Protein AF-0000000065907184 (afdb_homodimer)

Nearest PDB structures (foldseek):
  9j8e-assembly2_B  TM=4.547E-01  e=1.140E+00  Haemophilus influenzae Rd KW20
  1pbo-assembly1_B  TM=2.444E-01  e=1.032E+00  Bos taurus
  5nqx-assembly4_D  TM=1.539E-01  e=1.085E+00  Neisseria meningitidis MC58
  9j8e-assembly2_B  TM=4.547E-01  e=1.150E+00  Haemophilus influenzae Rd KW20
  1pbo-assembly1_B  TM=2.446E-01  e=1.271E+00  Bos taurus

Organism: Caldanaerobacter subterraneus subsp. tengcongensis (strain DSM 15242 / JCM 11007 / NBRC 100824 / MB4) (NCBI:txid273068)

pLDDT: mean 95.72, std 5.15, range [67.31, 98.94]

InterPro domains:
  IPR000766 Galactose-1-phosphate uridyl transferase, class II [MF_00571] (1-519)
  IPR000766 Galactose-1-phosphate uridyl transferase, class II [PIRSF006005] (7-514)
  IPR000766 Galactose-1-phosphate uridyl transferase, class II [PTHR39191] (9-515)
  IPR000766 Galactose-1-phosphate uridyl transferase, class II [TIGR01239] (9-512)
  IPR005849 Galactose-1-phosphate uridyl transferase, N-terminal [PF01087] (60-235)
  IPR005850 Galactose-1-phosphate uridyl transferase, C-terminal [PF02744] (251-432)
  IPR023425 Galactose-1-phosphate uridyl transferase, class II, conserved site [PS01163] (263-280)

Structure (mmCIF, N/CA/C/O backbone):
data_AF-0000000065907184-model_v1
#
loop_
_entity.id
_entity.type
_entity.pdbx_description
1 polymer 'Galactose-1-phosphate uridylyltransferase'
#
loop_
_atom_site.group_PDB
_atom_site.id
_atom_site.type_symbol
_atom_site.label_atom_id
_atom_site.label_alt_id
_atom_site.label_comp_id
_atom_site.label_asym_id
_atom_site.label_entity_id
_atom_site.label_seq_id
_atom_site.pdbx_PDB_ins_code
_atom_site.Cartn_x
_atom_site.Cartn_y
_atom_site.Cartn_z
_atom_site.occupancy
_atom_site.B_iso_or_equiv
_atom_site.auth_seq_id
_atom_site.auth_comp_id
_atom_site.auth_asym_id
_atom_site.auth_atom_id
_atom_site.pdbx_PDB_model_num
ATOM 1 N N . MET A 1 1 ? -16.359 -8.156 22.906 1 87.56 1 MET A N 1
ATOM 2 C CA . MET A 1 1 ? -16.672 -8.297 21.484 1 87.56 1 MET A CA 1
ATOM 3 C C . MET A 1 1 ? -16.078 -9.594 20.922 1 87.56 1 MET A C 1
ATOM 5 O O . MET A 1 1 ? -14.945 -9.953 21.25 1 87.56 1 MET A O 1
ATOM 9 N N . THR A 1 2 ? -16.797 -10.32 20.234 1 91 2 THR A N 1
ATOM 10 C CA . THR A 1 2 ? -16.328 -11.57 19.641 1 91 2 THR A CA 1
ATOM 11 C C . THR A 1 2 ? -15.508 -11.305 18.391 1 91 2 THR A C 1
ATOM 13 O O . THR A 1 2 ? -15.484 -10.18 17.875 1 91 2 THR A O 1
ATOM 16 N N . GLN A 1 3 ? -14.781 -12.258 18 1 92.88 3 GLN A N 1
ATOM 17 C CA . GLN A 1 3 ? -14.055 -12.188 16.734 1 92.88 3 GLN A CA 1
ATOM 18 C C . GLN A 1 3 ? -15 -11.883 15.578 1 92.88 3 GLN A C 1
ATOM 20 O O . GLN A 1 3 ? -14.641 -11.141 14.656 1 92.88 3 GLN A O 1
ATOM 25 N N . LYS A 1 4 ? -16.156 -12.438 15.641 1 94.62 4 LYS A N 1
ATOM 26 C CA . LYS A 1 4 ? -17.156 -12.219 14.594 1 94.62 4 LYS A CA 1
ATOM 27 C C . LYS A 1 4 ? -17.594 -10.758 14.547 1 94.62 4 LYS A C 1
ATOM 29 O O . LYS A 1 4 ? -17.781 -10.195 13.469 1 94.62 4 LYS A O 1
ATOM 34 N N . ASP A 1 5 ? -17.766 -10.156 15.711 1 96.25 5 ASP A N 1
ATOM 35 C CA . ASP A 1 5 ? -18.125 -8.75 15.797 1 96.25 5 ASP A CA 1
ATOM 36 C C . ASP A 1 5 ? -17.031 -7.863 15.211 1 96.25 5 ASP A C 1
ATOM 38 O O . ASP A 1 5 ? -17.312 -6.91 14.477 1 96.25 5 ASP A O 1
ATOM 42 N N . ALA A 1 6 ? -15.797 -8.172 15.609 1 97.94 6 ALA A N 1
ATOM 43 C CA . ALA A 1 6 ? -14.664 -7.414 15.094 1 97.94 6 ALA A CA 1
ATOM 44 C C . ALA A 1 6 ? -14.57 -7.535 13.57 1 97.94 6 ALA A C 1
ATOM 46 O O . ALA A 1 6 ? -14.297 -6.555 12.883 1 97.94 6 ALA A O 1
ATOM 47 N N . ALA A 1 7 ? -14.82 -8.781 13.062 1 98.25 7 ALA A N 1
ATOM 48 C CA . ALA A 1 7 ? -14.82 -9.008 11.617 1 98.25 7 ALA A CA 1
ATOM 49 C C . ALA A 1 7 ? -15.898 -8.18 10.93 1 98.25 7 ALA A C 1
ATOM 51 O O . ALA A 1 7 ? -15.703 -7.68 9.82 1 98.25 7 ALA A O 1
ATOM 52 N N . PHE A 1 8 ? -17.047 -8.07 11.555 1 98.5 8 PHE A N 1
ATOM 53 C CA . PHE A 1 8 ? -18.125 -7.23 11.055 1 98.5 8 PHE A CA 1
ATOM 54 C C . PHE A 1 8 ? -17.672 -5.781 10.922 1 98.5 8 PHE A C 1
ATOM 56 O O . PHE A 1 8 ? -17.922 -5.137 9.898 1 98.5 8 PHE A O 1
ATOM 63 N N . HIS A 1 9 ? -16.984 -5.25 11.922 1 98.56 9 HIS A N 1
ATOM 64 C CA . HIS A 1 9 ? -16.531 -3.865 11.898 1 98.56 9 HIS A CA 1
ATOM 65 C C . HIS A 1 9 ? -15.422 -3.666 10.875 1 98.56 9 HIS A C 1
ATOM 67 O O . HIS A 1 9 ? -15.297 -2.592 10.281 1 98.56 9 HIS A O 1
ATOM 73 N N . ILE A 1 10 ? -14.602 -4.723 10.609 1 98.75 10 ILE A N 1
ATOM 74 C CA . ILE A 1 10 ? -13.625 -4.656 9.523 1 98.75 10 ILE A CA 1
ATOM 75 C C . ILE A 1 10 ? -14.344 -4.461 8.195 1 98.75 10 ILE A C 1
ATOM 77 O O . ILE A 1 10 ? -13.945 -3.617 7.383 1 98.75 10 ILE A O 1
ATOM 81 N N . GLU A 1 11 ? -15.445 -5.223 7.98 1 98.69 11 GLU A N 1
ATOM 82 C CA . GLU A 1 11 ? -16.188 -5.086 6.734 1 98.69 11 GLU A CA 1
ATOM 83 C C . GLU A 1 11 ? -16.812 -3.697 6.613 1 98.69 11 GLU A C 1
ATOM 85 O O . GLU A 1 11 ? -16.875 -3.131 5.523 1 98.69 11 GLU A O 1
ATOM 90 N N . ARG A 1 12 ? -17.312 -3.141 7.73 1 98.62 12 ARG A N 1
ATOM 91 C CA . ARG A 1 12 ? -17.844 -1.779 7.738 1 98.62 12 ARG A CA 1
ATOM 92 C C . ARG A 1 12 ? -16.766 -0.775 7.348 1 98.62 12 ARG A C 1
ATOM 94 O O . ARG A 1 12 ? -17.016 0.157 6.582 1 98.62 12 ARG A O 1
ATOM 101 N N . LEU A 1 13 ? -15.609 -0.968 7.91 1 98.75 13 LEU A N 1
ATOM 102 C CA . LEU A 1 13 ? -14.508 -0.061 7.633 1 98.75 13 LEU A CA 1
ATOM 103 C C . LEU A 1 13 ? -14.102 -0.13 6.164 1 98.75 13 LEU A C 1
ATOM 105 O O . LEU A 1 13 ? -13.766 0.892 5.559 1 98.75 13 LEU A O 1
ATOM 109 N N . LEU A 1 14 ? -14.086 -1.34 5.582 1 98.62 14 LEU A N 1
ATOM 110 C CA . LEU A 1 14 ? -13.75 -1.515 4.176 1 98.62 14 LEU A CA 1
ATOM 111 C C . LEU A 1 14 ? -14.758 -0.804 3.281 1 98.62 14 LEU A C 1
ATOM 113 O O . LEU A 1 14 ? -14.383 -0.191 2.277 1 98.62 14 LEU A O 1
ATOM 117 N N . LYS A 1 15 ? -16.031 -0.91 3.598 1 98.31 15 LYS A N 1
ATOM 118 C CA . LYS A 1 15 ? -17.062 -0.197 2.844 1 98.31 15 LYS A CA 1
ATOM 119 C C . LYS A 1 15 ? -16.844 1.312 2.924 1 98.31 15 LYS A C 1
ATOM 121 O O . LYS A 1 15 ? -17 2.02 1.924 1 98.31 15 LYS A O 1
ATOM 126 N N . PHE A 1 16 ? -16.562 1.79 4.148 1 98.5 16 PHE A N 1
ATOM 127 C CA . PHE A 1 16 ? -16.266 3.205 4.328 1 98.5 16 PHE A CA 1
ATOM 128 C C . PHE A 1 16 ? -15.078 3.619 3.459 1 98.5 16 PHE A C 1
ATOM 130 O O . PHE A 1 16 ? -15.141 4.637 2.764 1 98.5 16 PHE A O 1
ATOM 137 N N . ALA A 1 17 ? -13.992 2.83 3.52 1 98.62 17 ALA A N 1
ATOM 138 C CA . ALA A 1 17 ? -12.766 3.125 2.779 1 98.62 17 ALA A CA 1
ATOM 139 C C . ALA A 1 17 ? -13.031 3.166 1.276 1 98.62 17 ALA A C 1
ATOM 141 O O . ALA A 1 17 ? -12.461 3.998 0.563 1 98.62 17 ALA A O 1
ATOM 142 N N . LEU A 1 18 ? -13.844 2.234 0.817 1 98.06 18 LEU A N 1
ATOM 143 C CA . LEU A 1 18 ? -14.195 2.195 -0.597 1 98.06 18 LEU A CA 1
ATOM 144 C C . LEU A 1 18 ? -14.977 3.445 -0.995 1 98.06 18 LEU A C 1
ATOM 146 O O . LEU A 1 18 ? -14.672 4.074 -2.012 1 98.06 18 LEU A O 1
ATOM 150 N N . LYS A 1 19 ? -15.938 3.799 -0.2 1 97.75 19 LYS A N 1
ATOM 151 C CA . LYS A 1 19 ? -16.797 4.949 -0.483 1 97.75 19 LYS A CA 1
ATOM 152 C C . LYS A 1 19 ? -15.992 6.246 -0.48 1 97.75 19 LYS A C 1
ATOM 154 O O . LYS A 1 19 ? -16.266 7.156 -1.26 1 97.75 19 LYS A O 1
ATOM 159 N N . LYS A 1 20 ? -15.008 6.328 0.401 1 97.94 20 LYS A N 1
ATOM 160 C CA . LYS A 1 20 ? -14.234 7.555 0.557 1 97.94 20 LYS A CA 1
ATOM 161 C C . LYS A 1 20 ? -13.023 7.57 -0.375 1 97.94 20 LYS A C 1
ATOM 163 O O . LYS A 1 20 ? -12.266 8.539 -0.396 1 97.94 20 LYS A O 1
ATOM 168 N N . GLY A 1 21 ? -12.812 6.508 -1.112 1 97 21 GLY A N 1
ATOM 169 C CA . GLY A 1 21 ? -11.758 6.465 -2.113 1 97 21 GLY A CA 1
ATOM 170 C C . GLY A 1 21 ? -10.391 6.164 -1.526 1 97 21 GLY A C 1
ATOM 171 O O . GLY A 1 21 ? -9.367 6.457 -2.146 1 97 21 GLY A O 1
ATOM 172 N N . LEU A 1 22 ? -10.344 5.629 -0.272 1 98.5 22 LEU A N 1
ATOM 173 C CA . LEU A 1 22 ? -9.07 5.191 0.304 1 98.5 22 LEU A CA 1
ATOM 174 C C . LEU A 1 22 ? -8.555 3.945 -0.407 1 98.5 22 LEU A C 1
ATOM 176 O O . LEU A 1 22 ? -7.344 3.762 -0.545 1 98.5 22 LEU A O 1
ATOM 180 N N . ILE A 1 23 ? -9.453 3.055 -0.815 1 98.56 23 ILE A N 1
ATOM 181 C CA . ILE A 1 23 ? -9.125 1.85 -1.569 1 98.56 23 ILE A CA 1
ATOM 182 C C . ILE A 1 23 ? -10.023 1.747 -2.797 1 98.56 23 ILE A C 1
ATOM 184 O O . ILE A 1 23 ? -10.992 2.504 -2.932 1 98.56 23 ILE A O 1
ATOM 188 N N . GLU A 1 24 ? -9.625 0.955 -3.701 1 98.06 24 GLU A N 1
ATOM 189 C CA . GLU A 1 24 ? -10.43 0.596 -4.867 1 98.06 24 GLU A CA 1
ATOM 190 C C . GLU A 1 24 ? -10.953 -0.833 -4.758 1 98.06 24 GLU A C 1
ATOM 192 O O . GLU A 1 24 ? -10.586 -1.566 -3.838 1 98.06 24 GLU A O 1
ATOM 197 N N . GLU A 1 25 ? -11.797 -1.204 -5.637 1 98.31 25 GLU A N 1
ATOM 198 C CA . GLU A 1 25 ? -12.461 -2.5 -5.578 1 98.31 25 GLU A CA 1
ATOM 199 C C . GLU A 1 25 ? -11.453 -3.639 -5.48 1 98.31 25 GLU A C 1
ATOM 201 O O . GLU A 1 25 ? -11.633 -4.57 -4.691 1 98.31 25 GLU A O 1
ATOM 206 N N . LEU A 1 26 ? -10.375 -3.578 -6.199 1 98.5 26 LEU A N 1
ATOM 207 C CA . LEU A 1 26 ? -9.383 -4.645 -6.254 1 98.5 26 LEU A CA 1
ATOM 208 C C . LEU A 1 26 ? -8.562 -4.688 -4.969 1 98.5 26 LEU A C 1
ATOM 210 O O . LEU A 1 26 ? -7.867 -5.672 -4.703 1 98.5 26 LEU A O 1
ATOM 214 N N . ASP A 1 27 ? -8.648 -3.631 -4.113 1 98.69 27 ASP A N 1
ATOM 215 C CA . ASP A 1 27 ? -7.855 -3.545 -2.893 1 98.69 27 ASP A CA 1
ATOM 216 C C . ASP A 1 27 ? -8.617 -4.113 -1.698 1 98.69 27 ASP A C 1
ATOM 218 O O . ASP A 1 27 ? -8.055 -4.258 -0.609 1 98.69 27 ASP A O 1
ATOM 222 N N . VAL A 1 28 ? -9.875 -4.457 -1.855 1 98.62 28 VAL A N 1
ATOM 223 C CA . VAL A 1 28 ? -10.727 -4.852 -0.742 1 98.62 28 VAL A CA 1
ATOM 224 C C . VAL A 1 28 ? -10.18 -6.121 -0.092 1 98.62 28 VAL A C 1
ATOM 226 O O . VAL A 1 28 ? -10.016 -6.176 1.129 1 98.62 28 VAL A O 1
ATOM 229 N N . ILE A 1 29 ? -9.797 -7.113 -0.834 1 98.62 29 ILE A N 1
ATOM 230 C CA . ILE A 1 29 ? -9.391 -8.406 -0.304 1 98.62 29 ILE A CA 1
ATOM 231 C C . ILE A 1 29 ? -8.047 -8.266 0.417 1 98.62 29 ILE A C 1
ATOM 233 O O . ILE A 1 29 ? -7.918 -8.664 1.578 1 98.62 29 ILE A O 1
ATOM 237 N N . PRO A 1 30 ? -7.059 -7.672 -0.221 1 98.69 30 PRO A N 1
ATOM 238 C CA . PRO A 1 30 ? -5.801 -7.539 0.521 1 98.69 30 PRO A CA 1
ATOM 239 C C . PRO A 1 30 ? -5.93 -6.633 1.744 1 98.69 30 PRO A C 1
ATOM 241 O O . PRO A 1 30 ? -5.262 -6.855 2.756 1 98.69 30 PRO A O 1
ATOM 244 N N . SER A 1 31 ? -6.77 -5.582 1.707 1 98.81 31 SER A N 1
ATOM 245 C CA . SER A 1 31 ? -7 -4.742 2.877 1 98.81 31 SER A CA 1
ATOM 246 C C . SER A 1 31 ? -7.688 -5.52 3.992 1 98.81 31 SER A C 1
ATOM 248 O O . SER A 1 31 ? -7.332 -5.387 5.164 1 98.81 31 SER A O 1
ATOM 250 N N . ARG A 1 32 ? -8.688 -6.328 3.615 1 98.69 32 ARG A N 1
ATOM 251 C CA . ARG A 1 32 ? -9.359 -7.211 4.57 1 98.69 32 ARG A CA 1
ATOM 252 C C . ARG A 1 32 ? -8.352 -8.133 5.254 1 98.69 32 ARG A C 1
ATOM 254 O O . ARG A 1 32 ? -8.344 -8.25 6.48 1 98.69 32 ARG A O 1
ATOM 261 N N . ASN A 1 33 ? -7.527 -8.773 4.418 1 98.75 33 ASN A N 1
ATOM 262 C CA . ASN A 1 33 ? -6.539 -9.711 4.941 1 98.75 33 ASN A CA 1
ATOM 263 C C . ASN A 1 33 ? -5.562 -9.023 5.891 1 98.75 33 ASN A C 1
ATOM 265 O O . ASN A 1 33 ? -5.195 -9.586 6.922 1 98.75 33 ASN A O 1
ATOM 269 N N . ALA A 1 34 ? -5.16 -7.82 5.551 1 98.75 34 ALA A N 1
ATOM 270 C CA . ALA A 1 34 ? -4.227 -7.074 6.395 1 98.75 34 ALA A CA 1
ATOM 271 C C . ALA A 1 34 ? -4.855 -6.738 7.742 1 98.75 34 ALA A C 1
ATOM 273 O O . ALA A 1 34 ? -4.211 -6.879 8.789 1 98.75 34 ALA A O 1
ATOM 274 N N . LEU A 1 35 ? -6.098 -6.25 7.715 1 98.81 35 LEU A N 1
ATOM 275 C CA . LEU A 1 35 ? -6.797 -5.898 8.945 1 98.81 35 LEU A CA 1
ATOM 276 C C . LEU A 1 35 ? -7.059 -7.137 9.797 1 98.81 35 LEU A C 1
ATOM 278 O O . LEU A 1 35 ? -6.91 -7.098 11.023 1 98.81 35 LEU A O 1
ATOM 282 N N . MET A 1 36 ? -7.469 -8.242 9.141 1 98.5 36 MET A N 1
ATOM 283 C CA . MET A 1 36 ? -7.684 -9.492 9.867 1 98.5 36 MET A CA 1
ATOM 284 C C . MET A 1 36 ? -6.391 -9.969 10.516 1 98.5 36 MET A C 1
ATOM 286 O O . MET A 1 36 ? -6.406 -10.453 11.648 1 98.5 36 MET A O 1
ATOM 290 N N . ASP A 1 37 ? -5.301 -9.852 9.789 1 97.94 37 ASP A N 1
ATOM 291 C CA . ASP A 1 37 ? -4 -10.211 10.352 1 97.94 37 ASP A CA 1
ATOM 292 C C . ASP A 1 37 ? -3.676 -9.367 11.578 1 97.94 37 ASP A C 1
ATOM 294 O O . ASP A 1 37 ? -3.223 -9.891 12.594 1 97.94 37 ASP A O 1
ATOM 298 N N . LEU A 1 38 ? -3.908 -8.039 11.484 1 98.19 38 LEU A N 1
ATOM 299 C CA . LEU A 1 38 ? -3.633 -7.109 12.57 1 98.19 38 LEU A CA 1
ATOM 300 C C . LEU A 1 38 ? -4.402 -7.5 13.828 1 98.19 38 LEU A C 1
ATOM 302 O O . LEU A 1 38 ? -3.857 -7.469 14.938 1 98.19 38 LEU A O 1
ATOM 306 N N . PHE A 1 39 ? -5.645 -7.941 13.695 1 98.38 39 PHE A N 1
ATOM 307 C CA . PHE A 1 39 ? -6.531 -8.188 14.828 1 98.38 39 PHE A CA 1
ATOM 308 C C . PHE A 1 39 ? -6.598 -9.672 15.148 1 98.38 39 PHE A C 1
ATOM 310 O O . PHE A 1 39 ? -7.406 -10.102 15.977 1 98.38 39 PHE A O 1
ATOM 317 N N . LYS A 1 40 ? -5.828 -10.492 14.406 1 96.12 40 LYS A N 1
ATOM 318 C CA . LYS A 1 40 ? -5.758 -11.938 14.641 1 96.12 40 LYS A CA 1
ATOM 319 C C . LYS A 1 40 ? -7.117 -12.594 14.414 1 96.12 40 LYS A C 1
ATOM 321 O O . LYS A 1 40 ? -7.57 -13.391 15.242 1 96.12 40 LYS A O 1
ATOM 326 N N . ILE A 1 41 ? -7.738 -12.109 13.383 1 96.75 41 ILE A N 1
ATOM 327 C CA . ILE A 1 41 ? -9.023 -12.664 12.977 1 96.75 41 ILE A CA 1
ATOM 328 C C . ILE A 1 41 ? -8.812 -13.711 11.883 1 96.75 41 ILE A C 1
ATOM 330 O O . ILE A 1 41 ? -8.086 -13.469 10.922 1 96.75 41 ILE A O 1
ATOM 334 N N . GLU A 1 42 ? -9.453 -14.828 11.906 1 92.56 42 GLU A N 1
ATOM 335 C CA . GLU A 1 42 ? -9.141 -16 11.086 1 92.56 42 GLU A CA 1
ATOM 336 C C . GLU A 1 42 ? -9.961 -16 9.797 1 92.56 42 GLU A C 1
ATOM 338 O O . GLU A 1 42 ? -9.539 -16.578 8.789 1 92.56 42 GLU A O 1
ATOM 343 N N . LYS A 1 43 ? -11.227 -15.484 9.906 1 94.75 43 LYS A N 1
ATOM 344 C CA . LYS A 1 43 ? -12.086 -15.484 8.727 1 94.75 43 LYS A CA 1
ATOM 345 C C . LYS A 1 43 ? -12.93 -14.211 8.664 1 94.75 43 LYS A C 1
ATOM 347 O O . LYS A 1 43 ? -13.25 -13.625 9.703 1 94.75 43 LYS A O 1
ATOM 352 N N . PRO A 1 44 ? -13.281 -13.742 7.484 1 97.19 44 PRO A N 1
ATOM 353 C CA . PRO A 1 44 ? -14.086 -12.523 7.344 1 97.19 44 PRO A CA 1
ATOM 354 C C . PRO A 1 44 ? -15.531 -12.711 7.777 1 97.19 44 PRO A C 1
ATOM 356 O O . PRO A 1 44 ? -15.992 -13.844 7.93 1 97.19 44 PRO A O 1
ATOM 359 N N . TYR A 1 45 ? -16.172 -11.617 8 1 96.88 45 TYR A N 1
ATOM 360 C CA . TYR A 1 45 ? -17.609 -11.633 8.266 1 96.88 45 TYR A CA 1
ATOM 361 C C . TYR A 1 45 ? -18.391 -12.008 7.012 1 96.88 45 TYR A C 1
ATOM 363 O O . TYR A 1 45 ? -18.156 -11.445 5.938 1 96.88 45 TYR A O 1
ATOM 371 N N . GLU A 1 46 ? -19.281 -12.938 7.02 1 91.75 46 GLU A N 1
ATOM 372 C CA . GLU A 1 46 ? -20.016 -13.445 5.867 1 91.75 46 GLU A CA 1
ATOM 373 C C . GLU A 1 46 ? -21.453 -12.922 5.859 1 91.75 46 GLU A C 1
ATOM 375 O O . GLU A 1 46 ? -22.203 -13.148 4.902 1 91.75 46 GLU A O 1
ATOM 380 N N . GLY A 1 47 ? -21.891 -12.156 6.73 1 93.31 47 GLY A N 1
ATOM 381 C CA . GLY A 1 47 ? -23.25 -11.656 6.781 1 93.31 47 GLY A CA 1
ATOM 382 C C . GLY A 1 47 ? -23.438 -10.336 6.059 1 93.31 47 GLY A C 1
ATOM 383 O O . GLY A 1 47 ? -22.547 -9.906 5.312 1 93.31 47 GLY A O 1
ATOM 384 N N . GLU A 1 48 ? -24.531 -9.844 6.125 1 95.56 48 GLU A N 1
ATOM 385 C CA . GLU A 1 48 ? -24.859 -8.57 5.488 1 95.56 48 GLU A CA 1
ATOM 386 C C . GLU A 1 48 ? -24.25 -7.402 6.262 1 95.56 48 GLU A C 1
ATOM 388 O O . GLU A 1 48 ? -24.312 -7.371 7.492 1 95.56 48 GLU A O 1
ATOM 393 N N . VAL A 1 49 ? -23.609 -6.555 5.621 1 96.56 49 VAL A N 1
ATOM 394 C CA . VAL A 1 49 ? -23.062 -5.324 6.18 1 96.56 49 VAL A CA 1
ATOM 395 C C . VAL A 1 49 ? -23.875 -4.125 5.684 1 96.56 49 VAL A C 1
ATOM 397 O O . VAL A 1 49 ? -24.016 -3.928 4.477 1 96.56 49 VAL A O 1
ATOM 400 N N . PRO A 1 50 ? -24.438 -3.375 6.48 1 94.75 50 PRO A N 1
ATOM 401 C CA . PRO A 1 50 ? -25.297 -2.262 6.066 1 94.75 50 PRO A CA 1
ATOM 402 C C . PRO A 1 50 ? -24.531 -1.174 5.316 1 94.75 50 PRO A C 1
ATOM 404 O O . PRO A 1 50 ? -23.344 -0.974 5.562 1 94.75 50 PRO A O 1
ATOM 407 N N . GLU A 1 51 ? -25.266 -0.562 4.379 1 94.44 51 GLU A N 1
ATOM 408 C CA . GLU A 1 51 ? -24.734 0.642 3.748 1 94.44 51 GLU A CA 1
ATOM 409 C C . GLU A 1 51 ? -24.844 1.847 4.676 1 94.44 51 GLU A C 1
ATOM 411 O O . GLU A 1 51 ? -25.906 2.127 5.215 1 94.44 51 GLU A O 1
ATOM 416 N N . GLU A 1 52 ? -23.703 2.432 4.961 1 94.88 52 GLU A N 1
ATOM 417 C CA . GLU A 1 52 ? -23.672 3.584 5.855 1 94.88 52 GLU A CA 1
ATOM 418 C C . GLU A 1 52 ? -23.031 4.793 5.18 1 94.88 52 GLU A C 1
ATOM 420 O O . GLU A 1 52 ? -22.219 4.637 4.266 1 94.88 52 GLU A O 1
ATOM 425 N N . GLU A 1 53 ? -23.562 5.898 5.5 1 94.38 53 GLU A N 1
ATOM 426 C CA . GLU A 1 53 ? -22.938 7.16 5.133 1 94.38 53 GLU A CA 1
ATOM 427 C C . GLU A 1 53 ? -22.312 7.84 6.352 1 94.38 53 GLU A C 1
ATOM 429 O O . GLU A 1 53 ? -23 8.586 7.066 1 94.38 53 GLU A O 1
ATOM 434 N N . LEU A 1 54 ? -21.031 7.582 6.551 1 94.12 54 LEU A N 1
ATOM 435 C CA . LEU A 1 54 ? -20.328 8.141 7.695 1 94.12 54 LEU A CA 1
ATOM 436 C C . LEU A 1 54 ? -19.344 9.227 7.258 1 94.12 54 LEU A C 1
ATOM 438 O O . LEU A 1 54 ? -18.656 9.078 6.246 1 94.12 54 LEU A O 1
ATOM 442 N N . ASP A 1 55 ? -19.312 10.266 7.984 1 91.56 55 ASP A N 1
ATOM 443 C CA . ASP A 1 55 ? -18.391 11.359 7.684 1 91.56 55 ASP A CA 1
ATOM 444 C C . ASP A 1 55 ? -16.984 11.039 8.164 1 91.56 55 ASP A C 1
ATOM 446 O O . ASP A 1 55 ? -16 11.523 7.594 1 91.56 55 ASP A O 1
ATOM 450 N N . THR A 1 56 ? -16.953 10.297 9.25 1 95 56 THR A N 1
ATOM 451 C CA . THR A 1 56 ? -15.68 9.891 9.828 1 95 56 THR A CA 1
ATOM 452 C C . THR A 1 56 ? -15.672 8.398 10.125 1 95 56 THR A C 1
ATOM 454 O O . THR A 1 56 ? -16.719 7.797 10.359 1 95 56 THR A O 1
ATOM 457 N N . PRO A 1 57 ? -14.516 7.809 10.148 1 97.56 57 PRO A N 1
ATOM 458 C CA . PRO A 1 57 ? -14.445 6.383 10.461 1 97.56 57 PRO A CA 1
ATOM 459 C C . PRO A 1 57 ? -14.508 6.109 11.969 1 97.56 57 PRO A C 1
ATOM 461 O O . PRO A 1 57 ? -14.5 4.949 12.383 1 97.56 57 PRO A O 1
ATOM 464 N N . SER A 1 58 ? -14.609 7.078 12.812 1 96.06 58 SER A N 1
ATOM 465 C CA . SER A 1 58 ? -14.422 7 14.258 1 96.06 58 SER A CA 1
ATOM 466 C C . SER A 1 58 ? -15.383 6.004 14.891 1 96.06 58 SER A C 1
ATOM 468 O O . SER A 1 58 ? -14.992 5.223 15.766 1 96.06 58 SER A O 1
ATOM 470 N N . PRO A 1 59 ? -16.672 6.008 14.469 1 96.31 59 PRO A N 1
ATOM 471 C CA . PRO A 1 59 ? -17.594 5.051 15.109 1 96.31 59 PRO A CA 1
ATOM 472 C C . PRO A 1 59 ? -17.156 3.6 14.891 1 96.31 59 PRO A C 1
ATOM 474 O O . PRO A 1 59 ? -17.375 2.752 15.766 1 96.31 59 PRO A O 1
ATOM 477 N N . ILE A 1 60 ? -16.609 3.291 13.75 1 98.12 60 ILE A N 1
ATOM 478 C CA . ILE A 1 60 ? -16.141 1.944 13.438 1 98.12 60 ILE A CA 1
ATOM 479 C C . ILE A 1 60 ? -14.812 1.681 14.148 1 98.12 60 ILE A C 1
ATOM 481 O O . ILE A 1 60 ? -14.633 0.635 14.781 1 98.12 60 ILE A O 1
ATOM 485 N N . LEU A 1 61 ? -13.875 2.662 14.078 1 98.19 61 LEU A N 1
ATOM 486 C CA . LEU A 1 61 ? -12.547 2.535 14.672 1 98.19 61 LEU A CA 1
ATOM 487 C C . LEU A 1 61 ? -12.641 2.307 16.172 1 98.19 61 LEU A C 1
ATOM 489 O O . LEU A 1 61 ? -11.883 1.504 16.734 1 98.19 61 LEU A O 1
ATOM 493 N N . ASN A 1 62 ? -13.562 3.055 16.828 1 97.69 62 ASN A N 1
ATOM 494 C CA . ASN A 1 62 ? -13.703 2.912 18.266 1 97.69 62 ASN A CA 1
ATOM 495 C C . ASN A 1 62 ? -14.031 1.474 18.656 1 97.69 62 ASN A C 1
ATOM 497 O O . ASN A 1 62 ? -13.508 0.963 19.656 1 97.69 62 ASN A O 1
ATOM 501 N N . LYS A 1 63 ? -14.859 0.839 17.859 1 98.38 63 LYS A N 1
ATOM 502 C CA . LYS A 1 63 ? -15.211 -0.554 18.125 1 98.38 63 LYS A CA 1
ATOM 503 C C . LYS A 1 63 ? -14.016 -1.473 17.906 1 98.38 63 LYS A C 1
ATOM 505 O O . LYS A 1 63 ? -13.781 -2.395 18.688 1 98.38 63 LYS A O 1
ATOM 510 N N . LEU A 1 64 ? -13.281 -1.254 16.891 1 98.69 64 LEU A N 1
ATOM 511 C CA . LEU A 1 64 ? -12.102 -2.061 16.594 1 98.69 64 LEU A CA 1
ATOM 512 C C . LEU A 1 64 ? -11.023 -1.84 17.656 1 98.69 64 LEU A C 1
ATOM 514 O O . LEU A 1 64 ? -10.32 -2.777 18.031 1 98.69 64 LEU A O 1
ATOM 518 N N . LEU A 1 65 ? -10.898 -0.589 18.109 1 98.56 65 LEU A N 1
ATOM 519 C CA . LEU A 1 65 ? -9.945 -0.285 19.172 1 98.56 65 LEU A CA 1
ATOM 520 C C . LEU A 1 65 ? -10.344 -0.972 20.469 1 98.56 65 LEU A C 1
ATOM 522 O O . LEU A 1 65 ? -9.484 -1.478 21.188 1 98.56 65 LEU A O 1
ATOM 526 N N . ASP A 1 66 ? -11.656 -0.952 20.812 1 98.44 66 ASP A N 1
ATOM 527 C CA . ASP A 1 66 ? -12.141 -1.697 21.969 1 98.44 66 ASP A CA 1
ATOM 528 C C . ASP A 1 66 ? -11.727 -3.164 21.891 1 98.44 66 ASP A C 1
ATOM 530 O O . ASP A 1 66 ? -11.273 -3.74 22.875 1 98.44 66 ASP A O 1
ATOM 534 N N . TYR A 1 67 ? -11.898 -3.727 20.719 1 98.5 67 TYR A N 1
ATOM 535 C CA . TYR A 1 67 ? -11.516 -5.121 20.516 1 98.5 67 TYR A CA 1
ATOM 536 C C . TYR A 1 67 ? -10.016 -5.305 20.703 1 98.5 67 TYR A C 1
ATOM 538 O O . TYR A 1 67 ? -9.57 -6.285 21.312 1 98.5 67 TYR A O 1
ATOM 546 N N . GLY A 1 68 ? -9.234 -4.367 20.125 1 98.25 68 GLY A N 1
ATOM 547 C CA . GLY A 1 68 ? -7.793 -4.418 20.328 1 98.25 68 GLY A CA 1
ATOM 548 C C . GLY A 1 68 ? -7.387 -4.445 21.781 1 98.25 68 GLY A C 1
ATOM 549 O O . GLY A 1 68 ? -6.457 -5.16 22.156 1 98.25 68 GLY A O 1
ATOM 550 N N . VAL A 1 69 ? -8.055 -3.691 22.594 1 97.94 69 VAL A N 1
ATOM 551 C CA . VAL A 1 69 ? -7.801 -3.67 24.031 1 97.94 69 VAL A CA 1
ATOM 552 C C . VAL A 1 69 ? -8.172 -5.02 24.641 1 97.94 69 VAL A C 1
ATOM 554 O O . VAL A 1 69 ? -7.418 -5.574 25.438 1 97.94 69 VAL A O 1
ATOM 557 N N . GLU A 1 70 ? -9.266 -5.508 24.234 1 97.94 70 GLU A N 1
ATOM 558 C CA . GLU A 1 70 ? -9.805 -6.742 24.797 1 97.94 70 GLU A CA 1
ATOM 559 C C . GLU A 1 70 ? -8.859 -7.918 24.547 1 97.94 70 GLU A C 1
ATOM 561 O O . GLU A 1 70 ? -8.695 -8.781 25.422 1 97.94 70 GLU A O 1
ATOM 566 N N . ILE A 1 71 ? -8.234 -7.953 23.391 1 97.19 71 ILE A N 1
ATOM 567 C CA . ILE A 1 71 ? -7.402 -9.102 23.062 1 97.19 71 ILE A CA 1
ATOM 568 C C . ILE A 1 71 ? -5.953 -8.828 23.453 1 97.19 71 ILE A C 1
ATOM 570 O O . ILE A 1 71 ? -5.062 -9.633 23.172 1 97.19 71 ILE A O 1
ATOM 574 N N . GLY A 1 72 ? -5.707 -7.668 23.969 1 96.81 72 GLY A N 1
ATOM 575 C CA . GLY A 1 72 ? -4.398 -7.363 24.531 1 96.81 72 GLY A CA 1
ATOM 576 C C . GLY A 1 72 ? -3.43 -6.805 23.5 1 96.81 72 GLY A C 1
ATOM 577 O O . GLY A 1 72 ? -2.215 -6.824 23.719 1 96.81 72 GLY A O 1
ATOM 578 N N . LEU A 1 73 ? -3.941 -6.309 22.344 1 96.56 73 LEU A N 1
ATOM 579 C CA . LEU A 1 73 ? -3.084 -5.703 21.328 1 96.56 73 LEU A CA 1
ATOM 580 C C . LEU A 1 73 ? -2.549 -4.355 21.797 1 96.56 73 LEU A C 1
ATOM 582 O O . LEU A 1 73 ? -1.439 -3.963 21.438 1 96.56 73 LEU A O 1
ATOM 586 N N . ILE A 1 74 ? -3.371 -3.625 22.578 1 96.81 74 ILE A N 1
ATOM 587 C CA . ILE A 1 74 ? -2.973 -2.311 23.062 1 96.81 74 ILE A CA 1
ATOM 588 C C . ILE A 1 74 ? -3.529 -2.096 24.469 1 96.81 74 ILE A C 1
ATOM 590 O O . ILE A 1 74 ? -4.488 -2.76 24.875 1 96.81 74 ILE A O 1
ATOM 594 N N . GLU A 1 75 ? -2.904 -1.178 25.203 1 94.81 75 GLU A N 1
ATOM 595 C CA . GLU A 1 75 ? -3.467 -0.71 26.469 1 94.81 75 GLU A CA 1
ATOM 596 C C . GLU A 1 75 ? -4.621 0.262 26.234 1 94.81 75 GLU A C 1
ATOM 598 O O . GLU A 1 75 ? -4.723 0.864 25.172 1 94.81 75 GLU A O 1
ATOM 603 N N . ASP A 1 76 ? -5.449 0.304 27.219 1 94.69 76 ASP A N 1
ATOM 604 C CA . ASP A 1 76 ? -6.617 1.168 27.094 1 94.69 76 ASP A CA 1
ATOM 605 C C . ASP A 1 76 ? -6.301 2.59 27.547 1 94.69 76 ASP A C 1
ATOM 607 O O . ASP A 1 76 ? -6.84 3.061 28.547 1 94.69 76 ASP A O 1
ATOM 611 N N . THR A 1 77 ? -5.469 3.25 26.844 1 93.75 77 THR A N 1
ATOM 612 C CA . THR A 1 77 ? -5.156 4.66 27.062 1 93.75 77 THR A CA 1
ATOM 613 C C . THR A 1 77 ? -5.32 5.453 25.766 1 93.75 77 THR A C 1
ATOM 615 O O . THR A 1 77 ? -5.379 4.875 24.688 1 93.75 77 THR A O 1
ATOM 618 N N . VAL A 1 78 ? -5.395 6.719 25.828 1 92 78 VAL A N 1
ATOM 619 C CA . VAL A 1 78 ? -5.625 7.594 24.688 1 92 78 VAL A CA 1
ATOM 620 C C . VAL A 1 78 ? -4.473 7.465 23.703 1 92 78 VAL A C 1
ATOM 622 O O . VAL A 1 78 ? -4.695 7.367 22.484 1 92 78 VAL A O 1
ATOM 625 N N . THR A 1 79 ? -3.26 7.414 24.141 1 93.62 79 THR A N 1
ATOM 626 C CA . THR A 1 79 ? -2.084 7.379 23.281 1 93.62 79 THR A CA 1
ATOM 627 C C . THR A 1 79 ? -2.031 6.074 22.5 1 93.62 79 THR A C 1
ATOM 629 O O . THR A 1 79 ? -1.818 6.086 21.281 1 93.62 79 THR A O 1
ATOM 632 N N . TYR A 1 80 ? -2.252 4.918 23.172 1 95.81 80 TYR A N 1
ATOM 633 C CA . TYR A 1 80 ? -2.191 3.629 22.5 1 95.81 80 TYR A CA 1
ATOM 634 C C . TYR A 1 80 ? -3.32 3.49 21.484 1 95.81 80 TYR A C 1
ATOM 636 O O . TYR A 1 80 ? -3.139 2.893 20.422 1 95.81 80 TYR A O 1
ATOM 644 N N . ARG A 1 81 ? -4.43 4.035 21.891 1 96.19 81 ARG A N 1
ATOM 645 C CA . ARG A 1 81 ? -5.551 4.016 20.953 1 96.19 81 ARG A CA 1
ATOM 646 C C . ARG A 1 81 ? -5.254 4.852 19.719 1 96.19 81 ARG A C 1
ATOM 648 O O . ARG A 1 81 ? -5.586 4.453 18.594 1 96.19 81 ARG A O 1
ATOM 655 N N . ASP A 1 82 ? -4.602 5.969 19.891 1 95.94 82 ASP A N 1
ATOM 656 C CA . ASP A 1 82 ? -4.234 6.816 18.766 1 95.94 82 ASP A CA 1
ATOM 657 C C . ASP A 1 82 ? -3.215 6.125 17.875 1 95.94 82 ASP A C 1
ATOM 659 O O . ASP A 1 82 ? -3.291 6.227 16.641 1 95.94 82 ASP A O 1
ATOM 663 N N . LEU A 1 83 ? -2.238 5.5 18.531 1 97.69 83 LEU A N 1
ATOM 664 C CA . LEU A 1 83 ? -1.235 4.77 17.766 1 97.69 83 LEU A CA 1
ATOM 665 C C . LEU A 1 83 ? -1.89 3.691 16.906 1 97.69 83 LEU A C 1
ATOM 667 O O . LEU A 1 83 ? -1.585 3.57 15.719 1 97.69 83 LEU A O 1
ATOM 671 N N . MET A 1 84 ? -2.818 2.965 17.484 1 98.38 84 MET A N 1
ATOM 672 C CA . MET A 1 84 ? -3.48 1.868 16.781 1 98.38 84 MET A CA 1
ATOM 673 C C . MET A 1 84 ? -4.426 2.398 15.711 1 98.38 84 MET A C 1
ATOM 675 O O . MET A 1 84 ? -4.574 1.783 14.648 1 98.38 84 MET A O 1
ATOM 679 N N . ASP A 1 85 ? -5.066 3.477 16.016 1 98 85 ASP A N 1
ATOM 680 C CA . ASP A 1 85 ? -5.938 4.125 15.047 1 98 85 ASP A CA 1
ATOM 681 C C . ASP A 1 85 ? -5.188 4.426 13.75 1 98 85 ASP A C 1
ATOM 683 O O . ASP A 1 85 ? -5.637 4.047 12.664 1 98 85 ASP A O 1
ATOM 687 N N . ALA A 1 86 ? -4.059 5.066 13.875 1 98.5 86 ALA A N 1
ATOM 688 C CA . ALA A 1 86 ? -3.248 5.41 12.711 1 98.5 86 ALA A CA 1
ATOM 689 C C . ALA A 1 86 ? -2.781 4.156 11.977 1 98.5 86 ALA A C 1
ATOM 691 O O . ALA A 1 86 ? -2.705 4.145 10.75 1 98.5 86 ALA A O 1
ATOM 692 N N . ARG A 1 87 ? -2.447 3.129 12.742 1 98.56 87 ARG A N 1
ATOM 693 C CA . ARG A 1 87 ? -2 1.868 12.164 1 98.56 87 ARG A CA 1
ATOM 694 C C . ARG A 1 87 ? -3.1 1.238 11.312 1 98.56 87 ARG A C 1
ATOM 696 O O . ARG A 1 87 ? -2.85 0.806 10.188 1 98.56 87 ARG A O 1
ATOM 703 N N . ILE A 1 88 ? -4.309 1.175 11.852 1 98.88 88 ILE A N 1
ATOM 704 C CA . ILE A 1 88 ? -5.457 0.611 11.141 1 98.88 88 ILE A CA 1
ATOM 705 C C . ILE A 1 88 ? -5.68 1.366 9.836 1 98.88 88 ILE A C 1
ATOM 707 O O . ILE A 1 88 ? -5.766 0.758 8.766 1 98.88 88 ILE A O 1
ATOM 711 N N . MET A 1 89 ? -5.766 2.668 9.945 1 98.81 89 MET A N 1
ATOM 712 C CA . MET A 1 89 ? -6.082 3.471 8.766 1 98.81 89 MET A CA 1
ATOM 713 C C . MET A 1 89 ? -4.941 3.426 7.754 1 98.81 89 MET A C 1
ATOM 715 O O . MET A 1 89 ? -5.172 3.496 6.547 1 98.81 89 MET A O 1
ATOM 719 N N . GLY A 1 90 ? -3.684 3.324 8.289 1 98.69 90 GLY A N 1
ATOM 720 C CA . GLY A 1 90 ? -2.535 3.195 7.406 1 98.69 90 GLY A CA 1
ATOM 721 C C . GLY A 1 90 ? -2.643 2.02 6.453 1 98.69 90 GLY A C 1
ATOM 722 O O . GLY A 1 90 ? -2.135 2.072 5.332 1 98.69 90 GLY A O 1
ATOM 723 N N . LEU A 1 91 ? -3.309 0.96 6.863 1 98.62 91 LEU A N 1
ATOM 724 C CA . LEU A 1 91 ? -3.453 -0.252 6.066 1 98.62 91 LEU A CA 1
ATOM 725 C C . LEU A 1 91 ? -4.418 -0.029 4.906 1 98.62 91 LEU A C 1
ATOM 727 O O . LEU A 1 91 ? -4.48 -0.836 3.979 1 98.62 91 LEU A O 1
ATOM 731 N N . LEU A 1 92 ? -5.141 1.073 4.926 1 98.69 92 LEU A N 1
ATOM 732 C CA . LEU A 1 92 ? -6.148 1.36 3.912 1 98.69 92 LEU A CA 1
ATOM 733 C C . LEU A 1 92 ? -5.699 2.5 3.004 1 98.69 92 LEU A C 1
ATOM 735 O O . LEU A 1 92 ? -6.398 2.852 2.049 1 98.69 92 LEU A O 1
ATOM 739 N N . MET A 1 93 ? -4.535 3.08 3.271 1 98.5 93 MET A N 1
ATOM 740 C CA . MET A 1 93 ? -4.078 4.266 2.553 1 98.5 93 MET A CA 1
ATOM 741 C C . MET A 1 93 ? -3.377 3.875 1.255 1 98.5 93 MET A C 1
ATOM 743 O O . MET A 1 93 ? -2.643 2.887 1.212 1 98.5 93 MET A O 1
ATOM 747 N N . PRO A 1 94 ? -3.588 4.629 0.116 1 98 94 PRO A N 1
ATOM 748 C CA . PRO A 1 94 ? -2.674 4.488 -1.02 1 98 94 PRO A CA 1
ATOM 749 C C . PRO A 1 94 ? -1.224 4.797 -0.651 1 98 94 PRO A C 1
ATOM 751 O O . PRO A 1 94 ? -0.968 5.48 0.342 1 98 94 PRO A O 1
ATOM 754 N N . ARG A 1 95 ? -0.306 4.293 -1.431 1 97.5 95 ARG A N 1
ATOM 755 C CA . ARG A 1 95 ? 1.106 4.598 -1.227 1 97.5 95 ARG A CA 1
ATOM 756 C C . ARG A 1 95 ? 1.392 6.074 -1.479 1 97.5 95 ARG A C 1
ATOM 758 O O . ARG A 1 95 ? 0.605 6.762 -2.135 1 97.5 95 ARG A O 1
ATOM 765 N N . GLU A 1 96 ? 2.504 6.535 -0.892 1 98.56 96 GLU A N 1
ATOM 766 C CA . GLU A 1 96 ? 2.889 7.938 -1.019 1 98.56 96 GLU A CA 1
ATOM 767 C C . GLU A 1 96 ? 3.004 8.352 -2.484 1 98.56 96 GLU A C 1
ATOM 769 O O . GLU A 1 96 ? 2.471 9.383 -2.889 1 98.56 96 GLU A O 1
ATOM 774 N N . SER A 1 97 ? 3.631 7.539 -3.332 1 98.5 97 SER A N 1
ATOM 775 C CA . SER A 1 97 ? 3.803 7.855 -4.746 1 98.5 97 SER A CA 1
ATOM 776 C C . SER A 1 97 ? 2.461 7.887 -5.473 1 98.5 97 SER A C 1
ATOM 778 O O . SER A 1 97 ? 2.258 8.703 -6.375 1 98.5 97 SER A O 1
ATOM 780 N N . GLU A 1 98 ? 1.555 6.992 -5.07 1 97.75 98 GLU A N 1
ATOM 781 C CA . GLU A 1 98 ? 0.228 6.938 -5.68 1 97.75 98 GLU A CA 1
ATOM 782 C C . GLU A 1 98 ? -0.567 8.203 -5.379 1 97.75 98 GLU A C 1
ATOM 784 O O . GLU A 1 98 ? -1.244 8.742 -6.258 1 97.75 98 GLU A O 1
ATOM 789 N N . VAL A 1 99 ? -0.504 8.68 -4.164 1 98.62 99 VAL A N 1
ATOM 790 C CA . VAL A 1 99 ? -1.22 9.883 -3.758 1 98.62 99 VAL A CA 1
ATOM 791 C C . VAL A 1 99 ? -0.704 11.086 -4.551 1 98.62 99 VAL A C 1
ATOM 793 O O . VAL A 1 99 ? -1.491 11.883 -5.055 1 98.62 99 VAL A O 1
ATOM 796 N N . VAL A 1 100 ? 0.598 11.164 -4.684 1 98.81 100 VAL A N 1
ATOM 797 C CA . VAL A 1 100 ? 1.212 12.289 -5.379 1 98.81 100 VAL A CA 1
ATOM 798 C C . VAL A 1 100 ? 0.842 12.242 -6.859 1 98.81 100 VAL A C 1
ATOM 800 O O . VAL A 1 100 ? 0.527 13.273 -7.461 1 98.81 100 VAL A O 1
ATOM 803 N N . ARG A 1 101 ? 0.886 11.062 -7.414 1 97.94 101 ARG A N 1
ATOM 804 C CA . ARG A 1 101 ? 0.52 10.914 -8.82 1 97.94 101 ARG A CA 1
ATOM 805 C C . ARG A 1 101 ? -0.926 11.336 -9.055 1 97.94 101 ARG A C 1
ATOM 807 O O . ARG A 1 101 ? -1.219 12.055 -10.016 1 97.94 101 ARG A O 1
ATOM 814 N N . LYS A 1 102 ? -1.837 10.859 -8.25 1 98.06 102 LYS A N 1
ATOM 815 C CA . LYS A 1 102 ? -3.248 11.211 -8.383 1 98.06 102 LYS A CA 1
ATOM 816 C C . LYS A 1 102 ? -3.465 12.711 -8.203 1 98.06 102 LYS A C 1
ATOM 818 O O . LYS A 1 102 ? -4.238 13.328 -8.938 1 98.06 102 LYS A O 1
ATOM 823 N N . PHE A 1 103 ? -2.82 13.297 -7.234 1 98.81 103 PHE A N 1
ATOM 824 C CA . PHE A 1 103 ? -2.885 14.734 -7 1 98.81 103 PHE A CA 1
ATOM 825 C C . PHE A 1 103 ? -2.48 15.508 -8.25 1 98.81 103 PHE A C 1
ATOM 827 O O . PHE A 1 103 ? -3.184 16.422 -8.672 1 98.81 103 PHE A O 1
ATOM 834 N N . ASN A 1 104 ? -1.352 15.117 -8.797 1 98.75 104 ASN A N 1
ATOM 835 C CA . ASN A 1 104 ? -0.833 15.797 -9.984 1 98.75 104 ASN A CA 1
ATOM 836 C C . ASN A 1 104 ? -1.757 15.617 -11.18 1 98.75 104 ASN A C 1
ATOM 838 O O . ASN A 1 104 ? -1.922 16.531 -11.992 1 98.75 104 ASN A O 1
ATOM 842 N N . GLU A 1 105 ? -2.283 14.453 -11.281 1 98.31 105 GLU A N 1
ATOM 843 C CA . GLU A 1 105 ? -3.225 14.195 -12.367 1 98.31 105 GLU A CA 1
ATOM 844 C C . GLU A 1 105 ? -4.453 15.094 -12.25 1 98.31 105 GLU A C 1
ATOM 846 O O . GLU A 1 105 ? -4.887 15.688 -13.242 1 98.31 105 GLU A O 1
ATOM 851 N N . ILE A 1 106 ? -5.02 15.172 -11.117 1 98.75 106 ILE A N 1
ATOM 852 C CA . ILE A 1 106 ? -6.195 16.016 -10.898 1 98.75 106 ILE A CA 1
ATOM 853 C C . ILE A 1 106 ? -5.836 17.469 -11.133 1 98.75 106 ILE A C 1
ATOM 855 O O . ILE A 1 106 ? -6.59 18.219 -11.773 1 98.75 106 ILE A O 1
ATOM 859 N N . ALA A 1 107 ? -4.676 17.875 -10.586 1 98.75 107 ALA A N 1
ATOM 860 C CA . ALA A 1 107 ? -4.234 19.266 -10.766 1 98.75 107 ALA A CA 1
ATOM 861 C C . ALA A 1 107 ? -4.148 19.625 -12.25 1 98.75 107 ALA A C 1
ATOM 863 O O . ALA A 1 107 ? -4.543 20.719 -12.648 1 98.75 107 ALA A O 1
ATOM 864 N N . SER A 1 108 ? -3.611 18.688 -13.047 1 98.5 108 SER A N 1
ATOM 865 C CA . SER A 1 108 ? -3.42 18.906 -14.477 1 98.5 108 SER A CA 1
ATOM 866 C C . SER A 1 108 ? -4.754 18.938 -15.219 1 98.5 108 SER A C 1
ATOM 868 O O . SER A 1 108 ? -4.969 19.766 -16.094 1 98.5 108 SER A O 1
ATOM 870 N N . LYS A 1 109 ? -5.652 18.109 -14.82 1 98.25 109 LYS A N 1
ATOM 871 C CA . LYS A 1 109 ? -6.887 17.906 -15.578 1 98.25 109 LYS A CA 1
ATOM 872 C C . LYS A 1 109 ? -7.988 18.844 -15.078 1 98.25 109 LYS A C 1
ATOM 874 O O . LYS A 1 109 ? -8.766 19.375 -15.875 1 98.25 109 LYS A O 1
ATOM 879 N N . ASP A 1 110 ? -8.055 18.969 -13.742 1 98.5 110 ASP A N 1
ATOM 880 C CA . ASP A 1 110 ? -9.219 19.641 -13.164 1 98.5 110 ASP A CA 1
ATOM 881 C C . ASP A 1 110 ? -8.805 20.922 -12.422 1 98.5 110 ASP A C 1
ATOM 883 O O . ASP A 1 110 ? -9.656 21.672 -11.961 1 98.5 110 ASP A O 1
ATOM 887 N N . GLY A 1 111 ? -7.562 21.172 -12.266 1 98.69 111 GLY A N 1
ATOM 888 C CA . GLY A 1 111 ? -7.074 22.375 -11.594 1 98.69 111 GLY A CA 1
ATOM 889 C C . GLY A 1 111 ? -6.57 22.094 -10.188 1 98.69 111 GLY A C 1
ATOM 890 O O . GLY A 1 111 ? -6.934 21.094 -9.57 1 98.69 111 GLY A O 1
ATOM 891 N N . ILE A 1 112 ? -5.789 23.016 -9.625 1 98.81 112 ILE A N 1
ATOM 892 C CA . ILE A 1 112 ? -5.098 22.844 -8.352 1 98.81 112 ILE A CA 1
ATOM 893 C C . ILE A 1 112 ? -6.109 22.828 -7.211 1 98.81 112 ILE A C 1
ATOM 895 O O . ILE A 1 112 ? -5.91 22.141 -6.207 1 98.81 112 ILE A O 1
ATOM 899 N N . GLU A 1 113 ? -7.211 23.578 -7.285 1 98.69 113 GLU A N 1
ATOM 900 C CA . GLU A 1 113 ? -8.227 23.594 -6.238 1 98.69 113 GLU A CA 1
ATOM 901 C C . GLU A 1 113 ? -8.867 22.234 -6.055 1 98.69 113 GLU A C 1
ATOM 903 O O . GLU A 1 113 ? -9.102 21.797 -4.926 1 98.69 113 GLU A O 1
ATOM 908 N N . LYS A 1 114 ? -9.125 21.562 -7.168 1 98.81 114 LYS A N 1
ATOM 909 C CA . LYS A 1 114 ? -9.695 20.234 -7.105 1 98.81 114 LYS A CA 1
ATOM 910 C C . LYS A 1 114 ? -8.695 19.234 -6.535 1 98.81 114 LYS A C 1
ATOM 912 O O . LYS A 1 114 ? -9.078 18.297 -5.832 1 98.81 114 LYS A O 1
ATOM 917 N N . ALA A 1 115 ? -7.434 19.375 -6.855 1 98.81 115 ALA A N 1
ATOM 918 C CA . ALA A 1 115 ? -6.387 18.516 -6.324 1 98.81 115 ALA A CA 1
ATOM 919 C C . ALA A 1 115 ? -6.27 18.656 -4.809 1 98.81 115 ALA A C 1
ATOM 921 O O . ALA A 1 115 ? -6.148 17.656 -4.094 1 98.81 115 ALA A O 1
ATOM 922 N N . THR A 1 116 ? -6.328 19.922 -4.332 1 98.88 116 THR A N 1
ATOM 923 C CA . THR A 1 116 ? -6.246 20.141 -2.889 1 98.88 116 THR A CA 1
ATOM 924 C C . THR A 1 116 ? -7.508 19.625 -2.195 1 98.88 116 THR A C 1
ATOM 926 O O . THR A 1 116 ? -7.441 19.141 -1.062 1 98.88 116 THR A O 1
ATOM 929 N N . GLU A 1 117 ? -8.648 19.75 -2.842 1 98.56 117 GLU A N 1
ATOM 930 C CA . GLU A 1 117 ? -9.883 19.188 -2.297 1 98.56 117 GLU A CA 1
ATOM 931 C C . GLU A 1 117 ? -9.773 17.672 -2.137 1 98.56 117 GLU A C 1
ATOM 933 O O . GLU A 1 117 ? -10.156 17.125 -1.1 1 98.56 117 GLU A O 1
ATOM 938 N N . TYR A 1 118 ? -9.312 17.047 -3.195 1 98.5 118 TYR A N 1
ATOM 939 C CA . TYR A 1 118 ? -9.078 15.602 -3.135 1 98.5 118 TYR A CA 1
ATOM 940 C C . TYR A 1 118 ? -8.188 15.25 -1.948 1 98.5 118 TYR A C 1
ATOM 942 O O . TYR A 1 118 ? -8.516 14.344 -1.172 1 98.5 118 TYR A O 1
ATOM 950 N N . PHE A 1 119 ? -7.078 15.898 -1.865 1 98.81 119 PHE A N 1
ATOM 951 C CA . PHE A 1 119 ? -6.074 15.594 -0.85 1 98.81 119 PHE A CA 1
ATOM 952 C C . PHE A 1 119 ? -6.621 15.859 0.547 1 98.81 119 PHE A C 1
ATOM 954 O O . PHE A 1 119 ? -6.352 15.109 1.481 1 98.81 119 PHE A O 1
ATOM 961 N N . TYR A 1 120 ? -7.367 16.953 0.728 1 98.62 120 TYR A N 1
ATOM 962 C CA . TYR A 1 120 ? -7.984 17.297 2.006 1 98.62 120 TYR A CA 1
ATOM 963 C C . TYR A 1 120 ? -8.977 16.219 2.438 1 98.62 120 TYR A C 1
ATOM 965 O O . TYR A 1 120 ? -8.977 15.805 3.596 1 98.62 120 TYR A O 1
ATOM 973 N N . GLU A 1 121 ? -9.805 15.805 1.505 1 98.25 121 GLU A N 1
ATOM 974 C CA . GLU A 1 121 ? -10.781 14.758 1.798 1 98.25 121 GLU A CA 1
ATOM 975 C C . GLU A 1 121 ? -10.102 13.445 2.17 1 98.25 121 GLU A C 1
ATOM 977 O O . GLU A 1 121 ? -10.57 12.719 3.047 1 98.25 121 GLU A O 1
ATOM 982 N N . LEU A 1 122 ? -9.031 13.141 1.475 1 98.56 122 LEU A N 1
ATOM 983 C CA . LEU A 1 122 ? -8.25 11.953 1.805 1 98.56 122 LEU A CA 1
ATOM 984 C C . LEU A 1 122 ? -7.727 12.023 3.232 1 98.56 122 LEU A C 1
ATOM 986 O O . LEU A 1 122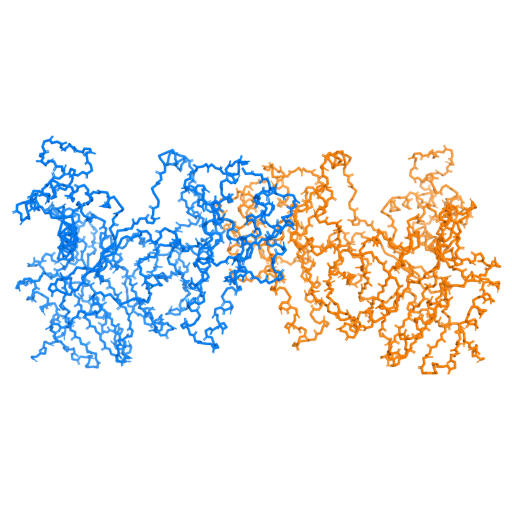 ? -7.766 11.039 3.967 1 98.56 122 LEU A O 1
ATOM 990 N N . SER A 1 123 ? -7.215 13.188 3.631 1 98.38 123 SER A N 1
ATOM 991 C CA . SER A 1 123 ? -6.637 13.383 4.957 1 98.38 123 SER A CA 1
ATOM 992 C C . SER A 1 123 ? -7.703 13.297 6.043 1 98.38 123 SER A C 1
ATOM 994 O O . SER A 1 123 ? -7.422 12.867 7.164 1 98.38 123 SER A O 1
ATOM 996 N N . LYS A 1 124 ? -8.906 13.703 5.734 1 97.5 124 LYS A N 1
ATOM 997 C CA . LYS A 1 124 ? -10.023 13.555 6.664 1 97.5 124 LYS A CA 1
ATOM 998 C C . LYS A 1 124 ? -10.469 12.102 6.766 1 97.5 124 LYS A C 1
ATOM 1000 O O . LYS A 1 124 ? -10.625 11.562 7.863 1 97.5 124 LYS A O 1
ATOM 1005 N N . ALA A 1 125 ? -10.602 11.461 5.605 1 98.06 125 ALA A N 1
ATOM 1006 C CA . ALA A 1 125 ? -11.109 10.094 5.543 1 98.06 125 ALA A CA 1
ATOM 1007 C C . ALA A 1 125 ? -10.148 9.117 6.23 1 98.06 125 ALA A C 1
ATOM 1009 O O . ALA A 1 125 ? -10.578 8.125 6.816 1 98.06 125 ALA A O 1
ATOM 1010 N N . SER A 1 126 ? -8.891 9.359 6.18 1 98.31 126 SER A N 1
ATOM 1011 C CA . SER A 1 126 ? -7.875 8.492 6.77 1 98.31 126 SER A CA 1
ATOM 1012 C C . SER A 1 126 ? -7.77 8.711 8.273 1 98.31 126 SER A C 1
ATOM 1014 O O . SER A 1 126 ? -6.98 8.047 8.945 1 98.31 126 SER A O 1
ATOM 1016 N N . ASN A 1 127 ? -8.539 9.648 8.766 1 97.69 127 ASN A N 1
ATOM 1017 C CA . ASN A 1 127 ? -8.547 10.023 10.172 1 97.69 127 ASN A CA 1
ATOM 1018 C C . ASN A 1 127 ? -7.227 10.656 10.602 1 97.69 127 ASN A C 1
ATOM 1020 O O . ASN A 1 127 ? -6.922 10.727 11.789 1 97.69 127 ASN A O 1
ATOM 1024 N N . TYR A 1 128 ? -6.418 11.039 9.586 1 97.62 128 TYR A N 1
ATOM 1025 C CA . TYR A 1 128 ? -5.266 11.867 9.914 1 97.62 128 TYR A CA 1
ATOM 1026 C C . TYR A 1 128 ? -5.703 13.195 10.516 1 97.62 128 TYR A C 1
ATOM 1028 O O . TYR A 1 128 ? -5.172 13.625 11.547 1 97.62 128 TYR A O 1
ATOM 1036 N N . ILE A 1 129 ? -6.566 13.875 9.758 1 96.62 129 ILE A N 1
ATOM 1037 C CA . ILE A 1 129 ? -7.277 14.984 10.375 1 96.62 129 ILE A CA 1
ATOM 1038 C C . ILE A 1 129 ? -8.414 14.445 11.242 1 96.62 129 ILE A C 1
ATOM 1040 O O . ILE A 1 129 ? -9.383 13.883 10.734 1 96.62 129 ILE A O 1
ATOM 1044 N N . ARG A 1 130 ? -8.336 14.648 12.484 1 92.81 130 ARG A N 1
ATOM 1045 C CA . ARG A 1 130 ? -9.281 14.086 13.438 1 92.81 130 ARG A CA 1
ATOM 1046 C C . ARG A 1 130 ? -10.539 14.938 13.531 1 92.81 130 ARG A C 1
ATOM 1048 O O . ARG A 1 130 ? -10.742 15.656 14.508 1 92.81 130 ARG A O 1
ATOM 1055 N N . MET A 1 131 ? -11.383 14.688 12.648 1 91.75 131 MET A N 1
ATOM 1056 C CA . MET A 1 131 ? -12.594 15.492 12.562 1 91.75 131 MET A CA 1
ATOM 1057 C C . MET A 1 131 ? -13.5 15.25 13.766 1 91.75 131 MET A C 1
ATOM 1059 O O . MET A 1 131 ? -14.219 16.156 14.203 1 91.75 131 MET A O 1
ATOM 1063 N N . ASP A 1 132 ? -13.43 14.055 14.312 1 89.38 132 ASP A N 1
ATOM 1064 C CA . ASP A 1 132 ? -14.227 13.742 15.492 1 89.38 132 ASP A CA 1
ATOM 1065 C C . ASP A 1 132 ? -13.812 14.602 16.688 1 89.38 132 ASP A C 1
ATOM 1067 O O . ASP A 1 132 ? -14.641 14.922 17.547 1 89.38 132 ASP A O 1
ATOM 1071 N N . ARG A 1 133 ? -12.641 14.961 16.719 1 88.5 133 ARG A N 1
ATOM 1072 C CA . ARG A 1 133 ? -12.125 15.805 17.797 1 88.5 133 ARG A CA 1
ATOM 1073 C C . ARG A 1 133 ? -12.242 17.281 17.438 1 88.5 133 ARG A C 1
ATOM 1075 O O . ARG A 1 133 ? -12.68 18.094 18.25 1 88.5 133 ARG A O 1
ATOM 1082 N N . THR A 1 134 ? -11.875 17.641 16.266 1 88.25 134 THR A N 1
ATOM 1083 C CA . THR A 1 134 ? -11.867 19.016 15.797 1 88.25 134 THR A CA 1
ATOM 1084 C C . THR A 1 134 ? -13.266 19.625 15.867 1 88.25 134 THR A C 1
ATOM 1086 O O . THR A 1 134 ? -13.422 20.812 16.141 1 88.25 134 THR A O 1
ATOM 1089 N N . SER A 1 135 ? -14.211 18.781 15.695 1 88.44 135 SER A N 1
ATOM 1090 C CA . SER A 1 135 ? -15.594 19.266 15.664 1 88.44 135 SER A CA 1
ATOM 1091 C C . SER A 1 135 ? -16.062 19.656 17.062 1 88.44 135 SER A C 1
ATOM 1093 O O . SER A 1 135 ? -17.078 20.344 17.203 1 88.44 135 SER A O 1
ATOM 1095 N N . GLN A 1 136 ? -15.297 19.312 18 1 88.75 136 GLN A N 1
ATOM 1096 C CA . GLN A 1 136 ? -15.664 19.641 19.375 1 88.75 136 GLN A CA 1
ATOM 1097 C C . GLN A 1 136 ? -15.148 21.031 19.766 1 88.75 136 GLN A C 1
ATOM 1099 O O . GLN A 1 136 ? -15.578 21.594 20.766 1 88.75 136 GLN A O 1
ATOM 1104 N N . ASN A 1 137 ? -14.297 21.578 18.969 1 92.19 137 ASN A N 1
ATOM 1105 C CA . ASN A 1 137 ? -13.742 22.891 19.266 1 92.19 137 ASN A CA 1
ATOM 1106 C C . ASN A 1 137 ? -14.828 23.953 19.359 1 92.19 137 ASN A C 1
ATOM 1108 O O . ASN A 1 137 ? -15.812 23.906 18.609 1 92.19 137 ASN A O 1
ATOM 1112 N N . LEU A 1 138 ? -14.727 24.797 20.297 1 94.5 138 LEU A N 1
ATOM 1113 C CA . LEU A 1 138 ? -15.594 25.969 20.359 1 94.5 138 LEU A CA 1
ATOM 1114 C C . LEU A 1 138 ? -15.07 27.078 19.453 1 94.5 138 LEU A C 1
ATOM 1116 O O . LEU A 1 138 ? -13.859 27.203 19.234 1 94.5 138 LEU A O 1
ATOM 1120 N N . TYR A 1 139 ? -15.977 27.797 18.906 1 96.12 139 TYR A N 1
ATOM 1121 C CA . TYR A 1 139 ? -15.625 28.875 17.984 1 96.12 139 TYR A CA 1
ATOM 1122 C C . TYR A 1 139 ? -16.625 30.016 18.047 1 96.12 139 TYR A C 1
ATOM 1124 O O . TYR A 1 139 ? -17.844 29.781 18.141 1 96.12 139 TYR A O 1
ATOM 1132 N N . TRP A 1 140 ? -16.203 31.219 18.172 1 97.38 140 TRP A N 1
ATOM 1133 C CA . TRP A 1 140 ? -17.078 32.375 18.062 1 97.38 140 TRP A CA 1
ATOM 1134 C C . TRP A 1 140 ? -16.297 33.594 17.578 1 97.38 140 TRP A C 1
ATOM 1136 O O . TRP A 1 140 ? -15.07 33.594 17.531 1 97.38 140 TRP A O 1
ATOM 1146 N N . ARG A 1 141 ? -16.969 34.562 17.141 1 97.81 141 ARG A N 1
ATOM 1147 C CA . ARG A 1 141 ? -16.375 35.844 16.734 1 97.81 141 ARG A CA 1
ATOM 1148 C C . ARG A 1 141 ? -16.719 36.969 17.719 1 97.81 141 ARG A C 1
ATOM 1150 O O . ARG A 1 141 ? -17.812 36.969 18.281 1 97.81 141 ARG A O 1
ATOM 1157 N N . THR A 1 142 ? -15.812 37.844 17.953 1 98 142 THR A N 1
ATOM 1158 C CA . THR A 1 142 ? -15.992 39 18.859 1 98 142 THR A CA 1
ATOM 1159 C C . THR A 1 142 ? -15.758 40.312 18.109 1 98 142 THR A C 1
ATOM 1161 O O . THR A 1 142 ? -14.648 40.562 17.656 1 98 142 THR A O 1
ATOM 1164 N N . PRO A 1 143 ? -16.797 41.094 18.016 1 97.88 143 PRO A N 1
ATOM 1165 C CA . PRO A 1 143 ? -16.594 42.375 17.375 1 97.88 143 PRO A CA 1
ATOM 1166 C C . PRO A 1 143 ? -15.695 43.312 18.188 1 97.88 143 PRO A C 1
ATOM 1168 O O . PRO A 1 143 ? -15.805 43.344 19.422 1 97.88 143 PRO A O 1
ATOM 1171 N N . THR A 1 144 ? -14.805 44.031 17.578 1 97.94 144 THR A N 1
ATOM 1172 C CA . THR A 1 144 ? -13.93 45.031 18.172 1 97.94 144 THR A CA 1
ATOM 1173 C C . THR A 1 144 ? -13.789 46.219 17.234 1 97.94 144 THR A C 1
ATOM 1175 O O . THR A 1 144 ? -14.328 46.25 16.125 1 97.94 144 THR A O 1
ATOM 1178 N N . GLU A 1 145 ? -13.055 47.219 17.672 1 96.69 145 GLU A N 1
ATOM 1179 C CA . GLU A 1 145 ? -12.805 48.375 16.844 1 96.69 145 GLU A CA 1
ATOM 1180 C C . GLU A 1 145 ? -11.867 48.062 15.68 1 96.69 145 GLU A C 1
ATOM 1182 O O . GLU A 1 145 ? -11.758 48.812 14.727 1 96.69 145 GLU A O 1
ATOM 1187 N N . TYR A 1 146 ? -11.258 46.906 15.672 1 97.75 146 TYR A N 1
ATOM 1188 C CA . TYR A 1 146 ? -10.336 46.5 14.617 1 97.75 146 TYR A CA 1
ATOM 1189 C C . TYR A 1 146 ? -10.961 45.406 13.742 1 97.75 146 TYR A C 1
ATOM 1191 O O . TYR A 1 146 ? -10.273 44.781 12.953 1 97.75 146 TYR A O 1
ATOM 1199 N N . GLY A 1 147 ? -12.25 45.25 13.836 1 96.5 147 GLY A N 1
ATOM 1200 C CA . GLY A 1 147 ? -12.945 44.156 13.172 1 96.5 147 GLY A CA 1
ATOM 1201 C C . GLY A 1 147 ? -13.281 43 14.102 1 96.5 147 GLY A C 1
ATOM 1202 O O . GLY A 1 147 ? -12.93 43.031 15.281 1 96.5 147 GLY A O 1
ATOM 1203 N N . ALA A 1 148 ? -13.922 41.938 13.594 1 97.88 148 ALA A N 1
ATOM 1204 C CA . ALA A 1 148 ? -14.336 40.812 14.422 1 97.88 148 ALA A CA 1
ATOM 1205 C C . ALA A 1 148 ? -13.211 39.812 14.57 1 97.88 148 ALA A C 1
ATOM 1207 O O . ALA A 1 148 ? -12.836 39.125 13.602 1 97.88 148 ALA A O 1
ATOM 1208 N N . LEU A 1 149 ? -12.688 39.656 15.758 1 98.62 149 LEU A N 1
ATOM 1209 C CA . LEU A 1 149 ? -11.664 38.656 16.047 1 98.62 149 LEU A CA 1
ATOM 1210 C C . LEU A 1 149 ? -12.281 37.25 16.156 1 98.62 149 LEU A C 1
ATOM 1212 O O . LEU A 1 149 ? -13.461 37.125 16.484 1 98.62 149 LEU A O 1
ATOM 1216 N N . GLU A 1 150 ? -11.523 36.25 15.805 1 98.5 150 GLU A N 1
ATOM 1217 C CA . GLU A 1 150 ? -11.969 34.875 15.914 1 98.5 150 GLU A CA 1
ATOM 1218 C C . GLU A 1 150 ? -11.375 34.219 17.156 1 98.5 150 GLU A C 1
ATOM 1220 O O . GLU A 1 150 ? -10.211 34.438 17.484 1 98.5 150 GLU A O 1
ATOM 1225 N N . ILE A 1 151 ? -12.188 33.438 17.844 1 98.12 151 ILE A N 1
ATOM 1226 C CA . ILE A 1 151 ? -11.75 32.75 19.062 1 98.12 151 ILE A CA 1
ATOM 1227 C C . ILE A 1 151 ? -12.102 31.266 18.938 1 98.12 151 ILE A C 1
ATOM 1229 O O . ILE A 1 151 ? -13.219 30.906 18.578 1 98.12 151 ILE A O 1
ATOM 1233 N N . THR A 1 152 ? -11.156 30.469 19.172 1 96.31 152 THR A N 1
ATOM 1234 C CA . THR A 1 152 ? -11.422 29.031 19.234 1 96.31 152 THR A CA 1
ATOM 1235 C C . THR A 1 152 ? -10.789 28.422 20.484 1 96.31 152 THR A C 1
ATOM 1237 O O . THR A 1 152 ? -9.719 28.859 20.922 1 96.31 152 THR A O 1
ATOM 1240 N N . ILE A 1 153 ? -11.492 27.578 21.172 1 94.56 153 ILE A N 1
ATOM 1241 C CA . ILE A 1 153 ? -10.945 26.75 22.234 1 94.56 153 ILE A CA 1
ATOM 1242 C C . ILE A 1 153 ? -10.695 25.328 21.703 1 94.56 153 ILE A C 1
ATOM 1244 O O . ILE A 1 153 ? -11.641 24.625 21.328 1 94.56 153 ILE A O 1
ATOM 1248 N N . ASN A 1 154 ? -9.461 25 21.688 1 89.56 154 ASN A N 1
ATOM 1249 C CA . ASN A 1 154 ? -9.062 23.719 21.109 1 89.56 154 ASN A CA 1
ATOM 1250 C C . ASN A 1 154 ? -9.32 22.562 22.078 1 89.56 154 ASN A C 1
ATOM 1252 O O . ASN A 1 154 ? -8.656 22.453 23.109 1 89.56 154 ASN A O 1
ATOM 1256 N N . LEU A 1 155 ? -10.211 21.719 21.719 1 87.5 155 LEU A N 1
ATOM 1257 C CA . LEU A 1 155 ? -10.555 20.562 22.547 1 87.5 155 LEU A CA 1
ATOM 1258 C C . LEU A 1 155 ? -10.078 19.266 21.906 1 87.5 155 LEU A C 1
ATOM 1260 O O . LEU A 1 155 ? -10.25 18.188 22.469 1 87.5 155 LEU A O 1
ATOM 1264 N N . SER A 1 156 ? -9.445 19.453 20.781 1 80.62 156 SER A N 1
ATOM 1265 C CA . SER A 1 156 ? -9.055 18.281 20 1 80.62 156 SER A CA 1
ATOM 1266 C C . SER A 1 156 ? -7.805 17.625 20.578 1 80.62 156 SER A C 1
ATOM 1268 O O . SER A 1 156 ? -7.562 16.438 20.344 1 80.62 156 SER A O 1
ATOM 1270 N N . LYS A 1 157 ? -6.949 18.344 21.188 1 74.69 157 LYS A N 1
ATOM 1271 C CA . LYS A 1 157 ? -5.723 17.781 21.75 1 74.69 157 LYS A CA 1
ATOM 1272 C C . LYS A 1 157 ? -6.004 17.031 23.047 1 74.69 157 LYS A C 1
ATOM 1274 O O . LYS A 1 157 ? -6.508 17.609 24 1 74.69 157 LYS A O 1
ATOM 1279 N N . PRO A 1 158 ? -5.672 15.773 23.016 1 70.69 158 PRO A N 1
ATOM 1280 C CA . PRO A 1 158 ? -6.008 14.984 24.203 1 70.69 158 PRO A CA 1
ATOM 1281 C C . PRO A 1 158 ? -5.02 15.195 25.344 1 70.69 158 PRO A C 1
ATOM 1283 O O . PRO A 1 158 ? -3.852 15.508 25.109 1 70.69 158 PRO A O 1
ATOM 1286 N N . GLU A 1 159 ? -5.539 15.258 26.5 1 67.31 159 GLU A N 1
ATOM 1287 C CA . GLU A 1 159 ? -4.68 15.258 27.672 1 67.31 159 GLU A CA 1
ATOM 1288 C C . GLU A 1 159 ? -4.156 13.859 27.984 1 67.31 159 GLU A C 1
ATOM 1290 O O . GLU A 1 159 ? -4.898 12.883 27.891 1 67.31 159 GLU A O 1
ATOM 1295 N N . LYS A 1 160 ? -2.877 13.742 28.25 1 68.75 160 LYS A N 1
ATOM 1296 C CA . LYS A 1 160 ? -2.252 12.453 28.516 1 68.75 160 LYS A CA 1
ATOM 1297 C C . LYS A 1 160 ? -2.551 11.969 29.938 1 68.75 160 LYS A C 1
ATOM 1299 O O . LYS A 1 160 ? -2.637 12.773 30.859 1 68.75 160 LYS A O 1
ATOM 1304 N N . ASP A 1 161 ? -2.701 10.727 29.859 1 75.56 161 ASP A N 1
ATOM 1305 C CA . ASP A 1 161 ? -2.834 10.047 31.141 1 75.56 161 ASP A CA 1
ATOM 1306 C C . ASP A 1 161 ? -1.542 10.133 31.938 1 75.56 161 ASP A C 1
ATOM 1308 O O . ASP A 1 161 ? -0.449 9.969 31.391 1 75.56 161 ASP A O 1
ATOM 1312 N N . PRO A 1 162 ? -1.657 10.414 33.25 1 73 162 PRO A N 1
ATOM 1313 C CA . PRO A 1 162 ? -0.444 10.508 34.062 1 73 162 PRO A CA 1
ATOM 1314 C C . PRO A 1 162 ? 0.43 9.258 33.969 1 73 162 PRO A C 1
ATOM 1316 O O . PRO A 1 162 ? 1.659 9.359 33.969 1 73 162 PRO A O 1
ATOM 1319 N N . LYS A 1 163 ? -0.207 8.148 33.938 1 74.75 163 LYS A N 1
ATOM 1320 C CA . LYS A 1 163 ? 0.548 6.902 33.844 1 74.75 163 LYS A CA 1
ATOM 1321 C C . LYS A 1 163 ? 1.343 6.848 32.562 1 74.75 163 LYS A C 1
ATOM 1323 O O . LYS A 1 163 ? 2.461 6.328 32.531 1 74.75 163 LYS A O 1
ATOM 1328 N N . GLU A 1 164 ? 0.905 7.363 31.484 1 78.62 164 GLU A N 1
ATOM 1329 C CA . GLU A 1 164 ? 1.576 7.379 30.188 1 78.62 164 GLU A CA 1
ATOM 1330 C C . GLU A 1 164 ? 2.76 8.344 30.188 1 78.62 164 GLU A C 1
ATOM 1332 O O . GLU A 1 164 ? 3.773 8.086 29.531 1 78.62 164 GLU A O 1
ATOM 1337 N N . ILE A 1 165 ? 2.564 9.328 30.922 1 77.5 165 ILE A N 1
ATOM 1338 C CA . ILE A 1 165 ? 3.635 10.312 31.016 1 77.5 165 ILE A CA 1
ATOM 1339 C C . ILE A 1 165 ? 4.863 9.68 31.672 1 77.5 165 ILE A C 1
ATOM 1341 O O . ILE A 1 165 ? 5.992 9.906 31.234 1 77.5 165 ILE A O 1
ATOM 1345 N N . GLU A 1 166 ? 4.523 8.891 32.688 1 78.38 166 GLU A N 1
ATOM 1346 C CA . GLU A 1 166 ? 5.613 8.203 33.375 1 78.38 166 GLU A CA 1
ATOM 1347 C C . GLU A 1 166 ? 6.289 7.184 32.469 1 78.38 166 GLU A C 1
ATOM 1349 O O . GLU A 1 166 ? 7.516 7.086 32.438 1 78.38 166 GLU A O 1
ATOM 1354 N N . LYS A 1 167 ? 5.484 6.457 31.734 1 82 167 LYS A N 1
ATOM 1355 C CA . LYS A 1 167 ? 6.02 5.457 30.812 1 82 167 LYS A CA 1
ATOM 1356 C C . LYS A 1 167 ? 6.824 6.113 29.703 1 82 167 LYS A C 1
ATOM 1358 O O . LYS A 1 167 ? 7.867 5.598 29.297 1 82 167 LYS A O 1
ATOM 1363 N N . ALA A 1 168 ? 6.418 7.223 29.234 1 82.5 168 ALA A N 1
ATOM 1364 C CA . ALA A 1 168 ? 7.055 7.949 28.141 1 82.5 168 ALA A CA 1
ATOM 1365 C C . ALA A 1 168 ? 8.438 8.453 28.547 1 82.5 168 ALA A C 1
ATOM 1367 O O . ALA A 1 168 ? 9.352 8.5 27.719 1 82.5 168 ALA A O 1
ATOM 1368 N N . LYS A 1 169 ? 8.539 8.82 29.766 1 80.62 169 LYS A N 1
ATOM 1369 C CA . LYS A 1 169 ? 9.82 9.32 30.25 1 80.62 169 LYS A CA 1
ATOM 1370 C C . LYS A 1 169 ? 10.898 8.234 30.188 1 80.62 169 LYS A C 1
ATOM 1372 O O . LYS A 1 169 ? 12.086 8.531 30.078 1 80.62 169 LYS A O 1
ATOM 1377 N N . LYS A 1 170 ? 10.461 6.996 30.281 1 76.81 170 LYS A N 1
ATOM 1378 C CA . LYS A 1 170 ? 11.406 5.883 30.359 1 76.81 170 LYS A CA 1
ATOM 1379 C C . LYS A 1 170 ? 11.82 5.422 28.969 1 76.81 170 LYS A C 1
ATOM 1381 O O . LYS A 1 170 ? 12.75 4.625 28.812 1 76.81 170 LYS A O 1
ATOM 1386 N N . ILE A 1 171 ? 11.133 5.945 27.906 1 80 171 ILE A N 1
ATOM 1387 C CA . ILE A 1 171 ? 11.43 5.531 26.547 1 80 171 ILE A CA 1
ATOM 1388 C C . ILE A 1 171 ? 12.586 6.363 26 1 80 171 ILE A C 1
ATOM 1390 O O . ILE A 1 171 ? 12.516 7.594 25.969 1 80 171 ILE A O 1
ATOM 1394 N N . PRO A 1 172 ? 13.617 5.664 25.766 1 78.31 172 PRO A N 1
ATOM 1395 C CA . PRO A 1 172 ? 14.734 6.41 25.188 1 78.31 172 PRO A CA 1
ATOM 1396 C C . PRO A 1 172 ? 14.359 7.117 23.891 1 78.31 172 PRO A C 1
ATOM 1398 O O . PRO A 1 172 ? 13.594 6.574 23.094 1 78.31 172 PRO A O 1
ATOM 1401 N N . GLN A 1 173 ? 14.852 8.336 23.719 1 80.38 173 GLN A N 1
ATOM 1402 C CA . GLN A 1 173 ? 14.617 9.086 22.5 1 80.38 173 GLN A CA 1
ATOM 1403 C C . GLN A 1 173 ? 15.594 8.664 21.406 1 80.38 173 GLN A C 1
ATOM 1405 O O . GLN A 1 173 ? 16.812 8.781 21.578 1 80.38 173 GLN A O 1
ATOM 1410 N N . SER A 1 174 ? 15.07 8.078 20.344 1 83.44 174 SER A N 1
ATOM 1411 C CA . SER A 1 174 ? 15.906 7.586 19.266 1 83.44 174 SER A CA 1
ATOM 1412 C C . SER A 1 174 ? 16.375 8.727 18.359 1 83.44 174 SER A C 1
ATOM 1414 O O . SER A 1 174 ? 17.344 8.57 17.609 1 83.44 174 SER A O 1
ATOM 1416 N N . GLY A 1 175 ? 15.664 9.805 18.422 1 90.31 175 GLY A N 1
ATOM 1417 C CA . GLY A 1 175 ? 15.977 10.922 17.547 1 90.31 175 GLY A CA 1
ATOM 1418 C C . GLY A 1 175 ? 15.391 10.773 16.156 1 90.31 175 GLY A C 1
ATOM 1419 O O . GLY A 1 175 ? 15.758 11.508 15.242 1 90.31 175 GLY A O 1
ATOM 1420 N N . TYR A 1 176 ? 14.562 9.789 15.961 1 95.19 176 TYR A N 1
ATOM 1421 C CA . TYR A 1 176 ? 13.891 9.578 14.68 1 95.19 176 TYR A CA 1
ATOM 1422 C C . TYR A 1 176 ? 12.391 9.414 14.875 1 95.19 176 TYR A C 1
ATOM 1424 O O . TYR A 1 176 ? 11.945 8.57 15.664 1 95.19 176 TYR A O 1
ATOM 1432 N N . PRO A 1 177 ? 11.656 10.102 14.109 1 96.38 177 PRO A N 1
ATOM 1433 C CA . PRO A 1 177 ? 12.031 11.281 13.32 1 96.38 177 PRO A CA 1
ATOM 1434 C C . PRO A 1 177 ? 12.586 12.406 14.18 1 96.38 177 PRO A C 1
ATOM 1436 O O . PRO A 1 177 ? 12.312 12.469 15.383 1 96.38 177 PRO A O 1
ATOM 1439 N N . LYS A 1 178 ? 13.32 13.312 13.602 1 95.25 178 LYS A N 1
ATOM 1440 C CA . LYS A 1 178 ? 13.977 14.375 14.352 1 95.25 178 LYS A CA 1
ATOM 1441 C C . LYS A 1 178 ? 12.953 15.328 14.969 1 95.25 178 LYS A C 1
ATOM 1443 O O . LYS A 1 178 ? 13.195 15.898 16.031 1 95.25 178 LYS A O 1
ATOM 1448 N N . CYS A 1 179 ? 11.898 15.531 14.305 1 95.81 179 CYS A N 1
ATOM 1449 C CA . CYS A 1 179 ? 10.836 16.391 14.828 1 95.81 179 CYS A CA 1
ATOM 1450 C C . CYS A 1 179 ? 9.492 16.047 14.195 1 95.81 179 CYS A C 1
ATOM 1452 O O . CYS A 1 179 ? 9.406 15.125 13.383 1 95.81 179 CYS A O 1
ATOM 1454 N N . LEU A 1 180 ? 8.445 16.734 14.484 1 95.88 180 LEU A N 1
ATOM 1455 C CA . LEU A 1 180 ? 7.086 16.438 14.07 1 95.88 180 LEU A CA 1
ATOM 1456 C C . LEU A 1 180 ? 6.855 16.844 12.617 1 95.88 180 LEU A C 1
ATOM 1458 O O . LEU A 1 180 ? 5.875 16.438 12 1 95.88 180 LEU A O 1
ATOM 1462 N N . LEU A 1 181 ? 7.805 17.641 12.016 1 96.94 181 LEU A N 1
ATOM 1463 C CA . LEU A 1 181 ? 7.594 18.203 10.688 1 96.94 181 LEU A CA 1
ATOM 1464 C C . LEU A 1 181 ? 8.469 17.484 9.656 1 96.94 181 LEU A C 1
ATOM 1466 O O . LEU A 1 181 ? 8.289 17.672 8.453 1 96.94 181 LEU A O 1
ATOM 1470 N N . CYS A 1 182 ? 9.383 16.672 10.125 1 97.94 182 CYS A N 1
ATOM 1471 C CA . CYS A 1 182 ? 10.297 16 9.195 1 97.94 182 CYS A CA 1
ATOM 1472 C C . CYS A 1 182 ? 9.531 15.055 8.273 1 97.94 182 CYS A C 1
ATOM 1474 O O . CYS A 1 182 ? 8.578 14.398 8.695 1 97.94 182 CYS A O 1
ATOM 1476 N N . ILE A 1 183 ? 9.992 14.906 7.051 1 98.38 183 ILE A N 1
ATOM 1477 C CA . ILE A 1 183 ? 9.328 14.062 6.059 1 98.38 183 ILE A CA 1
ATOM 1478 C C . ILE A 1 183 ? 9.398 12.602 6.496 1 98.38 183 ILE A C 1
ATOM 1480 O O . ILE A 1 183 ? 8.586 11.781 6.066 1 98.38 183 ILE A O 1
ATOM 1484 N N . GLU A 1 184 ? 10.297 12.281 7.426 1 98.19 184 GLU A N 1
ATOM 1485 C CA . GLU A 1 184 ? 10.477 10.938 7.961 1 98.19 184 GLU A CA 1
ATOM 1486 C C . GLU A 1 184 ? 9.234 10.484 8.734 1 98.19 184 GLU A C 1
ATOM 1488 O O . GLU A 1 184 ? 9.086 9.297 9.039 1 98.19 184 GLU A O 1
ATOM 1493 N N . ASN A 1 185 ? 8.336 11.422 9.047 1 98.5 185 ASN A N 1
ATOM 1494 C CA . ASN A 1 185 ? 7.113 11.062 9.758 1 98.5 185 ASN A CA 1
ATOM 1495 C C . ASN A 1 185 ? 6.176 10.234 8.891 1 98.5 185 ASN A C 1
ATOM 1497 O O . ASN A 1 185 ? 5.309 9.523 9.398 1 98.5 185 ASN A O 1
ATOM 1501 N N . VAL A 1 186 ? 6.328 10.32 7.535 1 98.75 186 VAL A N 1
ATOM 1502 C CA . VAL A 1 186 ? 5.418 9.625 6.637 1 98.75 186 VAL A CA 1
ATOM 1503 C C . VAL A 1 186 ? 5.504 8.117 6.883 1 98.75 186 VAL A C 1
ATOM 1505 O O . VAL A 1 186 ? 6.562 7.512 6.707 1 98.75 186 VAL A O 1
ATOM 1508 N N . GLY A 1 187 ? 4.434 7.562 7.352 1 98.5 187 GLY A N 1
ATOM 1509 C CA . GLY A 1 187 ? 4.375 6.125 7.566 1 98.5 187 GLY A CA 1
ATOM 1510 C C . GLY A 1 187 ? 4.945 5.699 8.906 1 98.5 187 GLY A C 1
ATOM 1511 O O . GLY A 1 187 ? 5.012 4.504 9.203 1 98.5 187 GLY A O 1
ATOM 1512 N N . PHE A 1 188 ? 5.344 6.621 9.781 1 98.5 188 PHE A N 1
ATOM 1513 C CA . PHE A 1 188 ? 5.98 6.312 11.055 1 98.5 188 PHE A CA 1
ATOM 1514 C C . PHE A 1 188 ? 4.977 5.723 12.039 1 98.5 188 PHE A C 1
ATOM 1516 O O . PHE A 1 188 ? 3.877 6.258 12.203 1 98.5 188 PHE A O 1
ATOM 1523 N N . ALA A 1 189 ? 5.336 4.707 12.727 1 97.81 189 ALA A N 1
ATOM 1524 C CA . ALA A 1 189 ? 4.43 3.957 13.594 1 97.81 189 ALA A CA 1
ATOM 1525 C C . ALA A 1 189 ? 4.145 4.723 14.883 1 97.81 189 ALA A C 1
ATOM 1527 O O . ALA A 1 189 ? 3.139 4.473 15.555 1 97.81 189 ALA A O 1
ATOM 1528 N N . GLY A 1 190 ? 5.035 5.676 15.203 1 96.44 190 GLY A N 1
ATOM 1529 C CA . GLY A 1 190 ? 4.859 6.43 16.438 1 96.44 190 GLY A CA 1
ATOM 1530 C C . GLY A 1 190 ? 5.25 5.652 17.672 1 96.44 190 GLY A C 1
ATOM 1531 O O . GLY A 1 190 ? 5.625 4.48 17.578 1 96.44 190 GLY A O 1
ATOM 1532 N N . ASN A 1 191 ? 5.324 6.238 18.766 1 94 191 ASN A N 1
ATOM 1533 C CA . ASN A 1 191 ? 5.523 5.715 20.109 1 94 191 ASN A CA 1
ATOM 1534 C C . ASN A 1 191 ? 4.895 6.621 21.156 1 94 191 ASN A C 1
ATOM 1536 O O . ASN A 1 191 ? 4.055 7.465 20.844 1 94 191 ASN A O 1
ATOM 1540 N N . LEU A 1 192 ? 5.168 6.469 22.391 1 91.31 192 LEU A N 1
ATOM 1541 C CA . LEU A 1 192 ? 4.52 7.219 23.469 1 91.31 192 LEU A CA 1
ATOM 1542 C C . LEU A 1 192 ? 4.934 8.688 23.438 1 91.31 192 LEU A C 1
ATOM 1544 O O . LEU A 1 192 ? 4.246 9.539 24 1 91.31 192 LEU A O 1
ATOM 1548 N N . ASN A 1 193 ? 6.039 9 22.734 1 91.38 193 ASN A N 1
ATOM 1549 C CA . ASN A 1 193 ? 6.559 10.359 22.734 1 91.38 193 ASN A CA 1
ATOM 1550 C C . ASN A 1 193 ? 6.43 11.008 21.359 1 91.38 193 ASN A C 1
ATOM 1552 O O . ASN A 1 193 ? 6.797 12.164 21.172 1 91.38 193 ASN A O 1
ATOM 1556 N N . HIS A 1 194 ? 5.961 10.242 20.375 1 94.5 194 HIS A N 1
ATOM 1557 C CA . HIS A 1 194 ? 5.855 10.711 19 1 94.5 194 HIS A CA 1
ATOM 1558 C C . HIS A 1 194 ? 4.633 10.117 18.312 1 94.5 194 HIS A C 1
ATOM 1560 O O . HIS A 1 194 ? 4.469 8.898 18.266 1 94.5 194 HIS A O 1
ATOM 1566 N N . PRO A 1 195 ? 3.822 10.945 17.812 1 95.5 195 PRO A N 1
ATOM 1567 C CA . PRO A 1 195 ? 2.568 10.445 17.25 1 95.5 195 PRO A CA 1
ATOM 1568 C C . PRO A 1 195 ? 2.789 9.531 16.047 1 95.5 195 PRO A C 1
ATOM 1570 O O . PRO A 1 195 ? 3.762 9.703 15.305 1 95.5 195 PRO A O 1
ATOM 1573 N N . ALA A 1 196 ? 1.86 8.602 15.844 1 97.81 196 ALA A N 1
ATOM 1574 C CA . ALA A 1 196 ? 1.851 7.75 14.664 1 97.81 196 ALA A CA 1
ATOM 1575 C C . ALA A 1 196 ? 1.436 8.539 13.422 1 97.81 196 ALA A C 1
ATOM 1577 O O . ALA A 1 196 ? 0.625 9.461 13.508 1 97.81 196 ALA A O 1
ATOM 1578 N N . ARG A 1 197 ? 2.039 8.18 12.328 1 98.69 197 ARG A N 1
ATOM 1579 C CA . ARG A 1 197 ? 1.776 8.852 11.062 1 98.69 197 ARG A CA 1
ATOM 1580 C C . ARG A 1 197 ? 1.686 7.848 9.914 1 98.69 197 ARG A C 1
ATOM 1582 O O . ARG A 1 197 ? 2.066 8.148 8.789 1 98.69 197 ARG A O 1
ATOM 1589 N N . GLN A 1 198 ? 1.25 6.633 10.203 1 98.69 198 GLN A N 1
ATOM 1590 C CA . GLN A 1 198 ? 1.087 5.629 9.156 1 98.69 198 GLN A CA 1
ATOM 1591 C C . GLN A 1 198 ? 0.037 6.062 8.133 1 98.69 198 GLN A C 1
ATOM 1593 O O . GLN A 1 198 ? 0.032 5.586 7 1 98.69 198 GLN A O 1
ATOM 1598 N N . ASN A 1 199 ? -0.859 6.984 8.516 1 98.5 199 ASN A N 1
ATOM 1599 C CA . ASN A 1 199 ? -1.929 7.477 7.656 1 98.5 199 ASN A CA 1
ATOM 1600 C C . ASN A 1 199 ? -1.599 8.852 7.082 1 98.5 199 ASN A C 1
ATOM 1602 O O . ASN A 1 199 ? -2.465 9.516 6.512 1 98.5 199 ASN A O 1
ATOM 1606 N N . LEU A 1 200 ? -0.34 9.312 7.223 1 98.75 200 LEU A N 1
ATOM 1607 C CA . LEU A 1 200 ? 0.089 10.602 6.688 1 98.75 200 LEU A CA 1
ATOM 1608 C C . LEU A 1 200 ? 0.638 10.445 5.273 1 98.75 200 LEU A C 1
ATOM 1610 O O . LEU A 1 200 ? 1.386 9.508 4.992 1 98.75 200 LEU A O 1
ATOM 1614 N N . ARG A 1 201 ? 0.239 11.289 4.391 1 98.81 201 ARG A N 1
ATOM 1615 C CA . ARG A 1 201 ? 0.835 11.492 3.074 1 98.81 201 ARG A CA 1
ATOM 1616 C C . ARG A 1 201 ? 1.161 12.969 2.848 1 98.81 201 ARG A C 1
ATOM 1618 O O . ARG A 1 201 ? 0.539 13.844 3.447 1 98.81 201 ARG A O 1
ATOM 1625 N N . ILE A 1 202 ? 2.158 13.219 2.047 1 98.81 202 ILE A N 1
ATOM 1626 C CA . ILE A 1 202 ? 2.582 14.586 1.801 1 98.81 202 ILE A CA 1
ATOM 1627 C C . ILE A 1 202 ? 2.781 14.805 0.302 1 98.81 202 ILE A C 1
ATOM 1629 O O . ILE A 1 202 ? 2.971 13.852 -0.45 1 98.81 202 ILE A O 1
ATOM 1633 N N . ILE A 1 203 ? 2.719 16.062 -0.231 1 98.94 203 ILE A N 1
ATOM 1634 C CA . ILE A 1 203 ? 2.85 16.406 -1.64 1 98.94 203 ILE A CA 1
ATOM 1635 C C . ILE A 1 203 ? 4.129 17.219 -1.851 1 98.94 203 ILE A C 1
ATOM 1637 O O . ILE A 1 203 ? 4.32 18.266 -1.229 1 98.94 203 ILE A O 1
ATOM 1641 N N . PRO A 1 204 ? 5.031 16.781 -2.729 1 98.81 204 PRO A N 1
ATOM 1642 C CA . PRO A 1 204 ? 6.215 17.594 -3.031 1 98.81 204 PRO A CA 1
ATOM 1643 C C . PRO A 1 204 ? 5.871 18.891 -3.754 1 98.81 204 PRO A C 1
ATOM 1645 O O . PRO A 1 204 ? 5.074 18.891 -4.695 1 98.81 204 PRO A O 1
ATOM 1648 N N . VAL A 1 205 ? 6.43 19.969 -3.291 1 98.75 205 VAL A N 1
ATOM 1649 C CA . VAL A 1 205 ? 6.25 21.297 -3.887 1 98.75 205 VAL A CA 1
ATOM 1650 C C . VAL A 1 205 ? 7.602 22 -4 1 98.75 205 VAL A C 1
ATOM 1652 O O . VAL A 1 205 ? 8.359 22.047 -3.033 1 98.75 205 VAL A O 1
ATOM 1655 N N . LYS A 1 206 ? 7.941 22.547 -5.145 1 98.56 206 LYS A N 1
ATOM 1656 C CA . LYS A 1 206 ? 9.188 23.281 -5.336 1 98.56 206 LYS A CA 1
ATOM 1657 C C . LYS A 1 206 ? 8.969 24.781 -5.188 1 98.56 206 LYS A C 1
ATOM 1659 O O . LYS A 1 206 ? 8.148 25.375 -5.902 1 98.56 206 LYS A O 1
ATOM 1664 N N . VAL A 1 207 ? 9.672 25.359 -4.273 1 98.56 207 VAL A N 1
ATOM 1665 C CA . VAL A 1 207 ? 9.633 26.812 -4.105 1 98.56 207 VAL A CA 1
ATOM 1666 C C . VAL A 1 207 ? 11.055 27.359 -3.988 1 98.56 207 VAL A C 1
ATOM 1668 O O . VAL A 1 207 ? 11.922 26.719 -3.373 1 98.56 207 VAL A O 1
ATOM 1671 N N . ALA A 1 208 ? 11.312 28.453 -4.688 1 98.25 208 ALA A N 1
ATOM 1672 C CA . ALA A 1 208 ? 12.617 29.109 -4.707 1 98.25 208 ALA A CA 1
ATOM 1673 C C . ALA A 1 208 ? 13.711 28.125 -5.129 1 98.25 208 ALA A C 1
ATOM 1675 O O . ALA A 1 208 ? 14.82 28.141 -4.59 1 98.25 208 ALA A O 1
ATOM 1676 N N . GLY A 1 209 ? 13.367 27.188 -5.992 1 97.69 209 GLY A N 1
ATOM 1677 C CA . GLY A 1 209 ? 14.305 26.203 -6.512 1 97.69 209 GLY A CA 1
ATOM 1678 C C . GLY A 1 209 ? 14.633 25.109 -5.516 1 97.69 209 GLY A C 1
ATOM 1679 O O . GLY A 1 209 ? 15.531 24.297 -5.75 1 97.69 209 GLY A O 1
ATOM 1680 N N . GLU A 1 210 ? 13.883 25.062 -4.418 1 98.44 210 GLU A N 1
ATOM 1681 C CA . GLU A 1 210 ? 14.125 24.078 -3.359 1 98.44 210 GLU A CA 1
ATOM 1682 C C . GLU A 1 210 ? 12.961 23.094 -3.246 1 98.44 210 GLU A C 1
ATOM 1684 O O . GLU A 1 210 ? 11.82 23.438 -3.549 1 98.44 210 GLU A O 1
ATOM 1689 N N . GLN A 1 211 ? 13.281 21.922 -2.777 1 98.56 211 GLN A N 1
ATOM 1690 C CA . GLN A 1 211 ? 12.227 20.922 -2.557 1 98.56 211 GLN A CA 1
ATOM 1691 C C . GLN A 1 211 ? 11.594 21.094 -1.18 1 98.56 211 GLN A C 1
ATOM 1693 O O . GLN A 1 211 ? 12.289 21.094 -0.163 1 98.56 211 GLN A O 1
ATOM 1698 N N . TRP A 1 212 ? 10.352 21.297 -1.153 1 98.81 212 TRP A N 1
ATOM 1699 C CA . TRP A 1 212 ? 9.508 21.359 0.035 1 98.81 212 TRP A CA 1
ATOM 1700 C C . TRP A 1 212 ? 8.375 20.328 -0.042 1 98.81 212 TRP A C 1
ATOM 1702 O O . TRP A 1 212 ? 8.242 19.625 -1.044 1 98.81 212 TRP A O 1
ATOM 1712 N N . TYR A 1 213 ? 7.625 20.203 1.052 1 98.88 213 TYR A N 1
ATOM 1713 C CA . TYR A 1 213 ? 6.496 19.281 1.07 1 98.88 213 TYR A CA 1
ATOM 1714 C C . TYR A 1 213 ? 5.277 19.922 1.715 1 98.88 213 TYR A C 1
ATOM 1716 O O . TYR A 1 213 ? 5.402 20.688 2.672 1 98.88 213 TYR A O 1
ATOM 1724 N N . PHE A 1 214 ? 4.168 19.609 1.14 1 98.81 214 PHE A N 1
ATOM 1725 C CA . PHE A 1 214 ? 2.871 20.156 1.517 1 98.81 214 PHE A CA 1
ATOM 1726 C C . PHE A 1 214 ? 2.027 19.109 2.234 1 98.81 214 PHE A C 1
ATOM 1728 O O . PHE A 1 214 ? 1.923 17.969 1.776 1 98.81 214 PHE A O 1
ATOM 1735 N N . GLN A 1 215 ? 1.477 19.422 3.402 1 98.62 215 GLN A N 1
ATOM 1736 C CA . GLN A 1 215 ? 0.543 18.562 4.125 1 98.62 215 GLN A CA 1
ATOM 1737 C C . GLN A 1 215 ? -0.486 19.391 4.887 1 98.62 215 GLN A C 1
ATOM 1739 O O . GLN A 1 215 ? -0.305 20.594 5.078 1 98.62 215 GLN A O 1
ATOM 1744 N N . TYR A 1 216 ? -1.562 18.734 5.254 1 98.31 216 TYR A N 1
ATOM 1745 C CA . TYR A 1 216 ? -2.52 19.391 6.133 1 98.31 216 TYR A CA 1
ATOM 1746 C C . TYR A 1 216 ? -2.172 19.141 7.598 1 98.31 216 TYR A C 1
ATOM 1748 O O . TYR A 1 216 ? -1.52 18.156 7.93 1 98.31 216 TYR A O 1
ATOM 1756 N N . SER A 1 217 ? -2.516 20.078 8.422 1 95.5 217 SER A N 1
ATOM 1757 C CA . SER A 1 217 ? -2.352 19.891 9.859 1 95.5 217 SER A CA 1
ATOM 1758 C C . SER A 1 217 ? -3.328 18.844 10.391 1 95.5 217 SER A C 1
ATOM 1760 O O . SER A 1 217 ? -4.496 18.812 9.992 1 95.5 217 SER A O 1
ATOM 1762 N N . PRO A 1 218 ? -2.879 17.953 11.273 1 93.19 218 PRO A N 1
ATOM 1763 C CA . PRO A 1 218 ? -3.795 16.969 11.844 1 93.19 218 PRO A CA 1
ATOM 1764 C C . PRO A 1 218 ? -4.844 17.594 12.758 1 93.19 218 PRO A C 1
ATOM 1766 O O . PRO A 1 218 ? -5.887 16.984 13.023 1 93.19 218 PRO A O 1
ATOM 1769 N N . TYR A 1 219 ? -4.508 18.797 13.305 1 88 219 TYR A N 1
ATOM 1770 C CA . TYR A 1 219 ? -5.41 19.594 14.125 1 88 219 TYR A CA 1
ATOM 1771 C C . TYR A 1 219 ? -5.777 20.891 13.422 1 88 219 TYR A C 1
ATOM 1773 O O . TYR A 1 219 ? -5.133 21.922 13.633 1 88 219 TYR A O 1
ATOM 1781 N N . VAL A 1 220 ? -6.867 20.906 12.82 1 91.56 220 VAL A N 1
ATOM 1782 C CA . VAL A 1 220 ? -7.207 22.047 11.977 1 91.56 220 VAL A CA 1
ATOM 1783 C C . VAL A 1 220 ? -7.883 23.125 12.82 1 91.56 220 VAL A C 1
ATOM 1785 O O . VAL A 1 220 ? -8.766 22.828 13.625 1 91.56 220 VAL A O 1
ATOM 1788 N N . TYR A 1 221 ? -7.438 24.312 12.578 1 92.44 221 TYR A N 1
ATOM 1789 C CA . TYR A 1 221 ? -8.008 25.469 13.273 1 92.44 221 TYR A CA 1
ATOM 1790 C C . TYR A 1 221 ? -8.898 26.281 12.336 1 92.44 221 TYR A C 1
ATOM 1792 O O . TYR A 1 221 ? -9.727 27.062 12.789 1 92.44 221 TYR A O 1
ATOM 1800 N N . TYR A 1 222 ? -8.711 26.141 11.133 1 95 222 TYR A N 1
ATOM 1801 C CA . TYR A 1 222 ? -9.477 26.797 10.078 1 95 222 TYR A CA 1
ATOM 1802 C C . TYR A 1 222 ? -9.516 25.938 8.82 1 95 222 TYR A C 1
ATOM 1804 O O . TYR A 1 222 ? -8.867 24.891 8.758 1 95 222 TYR A O 1
ATOM 1812 N N . ASN A 1 223 ? -10.297 26.359 7.887 1 95.69 223 ASN A N 1
ATOM 1813 C CA . ASN A 1 223 ? -10.531 25.578 6.684 1 95.69 223 ASN A CA 1
ATOM 1814 C C . ASN A 1 223 ? -9.227 25.312 5.922 1 95.69 223 ASN A C 1
ATOM 1816 O O . ASN A 1 223 ? -8.547 26.266 5.516 1 95.69 223 ASN A O 1
ATOM 1820 N N . GLU A 1 224 ? -8.859 24.016 5.707 1 98 224 GLU A N 1
ATOM 1821 C CA . GLU A 1 224 ? -7.707 23.531 4.953 1 98 224 GLU A CA 1
ATOM 1822 C C . GLU A 1 224 ? -6.402 24.062 5.531 1 98 224 GLU A C 1
ATOM 1824 O O . GLU A 1 224 ? -5.5 24.453 4.789 1 98 224 GLU A O 1
ATOM 1829 N N . HIS A 1 225 ? -6.398 24.203 6.91 1 97.5 225 HIS A N 1
ATOM 1830 C CA . HIS A 1 225 ? -5.152 24.516 7.602 1 97.5 225 HIS A CA 1
ATOM 1831 C C . HIS A 1 225 ? -4.027 23.578 7.164 1 97.5 225 HIS A C 1
ATOM 1833 O O . HIS A 1 225 ? -4.086 22.375 7.398 1 97.5 225 HIS A O 1
ATOM 1839 N N . CYS A 1 226 ? -3.008 24.188 6.516 1 98.25 226 CYS A N 1
ATOM 1840 C CA . CYS A 1 226 ? -1.957 23.359 5.93 1 98.25 226 CYS A CA 1
ATOM 1841 C C . CYS A 1 226 ? -0.577 23.875 6.328 1 98.25 226 CYS A C 1
ATOM 1843 O O . CYS A 1 226 ? -0.456 24.938 6.934 1 98.25 226 CYS A O 1
ATOM 1845 N N . ILE A 1 227 ? 0.393 23.047 6.051 1 98.12 227 ILE A N 1
ATOM 1846 C CA . ILE A 1 227 ? 1.794 23.297 6.371 1 98.12 227 ILE A CA 1
ATOM 1847 C C . ILE A 1 227 ? 2.658 23.031 5.141 1 98.12 227 ILE A C 1
ATOM 1849 O O . ILE A 1 227 ? 2.414 22.094 4.391 1 98.12 227 ILE A O 1
ATOM 1853 N N . LEU A 1 228 ? 3.561 23.891 4.867 1 98.62 228 LEU A N 1
ATOM 1854 C CA . LEU A 1 228 ? 4.645 23.688 3.91 1 98.62 228 LEU A CA 1
ATOM 1855 C C . LEU A 1 228 ? 5.98 23.531 4.629 1 98.62 228 LEU A C 1
ATOM 1857 O O . LEU A 1 228 ? 6.445 24.469 5.289 1 98.62 228 LEU A O 1
ATOM 1861 N N . LEU A 1 229 ? 6.586 22.375 4.555 1 98.44 229 LEU A N 1
ATOM 1862 C CA . LEU A 1 229 ? 7.777 22.094 5.348 1 98.44 229 LEU A CA 1
ATOM 1863 C C . LEU A 1 229 ? 8.984 21.875 4.449 1 98.44 229 LEU A C 1
ATOM 1865 O O . LEU A 1 229 ? 8.867 21.281 3.377 1 98.44 229 LEU A O 1
ATOM 1869 N N . HIS A 1 230 ? 10.109 22.375 4.902 1 98.25 230 HIS A N 1
ATOM 1870 C CA . HIS A 1 230 ? 11.352 22.172 4.168 1 98.25 230 HIS A CA 1
ATOM 1871 C C . HIS A 1 230 ? 11.797 20.719 4.203 1 98.25 230 HIS A C 1
ATOM 1873 O O . HIS A 1 230 ? 11.602 20.031 5.211 1 98.25 230 HIS A O 1
ATOM 1879 N N . GLU A 1 231 ? 12.375 20.297 3.145 1 98.19 231 GLU A N 1
ATOM 1880 C CA . GLU A 1 231 ? 12.82 18.906 3.057 1 98.19 231 GLU A CA 1
ATOM 1881 C C . GLU A 1 231 ? 13.812 18.578 4.164 1 98.19 231 GLU A C 1
ATOM 1883 O O . GLU A 1 231 ? 13.734 17.516 4.781 1 98.19 231 GLU A O 1
ATOM 1888 N N . GLU A 1 232 ? 14.734 19.484 4.379 1 97.62 232 GLU A N 1
ATOM 1889 C CA . GLU A 1 232 ? 15.773 19.266 5.387 1 97.62 232 GLU A CA 1
ATOM 1890 C C . GLU A 1 232 ? 15.359 19.859 6.734 1 97.62 232 GLU A C 1
ATOM 1892 O O . GLU A 1 232 ? 14.633 20.844 6.789 1 97.62 232 GLU A O 1
ATOM 1897 N N . HIS A 1 233 ? 15.844 19.172 7.742 1 96.88 233 HIS A N 1
ATOM 1898 C CA . HIS A 1 233 ? 15.641 19.672 9.102 1 96.88 233 HIS A CA 1
ATOM 1899 C C . HIS A 1 233 ? 16.594 20.812 9.422 1 96.88 233 HIS A C 1
ATOM 1901 O O . HIS A 1 233 ? 17.625 20.594 10.07 1 96.88 233 HIS A O 1
ATOM 1907 N N . ILE A 1 234 ? 16.219 22.047 9.055 1 97.06 234 ILE A N 1
ATOM 1908 C CA . ILE A 1 234 ? 17.031 23.234 9.312 1 97.06 234 ILE A CA 1
ATOM 1909 C C . ILE A 1 234 ? 16.203 24.281 10.047 1 97.06 234 ILE A C 1
ATOM 1911 O O . ILE A 1 234 ? 14.977 24.312 9.914 1 97.06 234 ILE A O 1
ATOM 1915 N N . PRO A 1 235 ? 16.828 25.094 10.797 1 95.88 235 PRO A N 1
ATOM 1916 C CA . PRO A 1 235 ? 16.078 26.094 11.578 1 95.88 235 PRO A CA 1
ATOM 1917 C C . PRO A 1 235 ? 15.352 27.109 10.711 1 95.88 235 PRO A C 1
ATOM 1919 O O . PRO A 1 235 ? 15.805 27.422 9.609 1 95.88 235 PRO A O 1
ATOM 1922 N N . MET A 1 236 ? 14.344 27.625 11.203 1 95.81 236 MET A N 1
ATOM 1923 C CA . MET A 1 236 ? 13.594 28.688 10.547 1 95.81 236 MET A CA 1
ATOM 1924 C C . MET A 1 236 ? 14.438 29.953 10.406 1 95.81 236 MET A C 1
ATOM 1926 O O . MET A 1 236 ? 15.195 30.297 11.32 1 95.81 236 MET A O 1
ATOM 1930 N N . LYS A 1 237 ? 14.289 30.594 9.289 1 95.5 237 LYS A N 1
ATOM 1931 C CA . LYS A 1 237 ? 14.977 31.859 9.039 1 95.5 237 LYS A CA 1
ATOM 1932 C C . LYS A 1 237 ? 14.133 32.781 8.172 1 95.5 237 LYS A C 1
ATOM 1934 O O . LYS A 1 237 ? 13.594 32.344 7.148 1 95.5 237 LYS A O 1
ATOM 1939 N N . ILE A 1 238 ? 13.992 34 8.625 1 97.06 238 ILE A N 1
ATOM 1940 C CA . ILE A 1 238 ? 13.312 35 7.812 1 97.06 238 ILE A CA 1
ATOM 1941 C C . ILE A 1 238 ? 14.344 35.781 7.004 1 97.06 238 ILE A C 1
ATOM 1943 O O . ILE A 1 238 ? 15.227 36.438 7.574 1 97.06 238 ILE A O 1
ATOM 1947 N N . SER A 1 239 ? 14.289 35.719 5.738 1 97.06 239 SER A N 1
ATOM 1948 C CA . SER A 1 239 ? 15.195 36.344 4.793 1 97.06 239 SER A CA 1
ATOM 1949 C C . SER A 1 239 ? 14.484 36.688 3.482 1 97.06 239 SER A C 1
ATOM 1951 O O . SER A 1 239 ? 13.281 36.438 3.344 1 97.06 239 SER A O 1
ATOM 1953 N N . GLU A 1 240 ? 15.219 37.281 2.623 1 97.31 240 GLU A N 1
ATOM 1954 C CA . GLU A 1 240 ? 14.672 37.562 1.297 1 97.31 240 GLU A CA 1
ATOM 1955 C C . GLU A 1 240 ? 14.125 36.312 0.652 1 97.31 240 GLU A C 1
ATOM 1957 O O . GLU A 1 240 ? 13.102 36.344 -0.033 1 97.31 240 GLU A O 1
ATOM 1962 N N . LYS A 1 241 ? 14.797 35.219 0.883 1 96.62 241 LYS A N 1
ATOM 1963 C CA . LYS A 1 241 ? 14.391 33.938 0.301 1 96.62 241 LYS A CA 1
ATOM 1964 C C . LYS A 1 241 ? 13 33.531 0.789 1 96.62 241 LYS A C 1
ATOM 1966 O O . LYS A 1 241 ? 12.258 32.875 0.067 1 96.62 241 LYS A O 1
ATOM 1971 N N . THR A 1 242 ? 12.695 33.938 1.971 1 98.38 242 THR A N 1
ATOM 1972 C CA . THR A 1 242 ? 11.383 33.656 2.537 1 98.38 242 THR A CA 1
ATOM 1973 C C . THR A 1 242 ? 10.281 34.219 1.658 1 98.38 242 THR A C 1
ATOM 1975 O O . THR A 1 242 ? 9.281 33.562 1.388 1 98.38 242 THR A O 1
ATOM 1978 N N . PHE A 1 243 ? 10.477 35.469 1.193 1 98.69 243 PHE A N 1
ATOM 1979 C CA . PHE A 1 243 ? 9.461 36.125 0.374 1 98.69 243 PHE A CA 1
ATOM 1980 C C . PHE A 1 243 ? 9.312 35.406 -0.97 1 98.69 243 PHE A C 1
ATOM 1982 O O . PHE A 1 243 ? 8.195 35.219 -1.46 1 98.69 243 PHE A O 1
ATOM 1989 N N . VAL A 1 244 ? 10.43 35 -1.521 1 98.69 244 VAL A N 1
ATOM 1990 C CA . VAL A 1 244 ? 10.406 34.281 -2.783 1 98.69 244 VAL A CA 1
ATOM 1991 C C . VAL A 1 244 ? 9.633 32.969 -2.609 1 98.69 244 VAL A C 1
ATOM 1993 O O . VAL A 1 244 ? 8.805 32.625 -3.451 1 98.69 244 VAL A O 1
ATOM 1996 N N . ARG A 1 245 ? 9.898 32.25 -1.533 1 98.81 245 ARG A N 1
ATOM 1997 C CA . ARG A 1 245 ? 9.227 31 -1.241 1 98.81 245 ARG A CA 1
ATOM 1998 C C . ARG A 1 245 ? 7.723 31.188 -1.131 1 98.81 245 ARG A C 1
ATOM 2000 O O . ARG A 1 245 ? 6.949 30.406 -1.698 1 98.81 245 ARG A O 1
ATOM 2007 N N . LEU A 1 246 ? 7.316 32.188 -0.388 1 98.88 246 LEU A N 1
ATOM 2008 C CA . LEU A 1 246 ? 5.895 32.469 -0.173 1 98.88 246 LEU A CA 1
ATOM 2009 C C . LEU A 1 246 ? 5.195 32.781 -1.49 1 98.88 246 LEU A C 1
ATOM 2011 O O . LEU A 1 246 ? 4.117 32.25 -1.769 1 98.88 246 LEU A O 1
ATOM 2015 N N . PHE A 1 247 ? 5.785 33.625 -2.318 1 98.81 247 PHE A N 1
ATOM 2016 C CA . PHE A 1 247 ? 5.172 34 -3.584 1 98.81 247 PHE A CA 1
ATOM 2017 C C . PHE A 1 247 ? 5.141 32.844 -4.555 1 98.81 247 PHE A C 1
ATOM 2019 O O . PHE A 1 247 ? 4.176 32.656 -5.301 1 98.81 247 PHE A O 1
ATOM 2026 N N . ASP A 1 248 ? 6.25 32 -4.555 1 98.75 248 ASP A N 1
ATOM 2027 C CA . ASP A 1 248 ? 6.254 30.812 -5.387 1 98.75 248 ASP A CA 1
ATOM 2028 C C . ASP A 1 248 ? 5.09 29.891 -5.02 1 98.75 248 ASP A C 1
ATOM 2030 O O . ASP A 1 248 ? 4.465 29.297 -5.898 1 98.75 248 ASP A O 1
ATOM 2034 N N . PHE A 1 249 ? 4.844 29.766 -3.77 1 98.81 249 PHE A N 1
ATOM 2035 C CA . PHE A 1 249 ? 3.768 28.875 -3.322 1 98.81 249 PHE A CA 1
ATOM 2036 C C . PHE A 1 249 ? 2.414 29.391 -3.799 1 98.81 249 PHE A C 1
ATOM 2038 O O . PHE A 1 249 ? 1.61 28.641 -4.34 1 98.81 249 PHE A O 1
ATOM 2045 N N . ILE A 1 250 ? 2.113 30.656 -3.639 1 98.62 250 ILE A N 1
ATOM 2046 C CA . ILE A 1 250 ? 0.78 31.156 -3.959 1 98.62 250 ILE A CA 1
ATOM 2047 C C . ILE A 1 250 ? 0.595 31.203 -5.477 1 98.62 250 ILE A C 1
ATOM 2049 O O . ILE A 1 250 ? -0.535 31.188 -5.969 1 98.62 250 ILE A O 1
ATOM 2053 N N . ASP A 1 251 ? 1.694 31.266 -6.25 1 98.62 251 ASP A N 1
ATOM 2054 C CA . ASP A 1 251 ? 1.593 31.094 -7.699 1 98.62 251 ASP A CA 1
ATOM 2055 C C . ASP A 1 251 ? 1.033 29.719 -8.055 1 98.62 251 ASP A C 1
ATOM 2057 O O . ASP A 1 251 ? 0.277 29.594 -9.023 1 98.62 251 ASP A O 1
ATOM 2061 N N . GLN A 1 252 ? 1.422 28.75 -7.266 1 98.62 252 GLN A N 1
ATOM 2062 C CA . GLN A 1 252 ? 1.019 27.375 -7.527 1 98.62 252 GLN A CA 1
ATOM 2063 C C . GLN A 1 252 ? -0.339 27.078 -6.898 1 98.62 252 GLN A C 1
ATOM 2065 O O . GLN A 1 252 ? -1.104 26.266 -7.426 1 98.62 252 GLN A O 1
ATOM 2070 N N . PHE A 1 253 ? -0.621 27.703 -5.781 1 98.75 253 PHE A N 1
ATOM 2071 C CA . PHE A 1 253 ? -1.861 27.531 -5.035 1 98.75 253 PHE A CA 1
ATOM 2072 C C . PHE A 1 253 ? -2.547 28.875 -4.809 1 98.75 253 PHE A C 1
ATOM 2074 O O . PHE A 1 253 ? -2.656 29.344 -3.67 1 98.75 253 PHE A O 1
ATOM 2081 N N . PRO A 1 254 ? -3.121 29.438 -5.812 1 98.62 254 PRO A N 1
ATOM 2082 C CA . PRO A 1 254 ? -3.609 30.812 -5.746 1 98.62 254 PRO A CA 1
ATOM 2083 C C . PRO A 1 254 ? -4.809 30.969 -4.812 1 98.62 254 PRO A C 1
ATOM 2085 O O . PRO A 1 254 ? -5.141 32.094 -4.41 1 98.62 254 PRO A O 1
ATOM 2088 N N . HIS A 1 255 ? -5.453 29.906 -4.473 1 98.38 255 HIS A N 1
ATOM 2089 C CA . HIS A 1 255 ? -6.629 29.969 -3.611 1 98.38 255 HIS A CA 1
ATOM 2090 C C . HIS A 1 255 ? -6.234 29.953 -2.137 1 98.38 255 HIS A C 1
ATOM 2092 O O . HIS A 1 255 ? -7.094 30.062 -1.26 1 98.38 255 HIS A O 1
ATOM 2098 N N . TYR A 1 256 ? -4.938 29.844 -1.866 1 98.81 256 TYR A N 1
ATOM 2099 C CA . TYR A 1 256 ? -4.445 29.766 -0.495 1 98.81 256 TYR A CA 1
ATOM 2100 C C . TYR A 1 256 ? -3.67 31.031 -0.131 1 98.81 256 TYR A C 1
ATOM 2102 O O . TYR A 1 256 ? -3.189 31.75 -1.013 1 98.81 256 TYR A O 1
ATOM 2110 N N . PHE A 1 257 ? -3.596 31.359 1.179 1 98.81 257 PHE A N 1
ATOM 2111 C CA . PHE A 1 257 ? -2.533 32.188 1.715 1 98.81 257 PHE A CA 1
ATOM 2112 C C . PHE A 1 257 ? -1.407 31.344 2.291 1 98.81 257 PHE A C 1
ATOM 2114 O O . PHE A 1 257 ? -1.586 30.156 2.531 1 98.81 257 PHE A O 1
ATOM 2121 N N . MET A 1 258 ? -0.26 31.922 2.471 1 98.75 258 MET A N 1
ATOM 2122 C CA . MET A 1 258 ? 0.87 31.266 3.129 1 98.75 258 MET A CA 1
ATOM 2123 C C . MET A 1 258 ? 1.682 32.281 3.938 1 98.75 258 MET A C 1
ATOM 2125 O O . MET A 1 258 ? 1.892 33.406 3.496 1 98.75 258 MET A O 1
ATOM 2129 N N . GLY A 1 259 ? 2.004 31.906 5.152 1 98.44 259 GLY A N 1
ATOM 2130 C CA . GLY A 1 259 ? 2.789 32.781 6 1 98.44 259 GLY A CA 1
ATOM 2131 C C . GLY A 1 259 ? 3.783 32.031 6.875 1 98.44 259 GLY A C 1
ATOM 2132 O O . GLY A 1 259 ? 3.746 30.812 6.961 1 98.44 259 GLY A O 1
ATOM 2133 N N . SER A 1 260 ? 4.664 32.781 7.422 1 97.56 260 SER A N 1
ATOM 2134 C CA . SER A 1 260 ? 5.676 32.219 8.328 1 97.56 260 SER A CA 1
ATOM 2135 C C . SER A 1 260 ? 5.543 32.812 9.727 1 97.56 260 SER A C 1
ATOM 2137 O O . SER A 1 260 ? 5.23 34 9.875 1 97.56 260 SER A O 1
ATOM 2139 N N . ASN A 1 261 ? 5.809 32 10.695 1 95.31 261 ASN A N 1
ATOM 2140 C CA . ASN A 1 261 ? 6.066 32.531 12.023 1 95.31 261 ASN A CA 1
ATOM 2141 C C . ASN A 1 261 ? 7.379 33.312 12.07 1 95.31 261 ASN A C 1
ATOM 2143 O O . ASN A 1 261 ? 8.203 33.188 11.156 1 95.31 261 ASN A O 1
ATOM 2147 N N . ALA A 1 262 ? 7.52 34.094 13.156 1 94.06 262 ALA A N 1
ATOM 2148 C CA . ALA A 1 262 ? 8.812 34.719 13.406 1 94.06 262 ALA A CA 1
ATOM 2149 C C . ALA A 1 262 ? 9.875 33.688 13.742 1 94.06 262 ALA A C 1
ATOM 2151 O O . ALA A 1 262 ? 9.578 32.656 14.344 1 94.06 262 ALA A O 1
ATOM 2152 N N . ASP A 1 263 ? 11.164 33.969 13.359 1 94.25 263 ASP A N 1
ATOM 2153 C CA . ASP A 1 263 ? 12.234 33 13.5 1 94.25 263 ASP A CA 1
ATOM 2154 C C . ASP A 1 263 ? 13.031 33.25 14.781 1 94.25 263 ASP A C 1
ATOM 2156 O O . ASP A 1 263 ? 14.164 32.781 14.914 1 94.25 263 ASP A O 1
ATOM 2160 N N . LEU A 1 264 ? 12.469 34.062 15.703 1 94 264 LEU A N 1
ATOM 2161 C CA . LEU A 1 264 ? 13.133 34.312 16.984 1 94 264 LEU A CA 1
ATOM 2162 C C . LEU A 1 264 ? 12.312 33.75 18.141 1 94 264 LEU A C 1
ATOM 2164 O O . LEU A 1 264 ? 11.086 33.656 18.047 1 94 264 LEU A O 1
ATOM 2168 N N . PRO A 1 265 ? 12.953 33.406 19.219 1 90.75 265 PRO A N 1
ATOM 2169 C CA . PRO A 1 265 ? 12.211 32.938 20.391 1 90.75 265 PRO A CA 1
ATOM 2170 C C . PRO A 1 265 ? 11.242 33.969 20.938 1 90.75 265 PRO A C 1
ATOM 2172 O O . PRO A 1 265 ? 11.406 35.156 20.672 1 90.75 265 PRO A O 1
ATOM 2175 N N . ILE A 1 266 ? 10.156 33.5 21.656 1 89.25 266 ILE A N 1
ATOM 2176 C CA . ILE A 1 266 ? 9.188 34.312 22.359 1 89.25 266 ILE A CA 1
ATOM 2177 C C . ILE A 1 266 ? 8.117 34.812 21.391 1 89.25 266 ILE A C 1
ATOM 2179 O O . ILE A 1 266 ? 6.922 34.75 21.703 1 89.25 266 ILE A O 1
ATOM 2183 N N . VAL A 1 267 ? 8.547 35.344 20.234 1 87.5 267 VAL A N 1
ATOM 2184 C CA . VAL A 1 267 ? 7.566 35.906 19.312 1 87.5 267 VAL A CA 1
ATOM 2185 C C . VAL A 1 267 ? 7.32 34.969 18.141 1 87.5 267 VAL A C 1
ATOM 2187 O O . VAL A 1 267 ? 6.66 35.344 17.172 1 87.5 267 VAL A O 1
ATOM 2190 N N . GLY A 1 268 ? 7.906 33.812 18.188 1 72.06 268 GLY A N 1
ATOM 2191 C CA . GLY A 1 268 ? 7.723 32.812 17.125 1 72.06 268 GLY A CA 1
ATOM 2192 C C . GLY A 1 268 ? 6.855 31.656 17.562 1 72.06 268 GLY A C 1
ATOM 2193 O O . GLY A 1 268 ? 6.285 31.656 18.656 1 72.06 268 GLY A O 1
ATOM 2194 N N . GLY A 1 269 ? 6.738 30.688 16.516 1 68.12 269 GLY A N 1
ATOM 2195 C CA . GLY A 1 269 ? 5.969 29.484 16.797 1 68.12 269 GLY A CA 1
ATOM 2196 C C . GLY A 1 269 ? 6.727 28.469 17.625 1 68.12 269 GLY A C 1
ATOM 2197 O O . GLY A 1 269 ? 7.766 28.781 18.219 1 68.12 269 GLY A O 1
ATOM 2198 N N . SER A 1 270 ? 6.133 27.375 17.672 1 69.38 270 SER A N 1
ATOM 2199 C CA . SER A 1 270 ? 6.559 26.328 18.594 1 69.38 270 SER A CA 1
ATOM 2200 C C . SER A 1 270 ? 7.723 25.531 18.016 1 69.38 270 SER A C 1
ATOM 2202 O O . SER A 1 270 ? 8.531 24.984 18.766 1 69.38 270 SER A O 1
ATOM 2204 N N . ILE A 1 271 ? 7.832 25.516 16.734 1 83.5 271 ILE A N 1
ATOM 2205 C CA . ILE A 1 271 ? 8.898 24.688 16.172 1 83.5 271 ILE A CA 1
ATOM 2206 C C . ILE A 1 271 ? 9.836 25.562 15.336 1 83.5 271 ILE A C 1
ATOM 2208 O O . ILE A 1 271 ? 9.664 25.688 14.125 1 83.5 271 ILE A O 1
ATOM 2212 N N . LEU A 1 272 ? 10.898 26.016 15.953 1 89.56 272 LEU A N 1
ATOM 2213 C CA . LEU A 1 272 ? 11.844 26.922 15.305 1 89.56 272 LEU A CA 1
ATOM 2214 C C . LEU A 1 272 ? 12.969 26.141 14.641 1 89.56 272 LEU A C 1
ATOM 2216 O O . LEU A 1 272 ? 13.703 26.688 13.812 1 89.56 272 LEU A O 1
ATOM 2220 N N . VAL A 1 273 ? 12.984 24.844 14.93 1 92.75 273 VAL A N 1
ATOM 2221 C CA . VAL A 1 273 ? 14.156 24.062 14.547 1 92.75 273 VAL A CA 1
ATOM 2222 C C . VAL A 1 273 ? 13.969 23.5 13.141 1 92.75 273 VAL A C 1
ATOM 2224 O O . VAL A 1 273 ? 14.891 22.906 12.578 1 92.75 273 VAL A O 1
ATOM 2227 N N . HIS A 1 274 ? 12.812 23.688 12.586 1 96.19 274 HIS A N 1
ATOM 2228 C CA . HIS A 1 274 ? 12.539 23.203 11.234 1 96.19 274 HIS A CA 1
ATOM 2229 C C . HIS A 1 274 ? 11.836 24.266 10.398 1 96.19 274 HIS A C 1
ATOM 2231 O O . HIS A 1 274 ? 10.75 24.719 10.758 1 96.19 274 HIS A O 1
ATOM 2237 N N . GLU A 1 275 ? 12.438 24.656 9.312 1 97.19 275 GLU A N 1
ATOM 2238 C CA . GLU A 1 275 ? 11.875 25.656 8.406 1 97.19 275 GLU A CA 1
ATOM 2239 C C . GLU A 1 275 ? 10.547 25.188 7.828 1 97.19 275 GLU A C 1
ATOM 2241 O O . GLU A 1 275 ? 10.461 24.109 7.238 1 97.19 275 GLU A O 1
ATOM 2246 N N . HIS A 1 276 ? 9.5 25.922 8.148 1 97.81 276 HIS A N 1
ATOM 2247 C CA . HIS A 1 276 ? 8.172 25.578 7.664 1 97.81 276 HIS A CA 1
ATOM 2248 C C . HIS A 1 276 ? 7.273 26.812 7.602 1 97.81 276 HIS A C 1
ATOM 2250 O O . HIS A 1 276 ? 7.602 27.859 8.172 1 97.81 276 HIS A O 1
ATOM 2256 N N . PHE A 1 277 ? 6.227 26.766 6.859 1 98.19 277 PHE A N 1
ATOM 2257 C CA . PHE A 1 277 ? 5.191 27.781 6.723 1 98.19 277 PHE A CA 1
ATOM 2258 C C . PHE A 1 277 ? 3.816 27.203 7.023 1 98.19 277 PHE A C 1
ATOM 2260 O O . PHE A 1 277 ? 3.66 25.984 7.121 1 98.19 277 PHE A O 1
ATOM 2267 N N . GLN A 1 278 ? 2.842 28.047 7.305 1 97.81 278 GLN A N 1
ATOM 2268 C CA . GLN A 1 278 ? 1.45 27.641 7.48 1 97.81 278 GLN A CA 1
ATOM 2269 C C . GLN A 1 278 ? 0.533 28.422 6.535 1 97.81 278 GLN A C 1
ATOM 2271 O O . GLN A 1 278 ? 0.818 29.562 6.188 1 97.81 278 GLN A O 1
ATOM 2276 N N . GLY A 1 279 ? -0.459 27.766 6.09 1 98.25 279 GLY A N 1
ATOM 2277 C CA . GLY A 1 279 ? -1.411 28.375 5.18 1 98.25 279 GLY A CA 1
ATOM 2278 C C . GLY A 1 279 ? -2.738 27.641 5.121 1 98.25 279 GLY A C 1
ATOM 2279 O O . GLY A 1 279 ? -3.09 26.906 6.043 1 98.25 279 GLY A O 1
ATOM 2280 N N . GLY A 1 280 ? -3.459 28 4.055 1 98.31 280 GLY A N 1
ATOM 2281 C CA . GLY A 1 280 ? -4.758 27.375 3.863 1 98.31 280 GLY A CA 1
ATOM 2282 C C . GLY A 1 280 ? -5.777 28.297 3.229 1 98.31 280 GLY A C 1
ATOM 2283 O O . GLY A 1 280 ? -5.418 29.328 2.66 1 98.31 280 GLY A O 1
ATOM 2284 N N . ARG A 1 281 ? -7.016 27.875 3.25 1 98.19 281 ARG A N 1
ATOM 2285 C CA . ARG A 1 281 ? -8.125 28.578 2.617 1 98.19 281 ARG A CA 1
ATOM 2286 C C . ARG A 1 281 ? -9.039 29.203 3.662 1 98.19 281 ARG A C 1
ATOM 2288 O O . ARG A 1 281 ? -10.086 28.641 4 1 98.19 281 ARG A O 1
ATOM 2295 N N . HIS A 1 282 ? -8.719 30.312 4.098 1 97.69 282 HIS A N 1
ATOM 2296 C CA . HIS A 1 282 ? -9.445 31.047 5.129 1 97.69 282 HIS A CA 1
ATOM 2297 C C . HIS A 1 282 ? -9.133 32.531 5.078 1 97.69 282 HIS A C 1
ATOM 2299 O O . HIS A 1 282 ? -7.996 32.938 4.816 1 97.69 282 HIS A O 1
ATOM 2305 N N . THR A 1 283 ? -10.133 33.344 5.238 1 97.94 283 THR A N 1
ATOM 2306 C CA . THR A 1 283 ? -9.945 34.781 5.34 1 97.94 283 THR A CA 1
ATOM 2307 C C . THR A 1 283 ? -9.906 35.219 6.801 1 97.94 283 THR A C 1
ATOM 2309 O O . THR A 1 283 ? -10.938 35.188 7.484 1 97.94 283 THR A O 1
ATOM 2312 N N . PHE A 1 284 ? -8.797 35.656 7.262 1 98.38 284 PHE A N 1
ATOM 2313 C CA . PHE A 1 284 ? -8.625 36.062 8.656 1 98.38 284 PHE A CA 1
ATOM 2314 C C . PHE A 1 284 ? -9.031 37.5 8.867 1 98.38 284 PHE A C 1
ATOM 2316 O O . PHE A 1 284 ? -9.031 38.312 7.918 1 98.38 284 PHE A O 1
ATOM 2323 N N . PRO A 1 285 ? -9.297 37.875 10.156 1 98.44 285 PRO A N 1
ATOM 2324 C CA . PRO A 1 285 ? -9.672 39.25 10.469 1 98.44 285 PRO A CA 1
ATOM 2325 C C . PRO A 1 285 ? -8.633 40.281 9.984 1 98.44 285 PRO A C 1
ATOM 2327 O O . PRO A 1 285 ? -9 41.344 9.5 1 98.44 285 PRO A O 1
ATOM 2330 N N . MET A 1 286 ? -7.379 39.969 10.078 1 98.62 286 MET A N 1
ATOM 2331 C CA . MET A 1 286 ? -6.328 40.906 9.656 1 98.62 286 MET A CA 1
ATOM 2332 C C . MET A 1 286 ? -6.43 41.188 8.156 1 98.62 286 MET A C 1
ATOM 2334 O O . MET A 1 286 ? -6.176 42.312 7.719 1 98.62 286 MET A O 1
ATOM 2338 N N . GLU A 1 287 ? -6.707 40.125 7.391 1 98 287 GLU A N 1
ATOM 2339 C CA . GLU A 1 287 ? -6.871 40.312 5.949 1 98 287 GLU A CA 1
ATOM 2340 C C . GLU A 1 287 ? -7.988 41.312 5.637 1 98 287 GLU A C 1
ATOM 2342 O O . GLU A 1 287 ? -7.887 42.094 4.691 1 98 287 GLU A O 1
ATOM 2347 N N . GLU A 1 288 ? -9.031 41.312 6.43 1 96.94 288 GLU A N 1
ATOM 2348 C CA . GLU A 1 288 ? -10.188 42.156 6.215 1 96.94 288 GLU A CA 1
ATOM 2349 C C . GLU A 1 288 ? -9.938 43.594 6.734 1 96.94 288 GLU A C 1
ATOM 2351 O O . GLU A 1 288 ? -10.664 44.5 6.395 1 96.94 288 GLU A O 1
ATOM 2356 N N . ALA A 1 289 ? -8.938 43.812 7.539 1 97.94 289 ALA A N 1
ATOM 2357 C CA . ALA A 1 289 ? -8.656 45.094 8.156 1 97.94 289 ALA A CA 1
ATOM 2358 C C . ALA A 1 289 ? -8.289 46.156 7.105 1 97.94 289 ALA A C 1
ATOM 2360 O O . ALA A 1 289 ? -7.543 45.844 6.168 1 97.94 289 ALA A O 1
ATOM 2361 N N . PRO A 1 290 ? -8.805 47.312 7.199 1 97.25 290 PRO A N 1
ATOM 2362 C CA . PRO A 1 290 ? -8.492 48.344 6.211 1 97.25 290 PRO A CA 1
ATOM 2363 C C . PRO A 1 290 ? -7.125 49 6.434 1 97.25 290 PRO A C 1
ATOM 2365 O O . PRO A 1 290 ? -6.598 48.938 7.547 1 97.25 290 PRO A O 1
ATOM 2368 N N . ILE A 1 291 ? -6.574 49.562 5.391 1 97.31 291 ILE A N 1
ATOM 2369 C CA . ILE A 1 291 ? -5.387 50.406 5.508 1 97.31 291 ILE A CA 1
ATOM 2370 C C . ILE A 1 291 ? -5.766 51.75 6.129 1 97.31 291 ILE A C 1
ATOM 2372 O O . ILE A 1 291 ? -6.715 52.375 5.688 1 97.31 291 ILE A O 1
ATOM 2376 N N . GLU A 1 292 ? -5.078 52.094 7.133 1 96.31 292 GLU A N 1
ATOM 2377 C CA . GLU A 1 292 ? -5.383 53.344 7.832 1 96.31 292 GLU A CA 1
ATOM 2378 C C . GLU A 1 292 ? -4.535 54.5 7.301 1 96.31 292 GLU A C 1
ATOM 2380 O O . GLU A 1 292 ? -4.961 55.656 7.332 1 96.31 292 GLU A O 1
ATOM 2385 N N . GLU A 1 293 ? -3.336 54.219 6.887 1 97.31 293 GLU A N 1
ATOM 2386 C CA . GLU A 1 293 ? -2.42 55.219 6.316 1 97.31 293 GLU A CA 1
ATOM 2387 C C . GLU A 1 293 ? -1.724 54.656 5.074 1 97.31 293 GLU A C 1
ATOM 2389 O O . GLU A 1 293 ? -1.228 53.531 5.086 1 97.31 293 GLU A O 1
ATOM 2394 N N . TYR A 1 294 ? -1.694 55.469 4.059 1 97.88 294 TYR A N 1
ATOM 2395 C CA . TYR A 1 294 ? -1.064 55.062 2.807 1 97.88 294 TYR A CA 1
ATOM 2396 C C . TYR A 1 294 ? 0.303 55.719 2.648 1 97.88 294 TYR A C 1
ATOM 2398 O O . TYR A 1 294 ? 0.507 56.844 3.076 1 97.88 294 TYR A O 1
ATOM 2406 N N . PHE A 1 295 ? 1.197 54.969 2.064 1 98.25 295 PHE A N 1
ATOM 2407 C CA . PHE A 1 295 ? 2.559 55.438 1.834 1 98.25 295 PHE A CA 1
ATOM 2408 C C . PHE A 1 295 ? 3.01 55.125 0.415 1 98.25 295 PHE A C 1
ATOM 2410 O O . PHE A 1 295 ? 2.434 54.25 -0.241 1 98.25 295 PHE A O 1
ATOM 2417 N N . ILE A 1 296 ? 4.004 55.812 -0.025 1 97.44 296 ILE A N 1
ATOM 2418 C CA . ILE A 1 296 ? 4.641 55.531 -1.306 1 97.44 296 ILE A CA 1
ATOM 2419 C C . ILE A 1 296 ? 6.16 55.5 -1.132 1 97.44 296 ILE A C 1
ATOM 2421 O O . ILE A 1 296 ? 6.719 56.281 -0.365 1 97.44 296 ILE A O 1
ATOM 2425 N N . HIS A 1 297 ? 6.75 54.531 -1.708 1 97.75 297 HIS A N 1
ATOM 2426 C CA . HIS A 1 297 ? 8.203 54.5 -1.788 1 97.75 297 HIS A CA 1
ATOM 2427 C C . HIS A 1 297 ? 8.695 55 -3.148 1 97.75 297 HIS A C 1
ATOM 2429 O O . HIS A 1 297 ? 8.328 54.438 -4.184 1 97.75 297 HIS A O 1
ATOM 2435 N N . PRO A 1 298 ? 9.539 55.938 -3.162 1 96.81 298 PRO A N 1
ATOM 2436 C CA . PRO A 1 298 ? 9.93 56.562 -4.438 1 96.81 298 PRO A CA 1
ATOM 2437 C C . PRO A 1 298 ? 10.594 55.562 -5.387 1 96.81 298 PRO A C 1
ATOM 2439 O O . PRO A 1 298 ? 10.477 55.688 -6.605 1 96.81 298 PRO A O 1
ATOM 2442 N N . LYS A 1 299 ? 11.273 54.594 -4.926 1 97.06 299 LYS A N 1
ATOM 2443 C CA . LYS A 1 299 ? 11.992 53.625 -5.754 1 97.06 299 LYS A CA 1
ATOM 2444 C C . LYS A 1 299 ? 11.086 52.469 -6.145 1 97.06 299 LYS A C 1
ATOM 2446 O O . LYS A 1 299 ? 11.438 51.656 -7.008 1 97.06 299 LYS A O 1
ATOM 2451 N N . TYR A 1 300 ? 9.922 52.344 -5.566 1 97.44 300 TYR A N 1
ATOM 2452 C CA . TYR A 1 300 ? 8.984 51.25 -5.816 1 97.44 300 TYR A CA 1
ATOM 2453 C C . TYR A 1 300 ? 7.57 51.781 -6.012 1 97.44 300 TYR A C 1
ATOM 2455 O O . TYR A 1 300 ? 6.637 51.375 -5.316 1 97.44 300 TYR A O 1
ATOM 2463 N N . LYS A 1 301 ? 7.367 52.562 -6.977 1 94.69 301 LYS A N 1
ATOM 2464 C CA . LYS A 1 301 ? 6.125 53.312 -7.191 1 94.69 301 LYS A CA 1
ATOM 2465 C C . LYS A 1 301 ? 4.988 52.344 -7.578 1 94.69 301 LYS A C 1
ATOM 2467 O O . LYS A 1 301 ? 3.814 52.688 -7.379 1 94.69 301 LYS A O 1
ATOM 2472 N N . GLU A 1 302 ? 5.328 51.25 -8.094 1 95 302 GLU A N 1
ATOM 2473 C CA . GLU A 1 302 ? 4.332 50.281 -8.547 1 95 302 GLU A CA 1
ATOM 2474 C C . GLU A 1 302 ? 3.768 49.469 -7.375 1 95 302 GLU A C 1
ATOM 2476 O O . GLU A 1 302 ? 2.783 48.75 -7.531 1 95 302 GLU A O 1
ATOM 2481 N N . VAL A 1 303 ? 4.355 49.625 -6.219 1 98 303 VAL A N 1
ATOM 2482 C CA . VAL A 1 303 ? 3.918 48.875 -5.047 1 98 303 VAL A CA 1
ATOM 2483 C C . VAL A 1 303 ? 3.043 49.781 -4.16 1 98 303 VAL A C 1
ATOM 2485 O O . VAL A 1 303 ? 3.463 50.844 -3.75 1 98 303 VAL A O 1
ATOM 2488 N N . LYS A 1 304 ? 1.822 49.344 -3.977 1 97.94 304 LYS A N 1
ATOM 2489 C CA . LYS A 1 304 ? 0.97 49.969 -2.977 1 97.94 304 LYS A CA 1
ATOM 2490 C C . LYS A 1 304 ? 1.407 49.594 -1.563 1 97.94 304 LYS A C 1
ATOM 2492 O O . LYS A 1 304 ? 1.766 48.438 -1.303 1 97.94 304 LYS A O 1
ATOM 2497 N N . ALA A 1 305 ? 1.445 50.625 -0.692 1 98.44 305 ALA A N 1
ATOM 2498 C CA . ALA A 1 305 ? 1.899 50.375 0.673 1 98.44 305 ALA A CA 1
ATOM 2499 C C . ALA A 1 305 ? 1.056 51.125 1.683 1 98.44 305 ALA A C 1
ATOM 2501 O O . ALA A 1 305 ? 0.656 52.281 1.426 1 98.44 305 ALA A O 1
ATOM 2502 N N . GLY A 1 306 ? 0.823 50.5 2.801 1 98.38 306 GLY A N 1
ATOM 2503 C CA . GLY A 1 306 ? 0.116 51.188 3.873 1 98.38 306 GLY A CA 1
ATOM 2504 C C . GLY A 1 306 ? 0.226 50.469 5.207 1 98.38 306 GLY A C 1
ATOM 2505 O O . GLY A 1 306 ? 0.678 49.312 5.273 1 98.38 306 GLY A O 1
ATOM 2506 N N . ILE A 1 307 ? -0.099 51.219 6.305 1 98.5 307 ILE A N 1
ATOM 2507 C CA . ILE A 1 307 ? -0.229 50.656 7.652 1 98.5 307 ILE A CA 1
ATOM 2508 C C . ILE A 1 307 ? -1.674 50.25 7.898 1 98.5 307 ILE A C 1
ATOM 2510 O O . ILE A 1 307 ? -2.607 51 7.625 1 98.5 307 ILE A O 1
ATOM 2514 N N . LEU A 1 308 ? -1.861 49.031 8.367 1 98.38 308 LEU A N 1
ATOM 2515 C CA . LEU A 1 308 ? -3.197 48.5 8.609 1 98.38 308 LEU A CA 1
ATOM 2516 C C . LEU A 1 308 ? -3.777 49.031 9.914 1 98.38 308 LEU A C 1
ATOM 2518 O O . LEU A 1 308 ? -3.043 49.281 10.875 1 98.38 308 LEU A O 1
ATOM 2522 N N . LYS A 1 309 ? -5.129 49.219 9.93 1 98.44 309 LYS A N 1
ATOM 2523 C CA . LYS A 1 309 ? -5.828 49.375 11.203 1 98.44 309 LYS A CA 1
ATOM 2524 C C . LYS A 1 309 ? -5.91 48.031 11.938 1 98.44 309 LYS A C 1
ATOM 2526 O O . LYS A 1 309 ? -6.926 47.344 11.859 1 98.44 309 LYS A O 1
ATOM 2531 N N . TRP A 1 310 ? -4.934 47.719 12.672 1 98.69 310 TRP A N 1
ATOM 2532 C CA . TRP A 1 310 ? -4.758 46.438 13.344 1 98.69 310 TRP A CA 1
ATOM 2533 C C . TRP A 1 310 ? -4.008 46.625 14.656 1 98.69 310 TRP A C 1
ATOM 2535 O O . TRP A 1 310 ? -3.18 47.531 14.797 1 98.69 310 TRP A O 1
ATOM 2545 N N . PRO A 1 311 ? -4.363 45.812 15.68 1 98.44 311 PRO A N 1
ATOM 2546 C CA . PRO A 1 311 ? -3.699 46 16.969 1 98.44 311 PRO A CA 1
ATOM 2547 C C . PRO A 1 311 ? -2.184 45.844 16.891 1 98.44 311 PRO A C 1
ATOM 2549 O O . PRO A 1 311 ? -1.439 46.531 17.578 1 98.44 311 PRO A O 1
ATOM 2552 N N . MET A 1 312 ? -1.706 44.938 16.078 1 98.19 312 MET A N 1
ATOM 2553 C CA . MET A 1 312 ? -0.27 44.781 15.883 1 98.19 312 MET A CA 1
ATOM 2554 C C . MET A 1 312 ? 0.235 45.688 14.773 1 98.19 312 MET A C 1
ATOM 2556 O O . MET A 1 312 ? -0.558 46.344 14.086 1 98.19 312 MET A O 1
ATOM 2560 N N . SER A 1 313 ? 1.564 45.844 14.641 1 98.69 313 SER A N 1
ATOM 2561 C CA . SER A 1 313 ? 2.193 46.75 13.68 1 98.69 313 SER A CA 1
ATOM 2562 C C . SER A 1 313 ? 2.385 46.062 12.328 1 98.69 313 SER A C 1
ATOM 2564 O O . SER A 1 313 ? 3.389 45.406 12.109 1 98.69 313 SER A O 1
ATOM 2566 N N . VAL A 1 314 ? 1.479 46.375 11.375 1 98.81 314 VAL A N 1
ATOM 2567 C CA . VAL A 1 314 ? 1.442 45.625 10.117 1 98.81 314 VAL A CA 1
ATOM 2568 C C . VAL A 1 314 ? 1.596 46.594 8.945 1 98.81 314 VAL A C 1
ATOM 2570 O O . VAL A 1 314 ? 0.892 47.594 8.867 1 98.81 314 VAL A O 1
ATOM 2573 N N . ILE A 1 315 ? 2.498 46.281 8.102 1 98.88 315 ILE A N 1
ATOM 2574 C CA . ILE A 1 315 ? 2.641 46.969 6.816 1 98.88 315 ILE A CA 1
ATOM 2575 C C . ILE A 1 315 ? 2.086 46.062 5.707 1 98.88 315 ILE A C 1
ATOM 2577 O O . ILE A 1 315 ? 2.502 44.906 5.559 1 98.88 315 ILE A O 1
ATOM 2581 N N . ARG A 1 316 ? 1.105 46.5 4.945 1 98.81 316 ARG A N 1
ATOM 2582 C CA . ARG A 1 316 ? 0.55 45.781 3.814 1 98.81 316 ARG A CA 1
ATOM 2583 C C . ARG A 1 316 ? 1.078 46.312 2.49 1 98.81 316 ARG A C 1
ATOM 2585 O O . ARG A 1 316 ? 1.009 47.531 2.238 1 98.81 316 ARG A O 1
ATOM 2592 N N . LEU A 1 317 ? 1.631 45.469 1.693 1 98.81 317 LEU A N 1
ATOM 2593 C CA . LEU A 1 317 ? 2.107 45.781 0.354 1 98.81 317 LEU A CA 1
ATOM 2594 C C . LEU A 1 317 ? 1.336 45 -0.703 1 98.81 317 LEU A C 1
ATOM 2596 O O . LEU A 1 317 ? 0.97 43.844 -0.481 1 98.81 317 LEU A O 1
ATOM 2600 N N . SER A 1 318 ? 1.06 45.531 -1.843 1 98.62 318 SER A N 1
ATOM 2601 C CA . SER A 1 318 ? 0.438 44.812 -2.945 1 98.62 318 SER A CA 1
ATOM 2602 C C . SER A 1 318 ? 0.914 45.344 -4.293 1 98.62 318 SER A C 1
ATOM 2604 O O . SER A 1 318 ? 1.253 46.5 -4.418 1 98.62 318 SER A O 1
ATOM 2606 N N . SER A 1 319 ? 1.059 44.5 -5.184 1 98.5 319 SER A N 1
ATOM 2607 C CA . SER A 1 319 ? 1.507 44.844 -6.527 1 98.5 319 SER A CA 1
ATOM 2608 C C . SER A 1 319 ? 1.285 43.688 -7.504 1 98.5 319 SER A C 1
ATOM 2610 O O . SER A 1 319 ? 1.173 42.531 -7.094 1 98.5 319 SER A O 1
ATOM 2612 N N . LYS A 1 320 ? 1.196 44 -8.766 1 97.81 320 LYS A N 1
ATOM 2613 C CA . LYS A 1 320 ? 1.215 42.969 -9.797 1 97.81 320 LYS A CA 1
ATOM 2614 C C . LYS A 1 320 ? 2.641 42.5 -10.086 1 97.81 320 LYS A C 1
ATOM 2616 O O . LYS A 1 320 ? 2.846 41.438 -10.672 1 97.81 320 LYS A O 1
ATOM 2621 N N . ASP A 1 321 ? 3.557 43.344 -9.656 1 97.69 321 ASP A N 1
ATOM 2622 C CA . ASP A 1 321 ? 4.969 43.062 -9.891 1 97.69 321 ASP A CA 1
ATOM 2623 C C . ASP A 1 321 ? 5.574 42.312 -8.695 1 97.69 321 ASP A C 1
ATOM 2625 O O . ASP A 1 321 ? 6.016 42.938 -7.73 1 97.69 321 ASP A O 1
ATOM 2629 N N . ARG A 1 322 ? 5.746 41.094 -8.797 1 96.62 322 ARG A N 1
ATOM 2630 C CA . ARG A 1 322 ? 6.211 40.219 -7.723 1 96.62 322 ARG A CA 1
ATOM 2631 C C . ARG A 1 322 ? 7.652 4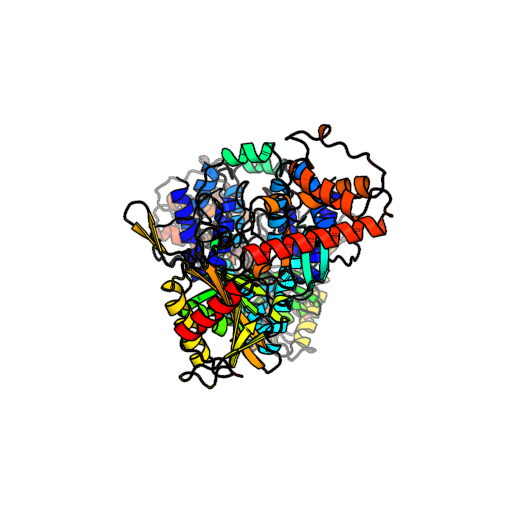0.531 -7.344 1 96.62 322 ARG A C 1
ATOM 2633 O O . ARG A 1 322 ? 8.016 40.5 -6.164 1 96.62 322 ARG A O 1
ATOM 2640 N N . GLU A 1 323 ? 8.461 40.812 -8.297 1 97.62 323 GLU A N 1
ATOM 2641 C CA . GLU A 1 323 ? 9.867 41.062 -8.047 1 97.62 323 GLU A CA 1
ATOM 2642 C C . GLU A 1 323 ? 10.055 42.344 -7.219 1 97.62 323 GLU A C 1
ATOM 2644 O O . GLU A 1 323 ? 10.859 42.375 -6.285 1 97.62 323 GLU A O 1
ATOM 2649 N N . LYS A 1 324 ? 9.328 43.375 -7.629 1 97.81 324 LYS A N 1
ATOM 2650 C CA . LYS A 1 324 ? 9.398 44.625 -6.875 1 97.81 324 LYS A CA 1
ATOM 2651 C C . LYS A 1 324 ? 8.883 44.438 -5.449 1 97.81 324 LYS A C 1
ATOM 2653 O O . LYS A 1 324 ? 9.43 45.031 -4.504 1 97.81 324 LYS A O 1
ATOM 2658 N N . LEU A 1 325 ? 7.871 43.719 -5.363 1 98 325 LEU A N 1
ATOM 2659 C CA . LEU A 1 325 ? 7.332 43.438 -4.043 1 98 325 LEU A CA 1
ATOM 2660 C C . LEU A 1 325 ? 8.359 42.688 -3.193 1 98 325 LEU A C 1
ATOM 2662 O O . LEU A 1 325 ? 8.492 42.969 -1.998 1 98 325 LEU A O 1
ATOM 2666 N N . THR A 1 326 ? 9.047 41.688 -3.744 1 98.38 326 THR A N 1
ATOM 2667 C CA . THR A 1 326 ? 10.07 40.906 -3.039 1 98.38 326 THR A CA 1
ATOM 2668 C C . THR A 1 326 ? 11.195 41.844 -2.564 1 98.38 326 THR A C 1
ATOM 2670 O O . THR A 1 326 ? 11.617 41.75 -1.409 1 98.38 326 THR A O 1
ATOM 2673 N N . LYS A 1 327 ? 11.625 42.688 -3.434 1 98.38 327 LYS A N 1
ATOM 2674 C CA . LYS A 1 327 ? 12.719 43.594 -3.115 1 98.38 327 LYS A CA 1
ATOM 2675 C C . LYS A 1 327 ? 12.328 44.562 -2.01 1 98.38 327 LYS A C 1
ATOM 2677 O O . LYS A 1 327 ? 13.102 44.812 -1.088 1 98.38 327 LYS A O 1
ATOM 2682 N N . LEU A 1 328 ? 11.156 45.125 -2.18 1 98.75 328 LEU A N 1
ATOM 2683 C CA . LEU A 1 328 ? 10.711 46.094 -1.177 1 98.75 328 LEU A CA 1
ATOM 2684 C C . LEU A 1 328 ? 10.5 45.406 0.172 1 98.75 328 LEU A C 1
ATOM 2686 O O . LEU A 1 328 ? 10.812 46 1.217 1 98.75 328 LEU A O 1
ATOM 2690 N N . SER A 1 329 ? 9.914 44.219 0.194 1 98.75 329 SER A N 1
ATOM 2691 C CA . SER A 1 329 ? 9.758 43.469 1.427 1 98.75 329 SER A CA 1
ATOM 2692 C C . SER A 1 329 ? 11.109 43.188 2.086 1 98.75 329 SER A C 1
ATOM 2694 O O . SER A 1 329 ? 11.25 43.312 3.305 1 98.75 329 SER A O 1
ATOM 2696 N N . SER A 1 330 ? 12.07 42.812 1.275 1 98.62 330 SER A N 1
ATOM 2697 C CA . SER A 1 330 ? 13.422 42.594 1.772 1 98.62 330 SER A CA 1
ATOM 2698 C C . SER A 1 330 ? 14.031 43.844 2.355 1 98.62 330 SER A C 1
ATOM 2700 O O . SER A 1 330 ? 14.711 43.812 3.381 1 98.62 330 SER A O 1
ATOM 2702 N N . HIS A 1 331 ? 13.812 44.906 1.63 1 98.69 331 HIS A N 1
ATOM 2703 C CA . HIS A 1 331 ? 14.312 46.188 2.104 1 98.69 331 HIS A CA 1
ATOM 2704 C C . HIS A 1 331 ? 13.734 46.531 3.471 1 98.69 331 HIS A C 1
ATOM 2706 O O . HIS A 1 331 ? 14.469 46.906 4.387 1 98.69 331 HIS A O 1
ATOM 2712 N N . ILE A 1 332 ? 12.461 46.406 3.617 1 98.81 332 ILE A N 1
ATOM 2713 C CA . ILE A 1 332 ? 11.781 46.719 4.875 1 98.81 332 ILE A CA 1
ATOM 2714 C C . ILE A 1 332 ? 12.328 45.812 5.984 1 98.81 332 ILE A C 1
ATOM 2716 O O . ILE A 1 332 ? 12.594 46.281 7.094 1 98.81 332 ILE A O 1
ATOM 2720 N N . LEU A 1 333 ? 12.484 44.5 5.723 1 98.75 333 LEU A N 1
ATOM 2721 C CA . LEU A 1 333 ? 13.039 43.562 6.691 1 98.75 333 LEU A CA 1
ATOM 2722 C C . LEU A 1 333 ? 14.422 44 7.152 1 98.75 333 LEU A C 1
ATOM 2724 O O . LEU A 1 333 ? 14.711 44 8.352 1 98.75 333 LEU A O 1
ATOM 2728 N N . ASN A 1 334 ? 15.242 44.375 6.207 1 98.44 334 ASN A N 1
ATOM 2729 C CA . ASN A 1 334 ? 16.625 44.75 6.523 1 98.44 334 ASN A CA 1
ATOM 2730 C C . ASN A 1 334 ? 16.672 46.031 7.355 1 98.44 334 ASN A C 1
ATOM 2732 O O . ASN A 1 334 ? 17.469 46.125 8.289 1 98.44 334 ASN A O 1
ATOM 2736 N N . VAL A 1 335 ? 15.875 46.969 6.945 1 98.75 335 VAL A N 1
ATOM 2737 C CA . VAL A 1 335 ? 15.812 48.188 7.73 1 98.75 335 VAL A CA 1
ATOM 2738 C C . VAL A 1 335 ? 15.32 47.875 9.141 1 98.75 335 VAL A C 1
ATOM 2740 O O . VAL A 1 335 ? 15.859 48.406 10.125 1 98.75 335 VAL A O 1
ATOM 2743 N N . TRP A 1 336 ? 14.336 47.094 9.258 1 98.75 336 TRP A N 1
ATOM 2744 C CA . TRP A 1 336 ? 13.758 46.719 10.547 1 98.75 336 TRP A CA 1
ATOM 2745 C C . TRP A 1 336 ? 14.773 46 11.43 1 98.75 336 TRP A C 1
ATOM 2747 O O . TRP A 1 336 ? 14.875 46.281 12.625 1 98.75 336 TRP A O 1
ATOM 2757 N N . LYS A 1 337 ? 15.484 45.125 10.914 1 98 337 LYS A N 1
ATOM 2758 C CA . LYS A 1 337 ? 16.453 44.312 11.656 1 98 337 LYS A CA 1
ATOM 2759 C C . LYS A 1 337 ? 17.484 45.219 12.352 1 98 337 LYS A C 1
ATOM 2761 O O . LYS A 1 337 ? 18 44.875 13.414 1 98 337 LYS A O 1
ATOM 2766 N N . GLY A 1 338 ? 17.703 46.375 11.773 1 97.88 338 GLY A N 1
ATOM 2767 C CA . GLY A 1 338 ? 18.703 47.25 12.344 1 97.88 338 GLY A CA 1
ATOM 2768 C C . GLY A 1 338 ? 18.078 48.469 13.016 1 97.88 338 GLY A C 1
ATOM 2769 O O . GLY A 1 338 ? 18.797 49.375 13.484 1 97.88 338 GLY A O 1
ATOM 2770 N N . TYR A 1 339 ? 16.828 48.562 13.133 1 98.62 339 TYR A N 1
ATOM 2771 C CA . TYR A 1 339 ? 16.141 49.75 13.602 1 98.62 339 TYR A CA 1
ATOM 2772 C C . TYR A 1 339 ? 15.953 49.719 15.109 1 98.62 339 TYR A C 1
ATOM 2774 O O . TYR A 1 339 ? 15.539 48.719 15.672 1 98.62 339 TYR A O 1
ATOM 2782 N N . SER A 1 340 ? 16.297 50.781 15.742 1 98.31 340 SER A N 1
ATOM 2783 C CA . SER A 1 340 ? 16.047 50.969 17.172 1 98.31 340 SER A CA 1
ATOM 2784 C C . SER A 1 340 ? 15.344 52.312 17.422 1 98.31 340 SER A C 1
ATOM 2786 O O . SER A 1 340 ? 15.617 53.281 16.75 1 98.31 340 SER A O 1
ATOM 2788 N N . ASP A 1 341 ? 14.398 52.281 18.266 1 98.25 341 ASP A N 1
ATOM 2789 C CA . ASP A 1 341 ? 13.695 53.438 18.781 1 98.25 341 ASP A CA 1
ATOM 2790 C C . ASP A 1 341 ? 13.375 53.281 20.266 1 98.25 341 ASP A C 1
ATOM 2792 O O . ASP A 1 341 ? 12.32 52.781 20.625 1 98.25 341 ASP A O 1
ATOM 2796 N N . GLU A 1 342 ? 14.195 53.781 21.094 1 96.25 342 GLU A N 1
ATOM 2797 C CA . GLU A 1 342 ? 14.094 53.625 22.531 1 96.25 342 GLU A CA 1
ATOM 2798 C C . GLU A 1 342 ? 12.805 54.25 23.078 1 96.25 342 GLU A C 1
ATOM 2800 O O . GLU A 1 342 ? 12.297 53.812 24.109 1 96.25 342 GLU A O 1
ATOM 2805 N N . SER A 1 343 ? 12.344 55.219 22.344 1 96.44 343 SER A N 1
ATOM 2806 C CA . SER A 1 343 ? 11.148 55.906 22.812 1 96.44 343 SER A CA 1
ATOM 2807 C C . SER A 1 343 ? 9.945 54.969 22.859 1 96.44 343 SER A C 1
ATOM 2809 O O . SER A 1 343 ? 8.977 55.219 23.578 1 96.44 343 SER A O 1
ATOM 2811 N N . VAL A 1 344 ? 10.008 53.938 22.141 1 97.69 344 VAL A N 1
ATOM 2812 C CA . VAL A 1 344 ? 8.914 52.969 22.141 1 97.69 344 VAL A CA 1
ATOM 2813 C C . VAL A 1 344 ? 9.438 51.594 22.484 1 97.69 344 VAL A C 1
ATOM 2815 O O . VAL A 1 344 ? 8.859 50.594 22.078 1 97.69 344 VAL A O 1
ATOM 2818 N N . ASP A 1 345 ? 10.602 51.469 23.062 1 96.44 345 ASP A N 1
ATOM 2819 C CA . ASP A 1 345 ? 11.188 50.281 23.672 1 96.44 345 ASP A CA 1
ATOM 2820 C C . ASP A 1 345 ? 11.648 49.281 22.609 1 96.44 345 ASP A C 1
ATOM 2822 O O . ASP A 1 345 ? 11.758 48.094 22.875 1 96.44 345 ASP A O 1
ATOM 2826 N N . VAL A 1 346 ? 11.867 49.75 21.375 1 97.69 346 VAL A N 1
ATOM 2827 C CA . VAL A 1 346 ? 12.359 48.875 20.297 1 97.69 346 VAL A CA 1
ATOM 2828 C C . VAL A 1 346 ? 13.883 49 20.203 1 97.69 346 VAL A C 1
ATOM 2830 O O . VAL A 1 346 ? 14.414 50.094 19.984 1 97.69 346 VAL A O 1
ATOM 2833 N N . LEU A 1 347 ? 14.492 47.938 20.484 1 97.75 347 LEU A N 1
ATOM 2834 C CA . LEU A 1 347 ? 15.922 47.812 20.234 1 97.75 347 LEU A CA 1
ATOM 2835 C C . LEU A 1 347 ? 16.219 46.656 19.266 1 97.75 347 LEU A C 1
ATOM 2837 O O . LEU A 1 347 ? 15.695 45.562 19.422 1 97.75 347 LEU A O 1
ATOM 2841 N N . ALA A 1 348 ? 17.078 46.938 18.344 1 97.56 348 ALA A N 1
ATOM 2842 C CA . ALA A 1 348 ? 17.422 45.938 17.344 1 97.56 348 ALA A CA 1
ATOM 2843 C C . ALA A 1 348 ? 18.297 44.844 17.953 1 97.56 348 ALA A C 1
ATOM 2845 O O . ALA A 1 348 ? 18.219 43.688 17.562 1 97.56 348 ALA A O 1
ATOM 2846 N N . TYR A 1 349 ? 19.094 45.25 18.875 1 96.75 349 TYR A N 1
ATOM 2847 C CA . TYR A 1 349 ? 20.062 44.344 19.469 1 96.75 349 TYR A CA 1
ATOM 2848 C C . TYR A 1 349 ? 20.25 44.625 20.953 1 96.75 349 TYR A C 1
ATOM 2850 O O . TYR A 1 349 ? 19.953 45.719 21.422 1 96.75 349 TYR A O 1
ATOM 2858 N N . SER A 1 350 ? 20.547 43.594 21.578 1 94.75 350 SER A N 1
ATOM 2859 C CA . SER A 1 350 ? 21.078 43.688 22.922 1 94.75 350 SER A CA 1
ATOM 2860 C C . SER A 1 350 ? 22.359 42.875 23.078 1 94.75 350 SER A C 1
ATOM 2862 O O . SER A 1 350 ? 22.766 42.156 22.141 1 94.75 350 SER A O 1
ATOM 2864 N N . GLU A 1 351 ? 23.094 43.188 24.125 1 91.75 351 GLU A N 1
ATOM 2865 C CA . GLU A 1 351 ? 24.297 42.438 24.422 1 91.75 351 GLU A CA 1
ATOM 2866 C C . GLU A 1 351 ? 24.078 41.5 25.609 1 91.75 351 GLU A C 1
ATOM 2868 O O . GLU A 1 351 ? 23.562 41.906 26.641 1 91.75 351 GLU A O 1
ATOM 2873 N N . LYS A 1 352 ? 24.219 40.312 25.391 1 88.12 352 LYS A N 1
ATOM 2874 C CA . LYS A 1 352 ? 24.156 39.281 26.453 1 88.12 352 LYS A CA 1
ATOM 2875 C C . LYS A 1 352 ? 25.406 38.406 26.438 1 88.12 352 LYS A C 1
ATOM 2877 O O . LYS A 1 352 ? 25.703 37.75 25.438 1 88.12 352 LYS A O 1
ATOM 2882 N N . ASP A 1 353 ? 26.156 38.406 27.562 1 89.56 353 ASP A N 1
ATOM 2883 C CA . ASP A 1 353 ? 27.359 37.594 27.734 1 89.56 353 ASP A CA 1
ATOM 2884 C C . ASP A 1 353 ? 28.359 37.844 26.594 1 89.56 353 ASP A C 1
ATOM 2886 O O . ASP A 1 353 ? 28.906 36.906 26.031 1 89.56 353 ASP A O 1
ATOM 2890 N N . GLY A 1 354 ? 28.5 39.062 26.141 1 89.62 354 GLY A N 1
ATOM 2891 C CA . GLY A 1 354 ? 29.469 39.469 25.109 1 89.62 354 GLY A CA 1
ATOM 2892 C C . GLY A 1 354 ? 29 39.156 23.703 1 89.62 354 GLY A C 1
ATOM 2893 O O . GLY A 1 354 ? 29.719 39.438 22.734 1 89.62 354 GLY A O 1
ATOM 2894 N N . LYS A 1 355 ? 27.828 38.625 23.547 1 88.12 355 LYS A N 1
ATOM 2895 C CA . LYS A 1 355 ? 27.297 38.312 22.234 1 88.12 355 LYS A CA 1
ATOM 2896 C C . LYS A 1 355 ? 26.125 39.219 21.875 1 88.12 355 LYS A C 1
ATOM 2898 O O . LYS A 1 355 ? 25.328 39.594 22.75 1 88.12 355 LYS A O 1
ATOM 2903 N N . ILE A 1 356 ? 26.062 39.625 20.656 1 94.75 356 ILE A N 1
ATOM 2904 C CA . ILE A 1 356 ? 24.984 40.438 20.141 1 94.75 356 ILE A CA 1
ATOM 2905 C C . ILE A 1 356 ? 23.75 39.562 19.875 1 94.75 356 ILE A C 1
ATOM 2907 O O . ILE A 1 356 ? 23.844 38.562 19.156 1 94.75 356 ILE A O 1
ATOM 2911 N N . VAL A 1 357 ? 22.672 39.938 20.484 1 94.94 357 VAL A N 1
ATOM 2912 C CA . VAL A 1 357 ? 21.406 39.219 20.344 1 94.94 357 VAL A CA 1
ATOM 2913 C C . VAL A 1 357 ? 20.422 40.031 19.531 1 94.94 357 VAL A C 1
ATOM 2915 O O . VAL A 1 357 ? 20 41.125 19.953 1 94.94 357 VAL A O 1
ATOM 2918 N N . PRO A 1 358 ? 20.125 39.562 18.344 1 96.31 358 PRO A N 1
ATOM 2919 C CA . PRO A 1 358 ? 19.141 40.312 17.562 1 96.31 358 PRO A CA 1
ATOM 2920 C C . PRO A 1 358 ? 17.719 40.156 18.141 1 96.31 358 PRO A C 1
ATOM 2922 O O . PRO A 1 358 ? 17.375 39.125 18.672 1 96.31 358 PRO A O 1
ATOM 2925 N N . HIS A 1 359 ? 16.844 41.188 17.922 1 97.44 359 HIS A N 1
ATOM 2926 C CA . HIS A 1 359 ? 15.523 41.125 18.531 1 97.44 359 HIS A CA 1
ATOM 2927 C C . HIS A 1 359 ? 14.43 41.375 17.5 1 97.44 359 HIS A C 1
ATOM 2929 O O . HIS A 1 359 ? 13.258 41.094 17.734 1 97.44 359 HIS A O 1
ATOM 2935 N N . ASN A 1 360 ? 14.742 42.062 16.391 1 97.81 360 ASN A N 1
ATOM 2936 C CA . ASN A 1 360 ? 13.742 42.438 15.391 1 97.81 360 ASN A CA 1
ATOM 2937 C C . ASN A 1 360 ? 13.594 41.344 14.32 1 97.81 360 ASN A C 1
ATOM 2939 O O . ASN A 1 360 ? 14.594 40.812 13.836 1 97.81 360 ASN A O 1
ATOM 2943 N N . THR A 1 361 ? 12.414 41 13.977 1 97.19 361 THR A N 1
ATOM 2944 C CA . THR A 1 361 ? 12.078 40.094 12.875 1 97.19 361 THR A CA 1
ATOM 2945 C C . THR A 1 361 ? 10.672 40.375 12.359 1 97.19 361 THR A C 1
ATOM 2947 O O . THR A 1 361 ? 10.078 41.406 12.703 1 97.19 361 THR A O 1
ATOM 2950 N N . ILE A 1 362 ? 10.18 39.625 11.43 1 97.56 362 ILE A N 1
ATOM 2951 C CA . ILE A 1 362 ? 8.867 39.875 10.852 1 97.56 362 ILE A CA 1
ATOM 2952 C C . ILE A 1 362 ? 8.086 38.562 10.734 1 97.56 362 ILE A C 1
ATOM 2954 O O . ILE A 1 362 ? 8.688 37.5 10.727 1 97.56 362 ILE A O 1
ATOM 2958 N N . THR A 1 363 ? 6.848 38.562 10.797 1 98.12 363 THR A N 1
ATOM 2959 C CA . THR A 1 363 ? 5.91 37.531 10.367 1 98.12 363 THR A CA 1
ATOM 2960 C C . THR A 1 363 ? 5.258 37.906 9.039 1 98.12 363 THR A C 1
ATOM 2962 O O . THR A 1 363 ? 4.398 38.781 9 1 98.12 363 THR A O 1
ATOM 2965 N N . PRO A 1 364 ? 5.656 37.281 7.977 1 98.56 364 PRO A N 1
ATOM 2966 C CA . PRO A 1 364 ? 5.09 37.625 6.664 1 98.56 364 PRO A CA 1
ATOM 2967 C C . PRO A 1 364 ? 3.938 36.688 6.273 1 98.56 364 PRO A C 1
ATOM 2969 O O . PRO A 1 364 ? 3.971 35.5 6.574 1 98.56 364 PRO A O 1
ATOM 2972 N N . ILE A 1 365 ? 2.879 37.219 5.629 1 98.81 365 ILE A N 1
ATOM 2973 C CA . ILE A 1 365 ? 1.752 36.469 5.09 1 98.81 365 ILE A CA 1
ATOM 2974 C C . ILE A 1 365 ? 1.495 36.875 3.643 1 98.81 365 ILE A C 1
ATOM 2976 O O . ILE A 1 365 ? 1.324 38.062 3.357 1 98.81 365 ILE A O 1
ATOM 2980 N N . ALA A 1 366 ? 1.508 36 2.734 1 98.88 366 ALA A N 1
ATOM 2981 C CA . ALA A 1 366 ? 1.313 36.281 1.317 1 98.88 366 ALA A CA 1
ATOM 2982 C C . ALA A 1 366 ? 0.011 35.656 0.805 1 98.88 366 ALA A C 1
ATOM 2984 O O . ALA A 1 366 ? -0.374 34.562 1.217 1 98.88 366 ALA A O 1
ATOM 2985 N N . ARG A 1 367 ? -0.635 36.344 -0.081 1 98.88 367 ARG A N 1
ATOM 2986 C CA . ARG A 1 367 ? -1.849 35.875 -0.754 1 98.88 367 ARG A CA 1
ATOM 2987 C C . ARG A 1 367 ? -2.092 36.688 -2.033 1 98.88 367 ARG A C 1
ATOM 2989 O O . ARG A 1 367 ? -1.397 37.656 -2.301 1 98.88 367 ARG A O 1
ATOM 2996 N N . PHE A 1 368 ? -3.031 36.219 -2.867 1 98.75 368 PHE A N 1
ATOM 2997 C CA . PHE A 1 368 ? -3.617 37.062 -3.904 1 98.75 368 PHE A CA 1
ATOM 2998 C C . PHE A 1 368 ? -4.836 37.812 -3.371 1 98.75 368 PHE A C 1
ATOM 3000 O O . PHE A 1 368 ? -5.699 37.219 -2.721 1 98.75 368 PHE A O 1
ATOM 3007 N N . ASN A 1 369 ? -4.867 39.094 -3.582 1 98 369 ASN A N 1
ATOM 3008 C CA . ASN A 1 369 ? -6.035 39.844 -3.121 1 98 369 ASN A CA 1
ATOM 3009 C C . ASN A 1 369 ? -7.164 39.812 -4.145 1 98 369 ASN A C 1
ATOM 3011 O O . ASN A 1 369 ? -7.066 39.094 -5.16 1 98 369 ASN A O 1
ATOM 3015 N N . LYS A 1 370 ? -8.266 40.438 -3.852 1 95.62 370 LYS A N 1
ATOM 3016 C CA . LYS A 1 370 ? -9.469 40.406 -4.672 1 95.62 370 LYS A CA 1
ATOM 3017 C C . LYS A 1 370 ? -9.219 40.969 -6.059 1 95.62 370 LYS A C 1
ATOM 3019 O O . LYS A 1 370 ? -9.914 40.625 -7.016 1 95.62 370 LYS A O 1
ATOM 3024 N N . GLU A 1 371 ? -8.203 41.812 -6.203 1 95.69 371 GLU A N 1
ATOM 3025 C CA . GLU A 1 371 ? -7.883 42.438 -7.48 1 95.69 371 GLU A CA 1
ATOM 3026 C C . GLU A 1 371 ? -6.906 41.594 -8.289 1 95.69 371 GLU A C 1
ATOM 3028 O O . GLU A 1 371 ? -6.473 42 -9.367 1 95.69 371 GLU A O 1
ATOM 3033 N N . GLY A 1 372 ? -6.508 40.5 -7.773 1 96.94 372 GLY A N 1
ATOM 3034 C CA . GLY A 1 372 ? -5.586 39.625 -8.469 1 96.94 372 GLY A CA 1
ATOM 3035 C C . GLY A 1 372 ? -4.133 40.031 -8.328 1 96.94 372 GLY A C 1
ATOM 3036 O O . GLY A 1 372 ? -3.277 39.594 -9.094 1 96.94 372 GLY A O 1
ATOM 3037 N N . GLU A 1 373 ? -3.863 40.906 -7.363 1 98.38 373 GLU A N 1
ATOM 3038 C CA . GLU A 1 373 ? -2.492 41.312 -7.086 1 98.38 373 GLU A CA 1
ATOM 3039 C C . GLU A 1 373 ? -1.851 40.438 -6.016 1 98.38 373 GLU A C 1
ATOM 3041 O O . GLU A 1 373 ? -2.543 39.906 -5.152 1 98.38 373 GLU A O 1
ATOM 3046 N N . TYR A 1 374 ? -0.495 40.375 -6.176 1 98.69 374 TYR A N 1
ATOM 3047 C CA . TYR A 1 374 ? 0.24 39.844 -5.023 1 98.69 374 TYR A CA 1
ATOM 3048 C C . TYR A 1 374 ? 0.087 40.781 -3.822 1 98.69 374 TYR A C 1
ATOM 3050 O O . TYR A 1 374 ? 0.145 42 -3.961 1 98.69 374 TYR A O 1
ATOM 3058 N N . GLU A 1 375 ? -0.208 40.25 -2.752 1 98.88 375 GLU A N 1
ATOM 3059 C CA . GLU A 1 375 ? -0.294 41.031 -1.512 1 98.88 375 GLU A CA 1
ATOM 3060 C C . GLU A 1 375 ? 0.487 40.344 -0.389 1 98.88 375 GLU A C 1
ATOM 3062 O O . GLU A 1 375 ? 0.49 39.125 -0.28 1 98.88 375 GLU A O 1
ATOM 3067 N N . ILE A 1 376 ? 1.193 41.125 0.399 1 98.88 376 ILE A N 1
ATOM 3068 C CA . ILE A 1 376 ? 1.933 40.594 1.535 1 98.88 376 ILE A CA 1
ATOM 3069 C C . ILE A 1 376 ? 1.753 41.5 2.748 1 98.88 376 ILE A C 1
ATOM 3071 O O . ILE A 1 376 ? 1.784 42.719 2.621 1 98.88 376 ILE A O 1
ATOM 3075 N N . ASP A 1 377 ? 1.415 40.938 3.846 1 98.88 377 ASP A N 1
ATOM 3076 C CA . ASP A 1 377 ? 1.428 41.625 5.141 1 98.88 377 ASP A CA 1
ATOM 3077 C C . ASP A 1 377 ? 2.732 41.344 5.887 1 98.88 377 ASP A C 1
ATOM 3079 O O . ASP A 1 377 ? 3.154 40.188 6.016 1 98.88 377 ASP A O 1
ATOM 3083 N N . LEU A 1 378 ? 3.398 42.344 6.293 1 98.88 378 LEU A N 1
ATOM 3084 C CA . LEU A 1 378 ? 4.609 42.25 7.102 1 98.88 378 LEU A CA 1
ATOM 3085 C C . LEU A 1 378 ? 4.34 42.719 8.531 1 98.88 378 LEU A C 1
ATOM 3087 O O . LEU A 1 378 ? 4.219 43.906 8.789 1 98.88 378 LEU A O 1
ATOM 3091 N N . VAL A 1 379 ? 4.285 41.781 9.445 1 98.75 379 VAL A N 1
ATOM 3092 C CA . VAL A 1 379 ? 4.043 42.125 10.844 1 98.75 379 VAL A CA 1
ATOM 3093 C C . VAL A 1 379 ? 5.375 42.281 11.578 1 98.75 379 VAL A C 1
ATOM 3095 O O . VAL A 1 379 ? 6.141 41.312 11.695 1 98.75 379 VAL A O 1
ATOM 3098 N N . LEU A 1 380 ? 5.617 43.438 12.047 1 98.69 380 LEU A N 1
ATOM 3099 C CA . LEU A 1 380 ? 6.863 43.719 12.75 1 98.69 380 LEU A CA 1
ATOM 3100 C C . LEU A 1 380 ? 6.863 43.062 14.133 1 98.69 380 LEU A C 1
ATOM 3102 O O . LEU A 1 380 ? 5.895 43.219 14.883 1 98.69 380 LEU A O 1
ATOM 3106 N N . ARG A 1 381 ? 7.934 42.312 14.414 1 97.94 381 ARG A N 1
ATOM 3107 C CA . ARG A 1 381 ? 8.062 41.594 15.68 1 97.94 381 ARG A CA 1
ATOM 3108 C C . ARG A 1 381 ? 9.359 41.969 16.391 1 97.94 381 ARG A C 1
ATOM 3110 O O . ARG A 1 381 ? 10.352 42.312 15.75 1 97.94 381 ARG A O 1
ATOM 3117 N N . ASN A 1 382 ? 9.367 41.938 17.672 1 97.81 382 ASN A N 1
ATOM 3118 C CA . ASN A 1 382 ? 10.516 42.188 18.531 1 97.81 382 ASN A CA 1
ATOM 3119 C C . ASN A 1 382 ? 10.453 41.312 19.797 1 97.81 382 ASN A C 1
ATOM 3121 O O . ASN A 1 382 ? 9.438 41.281 20.484 1 97.81 382 ASN A O 1
ATOM 3125 N N . ASN A 1 383 ? 11.555 40.562 20.141 1 96.19 383 ASN A N 1
ATOM 3126 C CA . ASN A 1 383 ? 11.477 39.562 21.219 1 96.19 383 ASN A CA 1
ATOM 3127 C C . ASN A 1 383 ? 12.188 40.062 22.469 1 96.19 383 ASN A C 1
ATOM 3129 O O . ASN A 1 383 ? 12.617 39.25 23.297 1 96.19 383 ASN A O 1
ATOM 3133 N N . ARG A 1 384 ? 12.312 41.312 22.625 1 95.75 384 ARG A N 1
ATOM 3134 C CA . ARG A 1 384 ? 13.008 41.875 23.766 1 95.75 384 ARG A CA 1
ATOM 3135 C C . ARG A 1 384 ? 12.227 41.625 25.062 1 95.75 384 ARG A C 1
ATOM 3137 O O . ARG A 1 384 ? 10.992 41.625 25.047 1 95.75 384 ARG A O 1
ATOM 3144 N N . THR A 1 385 ? 12.992 41.406 26.125 1 94.75 385 THR A N 1
ATOM 3145 C CA . THR A 1 385 ? 12.43 41.281 27.469 1 94.75 385 THR A CA 1
ATOM 3146 C C . THR A 1 385 ? 13.047 42.344 28.406 1 94.75 385 THR A C 1
ATOM 3148 O O . THR A 1 385 ? 14.102 42.906 28.094 1 94.75 385 THR A O 1
ATOM 3151 N N . THR A 1 386 ? 12.391 42.656 29.391 1 94.69 386 THR A N 1
ATOM 3152 C CA . THR A 1 386 ? 12.883 43.469 30.5 1 94.69 386 THR A CA 1
ATOM 3153 C C . THR A 1 386 ? 12.492 42.875 31.844 1 94.69 386 THR A C 1
ATOM 3155 O O . THR A 1 386 ? 11.766 41.875 31.891 1 94.69 386 THR A O 1
ATOM 3158 N N . ASP A 1 387 ? 12.977 43.438 32.875 1 94.62 387 ASP A N 1
ATOM 3159 C CA . ASP A 1 387 ? 12.594 42.969 34.219 1 94.62 387 ASP A CA 1
ATOM 3160 C C . ASP A 1 387 ? 11.094 43.156 34.438 1 94.62 387 ASP A C 1
ATOM 3162 O O . ASP A 1 387 ? 10.461 42.312 35.094 1 94.62 387 ASP A O 1
ATOM 3166 N N . LYS A 1 388 ? 10.633 44.188 33.969 1 95.38 388 LYS A N 1
ATOM 3167 C CA . LYS A 1 388 ? 9.203 44.469 34.094 1 95.38 388 LYS A CA 1
ATOM 3168 C C . LYS A 1 388 ? 8.383 43.469 33.25 1 95.38 388 LYS A C 1
ATOM 3170 O O . LYS A 1 388 ? 7.289 43.094 33.656 1 95.38 388 LYS A O 1
ATOM 3175 N N . TYR A 1 389 ? 8.898 43.156 32.125 1 95.44 389 TYR A N 1
ATOM 3176 C CA . TYR A 1 389 ? 8.25 42.219 31.203 1 95.44 389 TYR A CA 1
ATOM 3177 C C . TYR A 1 389 ? 9.172 41.031 30.891 1 95.44 389 TYR A C 1
ATOM 3179 O O . TYR A 1 389 ? 9.625 40.906 29.75 1 95.44 389 TYR A O 1
ATOM 3187 N N . PRO A 1 390 ? 9.297 40.156 31.859 1 94.44 390 PRO A N 1
ATOM 3188 C CA . PRO A 1 390 ? 10.273 39.094 31.703 1 94.44 390 PRO A CA 1
ATOM 3189 C C . PRO A 1 390 ? 9.883 38.094 30.594 1 94.44 390 PRO A C 1
ATOM 3191 O O . PRO A 1 390 ? 10.742 37.375 30.078 1 94.44 390 PRO A O 1
ATOM 3194 N N . TYR A 1 391 ? 8.602 38.125 30.141 1 94.06 391 TYR A N 1
ATOM 3195 C CA . TYR A 1 391 ? 8.148 37.188 29.125 1 94.06 391 TYR A CA 1
ATOM 3196 C C . TYR A 1 391 ? 8.078 37.844 27.766 1 94.06 391 TYR A C 1
ATOM 3198 O O . TYR A 1 391 ? 7.699 37.219 26.766 1 94.06 391 TYR A O 1
ATOM 3206 N N . GLY A 1 392 ? 8.477 39.156 27.734 1 94.69 392 GLY A N 1
ATOM 3207 C CA . GLY A 1 392 ? 8.5 39.906 26.5 1 94.69 392 GLY A CA 1
ATOM 3208 C C . GLY A 1 392 ? 7.773 41.25 26.594 1 94.69 392 GLY A C 1
ATOM 3209 O O . GLY A 1 392 ? 6.691 41.312 27.188 1 94.69 392 GLY A O 1
ATOM 3210 N N . ILE A 1 393 ? 8.414 42.25 26.125 1 96.75 393 ILE A N 1
ATOM 3211 C CA . ILE A 1 393 ? 7.777 43.562 26.094 1 96.75 393 ILE A CA 1
ATOM 3212 C C . ILE A 1 393 ? 6.582 43.531 25.141 1 96.75 393 ILE A C 1
ATOM 3214 O O . ILE A 1 393 ? 5.52 44.094 25.453 1 96.75 393 ILE A O 1
ATOM 3218 N N . PHE A 1 394 ? 6.797 42.844 24.031 1 96.75 394 PHE A N 1
ATOM 3219 C CA . PHE A 1 394 ? 5.801 42.781 22.969 1 96.75 394 PHE A CA 1
ATOM 3220 C C . PHE A 1 394 ? 5.188 41.406 22.875 1 96.75 394 PHE A C 1
ATOM 3222 O O . PHE A 1 394 ? 5.148 40.812 21.797 1 96.75 394 PHE A O 1
ATOM 3229 N N . HIS A 1 395 ? 4.719 40.906 23.953 1 95 395 HIS A N 1
ATOM 3230 C CA . HIS A 1 395 ? 4.09 39.625 24.219 1 95 395 HIS A CA 1
ATOM 3231 C C . HIS A 1 395 ? 2.973 39.75 25.25 1 95 395 HIS A C 1
ATOM 3233 O O . HIS A 1 395 ? 2.9 40.75 25.969 1 95 395 HIS A O 1
ATOM 3239 N N . PRO A 1 396 ? 2.096 38.75 25.25 1 94.81 396 PRO A N 1
ATOM 3240 C CA . PRO A 1 396 ? 1.074 38.844 26.297 1 94.81 396 PRO A CA 1
ATOM 3241 C C . PRO A 1 396 ? 1.669 39.062 27.688 1 94.81 396 PRO A C 1
ATOM 3243 O O . PRO A 1 396 ? 2.516 38.281 28.141 1 94.81 396 PRO A O 1
ATOM 3246 N N . HIS A 1 397 ? 1.208 40.031 28.328 1 95.25 397 HIS A N 1
ATOM 3247 C CA . HIS A 1 397 ? 1.701 40.344 29.672 1 95.25 397 HIS A CA 1
ATOM 3248 C C . HIS A 1 397 ? 1.051 39.438 30.719 1 95.25 397 HIS A C 1
ATOM 3250 O O . HIS A 1 397 ? 0.064 38.75 30.422 1 95.25 397 HIS A O 1
ATOM 3256 N N . GLU A 1 398 ? 1.536 39.438 31.859 1 94.75 398 GLU A N 1
ATOM 3257 C CA . GLU A 1 398 ? 1.205 38.438 32.875 1 94.75 398 GLU A CA 1
ATOM 3258 C C . GLU A 1 398 ? -0.281 38.469 33.219 1 94.75 398 GLU A C 1
ATOM 3260 O O . GLU A 1 398 ? -0.88 37.438 33.531 1 94.75 398 GLU A O 1
ATOM 3265 N N . GLU A 1 399 ? -0.863 39.688 33.25 1 94.44 399 GLU A N 1
ATOM 3266 C CA . GLU A 1 399 ? -2.262 39.812 33.625 1 94.44 399 GLU A CA 1
ATOM 3267 C C . GLU A 1 399 ? -3.189 39.125 32.625 1 94.44 399 GLU A C 1
ATOM 3269 O O . GLU A 1 399 ? -4.367 38.906 32.938 1 94.44 399 GLU A O 1
ATOM 3274 N N . LEU A 1 400 ? -2.654 38.75 31.438 1 96.44 400 LEU A N 1
ATOM 3275 C CA . LEU A 1 400 ? -3.469 38.094 30.406 1 96.44 400 LEU A CA 1
ATOM 3276 C C . LEU A 1 400 ? -3.215 36.594 30.359 1 96.44 400 LEU A C 1
ATOM 3278 O O . LEU A 1 400 ? -3.904 35.875 29.641 1 96.44 400 LEU A O 1
ATOM 3282 N N . HIS A 1 401 ? -2.311 36.062 31.156 1 95 401 HIS A N 1
ATOM 3283 C CA . HIS A 1 401 ? -1.847 34.688 31.078 1 95 401 HIS A CA 1
ATOM 3284 C C . HIS A 1 401 ? -2.957 33.719 31.453 1 95 401 HIS A C 1
ATOM 3286 O O . HIS A 1 401 ? -2.904 32.531 31.094 1 95 401 HIS A O 1
ATOM 3292 N N . HIS A 1 402 ? -3.963 34.219 32.188 1 95 402 HIS A N 1
ATOM 3293 C CA . HIS A 1 402 ? -5.066 33.344 32.594 1 95 402 HIS A CA 1
ATOM 3294 C C . HIS A 1 402 ? -5.906 32.938 31.375 1 95 402 HIS A C 1
ATOM 3296 O O . HIS A 1 402 ? -6.621 31.938 31.422 1 95 402 HIS A O 1
ATOM 3302 N N . ILE A 1 403 ? -5.816 33.719 30.266 1 95.25 403 ILE A N 1
ATOM 3303 C CA . ILE A 1 403 ? -6.52 33.406 29.031 1 95.25 403 ILE A CA 1
ATOM 3304 C C . ILE A 1 403 ? -5.543 32.812 28.016 1 95.25 403 ILE A C 1
ATOM 3306 O O . ILE A 1 403 ? -5.801 31.734 27.453 1 95.25 403 ILE A O 1
ATOM 3310 N N . LYS A 1 404 ? -4.445 33.5 27.797 1 92.38 404 LYS A N 1
ATOM 3311 C CA . LYS A 1 404 ? -3.445 33.094 26.812 1 92.38 404 LYS A CA 1
ATOM 3312 C C . LYS A 1 404 ? -2.033 33.375 27.297 1 92.38 404 LYS A C 1
ATOM 3314 O O . LYS A 1 404 ? -1.615 34.562 27.344 1 92.38 404 LYS A O 1
ATOM 3319 N N . LYS A 1 405 ? -1.325 32.344 27.609 1 86.81 405 LYS A N 1
ATOM 3320 C CA . LYS A 1 405 ? 0.047 32.469 28.094 1 86.81 405 LYS A CA 1
ATOM 3321 C C . LYS A 1 405 ? 1.051 32.156 26.984 1 86.81 405 LYS A C 1
ATOM 3323 O O . LYS A 1 405 ? 2.133 32.75 26.922 1 86.81 405 LYS A O 1
ATOM 3328 N N . GLU A 1 406 ? 0.682 31.266 26.047 1 82.56 406 GLU A N 1
ATOM 3329 C CA . GLU A 1 406 ? 1.576 30.719 25.031 1 82.56 406 GLU A CA 1
ATOM 3330 C C . GLU A 1 406 ? 1.94 31.766 23.984 1 82.56 406 GLU A C 1
ATOM 3332 O O . GLU A 1 406 ? 1.319 32.844 23.938 1 82.56 406 GLU A O 1
ATOM 3337 N N . ASN A 1 407 ? 2.893 31.469 23.188 1 85.19 407 ASN A N 1
ATOM 3338 C CA . ASN A 1 407 ? 3.387 32.375 22.156 1 85.19 407 ASN A CA 1
ATOM 3339 C C . ASN A 1 407 ? 2.303 32.719 21.141 1 85.19 407 ASN A C 1
ATOM 3341 O O . ASN A 1 407 ? 1.437 31.891 20.844 1 85.19 407 ASN A O 1
ATOM 3345 N N . ILE A 1 408 ? 2.367 33.906 20.719 1 92.31 408 ILE A N 1
ATOM 3346 C CA . ILE A 1 408 ? 1.466 34.375 19.672 1 92.31 408 ILE A CA 1
ATOM 3347 C C . ILE A 1 408 ? 2.066 34.094 18.297 1 92.31 408 ILE A C 1
ATOM 3349 O O . ILE A 1 408 ? 2.971 34.781 17.844 1 92.31 408 ILE A O 1
ATOM 3353 N N . GLY A 1 409 ? 1.544 33.062 17.672 1 92.88 409 GLY A N 1
ATOM 3354 C CA . GLY A 1 409 ? 2.055 32.625 16.391 1 92.88 409 GLY A CA 1
ATOM 3355 C C . GLY A 1 409 ? 1.302 33.25 15.219 1 92.88 409 GLY A C 1
ATOM 3356 O O . GLY A 1 409 ? 0.491 34.156 15.398 1 92.88 409 GLY A O 1
ATOM 3357 N N . LEU A 1 410 ? 1.567 32.75 14.062 1 96.31 410 LEU A N 1
ATOM 3358 C CA . LEU A 1 410 ? 1.042 33.219 12.789 1 96.31 410 LEU A CA 1
ATOM 3359 C C . LEU A 1 410 ? -0.477 33.344 12.844 1 96.31 410 LEU A C 1
ATOM 3361 O O . LEU A 1 410 ? -1.034 34.375 12.461 1 96.31 410 LEU A O 1
ATOM 3365 N N . ILE A 1 411 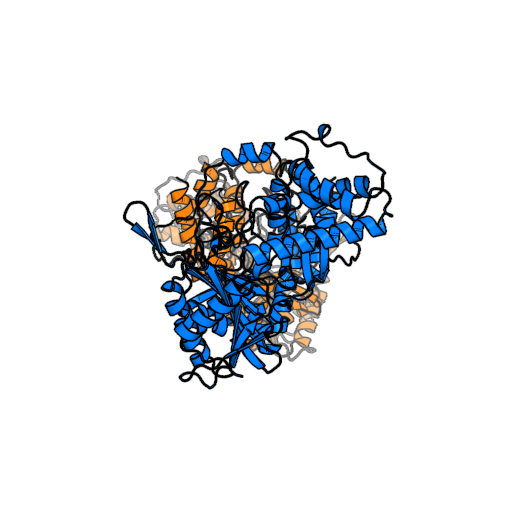? -1.148 32.344 13.336 1 96.12 411 ILE A N 1
ATOM 3366 C CA . ILE A 1 411 ? -2.605 32.281 13.328 1 96.12 411 ILE A CA 1
ATOM 3367 C C . ILE A 1 411 ? -3.18 33.344 14.227 1 96.12 411 ILE A C 1
ATOM 3369 O O . ILE A 1 411 ? -4.102 34.062 13.828 1 96.12 411 ILE A O 1
ATOM 3373 N N . GLU A 1 412 ? -2.605 33.531 15.406 1 96.5 412 GLU A N 1
ATOM 3374 C CA . GLU A 1 412 ? -3.072 34.562 16.344 1 96.5 412 GLU A CA 1
ATOM 3375 C C . GLU A 1 412 ? -2.803 35.969 15.789 1 96.5 412 GLU A C 1
ATOM 3377 O O . GLU A 1 412 ? -3.631 36.875 15.938 1 96.5 412 GLU A O 1
ATOM 3382 N N . VAL A 1 413 ? -1.659 36.094 15.211 1 97.25 413 VAL A N 1
ATOM 3383 C CA . VAL A 1 413 ? -1.289 37.375 14.602 1 97.25 413 VAL A CA 1
ATOM 3384 C C . VAL A 1 413 ? -2.365 37.781 13.609 1 97.25 413 VAL A C 1
ATOM 3386 O O . VAL A 1 413 ? -2.678 38.969 13.492 1 97.25 413 VAL A O 1
ATOM 3389 N N . MET A 1 414 ? -2.92 36.812 12.977 1 98.44 414 MET A N 1
ATOM 3390 C CA . MET A 1 414 ? -3.877 37.094 11.922 1 98.44 414 MET A CA 1
ATOM 3391 C C . MET A 1 414 ? -5.285 37.25 12.484 1 98.44 414 MET A C 1
ATOM 3393 O O . MET A 1 414 ? -6.223 37.562 11.75 1 98.44 414 MET A O 1
ATOM 3397 N N . GLY A 1 415 ? -5.473 37.031 13.781 1 98.31 415 GLY A N 1
ATOM 3398 C CA . GLY A 1 415 ? -6.719 37.438 14.422 1 98.31 415 GLY A CA 1
ATOM 3399 C C . GLY A 1 415 ? -7.555 36.25 14.883 1 98.31 415 GLY A C 1
ATOM 3400 O O . GLY A 1 415 ? -8.734 36.406 15.211 1 98.31 415 GLY A O 1
ATOM 3401 N N . LEU A 1 416 ? -7.012 35.031 14.867 1 98.12 416 LEU A N 1
ATOM 3402 C CA . LEU A 1 416 ? -7.684 33.844 15.406 1 98.12 416 LEU A CA 1
ATOM 3403 C C . LEU A 1 416 ? -6.961 33.344 16.656 1 98.12 416 LEU A C 1
ATOM 3405 O O . LEU A 1 416 ? -5.832 32.844 16.562 1 98.12 416 LEU A O 1
ATOM 3409 N N . ALA A 1 417 ? -7.613 33.438 17.797 1 96.94 417 ALA A N 1
ATOM 3410 C CA . ALA A 1 417 ? -7.047 32.938 19.031 1 96.94 417 ALA A CA 1
ATOM 3411 C C . ALA A 1 417 ? -7.254 31.422 19.156 1 96.94 417 ALA A C 1
ATOM 3413 O O . ALA A 1 417 ? -8.383 30.922 19.031 1 96.94 417 ALA A O 1
ATOM 3414 N N . VAL A 1 418 ? -6.227 30.734 19.297 1 94.12 418 VAL A N 1
ATOM 3415 C CA . VAL A 1 418 ? -6.293 29.312 19.641 1 94.12 418 VAL A CA 1
ATOM 3416 C C . VAL A 1 418 ? -6.055 29.141 21.141 1 94.12 418 VAL A C 1
ATOM 3418 O O . VAL A 1 418 ? -4.91 29.125 21.594 1 94.12 418 VAL A O 1
ATOM 3421 N N . LEU A 1 419 ? -7.113 28.969 21.891 1 95.5 419 LEU A N 1
ATOM 3422 C CA . LEU A 1 419 ? -7.039 28.969 23.344 1 95.5 419 LEU A CA 1
ATOM 3423 C C . LEU A 1 419 ? -7.035 27.547 23.891 1 95.5 419 LEU A C 1
ATOM 3425 O O . LEU A 1 419 ? -7.477 26.625 23.219 1 95.5 419 LEU A O 1
ATOM 3429 N N . PRO A 1 420 ? -6.5 27.328 25.031 1 92.19 420 PRO A N 1
ATOM 3430 C CA . PRO A 1 420 ? -6.379 25.969 25.594 1 92.19 420 PRO A CA 1
ATOM 3431 C C . PRO A 1 420 ? -7.723 25.391 26.016 1 92.19 420 PRO A C 1
ATOM 3433 O O . PRO A 1 420 ? -8.633 26.125 26.391 1 92.19 420 PRO A O 1
ATOM 3436 N N . GLY A 1 421 ? -7.785 24.156 26.094 1 92 421 GLY A N 1
ATOM 3437 C CA . GLY A 1 421 ? -9 23.422 26.375 1 92 421 GLY A CA 1
ATOM 3438 C C . GLY A 1 421 ? -9.531 23.656 27.781 1 92 421 GLY A C 1
ATOM 3439 O O . GLY A 1 421 ? -10.742 23.625 28 1 92 421 GLY A O 1
ATOM 3440 N N . ARG A 1 422 ? -8.688 23.922 28.734 1 91.25 422 ARG A N 1
ATOM 3441 C CA . ARG A 1 422 ? -9.086 24.141 30.125 1 91.25 422 ARG A CA 1
ATOM 3442 C C . ARG A 1 422 ? -10.133 25.234 30.219 1 91.25 422 ARG A C 1
ATOM 3444 O O . ARG A 1 422 ? -10.961 25.234 31.141 1 91.25 422 ARG A O 1
ATOM 3451 N N . LEU A 1 423 ? -10.156 26.141 29.281 1 95.5 423 LEU A N 1
ATOM 3452 C CA . LEU A 1 423 ? -11.031 27.312 29.359 1 95.5 423 LEU A CA 1
ATOM 3453 C C . LEU A 1 423 ? -12.492 26.906 29.188 1 95.5 423 LEU A C 1
ATOM 3455 O O . LEU A 1 423 ? -13.398 27.609 29.641 1 95.5 423 LEU A O 1
ATOM 3459 N N . LYS A 1 424 ? -12.703 25.781 28.531 1 94.62 424 LYS A N 1
ATOM 3460 C CA . LYS A 1 424 ? -14.086 25.344 28.375 1 94.62 424 LYS A CA 1
ATOM 3461 C C . LYS A 1 424 ? -14.758 25.203 29.75 1 94.62 424 LYS A C 1
ATOM 3463 O O . LYS A 1 424 ? -15.805 25.812 29.984 1 94.62 424 LYS A O 1
ATOM 3468 N N . PHE A 1 425 ? -14.125 24.484 30.641 1 94.81 425 PHE A N 1
ATOM 3469 C CA . PHE A 1 425 ? -14.656 24.266 31.969 1 94.81 425 PHE A CA 1
ATOM 3470 C C . PHE A 1 425 ? -14.609 25.562 32.781 1 94.81 425 PHE A C 1
ATOM 3472 O O . PHE A 1 425 ? -15.578 25.891 33.469 1 94.81 425 PHE A O 1
ATOM 3479 N N . GLU A 1 426 ? -13.539 26.25 32.688 1 96.62 426 GLU A N 1
ATOM 3480 C CA . GLU A 1 426 ? -13.336 27.469 33.5 1 96.62 426 GLU A CA 1
ATOM 3481 C C . GLU A 1 426 ? -14.383 28.516 33.156 1 96.62 426 GLU A C 1
ATOM 3483 O O . GLU A 1 426 ? -14.93 29.156 34.062 1 96.62 426 GLU A O 1
ATOM 3488 N N . LEU A 1 427 ? -14.672 28.703 31.953 1 97.62 427 LEU A N 1
ATOM 3489 C CA . LEU A 1 427 ? -15.656 29.688 31.516 1 97.62 427 LEU A CA 1
ATOM 3490 C C . LEU A 1 427 ? -17.062 29.281 31.953 1 97.62 427 LEU A C 1
ATOM 3492 O O . LEU A 1 427 ? -17.891 30.141 32.25 1 97.62 427 LEU A O 1
ATOM 3496 N N . GLU A 1 428 ? -17.297 28.016 31.953 1 96.94 428 GLU A N 1
ATOM 3497 C CA . GLU A 1 428 ? -18.578 27.516 32.438 1 96.94 428 GLU A CA 1
ATOM 3498 C C . GLU A 1 428 ? -18.797 27.828 33.906 1 96.94 428 GLU A C 1
ATOM 3500 O O . GLU A 1 428 ? -19.891 28.203 34.312 1 96.94 428 GLU A O 1
ATOM 3505 N N . GLU A 1 429 ? -17.781 27.609 34.688 1 96.44 429 GLU A N 1
ATOM 3506 C CA . GLU A 1 429 ? -17.844 27.922 36.094 1 96.44 429 GLU A CA 1
ATOM 3507 C C . GLU A 1 429 ? -18.062 29.422 36.312 1 96.44 429 GLU A C 1
ATOM 3509 O O . GLU A 1 429 ? -18.812 29.812 37.219 1 96.44 429 GLU A O 1
ATOM 3514 N N . ILE A 1 430 ? -17.438 30.219 35.562 1 97.69 430 ILE A N 1
ATOM 3515 C CA . ILE A 1 430 ? -17.609 31.672 35.656 1 97.69 430 ILE A CA 1
ATOM 3516 C C . ILE A 1 430 ? -19.031 32.031 35.281 1 97.69 430 ILE A C 1
ATOM 3518 O O . ILE A 1 430 ? -19.625 32.938 35.875 1 97.69 430 ILE A O 1
ATOM 3522 N N . ARG A 1 431 ? -19.578 31.359 34.312 1 97.81 431 ARG A N 1
ATOM 3523 C CA . ARG A 1 431 ? -20.969 31.594 33.906 1 97.81 431 ARG A CA 1
ATOM 3524 C C . ARG A 1 431 ? -21.922 31.344 35.062 1 97.81 431 ARG A C 1
ATOM 3526 O O . ARG A 1 431 ? -22.875 32.094 35.25 1 97.81 431 ARG A O 1
ATOM 3533 N N . LYS A 1 432 ? -21.656 30.344 35.844 1 97.44 432 LYS A N 1
ATOM 3534 C CA . LYS A 1 432 ? -22.484 30.016 37 1 97.44 432 LYS A CA 1
ATOM 3535 C C . LYS A 1 432 ? -22.453 31.156 38.031 1 97.44 432 LYS A C 1
ATOM 3537 O O . LYS A 1 432 ? -23.453 31.422 38.719 1 97.44 432 LYS A O 1
ATOM 3542 N N . ILE A 1 433 ? -21.328 31.703 38.188 1 97.38 433 ILE A N 1
ATOM 3543 C CA . ILE A 1 433 ? -21.172 32.812 39.125 1 97.38 433 ILE A CA 1
ATOM 3544 C C . ILE A 1 433 ? -21.984 34 38.656 1 97.38 433 ILE A C 1
ATOM 3546 O O . ILE A 1 433 ? -22.719 34.594 39.438 1 97.38 433 ILE A O 1
ATOM 3550 N N . LEU A 1 434 ? -21.906 34.312 37.375 1 97.94 434 LEU A N 1
ATOM 3551 C CA . LEU A 1 434 ? -22.562 35.5 36.812 1 97.94 434 LEU A CA 1
ATOM 3552 C C . LEU A 1 434 ? -24.078 35.312 36.812 1 97.94 434 LEU A C 1
ATOM 3554 O O . LEU A 1 434 ? -24.828 36.281 36.906 1 97.94 434 LEU A O 1
ATOM 3558 N N . THR A 1 435 ? -24.562 34.094 36.781 1 97.88 435 THR A N 1
ATOM 3559 C CA . THR A 1 435 ? -26 33.812 36.75 1 97.88 435 THR A CA 1
ATOM 3560 C C . THR A 1 435 ? -26.547 33.656 38.156 1 97.88 435 THR A C 1
ATOM 3562 O O . THR A 1 435 ? -27.766 33.531 38.344 1 97.88 435 THR A O 1
ATOM 3565 N N . GLY A 1 436 ? -25.688 33.562 39.156 1 96.38 436 GLY A N 1
ATOM 3566 C CA . GLY A 1 436 ? -26.094 33.469 40.531 1 96.38 436 GLY A CA 1
ATOM 3567 C C . GLY A 1 436 ? -26.234 32.031 41 1 96.38 436 GLY A C 1
ATOM 3568 O O . GLY A 1 436 ? -26.594 31.766 42.156 1 96.38 436 GLY A O 1
ATOM 3569 N N . LYS A 1 437 ? -26 31.125 40.219 1 96.19 437 LYS A N 1
ATOM 3570 C CA . LYS A 1 437 ? -26.094 29.719 40.562 1 96.19 437 LYS A CA 1
ATOM 3571 C C . LYS A 1 437 ? -25 29.344 41.594 1 96.19 437 LYS A C 1
ATOM 3573 O O . LYS A 1 437 ? -25.172 28.406 42.375 1 96.19 437 LYS A O 1
ATOM 3578 N N . GLU A 1 438 ? -23.906 29.984 41.5 1 93.81 438 GLU A N 1
ATOM 3579 C CA . GLU A 1 438 ? -22.812 29.797 42.438 1 93.81 438 GLU A CA 1
ATOM 3580 C C . GLU A 1 438 ? -22.406 31.125 43.094 1 93.81 438 GLU A C 1
ATOM 3582 O O . GLU A 1 438 ? -22.281 32.156 42.406 1 93.81 438 GLU A O 1
ATOM 3587 N N . LYS A 1 439 ? -22.203 31.109 44.344 1 93.12 439 LYS A N 1
ATOM 3588 C CA . LYS A 1 439 ? -21.75 32.312 45.062 1 93.12 439 LYS A CA 1
ATOM 3589 C C . LYS A 1 439 ? -20.25 32.5 44.906 1 93.12 439 LYS A C 1
ATOM 3591 O O . LYS A 1 439 ? -19.484 31.516 44.969 1 93.12 439 LYS A O 1
ATOM 3596 N N . PHE A 1 440 ? -19.906 33.719 44.625 1 92.62 440 PHE A N 1
ATOM 3597 C CA . PHE A 1 440 ? -18.484 34 44.469 1 92.62 440 PHE A CA 1
ATOM 3598 C C . PHE A 1 440 ? -17.922 34.625 45.75 1 92.62 440 PHE A C 1
ATOM 3600 O O . PHE A 1 440 ? -18.453 35.594 46.281 1 92.62 440 PHE A O 1
ATOM 3607 N N . ASN A 1 441 ? -16.938 33.938 46.344 1 89.75 441 ASN A N 1
ATOM 3608 C CA . ASN A 1 441 ? -16.078 34.406 47.406 1 89.75 441 ASN A CA 1
ATOM 3609 C C . ASN A 1 441 ? -14.617 34.094 47.156 1 89.75 441 ASN A C 1
ATOM 3611 O O . ASN A 1 441 ? -14.234 32.938 47.031 1 89.75 441 ASN A O 1
ATOM 3615 N N . LYS A 1 442 ? -13.828 35.094 47.062 1 88.19 442 LYS A N 1
ATOM 3616 C CA . LYS A 1 442 ? -12.43 34.969 46.688 1 88.19 442 LYS A CA 1
ATOM 3617 C C . LYS A 1 442 ? -11.695 33.969 47.562 1 88.19 442 LYS A C 1
ATOM 3619 O O . LYS A 1 442 ? -10.766 33.281 47.094 1 88.19 442 LYS A O 1
ATOM 3624 N N . ASP A 1 443 ? -12.117 33.844 48.812 1 86.38 443 ASP A N 1
ATOM 3625 C CA . ASP A 1 443 ? -11.438 33 49.781 1 86.38 443 ASP A CA 1
ATOM 3626 C C . ASP A 1 443 ? -11.711 31.516 49.5 1 86.38 443 ASP A C 1
ATOM 3628 O O . ASP A 1 443 ? -11.008 30.656 50.031 1 86.38 443 ASP A O 1
ATOM 3632 N N . MET A 1 444 ? -12.594 31.297 48.625 1 86.19 444 MET A N 1
ATOM 3633 C CA . MET A 1 444 ? -13.008 29.922 48.344 1 86.19 444 MET A CA 1
ATOM 3634 C C . MET A 1 444 ? -12.078 29.281 47.312 1 86.19 444 MET A C 1
ATOM 3636 O O . MET A 1 444 ? -12.086 28.062 47.156 1 86.19 444 MET A O 1
ATOM 3640 N N . TYR A 1 445 ? -11.234 30.047 46.75 1 88.69 445 TYR A N 1
ATOM 3641 C CA . TYR A 1 445 ? -10.414 29.547 45.625 1 88.69 445 TYR A CA 1
ATOM 3642 C C . TYR A 1 445 ? -8.93 29.625 45.969 1 88.69 445 TYR A C 1
ATOM 3644 O O . TYR A 1 445 ? -8.344 30.703 46 1 88.69 445 TYR A O 1
ATOM 3652 N N . ASP A 1 446 ? -8.383 28.531 46.25 1 88.62 446 ASP A N 1
ATOM 3653 C CA . ASP A 1 446 ? -6.949 28.5 46.531 1 88.62 446 ASP A CA 1
ATOM 3654 C C . ASP A 1 446 ? -6.145 28.297 45.25 1 88.62 446 ASP A C 1
ATOM 3656 O O . ASP A 1 446 ? -6.707 28.266 44.156 1 88.62 446 ASP A O 1
ATOM 3660 N N . GLU A 1 447 ? -4.848 28.156 45.344 1 88.94 447 GLU A N 1
ATOM 3661 C CA . GLU A 1 447 ? -3.926 28.109 44.219 1 88.94 447 GLU A CA 1
ATOM 3662 C C . GLU A 1 447 ? -4.152 26.875 43.344 1 88.94 447 GLU A C 1
ATOM 3664 O O . GLU A 1 447 ? -3.818 26.859 42.156 1 88.94 447 GLU A O 1
ATOM 3669 N N . ASN A 1 448 ? -4.812 25.969 43.906 1 88.5 448 ASN A N 1
ATOM 3670 C CA . ASN A 1 448 ? -5.016 24.719 43.188 1 88.5 448 ASN A CA 1
ATOM 3671 C C . ASN A 1 448 ? -6.352 24.703 42.438 1 88.5 448 ASN A C 1
ATOM 3673 O O . ASN A 1 448 ? -6.586 23.844 41.594 1 88.5 448 ASN A O 1
ATOM 3677 N N . HIS A 1 449 ? -7.121 25.625 42.781 1 91.25 449 HIS A N 1
ATOM 3678 C CA . HIS A 1 449 ? -8.422 25.688 42.125 1 91.25 449 HIS A CA 1
ATOM 3679 C C . HIS A 1 449 ? -8.297 26.203 40.688 1 91.25 449 HIS A C 1
ATOM 3681 O O . HIS A 1 449 ? -7.527 27.125 40.406 1 91.25 449 HIS A O 1
ATOM 3687 N N . PRO A 1 450 ? -9.078 25.703 39.719 1 91.88 450 PRO A N 1
ATOM 3688 C CA . PRO A 1 450 ? -8.992 26.078 38.312 1 91.88 450 PRO A CA 1
ATOM 3689 C C . PRO A 1 450 ? -9.32 27.547 38.094 1 91.88 450 PRO A C 1
ATOM 3691 O O . PRO A 1 450 ? -8.828 28.156 37.125 1 91.88 450 PRO A O 1
ATOM 3694 N N . LEU A 1 451 ? -10.07 28.141 38.969 1 95 451 LEU A N 1
ATOM 3695 C CA . LEU A 1 451 ? -10.523 29.516 38.75 1 95 451 LEU A CA 1
ATOM 3696 C C . LEU A 1 451 ? -9.57 30.5 39.406 1 95 451 LEU A C 1
ATOM 3698 O O . LEU A 1 451 ? -9.711 31.719 39.25 1 95 451 LEU A O 1
ATOM 3702 N N . TYR A 1 452 ? -8.555 29.969 40.125 1 94.56 452 TYR A N 1
ATOM 3703 C CA . TYR A 1 452 ? -7.664 30.828 40.906 1 94.56 452 TYR A CA 1
ATOM 3704 C C . TYR A 1 452 ? -7.047 31.906 40 1 94.56 452 TYR A C 1
ATOM 3706 O O . TYR A 1 452 ? -7.004 33.094 40.375 1 94.56 452 TYR A O 1
ATOM 3714 N N . LYS A 1 453 ? -6.637 31.531 38.844 1 94.44 453 LYS A N 1
ATOM 3715 C CA . LYS A 1 453 ? -5.934 32.438 37.938 1 94.44 453 LYS A CA 1
ATOM 3716 C C . LYS A 1 453 ? -6.891 33.469 37.344 1 94.44 453 LYS A C 1
ATOM 3718 O O . LYS A 1 453 ? -6.457 34.469 36.75 1 94.44 453 LYS A O 1
ATOM 3723 N N . HIS A 1 454 ? -8.234 33.281 37.5 1 96.44 454 HIS A N 1
ATOM 3724 C CA . HIS A 1 454 ? -9.25 34.156 36.906 1 96.44 454 HIS A CA 1
ATOM 3725 C C . HIS A 1 454 ? -9.867 35.062 37.969 1 96.44 454 HIS A C 1
ATOM 3727 O O . HIS A 1 454 ? -10.773 35.844 37.656 1 96.44 454 HIS A O 1
ATOM 3733 N N . LEU A 1 455 ? -9.406 35 39.219 1 95.44 455 LEU A N 1
ATOM 3734 C CA . LEU A 1 455 ? -10.109 35.625 40.312 1 95.44 455 LEU A CA 1
ATOM 3735 C C . LEU A 1 455 ? -10.289 37.125 40.062 1 95.44 455 LEU A C 1
ATOM 3737 O O . LEU A 1 455 ? -11.391 37.656 40.219 1 95.44 455 LEU A O 1
ATOM 3741 N N . HIS A 1 456 ? -9.203 37.781 39.781 1 95.38 456 HIS A N 1
ATOM 3742 C CA . HIS A 1 456 ? -9.273 39.219 39.5 1 95.38 456 HIS A CA 1
ATOM 3743 C C . HIS A 1 456 ? -10.234 39.531 38.375 1 95.38 456 HIS A C 1
ATOM 3745 O O . HIS A 1 456 ? -11 40.469 38.438 1 95.38 456 HIS A O 1
ATOM 3751 N N . TRP A 1 457 ? -10.219 38.688 37.344 1 96.94 457 TRP A N 1
ATOM 3752 C CA . TRP A 1 457 ? -11.086 38.875 36.188 1 96.94 457 TRP A CA 1
ATOM 3753 C C . TRP A 1 457 ? -12.547 38.625 36.531 1 96.94 457 TRP A C 1
ATOM 3755 O O . TRP A 1 457 ? -13.43 39.344 36.062 1 96.94 457 TRP A O 1
ATOM 3765 N N . ILE A 1 458 ? -12.789 37.656 37.375 1 97 458 ILE A N 1
ATOM 3766 C CA . ILE A 1 458 ? -14.141 37.344 37.812 1 97 458 ILE A CA 1
ATOM 3767 C C . ILE A 1 458 ? -14.711 38.531 38.562 1 97 458 ILE A C 1
ATOM 3769 O O . ILE A 1 458 ? -15.867 38.906 38.375 1 97 458 ILE A O 1
ATOM 3773 N N . GLU A 1 459 ? -13.906 39.125 39.406 1 96.31 459 GLU A N 1
ATOM 3774 C CA . GLU A 1 459 ? -14.328 40.312 40.156 1 96.31 459 GLU A CA 1
ATOM 3775 C C . GLU A 1 459 ? -14.711 41.438 39.188 1 96.31 459 GLU A C 1
ATOM 3777 O O . GLU A 1 459 ? -15.727 42.094 39.375 1 96.31 459 GLU A O 1
ATOM 3782 N N . GLU A 1 460 ? -13.906 41.594 38.219 1 96.81 460 GLU A N 1
ATOM 3783 C CA . GLU A 1 460 ? -14.18 42.625 37.219 1 96.81 460 GLU A CA 1
ATOM 3784 C C . GLU A 1 460 ? -15.508 42.344 36.5 1 96.81 460 GLU A C 1
ATOM 3786 O O . GLU A 1 460 ? -16.281 43.281 36.25 1 96.81 460 GLU A O 1
ATOM 3791 N N . LEU A 1 461 ? -15.773 41.125 36.156 1 97.88 461 LEU A N 1
ATOM 3792 C CA . LEU A 1 461 ? -16.984 40.719 35.469 1 97.88 461 LEU A CA 1
ATOM 3793 C C . LEU A 1 461 ? -18.219 40.969 36.344 1 97.88 461 LEU A C 1
ATOM 3795 O O . LEU A 1 461 ? -19.25 41.438 35.844 1 97.88 461 LEU A O 1
ATOM 3799 N N . ILE A 1 462 ? -18.062 40.688 37.625 1 96.88 462 ILE A N 1
ATOM 3800 C CA . ILE A 1 462 ? -19.172 40.844 38.531 1 96.88 462 ILE A CA 1
ATOM 3801 C C . ILE A 1 462 ? -19.5 42.344 38.656 1 96.88 462 ILE A C 1
ATOM 3803 O O . ILE A 1 462 ? -20.672 42.719 38.719 1 96.88 462 ILE A O 1
ATOM 3807 N N . VAL A 1 463 ? -18.5 43.156 38.781 1 97.38 463 VAL A N 1
ATOM 3808 C CA . VAL A 1 463 ? -18.703 44.594 38.906 1 97.38 463 VAL A CA 1
ATOM 3809 C C . VAL A 1 463 ? -19.391 45.156 37.656 1 97.38 463 VAL A C 1
ATOM 3811 O O . VAL A 1 463 ? -20.281 46 37.75 1 97.38 463 VAL A O 1
ATOM 3814 N N . LYS A 1 464 ? -19.078 44.594 36.562 1 97.69 464 LYS A N 1
ATOM 3815 C CA . LYS A 1 464 ? -19.547 45.125 35.281 1 97.69 464 LYS A CA 1
ATOM 3816 C C . LYS A 1 464 ? -20.953 44.594 34.969 1 97.69 464 LYS A C 1
ATOM 3818 O O . LYS A 1 464 ? -21.781 45.312 34.406 1 97.69 464 LYS A O 1
ATOM 3823 N N . TYR A 1 465 ? -21.219 43.281 35.281 1 97.75 465 TYR A N 1
ATOM 3824 C CA . TYR A 1 465 ? -22.422 42.656 34.75 1 97.75 465 TYR A CA 1
ATOM 3825 C C . TYR A 1 465 ? -23.328 42.156 35.844 1 97.75 465 TYR A C 1
ATOM 3827 O O . TYR A 1 465 ? -24.484 41.812 35.625 1 97.75 465 TYR A O 1
ATOM 3835 N N . GLY A 1 466 ? -22.797 42.062 37.031 1 96.62 466 GLY A N 1
ATOM 3836 C CA . GLY A 1 466 ? -23.562 41.562 38.156 1 96.62 466 GLY A CA 1
ATOM 3837 C C . GLY A 1 466 ? -23.562 40.031 38.25 1 96.62 466 GLY A C 1
ATOM 3838 O O . GLY A 1 466 ? -22.766 39.375 37.594 1 96.62 466 GLY A O 1
ATOM 3839 N N . THR A 1 467 ? -24.406 39.531 39.188 1 97.06 467 THR A N 1
ATOM 3840 C CA . THR A 1 467 ? -24.484 38.094 39.406 1 97.06 467 THR A CA 1
ATOM 3841 C C . THR A 1 467 ? -25.906 37.594 39.188 1 97.06 467 THR A C 1
ATOM 3843 O O . THR A 1 467 ? -26.297 36.562 39.75 1 97.06 467 THR A O 1
ATOM 3846 N N . HIS A 1 468 ? -26.75 38.344 38.406 1 97.44 468 HIS A N 1
ATOM 3847 C CA . HIS A 1 468 ? -28.125 37.969 38.125 1 97.44 468 HIS A CA 1
ATOM 3848 C C . HIS A 1 468 ? -28.406 37.938 36.625 1 97.44 468 HIS A C 1
ATOM 3850 O O . HIS A 1 468 ? -29.516 38.312 36.188 1 97.44 468 HIS A O 1
ATOM 3856 N N . CYS A 1 469 ? -27.391 37.594 35.906 1 97.38 469 CYS A N 1
ATOM 3857 C CA . CYS A 1 469 ? -27.547 37.5 34.438 1 97.38 469 CYS A CA 1
ATOM 3858 C C . CYS A 1 469 ? -28.359 36.281 34.062 1 97.38 469 CYS A C 1
ATOM 3860 O O . CYS A 1 469 ? -28.391 35.281 34.812 1 97.38 469 CYS A O 1
ATOM 3862 N N . THR A 1 470 ? -29.016 36.312 32.875 1 97.81 470 THR A N 1
ATOM 3863 C CA . THR A 1 470 ? -29.547 35.094 32.281 1 97.81 470 THR A CA 1
ATOM 3864 C C . THR A 1 470 ? -28.406 34.25 31.734 1 97.81 470 THR A C 1
ATOM 3866 O O . THR A 1 470 ? -27.281 34.719 31.562 1 97.81 470 THR A O 1
ATOM 3869 N N . GLU A 1 471 ? -28.703 33.031 31.469 1 96.88 471 GLU A N 1
ATOM 3870 C CA . GLU A 1 471 ? -27.703 32.156 30.891 1 96.88 471 GLU A CA 1
ATOM 3871 C C . GLU A 1 471 ? -27.156 32.688 29.578 1 96.88 471 GLU A C 1
ATOM 3873 O O . GLU A 1 471 ? -25.953 32.656 29.344 1 96.88 471 GLU A O 1
ATOM 3878 N N . GLU A 1 472 ? -28.047 33.219 28.797 1 97.44 472 GLU A N 1
ATOM 3879 C CA . GLU A 1 472 ? -27.688 33.75 27.484 1 97.44 472 GLU A CA 1
ATOM 3880 C C . GLU A 1 472 ? -26.828 35 27.625 1 97.44 472 GLU A C 1
ATOM 3882 O O . GLU A 1 472 ? -25.844 35.156 26.906 1 97.44 472 GLU A O 1
ATOM 3887 N N . GLU A 1 473 ? -27.203 35.812 28.531 1 97.81 473 GLU A N 1
ATOM 3888 C CA . GLU A 1 473 ? -26.438 37.031 28.766 1 97.81 473 GLU A CA 1
ATOM 3889 C C . GLU A 1 473 ? -25.016 36.688 29.25 1 97.81 473 GLU A C 1
ATOM 3891 O O . GLU A 1 473 ? -24.047 37.219 28.719 1 97.81 473 GLU A O 1
ATOM 3896 N N . ALA A 1 474 ? -24.969 35.844 30.219 1 97.88 474 ALA A N 1
ATOM 3897 C CA . ALA A 1 474 ? -23.688 35.469 30.797 1 97.88 474 ALA A CA 1
ATOM 3898 C C . ALA A 1 474 ? -22.75 34.875 29.75 1 97.88 474 ALA A C 1
ATOM 3900 O O . ALA A 1 474 ? -21.562 35.188 29.719 1 97.88 474 ALA A O 1
ATOM 3901 N N . GLU A 1 475 ? -23.312 34.031 28.938 1 97.5 475 GLU A N 1
ATOM 3902 C CA . GLU A 1 475 ? -22.531 33.406 27.875 1 97.5 475 GLU A CA 1
ATOM 3903 C C . GLU A 1 475 ? -21.984 34.469 26.922 1 97.5 475 GLU A C 1
ATOM 3905 O O . GLU A 1 475 ? -20.797 34.438 26.562 1 97.5 475 GLU A O 1
ATOM 3910 N N . ASN A 1 476 ? -22.812 35.312 26.516 1 97.94 476 ASN A N 1
ATOM 3911 C CA . ASN A 1 476 ? -22.422 36.344 25.578 1 97.94 476 ASN A CA 1
ATOM 3912 C C . ASN A 1 476 ? -21.375 37.281 26.188 1 97.94 476 ASN A C 1
ATOM 3914 O O . ASN A 1 476 ? -20.438 37.688 25.5 1 97.94 476 ASN A O 1
ATOM 3918 N N . TYR A 1 477 ? -21.594 37.625 27.453 1 98.25 477 TYR A N 1
ATOM 3919 C CA . TYR A 1 477 ? -20.641 38.5 28.125 1 98.25 477 TYR A CA 1
ATOM 3920 C C . TYR A 1 477 ? -19.266 37.844 28.219 1 98.25 477 TYR A C 1
ATOM 3922 O O . TYR A 1 477 ? -18.25 38.469 27.969 1 98.25 477 TYR A O 1
ATOM 3930 N N . ILE A 1 478 ? -19.297 36.625 28.578 1 98.19 478 ILE A N 1
ATOM 3931 C CA . ILE A 1 478 ? -18.047 35.875 28.734 1 98.19 478 ILE A CA 1
ATOM 3932 C C . ILE A 1 478 ? -17.328 35.781 27.391 1 98.19 478 ILE A C 1
ATOM 3934 O O . ILE A 1 478 ? -16.125 36.062 27.297 1 98.19 478 ILE A O 1
ATOM 3938 N N . LYS A 1 479 ? -18.062 35.406 26.312 1 98.12 479 LYS A N 1
ATOM 3939 C CA . LYS A 1 479 ? -17.484 35.344 24.969 1 98.12 479 LYS A CA 1
ATOM 3940 C C . LYS A 1 479 ? -16.875 36.688 24.547 1 98.12 479 LYS A C 1
ATOM 3942 O O . LYS A 1 479 ? -15.758 36.719 24.031 1 98.12 479 LYS A O 1
ATOM 3947 N N . GLN A 1 480 ? -17.578 37.719 24.812 1 98.25 480 GLN A N 1
ATOM 3948 C CA . GLN A 1 480 ? -17.109 39.062 24.484 1 98.25 480 GLN A CA 1
ATOM 3949 C C . GLN A 1 480 ? -15.844 39.406 25.281 1 98.25 480 GLN A C 1
ATOM 3951 O O . GLN A 1 480 ? -14.891 39.938 24.719 1 98.25 480 GLN A O 1
ATOM 3956 N N . GLU A 1 481 ? -15.898 39.094 26.531 1 98.31 481 GLU A N 1
ATOM 3957 C CA . GLU A 1 481 ? -14.781 39.469 27.406 1 98.31 481 GLU A CA 1
ATOM 3958 C C . GLU A 1 481 ? -13.539 38.656 27.109 1 98.31 481 GLU A C 1
ATOM 3960 O O . GLU A 1 481 ? -12.414 39.125 27.234 1 98.31 481 GLU A O 1
ATOM 3965 N N . VAL A 1 482 ? -13.75 37.375 26.75 1 98.38 482 VAL A N 1
ATOM 3966 C CA . VAL A 1 482 ? -12.617 36.562 26.297 1 98.38 482 VAL A CA 1
ATOM 3967 C C . VAL A 1 482 ? -12.008 37.188 25.047 1 98.38 482 VAL A C 1
ATOM 3969 O O . VAL A 1 482 ? -10.781 37.312 24.938 1 98.38 482 VAL A O 1
ATOM 3972 N N . GLY A 1 483 ? -12.82 37.562 24.078 1 98.31 483 GLY A N 1
ATOM 3973 C CA . GLY A 1 483 ? -12.344 38.25 22.891 1 98.31 483 GLY A CA 1
ATOM 3974 C C . GLY A 1 483 ? -11.609 39.531 23.203 1 98.31 483 GLY A C 1
ATOM 3975 O O . GLY A 1 483 ? -10.609 39.844 22.562 1 98.31 483 GLY A O 1
ATOM 3976 N N . ASN A 1 484 ? -12.125 40.25 24.203 1 98.25 484 ASN A N 1
ATOM 3977 C CA . ASN A 1 484 ? -11.461 41.5 24.625 1 98.25 484 ASN A CA 1
ATOM 3978 C C . ASN A 1 484 ? -10.07 41.219 25.188 1 98.25 484 ASN A C 1
ATOM 3980 O O . ASN A 1 484 ? -9.141 42 24.969 1 98.25 484 ASN A O 1
ATOM 3984 N N . LYS A 1 485 ? -10.023 40.25 26 1 98 485 LYS A N 1
ATOM 3985 C CA . LYS A 1 485 ? -8.711 39.875 26.516 1 98 485 LYS A CA 1
ATOM 3986 C C . LYS A 1 485 ? -7.754 39.5 25.391 1 98 485 LYS A C 1
ATOM 3988 O O . LYS A 1 485 ? -6.566 39.844 25.438 1 98 485 LYS A O 1
ATOM 3993 N N . PHE A 1 486 ? -8.281 38.781 24.375 1 97.94 486 PHE A N 1
ATOM 3994 C CA . PHE A 1 486 ? -7.457 38.469 23.219 1 97.94 486 PHE A CA 1
ATOM 3995 C C . PHE A 1 486 ? -7.023 39.75 22.484 1 97.94 486 PHE A C 1
ATOM 3997 O O . PHE A 1 486 ? -5.883 39.844 22.031 1 97.94 486 PHE A O 1
ATOM 4004 N N . LEU A 1 487 ? -7.926 40.656 22.297 1 98.5 487 LEU A N 1
ATOM 4005 C CA . LEU A 1 487 ? -7.559 41.938 21.719 1 98.5 487 LEU A CA 1
ATOM 4006 C C . LEU A 1 487 ? -6.402 42.594 22.469 1 98.5 487 LEU A C 1
ATOM 4008 O O . LEU A 1 487 ? -5.473 43.125 21.875 1 98.5 487 LEU A O 1
ATOM 4012 N N . GLN A 1 488 ? -6.461 42.531 23.812 1 98 488 GLN A N 1
ATOM 4013 C CA . GLN A 1 488 ? -5.387 43.062 24.625 1 98 488 GLN A CA 1
ATOM 4014 C C . GLN A 1 488 ? -4.074 42.344 24.375 1 98 488 GLN A C 1
ATOM 4016 O O . GLN A 1 488 ? -3 42.938 24.406 1 98 488 GLN A O 1
ATOM 4021 N N . VAL A 1 489 ? -4.195 41.031 24.203 1 97.5 489 VAL A N 1
ATOM 4022 C CA . VAL A 1 489 ? -3.018 40.25 23.891 1 97.5 489 VAL A CA 1
ATOM 4023 C C . VAL A 1 489 ? -2.369 40.781 22.609 1 97.5 489 VAL A C 1
ATOM 4025 O O . VAL A 1 489 ? -1.148 40.938 22.547 1 97.5 489 VAL A O 1
ATOM 4028 N N . LEU A 1 490 ? -3.158 41.031 21.578 1 98.19 490 LEU A N 1
ATOM 4029 C CA . LEU A 1 490 ? -2.645 41.531 20.312 1 98.19 490 LEU A CA 1
ATOM 4030 C C . LEU A 1 490 ? -2.049 42.938 20.484 1 98.19 490 LEU A C 1
ATOM 4032 O O . LEU A 1 490 ? -1.011 43.25 19.906 1 98.19 490 LEU A O 1
ATOM 4036 N N . LEU A 1 491 ? -2.725 43.719 21.297 1 98.06 491 LEU A N 1
ATOM 4037 C CA . LEU A 1 491 ? -2.223 45.094 21.562 1 98.06 491 LEU A CA 1
ATOM 4038 C C . LEU A 1 491 ? -0.866 45.031 22.25 1 98.06 491 LEU A C 1
ATOM 4040 O O . LEU A 1 491 ? 0.031 45.812 21.922 1 98.06 491 LEU A O 1
ATOM 4044 N N . ASP A 1 492 ? -0.749 44.094 23.219 1 96.69 492 ASP A N 1
ATOM 4045 C CA . ASP A 1 492 ? 0.533 43.906 23.875 1 96.69 492 ASP A CA 1
ATOM 4046 C C . ASP A 1 492 ? 1.62 43.531 22.875 1 96.69 492 ASP A C 1
ATOM 4048 O O . ASP A 1 492 ? 2.758 44 22.984 1 96.69 492 ASP A O 1
ATOM 4052 N N . ALA A 1 493 ? 1.269 42.688 21.922 1 96.38 493 ALA A N 1
ATOM 4053 C CA . ALA A 1 493 ? 2.236 42.094 21 1 96.38 493 ALA A CA 1
ATOM 4054 C C . ALA A 1 493 ? 2.641 43.094 19.922 1 96.38 493 ALA A C 1
ATOM 4056 O O . ALA A 1 493 ? 3.645 42.906 19.234 1 96.38 493 ALA A O 1
ATOM 4057 N N . GLY A 1 494 ? 1.887 44.156 19.719 1 97.31 494 GLY A N 1
ATOM 4058 C CA . GLY A 1 494 ? 2.268 45.219 18.781 1 97.31 494 GLY A CA 1
ATOM 4059 C C . GLY A 1 494 ? 3.523 45.938 19.188 1 97.31 494 GLY A C 1
ATOM 4060 O O . GLY A 1 494 ? 3.662 46.344 20.344 1 97.31 494 GLY A O 1
ATOM 4061 N N . VAL A 1 495 ? 4.43 46.188 18.297 1 98.12 495 VAL A N 1
ATOM 4062 C CA . VAL A 1 495 ? 5.676 46.844 18.641 1 98.12 495 VAL A CA 1
ATOM 4063 C C . VAL A 1 495 ? 5.453 48.375 18.703 1 98.12 495 VAL A C 1
ATOM 4065 O O . VAL A 1 495 ? 6.09 49.062 19.5 1 98.12 495 VAL A O 1
ATOM 4068 N N . PHE A 1 496 ? 4.754 48.906 17.75 1 98.62 496 PHE A N 1
ATOM 4069 C CA . PHE A 1 496 ? 4.27 50.25 17.828 1 98.62 496 PHE A CA 1
ATOM 4070 C C . PHE A 1 496 ? 2.846 50.312 18.375 1 98.62 496 PHE A C 1
ATOM 4072 O O . PHE A 1 496 ? 1.896 49.938 17.688 1 98.62 496 PHE A O 1
ATOM 4079 N N . LYS A 1 497 ? 2.701 50.812 19.578 1 97.81 497 LYS A N 1
ATOM 4080 C CA . LYS A 1 497 ? 1.403 50.812 20.234 1 97.81 497 LYS A CA 1
ATOM 4081 C C . LYS A 1 497 ? 0.401 51.688 19.516 1 97.81 497 LYS A C 1
ATOM 4083 O O . LYS A 1 497 ? 0.79 52.562 18.734 1 97.81 497 LYS A O 1
ATOM 4088 N N . ARG A 1 498 ? -0.86 51.531 19.719 1 96.5 498 ARG A N 1
ATOM 4089 C CA . ARG A 1 498 ? -1.927 52.219 19 1 96.5 498 ARG A CA 1
ATOM 4090 C C . ARG A 1 498 ? -2.248 53.562 19.625 1 96.5 498 ARG A C 1
ATOM 4092 O O . ARG A 1 498 ? -3.275 54.188 19.328 1 96.5 498 ARG A O 1
ATOM 4099 N N . ASP A 1 499 ? -1.396 54.062 20.422 1 96.5 499 ASP A N 1
ATOM 4100 C CA . ASP A 1 499 ? -1.523 55.438 20.938 1 96.5 499 ASP A CA 1
ATOM 4101 C C . ASP A 1 499 ? -0.756 56.438 20.078 1 96.5 499 ASP A C 1
ATOM 4103 O O . ASP A 1 499 ? -0.169 56.031 19.062 1 96.5 499 ASP A O 1
ATOM 4107 N N . GLU A 1 500 ? -0.851 57.625 20.469 1 96.88 500 GLU A N 1
ATOM 4108 C CA . GLU A 1 500 ? -0.238 58.688 19.656 1 96.88 500 GLU A CA 1
ATOM 4109 C C . GLU A 1 500 ? 1.269 58.469 19.531 1 96.88 500 GLU A C 1
ATOM 4111 O O . GLU A 1 500 ? 1.841 58.688 18.453 1 96.88 500 GLU A O 1
ATOM 4116 N N . LYS A 1 501 ? 1.85 58.062 20.594 1 97.5 501 LYS A N 1
ATOM 4117 C CA . LYS A 1 501 ? 3.287 57.812 20.594 1 97.5 501 LYS A CA 1
ATOM 4118 C C . LYS A 1 501 ? 3.648 56.688 19.641 1 97.5 501 LYS A C 1
ATOM 4120 O O . LYS A 1 501 ? 4.609 56.781 18.875 1 97.5 501 LYS A O 1
ATOM 4125 N N . GLY A 1 502 ? 2.928 55.625 19.734 1 97.94 502 GLY A N 1
ATOM 4126 C CA . GLY A 1 502 ? 3.164 54.5 18.844 1 97.94 502 GLY A CA 1
ATOM 4127 C C . GLY A 1 502 ? 2.926 54.812 17.375 1 97.94 502 GLY A C 1
ATOM 4128 O O . GLY A 1 502 ? 3.674 54.375 16.516 1 97.94 502 GLY A O 1
ATOM 4129 N N . LYS A 1 503 ? 1.914 55.594 17.125 1 97.19 503 LYS A N 1
ATOM 4130 C CA . LYS A 1 503 ? 1.604 56 15.75 1 97.19 503 LYS A CA 1
ATOM 4131 C C . LYS A 1 503 ? 2.729 56.812 15.148 1 97.19 503 LYS A C 1
ATOM 4133 O O . LYS A 1 503 ? 3.137 56.594 14.008 1 97.19 503 LYS A O 1
ATOM 4138 N N . LYS A 1 504 ? 3.152 57.75 15.922 1 97.56 504 LYS A N 1
ATOM 4139 C CA . LYS A 1 504 ? 4.242 58.625 15.461 1 97.56 504 LYS A CA 1
ATOM 4140 C C . LYS A 1 504 ? 5.516 57.812 15.234 1 97.56 504 LYS A C 1
ATOM 4142 O O . LYS A 1 504 ? 6.25 58.062 14.273 1 97.56 504 LYS A O 1
ATOM 4147 N N . ALA A 1 505 ? 5.746 56.938 16.125 1 98.56 505 ALA A N 1
ATOM 4148 C CA . ALA A 1 505 ? 6.93 56.094 16 1 98.56 505 ALA A CA 1
ATOM 4149 C C . ALA A 1 505 ? 6.848 55.188 14.758 1 98.56 505 ALA A C 1
ATOM 4151 O O . ALA A 1 505 ? 7.859 54.938 14.102 1 98.56 505 ALA A O 1
ATOM 4152 N N . PHE A 1 506 ? 5.652 54.688 14.477 1 98.56 506 PHE A N 1
ATOM 4153 C CA . PHE A 1 506 ? 5.457 53.875 13.289 1 98.56 506 PHE A CA 1
ATOM 4154 C C . PHE A 1 506 ? 5.719 54.688 12.023 1 98.56 506 PHE A C 1
ATOM 4156 O O . PHE A 1 506 ? 6.375 54.188 11.094 1 98.56 506 PHE A O 1
ATOM 4163 N N . GLU A 1 507 ? 5.219 55.844 12 1 97.75 507 GLU A N 1
ATOM 4164 C CA . GLU A 1 507 ? 5.461 56.75 10.867 1 97.75 507 GLU A CA 1
ATOM 4165 C C . GLU A 1 507 ? 6.953 57.031 10.703 1 97.75 507 GLU A C 1
ATOM 4167 O O . GLU A 1 507 ? 7.461 57.094 9.578 1 97.75 507 GLU A O 1
ATOM 4172 N N . LYS A 1 508 ? 7.555 57.281 11.844 1 98.38 508 LYS A N 1
ATOM 4173 C CA . LYS A 1 508 ? 8.992 57.531 11.812 1 98.38 508 LYS A CA 1
ATOM 4174 C C . LYS A 1 508 ? 9.734 56.344 11.188 1 98.38 508 LYS A C 1
ATOM 4176 O O . LYS A 1 508 ? 10.672 56.531 10.414 1 98.38 508 LYS A O 1
ATOM 4181 N N . PHE A 1 509 ? 9.391 55.156 11.555 1 98.62 509 PHE A N 1
ATOM 4182 C CA . PHE A 1 509 ? 9.992 53.969 10.969 1 98.62 509 PHE A CA 1
ATOM 4183 C C . PHE A 1 509 ? 9.766 53.938 9.461 1 98.62 509 PHE A C 1
ATOM 4185 O O . PHE A 1 509 ? 10.688 53.625 8.695 1 98.62 509 PHE A O 1
ATOM 4192 N N . MET A 1 510 ? 8.5 54.156 9.008 1 98.62 510 MET A N 1
ATOM 4193 C CA . MET A 1 510 ? 8.195 54.156 7.578 1 98.62 510 MET A CA 1
ATOM 4194 C C . MET A 1 510 ? 9.086 55.156 6.836 1 98.62 510 MET A C 1
ATOM 4196 O O . MET A 1 510 ? 9.594 54.844 5.754 1 98.62 510 MET A O 1
ATOM 4200 N N . GLU A 1 511 ? 9.242 56.281 7.469 1 98.19 511 GLU A N 1
ATOM 4201 C CA . GLU A 1 511 ? 10.117 57.281 6.871 1 98.19 511 GLU A CA 1
ATOM 4202 C C . GLU A 1 511 ? 11.555 56.781 6.797 1 98.19 511 GLU A C 1
ATOM 4204 O O . GLU A 1 511 ? 12.242 57 5.793 1 98.19 511 GLU A O 1
ATOM 4209 N N . THR A 1 512 ? 11.953 56.219 7.883 1 98.44 512 THR A N 1
ATOM 4210 C CA . THR A 1 512 ? 13.297 55.656 7.918 1 98.44 512 THR A CA 1
ATOM 4211 C C . THR A 1 512 ? 13.484 54.594 6.816 1 98.44 512 THR A C 1
ATOM 4213 O O . THR A 1 512 ? 14.57 54.469 6.25 1 98.44 512 THR A O 1
ATOM 4216 N N . ALA A 1 513 ? 12.469 53.875 6.492 1 98.5 513 ALA A N 1
ATOM 4217 C CA . ALA A 1 513 ? 12.5 52.844 5.457 1 98.5 513 ALA A CA 1
ATOM 4218 C C . ALA A 1 513 ? 12.359 53.438 4.066 1 98.5 513 ALA A C 1
ATOM 4220 O O . ALA A 1 513 ? 12.344 52.719 3.066 1 98.5 513 ALA A O 1
ATOM 4221 N N . GLY A 1 514 ? 12.195 54.75 3.994 1 98.19 514 GLY A N 1
ATOM 4222 C CA . GLY A 1 514 ? 12.242 55.438 2.719 1 98.19 514 GLY A CA 1
ATOM 4223 C C . GLY A 1 514 ? 10.867 55.781 2.182 1 98.19 514 GLY A C 1
ATOM 4224 O O . GLY A 1 514 ? 10.734 56.25 1.045 1 98.19 514 GLY A O 1
ATOM 4225 N N . PHE A 1 515 ? 9.859 55.625 2.986 1 98.44 515 PHE A N 1
ATOM 4226 C CA . PHE A 1 515 ? 8.492 55.875 2.535 1 98.44 515 PHE A CA 1
ATOM 4227 C C . PHE A 1 515 ? 8.117 57.344 2.768 1 98.44 515 PHE A C 1
ATOM 4229 O O . PHE A 1 515 ? 8.688 58 3.633 1 98.44 515 PHE A O 1
ATOM 4236 N N . LYS A 1 516 ? 7.16 57.781 1.993 1 97.69 516 LYS A N 1
ATOM 4237 C CA . LYS A 1 516 ? 6.488 59.062 2.191 1 97.69 516 LYS A CA 1
ATOM 4238 C C . LYS A 1 516 ? 4.984 58.875 2.381 1 97.69 516 LYS A C 1
ATOM 4240 O O . LYS A 1 516 ? 4.355 58.125 1.641 1 97.69 516 LYS A O 1
ATOM 4245 N N . LYS A 1 517 ? 4.523 59.5 3.385 1 96.5 517 LYS A N 1
ATOM 4246 C CA . LYS A 1 517 ? 3.092 59.406 3.66 1 96.5 517 LYS A CA 1
ATOM 4247 C C . LYS A 1 517 ? 2.27 60.094 2.572 1 96.5 517 LYS A C 1
ATOM 4249 O O . LYS A 1 517 ? 2.619 61.188 2.113 1 96.5 517 LYS A O 1
ATOM 4254 N N . LEU A 1 518 ? 1.257 59.406 2.168 1 91.81 518 LEU A N 1
ATOM 4255 C CA . LEU A 1 518 ? 0.355 60 1.187 1 91.81 518 LEU A CA 1
ATOM 4256 C C . LEU A 1 518 ? -0.775 60.75 1.875 1 91.81 518 LEU A C 1
ATOM 4258 O O . LEU A 1 518 ? -1.287 60.312 2.906 1 91.81 518 LEU A O 1
ATOM 4262 N N . SER A 1 519 ? -0.943 62.031 1.546 1 76.81 519 SER A N 1
ATOM 4263 C CA . SER A 1 519 ? -1.957 62.906 2.137 1 76.81 519 SER A CA 1
ATOM 4264 C C . SER A 1 519 ? -3.363 62.438 1.774 1 76.81 519 SER A C 1
ATOM 4266 O O . SER A 1 519 ? -3.576 61.875 0.703 1 76.81 519 SER A O 1
ATOM 4268 N N . MET B 1 1 ? 23.125 -10.445 15.398 1 87.5 1 MET B N 1
ATOM 4269 C CA . MET B 1 1 ? 23.062 -9.227 14.594 1 87.5 1 MET B CA 1
ATOM 4270 C C . MET B 1 1 ? 22.516 -8.062 15.406 1 87.5 1 MET B C 1
ATOM 4272 O O . MET B 1 1 ? 21.562 -8.227 16.172 1 87.5 1 MET B O 1
ATOM 4276 N N . THR B 1 2 ? 23.109 -6.98 15.367 1 91 2 THR B N 1
ATOM 4277 C CA . THR B 1 2 ? 22.672 -5.801 16.094 1 91 2 THR B CA 1
ATOM 4278 C C . THR B 1 2 ? 21.531 -5.105 15.367 1 91 2 THR B C 1
ATOM 4280 O O . THR B 1 2 ? 21.234 -5.43 14.211 1 91 2 THR B O 1
ATOM 4283 N N . GLN B 1 3 ? 20.859 -4.297 16.062 1 92.81 3 GLN B N 1
ATOM 4284 C CA . GLN B 1 3 ? 19.828 -3.465 15.445 1 92.81 3 GLN B CA 1
ATOM 4285 C C . GLN B 1 3 ? 20.391 -2.648 14.289 1 92.81 3 GLN B C 1
ATOM 4287 O O . GLN B 1 3 ? 19.719 -2.449 13.273 1 92.81 3 GLN B O 1
ATOM 4292 N N . LYS B 1 4 ? 21.578 -2.211 14.453 1 94.62 4 LYS B N 1
ATOM 4293 C CA . LYS B 1 4 ? 22.234 -1.42 13.414 1 94.62 4 LYS B CA 1
ATOM 4294 C C . LYS B 1 4 ? 22.469 -2.246 12.148 1 94.62 4 LYS B C 1
ATOM 4296 O O . LYS B 1 4 ? 22.281 -1.749 11.039 1 94.62 4 LYS B O 1
ATOM 4301 N N . ASP B 1 5 ? 22.859 -3.494 12.336 1 96.25 5 ASP B N 1
ATOM 4302 C CA . ASP B 1 5 ? 23.047 -4.402 11.203 1 96.25 5 ASP B CA 1
ATOM 4303 C C . ASP B 1 5 ? 21.734 -4.645 10.469 1 96.25 5 ASP B C 1
ATOM 4305 O O . ASP B 1 5 ? 21.703 -4.648 9.234 1 96.25 5 ASP B O 1
ATOM 4309 N N . ALA B 1 6 ? 20.703 -4.906 11.266 1 97.94 6 ALA B N 1
ATOM 4310 C CA . ALA B 1 6 ? 19.391 -5.125 10.672 1 97.94 6 ALA B CA 1
ATOM 4311 C C . ALA B 1 6 ? 18.922 -3.895 9.891 1 97.94 6 ALA B C 1
ATOM 4313 O O . ALA B 1 6 ? 18.359 -4.016 8.805 1 97.94 6 ALA B O 1
ATOM 4314 N N . ALA B 1 7 ? 19.172 -2.686 10.492 1 98.25 7 ALA B N 1
ATOM 4315 C CA . ALA B 1 7 ? 18.828 -1.438 9.812 1 98.25 7 ALA B CA 1
ATOM 4316 C C . ALA B 1 7 ? 19.594 -1.3 8.492 1 98.25 7 ALA B C 1
ATOM 4318 O O . ALA B 1 7 ? 19.047 -0.794 7.512 1 98.25 7 ALA B O 1
ATOM 4319 N N . PHE B 1 8 ? 20.828 -1.71 8.469 1 98.44 8 PHE B N 1
ATOM 4320 C CA . PHE B 1 8 ? 21.641 -1.716 7.258 1 98.44 8 PHE B CA 1
ATOM 4321 C C . PHE B 1 8 ? 21 -2.588 6.184 1 98.44 8 PHE B C 1
ATOM 4323 O O . PHE B 1 8 ? 20.891 -2.18 5.023 1 98.44 8 PHE B O 1
ATOM 4330 N N . HIS B 1 9 ? 20.516 -3.771 6.547 1 98.62 9 HIS B N 1
ATOM 4331 C CA . HIS B 1 9 ? 19.906 -4.684 5.586 1 98.62 9 HIS B CA 1
ATOM 4332 C C . HIS B 1 9 ? 18.562 -4.164 5.113 1 98.62 9 HIS B C 1
ATOM 4334 O O . HIS B 1 9 ? 18.156 -4.402 3.973 1 98.62 9 HIS B O 1
ATOM 4340 N N . ILE B 1 10 ? 17.828 -3.4 5.977 1 98.75 10 ILE B N 1
ATOM 4341 C CA . ILE B 1 10 ? 16.609 -2.736 5.543 1 98.75 10 ILE B CA 1
ATOM 4342 C C . ILE B 1 10 ? 16.922 -1.747 4.422 1 98.75 10 ILE B C 1
ATOM 4344 O O . ILE B 1 10 ? 16.234 -1.712 3.402 1 98.75 10 ILE B O 1
ATOM 4348 N N . GLU B 1 11 ? 18.031 -0.962 4.602 1 98.75 11 GLU B N 1
ATOM 4349 C CA . GLU B 1 11 ? 18.406 0.001 3.572 1 98.75 11 GLU B CA 1
ATOM 4350 C C . GLU B 1 11 ? 18.797 -0.702 2.277 1 98.75 11 GLU B C 1
ATOM 4352 O O . GLU B 1 11 ? 18.5 -0.215 1.184 1 98.75 11 GLU B O 1
ATOM 4357 N N . ARG B 1 12 ? 19.5 -1.852 2.373 1 98.62 12 ARG B N 1
ATOM 4358 C CA . ARG B 1 12 ? 19.828 -2.648 1.197 1 98.62 12 ARG B CA 1
ATOM 4359 C C . ARG B 1 12 ? 18.562 -3.115 0.477 1 98.62 12 ARG B C 1
ATOM 4361 O O . ARG B 1 12 ? 18.5 -3.084 -0.754 1 98.62 12 ARG B O 1
ATOM 4368 N N . LEU B 1 13 ? 17.641 -3.568 1.256 1 98.69 13 LEU B N 1
ATOM 4369 C CA . LEU B 1 13 ? 16.391 -4.066 0.684 1 98.69 13 LEU B CA 1
ATOM 4370 C C . LEU B 1 13 ? 15.633 -2.947 -0.022 1 98.69 13 LEU B C 1
ATOM 4372 O O . LEU B 1 13 ? 15.031 -3.17 -1.075 1 98.69 13 LEU B O 1
ATOM 4376 N N . LEU B 1 14 ? 15.617 -1.74 0.566 1 98.62 14 LEU B N 1
ATOM 4377 C CA . LEU B 1 14 ? 14.953 -0.592 -0.042 1 98.62 14 LEU B CA 1
ATOM 4378 C C . LEU B 1 14 ? 15.602 -0.231 -1.374 1 98.62 14 LEU B C 1
ATOM 4380 O O . LEU B 1 14 ? 14.906 0.102 -2.338 1 98.62 14 LEU B O 1
ATOM 4384 N N . LYS B 1 15 ? 16.922 -0.247 -1.436 1 98.38 15 LYS B N 1
ATOM 4385 C CA . LYS B 1 15 ? 17.609 0.01 -2.691 1 98.38 15 LYS B CA 1
ATOM 4386 C C . LYS B 1 15 ? 17.25 -1.028 -3.748 1 98.38 15 LYS B C 1
ATOM 4388 O O . LYS B 1 15 ? 17.047 -0.688 -4.914 1 98.38 15 LYS B O 1
ATOM 4393 N N . PHE B 1 16 ? 17.234 -2.303 -3.314 1 98.5 16 PHE B N 1
ATOM 4394 C CA . PHE B 1 16 ? 16.812 -3.371 -4.215 1 98.5 16 PHE B CA 1
ATOM 4395 C C . PHE B 1 16 ? 15.406 -3.115 -4.738 1 98.5 16 PHE B C 1
ATOM 4397 O O . PHE B 1 16 ? 15.156 -3.219 -5.938 1 98.5 16 PHE B O 1
ATOM 4404 N N . ALA B 1 17 ? 14.484 -2.801 -3.816 1 98.62 17 ALA B N 1
ATOM 4405 C CA . ALA B 1 17 ? 13.078 -2.574 -4.164 1 98.62 17 ALA B CA 1
ATOM 4406 C C . ALA B 1 17 ? 12.938 -1.416 -5.148 1 98.62 17 ALA B C 1
ATOM 4408 O O . ALA B 1 17 ? 12.109 -1.465 -6.059 1 98.62 17 ALA B O 1
ATOM 4409 N N . LEU B 1 18 ? 13.711 -0.374 -4.91 1 98.06 18 LEU B N 1
ATOM 4410 C CA . LEU B 1 18 ? 13.695 0.778 -5.809 1 98.06 18 LEU B CA 1
ATOM 4411 C C . LEU B 1 18 ? 14.18 0.393 -7.199 1 98.06 18 LEU B C 1
ATOM 4413 O O . LEU B 1 18 ? 13.547 0.737 -8.203 1 98.06 18 LEU B O 1
ATOM 4417 N N . LYS B 1 19 ? 15.258 -0.325 -7.25 1 97.75 19 LYS B N 1
ATOM 4418 C CA . LYS B 1 19 ? 15.859 -0.724 -8.516 1 97.75 19 LYS B CA 1
ATOM 4419 C C . LYS B 1 19 ? 14.938 -1.646 -9.305 1 97.75 19 LYS B C 1
ATOM 4421 O O . LYS B 1 19 ? 14.891 -1.587 -10.531 1 97.75 19 LYS B O 1
ATOM 4426 N N . LYS B 1 20 ? 14.219 -2.496 -8.594 1 97.94 20 LYS B N 1
ATOM 4427 C CA . LYS B 1 20 ? 13.367 -3.488 -9.242 1 97.94 20 LYS B CA 1
ATOM 4428 C C . LYS B 1 20 ? 11.969 -2.934 -9.492 1 97.94 20 LYS B C 1
ATOM 4430 O O . LYS B 1 20 ? 11.109 -3.623 -10.047 1 97.94 20 LYS B O 1
ATOM 4435 N N . GLY B 1 21 ? 11.695 -1.723 -9.062 1 97 21 GLY B N 1
ATOM 4436 C CA . GLY B 1 21 ? 10.43 -1.061 -9.352 1 97 21 GLY B CA 1
ATOM 4437 C C . GLY B 1 21 ? 9.312 -1.489 -8.422 1 97 21 GLY B C 1
ATOM 4438 O O . GLY B 1 21 ? 8.133 -1.32 -8.742 1 97 21 GLY B O 1
ATOM 4439 N N . LEU B 1 22 ? 9.656 -2.117 -7.258 1 98.5 22 LEU B N 1
ATOM 4440 C CA . LEU B 1 22 ? 8.648 -2.438 -6.254 1 98.5 22 LEU B CA 1
ATOM 4441 C C . LEU B 1 22 ? 8.125 -1.172 -5.586 1 98.5 22 LEU B C 1
ATOM 4443 O O . LEU B 1 22 ? 6.949 -1.102 -5.215 1 98.5 22 LEU B O 1
ATOM 4447 N N . ILE B 1 23 ? 8.984 -0.189 -5.375 1 98.62 23 ILE B N 1
ATOM 4448 C CA . ILE B 1 23 ? 8.625 1.106 -4.812 1 98.62 23 ILE B CA 1
ATOM 4449 C C . ILE B 1 23 ? 9.188 2.225 -5.688 1 98.62 23 ILE B C 1
ATOM 4451 O O . ILE B 1 23 ? 9.984 1.971 -6.594 1 98.62 23 ILE B O 1
ATOM 4455 N N . GLU B 1 24 ? 8.68 3.369 -5.516 1 98.06 24 GLU B N 1
ATOM 4456 C CA . GLU B 1 24 ? 9.188 4.59 -6.129 1 98.06 24 GLU B CA 1
ATOM 4457 C C . GLU B 1 24 ? 9.891 5.473 -5.105 1 98.06 24 GLU B C 1
ATOM 4459 O O . GLU B 1 24 ? 9.867 5.184 -3.908 1 98.06 24 GLU B O 1
ATOM 4464 N N . GLU B 1 25 ? 10.516 6.484 -5.551 1 98.31 25 GLU B N 1
ATOM 4465 C CA . GLU B 1 25 ? 11.328 7.34 -4.695 1 98.31 25 GLU B CA 1
ATOM 4466 C C . GLU B 1 25 ? 10.523 7.855 -3.506 1 98.31 25 GLU B C 1
ATOM 4468 O O . GLU B 1 25 ? 11.016 7.859 -2.375 1 98.31 25 GLU B O 1
ATOM 4473 N N . LEU B 1 26 ? 9.297 8.227 -3.705 1 98.5 26 LEU B N 1
ATOM 4474 C CA . LEU B 1 26 ? 8.461 8.82 -2.664 1 98.5 26 LEU B CA 1
ATOM 4475 C C . LEU B 1 26 ? 8.008 7.758 -1.665 1 98.5 26 LEU B C 1
ATOM 4477 O O . LEU B 1 26 ? 7.539 8.086 -0.574 1 98.5 26 LEU B O 1
ATOM 4481 N N . ASP B 1 27 ? 8.188 6.449 -1.995 1 98.69 27 ASP B N 1
ATOM 4482 C CA . ASP B 1 27 ? 7.73 5.363 -1.136 1 98.69 27 ASP B CA 1
ATOM 4483 C C . ASP B 1 27 ? 8.844 4.906 -0.193 1 98.69 27 ASP B C 1
ATOM 4485 O O . ASP B 1 27 ? 8.609 4.098 0.708 1 98.69 27 ASP B O 1
ATOM 4489 N N . VAL B 1 28 ? 10.039 5.398 -0.342 1 98.62 28 VAL B N 1
ATOM 4490 C CA . VAL B 1 28 ? 11.203 4.902 0.393 1 98.62 28 VAL B CA 1
ATOM 4491 C C . VAL B 1 28 ? 11 5.137 1.89 1 98.62 28 VAL B C 1
ATOM 4493 O O . VAL B 1 28 ? 11.164 4.215 2.693 1 98.62 28 VAL B O 1
ATOM 4496 N N . ILE B 1 29 ? 10.57 6.281 2.305 1 98.69 29 ILE B N 1
ATOM 4497 C CA . ILE B 1 29 ? 10.477 6.641 3.715 1 98.69 29 ILE B CA 1
ATOM 4498 C C . ILE B 1 29 ? 9.359 5.836 4.379 1 98.69 29 ILE B C 1
ATOM 4500 O O . ILE B 1 29 ? 9.586 5.18 5.402 1 98.69 29 ILE B O 1
ATOM 4504 N N . PRO B 1 30 ? 8.172 5.82 3.801 1 98.69 30 PRO B N 1
ATOM 4505 C CA . PRO B 1 30 ? 7.145 5.012 4.461 1 98.69 30 PRO B CA 1
ATOM 4506 C C . PRO B 1 30 ? 7.473 3.521 4.453 1 98.69 30 PRO B C 1
ATOM 4508 O O . PRO B 1 30 ? 7.121 2.805 5.391 1 98.69 30 PRO B O 1
ATOM 4511 N N . SER B 1 31 ? 8.141 2.99 3.414 1 98.81 31 SER B N 1
ATOM 4512 C CA . SER B 1 31 ? 8.555 1.593 3.398 1 98.81 31 SER B CA 1
ATOM 4513 C C . SER B 1 31 ? 9.602 1.316 4.477 1 98.81 31 SER B C 1
ATOM 4515 O O . SER B 1 31 ? 9.539 0.29 5.156 1 98.81 31 SER B O 1
ATOM 4517 N N . ARG B 1 32 ? 10.57 2.242 4.609 1 98.69 32 ARG B N 1
ATOM 4518 C CA . ARG B 1 32 ? 11.562 2.15 5.676 1 98.69 32 ARG B CA 1
ATOM 4519 C C . ARG B 1 32 ? 10.891 2.082 7.043 1 98.69 32 ARG B C 1
ATOM 4521 O O . ARG B 1 32 ? 11.211 1.215 7.859 1 98.69 32 ARG B O 1
ATOM 4528 N N . ASN B 1 33 ? 9.961 3.023 7.262 1 98.75 33 ASN B N 1
ATOM 4529 C CA . ASN B 1 33 ? 9.258 3.092 8.539 1 98.75 33 ASN B CA 1
ATOM 4530 C C . ASN B 1 33 ? 8.484 1.81 8.828 1 98.75 33 ASN B C 1
ATOM 4532 O O . ASN B 1 33 ? 8.469 1.33 9.961 1 98.75 33 ASN B O 1
ATOM 4536 N N . ALA B 1 34 ? 7.863 1.254 7.809 1 98.75 34 ALA B N 1
ATOM 4537 C CA . ALA B 1 34 ? 7.098 0.022 7.973 1 98.75 34 ALA B CA 1
ATOM 4538 C C . ALA B 1 34 ? 8.008 -1.145 8.352 1 98.75 34 ALA B C 1
ATOM 4540 O O . ALA B 1 34 ? 7.676 -1.936 9.234 1 98.75 34 ALA B O 1
ATOM 4541 N N . LEU B 1 35 ? 9.125 -1.274 7.641 1 98.81 35 LEU B N 1
ATOM 4542 C CA . LEU B 1 35 ? 10.07 -2.354 7.914 1 98.81 35 LEU B CA 1
ATOM 4543 C C . LEU B 1 35 ? 10.688 -2.193 9.297 1 98.81 35 LEU B C 1
ATOM 4545 O O . LEU B 1 35 ? 10.859 -3.174 10.023 1 98.81 35 LEU B O 1
ATOM 4549 N N . MET B 1 36 ? 11.062 -0.938 9.648 1 98.5 36 MET B N 1
ATOM 4550 C CA . MET B 1 36 ? 11.609 -0.683 10.977 1 98.5 36 MET B CA 1
ATOM 4551 C C . MET B 1 36 ? 10.602 -1.043 12.062 1 98.5 36 MET B C 1
ATOM 4553 O O . MET B 1 36 ? 10.969 -1.606 13.094 1 98.5 36 MET B O 1
ATOM 4557 N N . ASP B 1 37 ? 9.352 -0.688 11.828 1 97.94 37 ASP B N 1
ATOM 4558 C CA . ASP B 1 37 ? 8.297 -1.051 12.766 1 97.94 37 ASP B CA 1
ATOM 4559 C C . ASP B 1 37 ? 8.195 -2.566 12.922 1 97.94 37 ASP B C 1
ATOM 4561 O O . ASP B 1 37 ? 8.094 -3.072 14.039 1 97.94 37 ASP B O 1
ATOM 4565 N N . LEU B 1 38 ? 8.227 -3.307 11.805 1 98.19 38 LEU B N 1
ATOM 4566 C CA . LEU B 1 38 ? 8.133 -4.762 11.805 1 98.19 38 LEU B CA 1
ATOM 4567 C C . LEU B 1 38 ? 9.242 -5.383 12.641 1 98.19 38 LEU B C 1
ATOM 4569 O O . LEU B 1 38 ? 9 -6.316 13.406 1 98.19 38 LEU B O 1
ATOM 4573 N N . PHE B 1 39 ? 10.453 -4.844 12.578 1 98.31 39 PHE B N 1
ATOM 4574 C CA . PHE B 1 39 ? 11.625 -5.449 13.203 1 98.31 39 PHE B CA 1
ATOM 4575 C C . PHE B 1 39 ? 11.961 -4.75 14.516 1 98.31 39 PHE B C 1
ATOM 4577 O O . PHE B 1 39 ? 13 -5.02 15.117 1 98.31 39 PHE B O 1
ATOM 4584 N N . LYS B 1 40 ? 11.125 -3.762 14.906 1 96.06 40 LYS B N 1
ATOM 4585 C CA . LYS B 1 40 ? 11.305 -3.041 16.172 1 96.06 40 LYS B CA 1
ATOM 4586 C C . LYS B 1 40 ? 12.633 -2.289 16.188 1 96.06 40 LYS B C 1
ATOM 4588 O O . LYS B 1 40 ? 13.375 -2.363 17.172 1 96.06 40 LYS B O 1
ATOM 4593 N N . ILE B 1 41 ? 12.898 -1.726 15.039 1 96.75 41 ILE B N 1
ATOM 4594 C CA . ILE B 1 41 ? 14.094 -0.904 14.898 1 96.75 41 ILE B CA 1
ATOM 4595 C C . ILE B 1 41 ? 13.742 0.566 15.109 1 96.75 41 ILE B C 1
ATOM 4597 O O . ILE B 1 41 ? 12.766 1.063 14.539 1 96.75 41 ILE B O 1
ATOM 4601 N N . GLU B 1 42 ? 14.492 1.331 15.82 1 92.56 42 GLU B N 1
ATOM 4602 C CA . GLU B 1 42 ? 14.125 2.656 16.312 1 92.56 42 GLU B CA 1
ATOM 4603 C C . GLU B 1 42 ? 14.578 3.746 15.336 1 92.56 42 GLU B C 1
ATOM 4605 O O . GLU B 1 42 ? 13.977 4.82 15.281 1 92.56 42 GLU B O 1
ATOM 4610 N N . LYS B 1 43 ? 15.75 3.508 14.688 1 94.75 43 LYS B N 1
ATOM 4611 C CA . LYS B 1 43 ? 16.266 4.516 13.766 1 94.75 43 LYS B CA 1
ATOM 4612 C C . LYS B 1 43 ? 16.906 3.863 12.539 1 94.75 43 LYS B C 1
ATOM 4614 O O . LYS B 1 43 ? 17.406 2.738 12.617 1 94.75 43 LYS B O 1
ATOM 4619 N N . PRO B 1 44 ? 16.891 4.508 11.391 1 97.19 44 PRO B N 1
ATOM 4620 C CA . PRO B 1 44 ? 17.469 3.947 10.164 1 97.19 44 PRO B CA 1
ATOM 4621 C C . PRO B 1 44 ? 18.984 3.914 10.195 1 97.19 44 PRO B C 1
ATOM 4623 O O . PRO B 1 44 ? 19.609 4.574 11.031 1 97.19 44 PRO B O 1
ATOM 4626 N N . TYR B 1 45 ? 19.516 3.139 9.336 1 96.94 45 TYR B N 1
ATOM 4627 C CA . TYR B 1 45 ? 20.969 3.127 9.133 1 96.94 45 TYR B CA 1
ATOM 4628 C C . TYR B 1 45 ? 21.438 4.418 8.477 1 96.94 45 TYR B C 1
ATOM 4630 O O . TYR B 1 45 ? 20.859 4.855 7.473 1 96.94 45 TYR B O 1
ATOM 4638 N N . GLU B 1 46 ? 22.406 5.117 8.953 1 91.75 46 GLU B N 1
ATOM 4639 C CA . GLU B 1 46 ? 22.875 6.414 8.477 1 91.75 46 GLU B CA 1
ATOM 4640 C C . GLU B 1 46 ? 24.188 6.277 7.699 1 91.75 46 GLU B C 1
ATOM 4642 O O . GLU B 1 46 ? 24.672 7.246 7.113 1 91.75 46 GLU B O 1
ATOM 4647 N N . GLY B 1 47 ? 24.734 5.172 7.512 1 93.38 47 GLY B N 1
ATOM 4648 C CA . GLY B 1 47 ? 25.984 4.996 6.805 1 93.38 47 GLY B CA 1
ATOM 4649 C C . GLY B 1 47 ? 25.812 4.734 5.32 1 93.38 47 GLY B C 1
ATOM 4650 O O . GLY B 1 47 ? 24.719 4.918 4.781 1 93.38 47 GLY B O 1
ATOM 4651 N N . GLU B 1 48 ? 26.828 4.504 4.703 1 95.56 48 GLU B N 1
ATOM 4652 C CA . GLU B 1 48 ? 26.812 4.234 3.27 1 95.56 48 GLU B CA 1
ATOM 4653 C C . GLU B 1 48 ? 26.281 2.828 2.982 1 95.56 48 GLU B C 1
ATOM 4655 O O . GLU B 1 48 ? 26.656 1.871 3.666 1 95.56 48 GLU B O 1
ATOM 4660 N N . VAL B 1 49 ? 25.391 2.707 2.125 1 96.56 49 VAL B N 1
ATOM 4661 C CA . VAL B 1 49 ? 24.859 1.434 1.651 1 96.56 49 VAL B CA 1
ATOM 4662 C C . VAL B 1 49 ? 25.359 1.162 0.231 1 96.56 49 VAL B C 1
ATOM 4664 O O . VAL B 1 49 ? 25.141 1.976 -0.671 1 96.56 49 VAL B O 1
ATOM 4667 N N . PRO B 1 50 ? 26.016 0.157 -0.025 1 94.75 50 PRO B N 1
ATOM 4668 C CA . PRO B 1 50 ? 26.594 -0.115 -1.346 1 94.75 50 PRO B CA 1
ATOM 4669 C C . PRO B 1 50 ? 25.531 -0.333 -2.418 1 94.75 50 PRO B C 1
ATOM 4671 O O . PRO B 1 50 ? 24.438 -0.81 -2.115 1 94.75 50 PRO B O 1
ATOM 4674 N N . GLU B 1 51 ? 25.922 0.089 -3.633 1 94.44 51 GLU B N 1
ATOM 4675 C CA . GLU B 1 51 ? 25.094 -0.26 -4.785 1 94.44 51 GLU B CA 1
ATOM 4676 C C . GLU B 1 51 ? 25.297 -1.72 -5.184 1 94.44 51 GLU B C 1
ATOM 4678 O O . GLU B 1 51 ? 26.422 -2.174 -5.355 1 94.44 51 GLU B O 1
ATOM 4683 N N . GLU B 1 52 ? 24.188 -2.447 -5.18 1 94.94 52 GLU B N 1
ATOM 4684 C CA . GLU B 1 52 ? 24.266 -3.863 -5.527 1 94.94 52 GLU B CA 1
ATOM 4685 C C . GLU B 1 52 ? 23.312 -4.191 -6.68 1 94.94 52 GLU B C 1
ATOM 4687 O O . GLU B 1 52 ? 22.312 -3.502 -6.887 1 94.94 52 GLU B O 1
ATOM 4692 N N . GLU B 1 53 ? 23.781 -5.066 -7.48 1 94.31 53 GLU B N 1
ATOM 4693 C CA . GLU B 1 53 ? 22.922 -5.664 -8.5 1 94.31 53 GLU B CA 1
ATOM 4694 C C . GLU B 1 53 ? 22.562 -7.102 -8.141 1 94.31 53 GLU B C 1
ATOM 4696 O O . GLU B 1 53 ? 23.312 -8.031 -8.438 1 94.31 53 GLU B O 1
ATOM 4701 N N . LEU B 1 54 ? 21.406 -7.242 -7.512 1 94.12 54 LEU B N 1
ATOM 4702 C CA . LEU B 1 54 ? 20.953 -8.562 -7.078 1 94.12 54 LEU B CA 1
ATOM 4703 C C . LEU B 1 54 ? 19.781 -9.031 -7.918 1 94.12 54 LEU B C 1
ATOM 4705 O O . LEU B 1 54 ? 18.875 -8.25 -8.219 1 94.12 54 LEU B O 1
ATOM 4709 N N . ASP B 1 55 ? 19.797 -10.258 -8.266 1 91.44 55 ASP B N 1
ATOM 4710 C CA . ASP B 1 55 ? 18.703 -10.828 -9.047 1 91.44 55 ASP B CA 1
ATOM 4711 C C . ASP B 1 55 ? 17.516 -11.164 -8.148 1 91.44 55 ASP B C 1
ATOM 4713 O O . ASP B 1 55 ? 16.359 -11.164 -8.602 1 91.44 55 ASP B O 1
ATOM 4717 N N . THR B 1 56 ? 17.859 -11.539 -6.938 1 95 56 THR B N 1
ATOM 4718 C CA . THR B 1 56 ? 16.844 -11.883 -5.953 1 95 56 THR B CA 1
ATOM 4719 C C . THR B 1 56 ? 17.094 -11.172 -4.633 1 95 56 THR B C 1
ATOM 4721 O O . THR B 1 56 ? 18.25 -10.836 -4.312 1 95 56 THR B O 1
ATOM 4724 N N . PRO B 1 57 ? 16.062 -10.945 -3.873 1 97.56 57 PRO B N 1
ATOM 4725 C CA . PRO B 1 57 ? 16.266 -10.297 -2.574 1 97.56 57 PRO B CA 1
ATOM 4726 C C . PRO B 1 57 ? 16.75 -11.266 -1.497 1 97.56 57 PRO B C 1
ATOM 4728 O O . PRO B 1 57 ? 17 -10.852 -0.362 1 97.56 57 PRO B O 1
ATOM 4731 N N . SER B 1 58 ? 16.938 -12.516 -1.772 1 96.06 58 SER B N 1
ATOM 4732 C CA . SER B 1 58 ? 17.141 -13.594 -0.811 1 96.06 58 SER B CA 1
ATOM 4733 C C . SER B 1 58 ? 18.344 -13.336 0.075 1 96.06 58 SER B C 1
ATOM 4735 O O . SER B 1 58 ? 18.297 -13.555 1.287 1 96.06 58 SER B O 1
ATOM 4737 N N . PRO B 1 59 ? 19.484 -12.859 -0.51 1 96.31 59 PRO B N 1
ATOM 4738 C CA . PRO B 1 59 ? 20.641 -12.625 0.362 1 96.31 59 PRO B CA 1
ATOM 4739 C C . PRO B 1 59 ? 20.359 -11.602 1.457 1 96.31 59 PRO B C 1
ATOM 4741 O O . PRO B 1 59 ? 20.891 -11.711 2.562 1 96.31 59 PRO B O 1
ATOM 4744 N N . ILE B 1 60 ? 19.562 -10.602 1.167 1 98.12 60 ILE B N 1
ATOM 4745 C CA . ILE B 1 60 ? 19.203 -9.57 2.137 1 98.12 60 ILE B CA 1
ATOM 4746 C C . ILE B 1 60 ? 18.156 -10.117 3.1 1 98.12 60 ILE B C 1
ATOM 4748 O O . ILE B 1 60 ? 18.281 -9.961 4.316 1 98.12 60 ILE B O 1
ATOM 4752 N N . LEU B 1 61 ? 17.125 -10.797 2.541 1 98.19 61 LEU B N 1
ATOM 4753 C CA . LEU B 1 61 ? 16.016 -11.336 3.328 1 98.19 61 LEU B CA 1
ATOM 4754 C C . LEU B 1 61 ? 16.516 -12.328 4.363 1 98.19 61 LEU B C 1
ATOM 4756 O O . LEU B 1 61 ? 16.047 -12.344 5.504 1 98.19 61 LEU B O 1
ATOM 4760 N N . ASN B 1 62 ? 17.469 -13.188 3.938 1 97.62 62 ASN B N 1
ATOM 4761 C CA . ASN B 1 62 ? 18 -14.188 4.859 1 97.62 62 ASN B CA 1
ATOM 4762 C C . ASN B 1 62 ? 18.594 -13.547 6.109 1 97.62 62 ASN B C 1
ATOM 4764 O O . ASN B 1 62 ? 18.406 -14.047 7.219 1 97.62 62 ASN B O 1
ATOM 4768 N N . LYS B 1 63 ? 19.266 -12.43 5.914 1 98.38 63 LYS B N 1
ATOM 4769 C CA . LYS B 1 63 ? 19.844 -11.711 7.043 1 98.38 63 LYS B CA 1
ATOM 4770 C C . LYS B 1 63 ? 18.75 -11.117 7.93 1 98.38 63 LYS B C 1
ATOM 4772 O O . LYS B 1 63 ? 18.844 -11.164 9.156 1 98.38 63 LYS B O 1
ATOM 4777 N N . LEU B 1 64 ? 17.75 -10.562 7.348 1 98.69 64 LEU B N 1
ATOM 4778 C CA . LEU B 1 64 ? 16.641 -9.977 8.102 1 98.69 64 LEU B CA 1
ATOM 4779 C C . LEU B 1 64 ? 15.859 -11.062 8.828 1 98.69 64 LEU B C 1
ATOM 4781 O O . LEU B 1 64 ? 15.398 -10.852 9.953 1 98.69 64 LEU B O 1
ATOM 4785 N N . LEU B 1 65 ? 15.703 -12.203 8.18 1 98.5 65 LEU B N 1
ATOM 4786 C CA . LEU B 1 65 ? 15.023 -13.328 8.812 1 98.5 65 LEU B CA 1
ATOM 4787 C C . LEU B 1 65 ? 15.828 -13.844 10 1 98.5 65 LEU B C 1
ATOM 4789 O O . LEU B 1 65 ? 15.258 -14.188 11.039 1 98.5 65 LEU B O 1
ATOM 4793 N N . ASP B 1 66 ? 17.172 -13.961 9.844 1 98.44 66 ASP B N 1
ATOM 4794 C CA . ASP B 1 66 ? 18.031 -14.32 10.969 1 98.44 66 ASP B CA 1
ATOM 4795 C C . ASP B 1 66 ? 17.797 -13.391 12.156 1 98.44 66 ASP B C 1
ATOM 4797 O O . ASP B 1 66 ? 17.688 -13.844 13.297 1 98.44 66 ASP B O 1
ATOM 4801 N N . TYR B 1 67 ? 17.719 -12.117 11.867 1 98.5 67 TYR B N 1
ATOM 4802 C CA . TYR B 1 67 ? 17.469 -11.141 12.914 1 98.5 67 TYR B CA 1
ATOM 4803 C C . TYR B 1 67 ? 16.109 -11.352 13.547 1 98.5 67 TYR B C 1
ATOM 4805 O O . TYR B 1 67 ? 15.961 -11.25 14.773 1 98.5 67 TYR B O 1
ATOM 4813 N N . GLY B 1 68 ? 15.094 -11.586 12.695 1 98.25 68 GLY B N 1
ATOM 4814 C CA . GLY B 1 68 ? 13.773 -11.883 13.219 1 98.25 68 GLY B CA 1
ATOM 4815 C C . GLY B 1 68 ? 13.766 -13.039 14.203 1 98.25 68 GLY B C 1
ATOM 4816 O O . GLY B 1 68 ? 13.062 -12.992 15.211 1 98.25 68 GLY B O 1
ATOM 4817 N N . VAL B 1 69 ? 14.523 -14.047 13.922 1 97.94 69 VAL B N 1
ATOM 4818 C CA . VAL B 1 69 ? 14.648 -15.195 14.82 1 97.94 69 VAL B CA 1
ATOM 4819 C C . VAL B 1 69 ? 15.336 -14.766 16.109 1 97.94 69 VAL B C 1
ATOM 4821 O O . VAL B 1 69 ? 14.883 -15.117 17.203 1 97.94 69 VAL B O 1
ATOM 4824 N N . GLU B 1 70 ? 16.344 -14.023 15.977 1 97.94 70 GLU B N 1
ATOM 4825 C CA . GLU B 1 70 ? 17.156 -13.602 17.109 1 97.94 70 GLU B CA 1
ATOM 4826 C C . GLU B 1 70 ? 16.328 -12.789 18.109 1 97.94 70 GLU B C 1
ATOM 4828 O O . GLU B 1 70 ? 16.5 -12.93 19.328 1 97.94 70 GLU B O 1
ATOM 4833 N N . ILE B 1 71 ? 15.43 -11.953 17.609 1 97.19 71 ILE B N 1
ATOM 4834 C CA . ILE B 1 71 ? 14.688 -11.078 18.516 1 97.19 71 ILE B CA 1
ATOM 4835 C C . ILE B 1 71 ? 13.375 -11.734 18.922 1 97.19 71 ILE B C 1
ATOM 4837 O O . ILE B 1 71 ? 12.547 -11.125 19.594 1 97.19 71 ILE B O 1
ATOM 4841 N N . GLY B 1 72 ? 13.125 -12.891 18.391 1 96.81 72 GLY B N 1
ATOM 4842 C CA . GLY B 1 72 ? 11.977 -13.672 18.828 1 96.81 72 GLY B CA 1
ATOM 4843 C C . GLY B 1 72 ? 10.719 -13.359 18.047 1 96.81 72 GLY B C 1
ATOM 4844 O O . GLY B 1 72 ? 9.609 -13.664 18.5 1 96.81 72 GLY B O 1
ATOM 4845 N N . LEU B 1 73 ? 10.844 -12.727 16.859 1 96.56 73 LEU B N 1
ATOM 4846 C CA . LEU B 1 73 ? 9.688 -12.438 16.016 1 96.56 73 LEU B CA 1
ATOM 4847 C C . LEU B 1 73 ? 9.133 -13.711 15.398 1 96.56 73 LEU B C 1
ATOM 4849 O O . LEU B 1 73 ? 7.926 -13.82 15.164 1 96.56 73 LEU B O 1
ATOM 4853 N N . ILE B 1 74 ? 10.016 -14.672 15.078 1 96.81 74 ILE B N 1
ATOM 4854 C CA . ILE B 1 74 ? 9.602 -15.922 14.461 1 96.81 74 ILE B CA 1
ATOM 4855 C C . ILE B 1 74 ? 10.469 -17.062 14.977 1 96.81 74 ILE B C 1
ATOM 4857 O O . ILE B 1 74 ? 11.57 -16.844 15.477 1 96.81 74 ILE B O 1
ATOM 4861 N N . GLU B 1 75 ? 9.953 -18.281 14.867 1 94.81 75 GLU B N 1
ATOM 4862 C CA . GLU B 1 75 ? 10.758 -19.469 15.109 1 94.81 75 GLU B CA 1
ATOM 4863 C C . GLU B 1 75 ? 11.688 -19.766 13.93 1 94.81 75 GLU B C 1
ATOM 4865 O O . GLU B 1 75 ? 11.43 -19.312 12.805 1 94.81 75 GLU B O 1
ATOM 4870 N N . ASP B 1 76 ? 12.727 -20.438 14.258 1 94.62 76 ASP B N 1
ATOM 4871 C CA . ASP B 1 76 ? 13.711 -20.75 13.219 1 94.62 76 ASP B CA 1
ATOM 4872 C C . ASP B 1 76 ? 13.344 -22.031 12.477 1 94.62 76 ASP B C 1
ATOM 4874 O O . ASP B 1 76 ? 14.055 -23.031 12.57 1 94.62 76 ASP B O 1
ATOM 4878 N N . THR B 1 77 ? 12.281 -22 11.773 1 93.69 77 THR B N 1
ATOM 4879 C CA . THR B 1 77 ? 11.859 -23.094 10.906 1 93.69 77 THR B CA 1
ATOM 4880 C C . THR B 1 77 ? 11.586 -22.578 9.492 1 93.69 77 THR B C 1
ATOM 4882 O O . THR B 1 77 ? 11.43 -21.375 9.281 1 93.69 77 THR B O 1
ATOM 4885 N N . VAL B 1 78 ? 11.508 -23.422 8.539 1 92 78 VAL B N 1
ATOM 4886 C CA . VAL B 1 78 ? 11.32 -23.062 7.141 1 92 78 VAL B CA 1
ATOM 4887 C C . VAL B 1 78 ? 9.977 -22.359 6.953 1 92 78 VAL B C 1
ATOM 4889 O O . VAL B 1 78 ? 9.891 -21.344 6.258 1 92 78 VAL B O 1
ATOM 4892 N N . THR B 1 79 ? 8.945 -22.828 7.57 1 93.56 79 THR B N 1
ATOM 4893 C CA . THR B 1 79 ? 7.602 -22.297 7.391 1 93.56 79 THR B CA 1
ATOM 4894 C C . THR B 1 79 ? 7.512 -20.875 7.941 1 93.56 79 THR B C 1
ATOM 4896 O O . THR B 1 79 ? 6.996 -19.969 7.27 1 93.56 79 THR B O 1
ATOM 4899 N N . TYR B 1 80 ? 8.039 -20.641 9.172 1 95.75 80 TYR B N 1
ATOM 4900 C CA . TYR B 1 80 ? 7.965 -19.312 9.773 1 95.75 80 TYR B CA 1
ATOM 4901 C C . TYR B 1 80 ? 8.805 -18.312 8.992 1 95.75 80 TYR B C 1
ATOM 4903 O O . TYR B 1 80 ? 8.43 -17.141 8.875 1 95.75 80 TYR B O 1
ATOM 4911 N N . ARG B 1 81 ? 9.898 -18.828 8.523 1 96.19 81 ARG B N 1
ATOM 4912 C CA . ARG B 1 81 ? 10.742 -17.953 7.707 1 96.19 81 ARG B CA 1
ATOM 4913 C C . ARG B 1 81 ? 10.031 -17.578 6.41 1 96.19 81 ARG B C 1
ATOM 4915 O O . ARG B 1 81 ? 10.109 -16.422 5.969 1 96.19 81 ARG B O 1
ATOM 4922 N N . ASP B 1 82 ? 9.312 -18.5 5.836 1 95.94 82 ASP B N 1
ATOM 4923 C CA . ASP B 1 82 ? 8.57 -18.219 4.613 1 95.94 82 ASP B CA 1
ATOM 4924 C C . ASP B 1 82 ? 7.445 -17.219 4.875 1 95.94 82 ASP B C 1
ATOM 4926 O O . ASP B 1 82 ? 7.191 -16.328 4.055 1 95.94 82 ASP B O 1
ATOM 4930 N N . LEU B 1 83 ? 6.758 -17.453 5.992 1 97.69 83 LEU B N 1
ATOM 4931 C CA . LEU B 1 83 ? 5.691 -16.531 6.359 1 97.69 83 LEU B CA 1
ATOM 4932 C C . LEU B 1 83 ? 6.23 -15.109 6.512 1 97.69 83 LEU B C 1
ATOM 4934 O O . LEU B 1 83 ? 5.648 -14.156 5.98 1 97.69 83 LEU B O 1
ATOM 4938 N N . MET B 1 84 ? 7.359 -14.969 7.168 1 98.38 84 MET B N 1
ATOM 4939 C CA . MET B 1 84 ? 7.949 -13.656 7.426 1 98.38 84 MET B CA 1
ATOM 4940 C C . MET B 1 84 ? 8.508 -13.055 6.145 1 98.38 84 MET B C 1
ATOM 4942 O O . MET B 1 84 ? 8.461 -11.836 5.953 1 98.38 84 MET B O 1
ATOM 4946 N N . ASP B 1 85 ? 9.07 -13.891 5.336 1 98.06 85 ASP B N 1
ATOM 4947 C CA . ASP B 1 85 ? 9.57 -13.445 4.043 1 98.06 85 ASP B CA 1
ATOM 4948 C C . ASP B 1 85 ? 8.484 -12.742 3.24 1 98.06 85 ASP B C 1
ATOM 4950 O O . ASP B 1 85 ? 8.672 -11.609 2.781 1 98.06 85 ASP B O 1
ATOM 4954 N N . ALA B 1 86 ? 7.355 -13.383 3.125 1 98.5 86 ALA B N 1
ATOM 4955 C CA . ALA B 1 86 ? 6.234 -12.812 2.385 1 98.5 86 ALA B CA 1
ATOM 4956 C C . ALA B 1 86 ? 5.754 -11.516 3.033 1 98.5 86 ALA B C 1
ATOM 4958 O O . ALA B 1 86 ? 5.367 -10.57 2.338 1 98.5 86 ALA B O 1
ATOM 4959 N N . ARG B 1 87 ? 5.758 -11.492 4.352 1 98.62 87 ARG B N 1
ATOM 4960 C CA . ARG B 1 87 ? 5.336 -10.305 5.086 1 98.62 87 ARG B CA 1
ATOM 4961 C C . ARG B 1 87 ? 6.25 -9.125 4.785 1 98.62 87 ARG B C 1
ATOM 4963 O O . ARG B 1 87 ? 5.773 -8.023 4.512 1 98.62 87 ARG B O 1
ATOM 4970 N N . ILE B 1 88 ? 7.551 -9.336 4.84 1 98.88 88 ILE B N 1
ATOM 4971 C CA . ILE B 1 88 ? 8.539 -8.297 4.559 1 98.88 88 ILE B CA 1
ATOM 4972 C C . ILE B 1 88 ? 8.32 -7.746 3.152 1 98.88 88 ILE B C 1
ATOM 4974 O O . ILE B 1 88 ? 8.203 -6.531 2.967 1 98.88 88 ILE B O 1
ATOM 4978 N N . MET B 1 89 ? 8.266 -8.641 2.201 1 98.81 89 MET B N 1
ATOM 4979 C CA . MET B 1 89 ? 8.172 -8.203 0.811 1 98.81 89 MET B CA 1
ATOM 4980 C C . MET B 1 89 ? 6.82 -7.547 0.542 1 98.81 89 MET B C 1
ATOM 4982 O O . MET B 1 89 ? 6.723 -6.633 -0.281 1 98.81 89 MET B O 1
ATOM 4986 N N . GLY B 1 90 ? 5.766 -8.047 1.262 1 98.69 90 GLY B N 1
ATOM 4987 C CA . GLY B 1 90 ? 4.453 -7.434 1.134 1 98.69 90 GLY B CA 1
ATOM 4988 C C . GLY B 1 90 ? 4.457 -5.949 1.453 1 98.69 90 GLY B C 1
ATOM 4989 O O . GLY B 1 90 ? 3.676 -5.184 0.882 1 98.69 90 GLY B O 1
ATOM 4990 N N . LEU B 1 91 ? 5.328 -5.512 2.336 1 98.62 91 LEU B N 1
ATOM 4991 C CA . LEU B 1 91 ? 5.41 -4.117 2.76 1 98.62 91 LEU B CA 1
ATOM 4992 C C . LEU B 1 91 ? 6.008 -3.248 1.658 1 98.62 91 LEU B C 1
ATOM 4994 O O . LEU B 1 91 ? 5.922 -2.02 1.714 1 98.62 91 LEU B O 1
ATOM 4998 N N . LEU B 1 92 ? 6.57 -3.867 0.638 1 98.69 92 LEU B N 1
ATOM 4999 C CA . LEU B 1 92 ? 7.242 -3.145 -0.436 1 98.69 92 LEU B CA 1
ATOM 5000 C C . LEU B 1 92 ? 6.438 -3.223 -1.729 1 98.69 92 LEU B C 1
ATOM 5002 O O . LEU B 1 92 ? 6.816 -2.621 -2.736 1 98.69 92 LEU B O 1
ATOM 5006 N N . MET B 1 93 ? 5.324 -3.949 -1.721 1 98.5 93 MET B N 1
ATOM 5007 C CA . MET B 1 93 ? 4.555 -4.203 -2.936 1 98.5 93 MET B CA 1
ATOM 5008 C C . MET B 1 93 ? 3.592 -3.055 -3.219 1 98.5 93 MET B C 1
ATOM 5010 O O . MET B 1 93 ? 2.994 -2.498 -2.295 1 98.5 93 MET B O 1
ATOM 5014 N N . PRO B 1 94 ? 3.412 -2.627 -4.52 1 98 94 PRO B N 1
ATOM 5015 C CA . PRO B 1 94 ? 2.258 -1.783 -4.844 1 98 94 PRO B CA 1
ATOM 5016 C C . PRO B 1 94 ? 0.927 -2.445 -4.492 1 98 94 PRO B C 1
ATOM 5018 O O . PRO B 1 94 ? 0.854 -3.672 -4.383 1 98 94 PRO B O 1
ATOM 5021 N N . ARG B 1 95 ? -0.092 -1.645 -4.316 1 97.5 95 ARG B N 1
ATOM 5022 C CA . ARG B 1 95 ? -1.427 -2.174 -4.059 1 97.5 95 ARG B CA 1
ATOM 5023 C C . ARG B 1 95 ? -1.954 -2.939 -5.27 1 97.5 95 ARG B C 1
ATOM 5025 O O . ARG B 1 95 ? -1.459 -2.766 -6.383 1 97.5 95 ARG B O 1
ATOM 5032 N N . GLU B 1 96 ? -2.93 -3.822 -4.992 1 98.56 96 GLU B N 1
ATOM 5033 C CA . GLU B 1 96 ? -3.51 -4.652 -6.043 1 98.56 96 GLU B CA 1
ATOM 5034 C C . GLU B 1 96 ? -4.047 -3.803 -7.188 1 98.56 96 GLU B C 1
ATOM 5036 O O . GLU B 1 96 ? -3.771 -4.078 -8.359 1 98.56 96 GLU B O 1
ATOM 5041 N N . SER B 1 97 ? -4.77 -2.723 -6.91 1 98.5 97 SER B N 1
ATOM 5042 C CA . SER B 1 97 ? -5.34 -1.859 -7.941 1 98.5 97 SER B CA 1
ATOM 5043 C C . SER B 1 97 ? -4.246 -1.157 -8.742 1 98.5 97 SER B C 1
ATOM 5045 O O . SER B 1 97 ? -4.383 -0.954 -9.945 1 98.5 97 SER B O 1
ATOM 5047 N N . GLU B 1 98 ? -3.154 -0.784 -8.047 1 97.75 98 GLU B N 1
ATOM 5048 C CA . GLU B 1 98 ? -2.033 -0.119 -8.711 1 97.75 98 GLU B CA 1
ATOM 5049 C C . GLU B 1 98 ? -1.351 -1.047 -9.711 1 97.75 98 GLU B C 1
ATOM 5051 O O . GLU B 1 98 ? -0.999 -0.626 -10.812 1 97.75 98 GLU B O 1
ATOM 5056 N N . VAL B 1 99 ? -1.158 -2.285 -9.344 1 98.62 99 VAL B N 1
ATOM 5057 C CA . VAL B 1 99 ? -0.518 -3.266 -10.211 1 98.62 99 VAL B CA 1
ATOM 5058 C C . VAL B 1 99 ? -1.366 -3.479 -11.469 1 98.62 99 VAL B C 1
ATOM 5060 O O . VAL B 1 99 ? -0.843 -3.496 -12.578 1 98.62 99 VAL B O 1
ATOM 5063 N N . VAL B 1 100 ? -2.66 -3.586 -11.273 1 98.81 100 VAL B N 1
ATOM 5064 C CA . VAL B 1 100 ? -3.568 -3.84 -12.383 1 98.81 100 VAL B CA 1
ATOM 5065 C C . VAL B 1 100 ? -3.594 -2.631 -13.312 1 98.81 100 VAL B C 1
ATOM 5067 O O . VAL B 1 100 ? -3.576 -2.781 -14.539 1 98.81 100 VAL B O 1
ATOM 5070 N N . ARG B 1 101 ? -3.641 -1.463 -12.719 1 97.94 101 ARG B N 1
ATOM 5071 C CA . ARG B 1 101 ? -3.639 -0.248 -13.523 1 97.94 101 ARG B CA 1
ATOM 5072 C C . ARG B 1 101 ? -2.369 -0.153 -14.367 1 97.94 101 ARG B C 1
ATOM 5074 O O . ARG B 1 101 ? -2.428 0.158 -15.555 1 97.94 101 ARG B O 1
ATOM 5081 N N . LYS B 1 102 ? -1.222 -0.36 -13.766 1 98.06 102 LYS B N 1
ATOM 5082 C CA . LYS B 1 102 ? 0.05 -0.297 -14.484 1 98.06 102 LYS B CA 1
ATOM 5083 C C . LYS B 1 102 ? 0.119 -1.358 -15.578 1 98.06 102 LYS B C 1
ATOM 5085 O O . LYS B 1 102 ? 0.59 -1.087 -16.688 1 98.06 102 LYS B O 1
ATOM 5090 N N . PHE B 1 103 ? -0.322 -2.553 -15.289 1 98.81 103 PHE B N 1
ATOM 5091 C CA . PHE B 1 103 ? -0.377 -3.631 -16.266 1 98.81 103 PHE B CA 1
ATOM 5092 C C . PHE B 1 103 ? -1.186 -3.213 -17.484 1 98.81 103 PHE B C 1
ATOM 5094 O O . PHE B 1 103 ? -0.735 -3.381 -18.625 1 98.81 103 PHE B O 1
ATOM 5101 N N . ASN B 1 104 ? -2.361 -2.693 -17.219 1 98.75 104 ASN B N 1
ATOM 5102 C CA . ASN B 1 104 ? -3.248 -2.281 -18.312 1 98.75 104 ASN B CA 1
ATOM 5103 C C . ASN B 1 104 ? -2.652 -1.131 -19.109 1 98.75 104 ASN B C 1
ATOM 5105 O O . ASN B 1 104 ? -2.816 -1.072 -20.328 1 98.75 104 ASN B O 1
ATOM 5109 N N . GLU B 1 105 ? -2.027 -0.253 -18.422 1 98.31 105 GLU B N 1
ATOM 5110 C CA . GLU B 1 105 ? -1.376 0.858 -19.109 1 98.31 105 GLU B CA 1
ATOM 5111 C C . GLU B 1 105 ? -0.282 0.36 -20.047 1 98.31 105 GLU B C 1
ATOM 5113 O O . GLU B 1 105 ? -0.199 0.797 -21.203 1 98.31 105 GLU B O 1
ATOM 5118 N N . ILE B 1 106 ? 0.55 -0.486 -19.578 1 98.75 106 ILE B N 1
ATOM 5119 C CA . ILE B 1 106 ? 1.626 -1.034 -20.406 1 98.75 106 ILE B CA 1
ATOM 5120 C C . ILE B 1 106 ? 1.037 -1.829 -21.562 1 98.75 106 ILE B C 1
ATOM 5122 O O . ILE B 1 106 ? 1.497 -1.71 -22.703 1 98.75 106 ILE B O 1
ATOM 5126 N N . ALA B 1 107 ? 0.013 -2.648 -21.25 1 98.75 107 ALA B N 1
ATOM 5127 C CA . ALA B 1 107 ? -0.631 -3.438 -22.297 1 98.75 107 ALA B CA 1
ATOM 5128 C C . ALA B 1 107 ? -1.141 -2.543 -23.438 1 98.75 107 ALA B C 1
ATOM 5130 O O . ALA B 1 107 ? -0.998 -2.877 -24.609 1 98.75 107 ALA B O 1
ATOM 5131 N N . SER B 1 108 ? -1.746 -1.408 -23.047 1 98.5 108 SER B N 1
ATOM 5132 C CA . SER B 1 108 ? -2.33 -0.483 -24 1 98.5 108 SER B CA 1
ATOM 5133 C C . SER B 1 108 ? -1.249 0.241 -24.797 1 98.5 108 SER B C 1
ATOM 5135 O O . SER B 1 108 ? -1.372 0.408 -26.016 1 98.5 108 SER B O 1
ATOM 5137 N N . LYS B 1 109 ? -0.169 0.571 -24.172 1 98.25 109 LYS B N 1
ATOM 5138 C CA . LYS B 1 109 ? 0.841 1.426 -24.781 1 98.25 109 LYS B CA 1
ATOM 5139 C C . LYS B 1 109 ? 1.908 0.595 -25.484 1 98.25 109 LYS B C 1
ATOM 5141 O O . LYS B 1 109 ? 2.385 0.971 -26.562 1 98.25 109 LYS B O 1
ATOM 5146 N N . ASP B 1 110 ? 2.299 -0.495 -24.812 1 98.5 110 ASP B N 1
ATOM 5147 C CA . ASP B 1 110 ? 3.482 -1.213 -25.266 1 98.5 110 ASP B CA 1
ATOM 5148 C C . ASP B 1 110 ? 3.127 -2.633 -25.703 1 98.5 110 ASP B C 1
ATOM 5150 O O . ASP B 1 110 ? 3.975 -3.357 -26.234 1 98.5 110 ASP B O 1
ATOM 5154 N N . GLY B 1 111 ? 1.946 -3.078 -25.5 1 98.69 111 GLY B N 1
ATOM 5155 C CA . GLY B 1 111 ? 1.511 -4.406 -25.891 1 98.69 111 GLY B CA 1
ATOM 5156 C C . GLY B 1 111 ? 1.422 -5.379 -24.734 1 98.69 111 GLY B C 1
ATOM 5157 O O . GLY B 1 111 ? 2.047 -5.168 -23.688 1 98.69 111 GLY B O 1
ATOM 5158 N N . ILE B 1 112 ? 0.709 -6.48 -24.906 1 98.81 112 ILE B N 1
ATOM 5159 C CA . ILE B 1 112 ? 0.394 -7.43 -23.844 1 98.81 112 ILE B CA 1
ATOM 5160 C C . ILE B 1 112 ? 1.661 -8.172 -23.422 1 98.81 112 ILE B C 1
ATOM 5162 O O . ILE B 1 112 ? 1.814 -8.531 -22.25 1 98.81 112 ILE B O 1
ATOM 5166 N N . GLU B 1 113 ? 2.604 -8.453 -24.312 1 98.69 113 GLU B N 1
ATOM 5167 C CA . GLU B 1 113 ? 3.844 -9.141 -23.984 1 98.69 113 GLU B CA 1
ATOM 5168 C C . GLU B 1 113 ? 4.676 -8.336 -22.984 1 98.69 113 GLU B C 1
ATOM 5170 O O . GLU B 1 113 ? 5.25 -8.898 -22.047 1 98.69 113 GLU B O 1
ATOM 5175 N N . LYS B 1 114 ? 4.719 -7.031 -23.203 1 98.81 114 LYS B N 1
ATOM 5176 C CA . LYS B 1 114 ? 5.449 -6.164 -22.297 1 98.81 114 LYS B CA 1
ATOM 5177 C C . LYS B 1 114 ? 4.762 -6.094 -20.938 1 98.81 114 LYS B C 1
ATOM 5179 O O . LYS B 1 114 ? 5.422 -5.988 -19.891 1 98.81 114 LYS B O 1
ATOM 5184 N N . ALA B 1 115 ? 3.453 -6.105 -20.906 1 98.81 115 ALA B N 1
ATOM 5185 C CA . ALA B 1 115 ? 2.695 -6.098 -19.656 1 98.81 115 ALA B CA 1
ATOM 5186 C C . ALA B 1 115 ? 2.959 -7.363 -18.844 1 98.81 115 ALA B C 1
ATOM 5188 O O . ALA B 1 115 ? 3.154 -7.297 -17.641 1 98.81 115 ALA B O 1
ATOM 5189 N N . THR B 1 116 ? 2.98 -8.516 -19.562 1 98.88 116 THR B N 1
ATOM 5190 C CA . THR B 1 116 ? 3.248 -9.766 -18.844 1 98.88 116 THR B CA 1
ATOM 5191 C C . THR B 1 116 ? 4.695 -9.82 -18.375 1 98.88 116 THR B C 1
ATOM 5193 O O . THR B 1 116 ? 4.992 -10.383 -17.312 1 98.88 116 THR B O 1
ATOM 5196 N N . GLU B 1 117 ? 5.605 -9.258 -19.141 1 98.56 117 GLU B N 1
ATOM 5197 C CA . GLU B 1 117 ? 7 -9.164 -18.719 1 98.56 117 GLU B CA 1
ATOM 5198 C C . GLU B 1 117 ? 7.125 -8.344 -17.438 1 98.56 117 GLU B C 1
ATOM 5200 O O . GLU B 1 117 ? 7.824 -8.75 -16.5 1 98.56 117 GLU B O 1
ATOM 5205 N N . TYR B 1 118 ? 6.484 -7.18 -17.453 1 98.5 118 TYR B N 1
ATOM 5206 C CA . TYR B 1 118 ? 6.449 -6.348 -16.25 1 98.5 118 TYR B CA 1
ATOM 5207 C C . TYR B 1 118 ? 5.953 -7.145 -15.055 1 98.5 118 TYR B C 1
ATOM 5209 O O . TYR B 1 118 ? 6.578 -7.129 -13.992 1 98.5 118 TYR B O 1
ATOM 5217 N N . PHE B 1 119 ? 4.836 -7.773 -15.219 1 98.81 119 PHE B N 1
ATOM 5218 C CA . PHE B 1 119 ? 4.176 -8.484 -14.125 1 98.81 119 PHE B CA 1
ATOM 5219 C C . PHE B 1 119 ? 5.027 -9.656 -13.648 1 98.81 119 PHE B C 1
ATOM 5221 O O . PHE B 1 119 ? 5.105 -9.922 -12.453 1 98.81 119 PHE B O 1
ATOM 5228 N N . TYR B 1 120 ? 5.656 -10.391 -14.57 1 98.56 120 TYR B N 1
ATOM 5229 C CA . TYR B 1 120 ? 6.535 -11.5 -14.234 1 98.56 120 TYR B CA 1
ATOM 5230 C C . TYR B 1 120 ? 7.73 -11.031 -13.414 1 98.56 120 TYR B C 1
ATOM 5232 O O . TYR B 1 120 ? 8.086 -11.656 -12.414 1 98.56 120 TYR B O 1
ATOM 5240 N N . GLU B 1 121 ? 8.336 -9.953 -13.859 1 98.19 121 GLU B N 1
ATOM 5241 C CA . GLU B 1 121 ? 9.477 -9.398 -13.141 1 98.19 121 GLU B CA 1
ATOM 5242 C C . GLU B 1 121 ? 9.086 -8.938 -11.742 1 98.19 121 GLU B C 1
ATOM 5244 O O . GLU B 1 121 ? 9.852 -9.094 -10.789 1 98.19 121 GLU B O 1
ATOM 5249 N N . LEU B 1 122 ? 7.91 -8.352 -11.648 1 98.56 122 LEU B N 1
ATOM 5250 C CA . LEU B 1 122 ? 7.402 -7.949 -10.336 1 98.56 122 LEU B CA 1
ATOM 5251 C C . LEU B 1 122 ? 7.254 -9.156 -9.414 1 98.56 122 LEU B C 1
ATOM 5253 O O . LEU B 1 122 ? 7.609 -9.086 -8.234 1 98.56 122 LEU B O 1
ATOM 5257 N N . SER B 1 123 ? 6.727 -10.258 -9.945 1 98.38 123 SER B N 1
ATOM 5258 C CA . SER B 1 123 ? 6.492 -11.469 -9.164 1 98.38 123 SER B CA 1
ATOM 5259 C C . SER B 1 123 ? 7.809 -12.109 -8.727 1 98.38 123 SER B C 1
ATOM 5261 O O . SER B 1 123 ? 7.883 -12.727 -7.664 1 98.38 123 SER B O 1
ATOM 5263 N N . LYS B 1 124 ? 8.836 -11.977 -9.531 1 97.5 124 LYS B N 1
ATOM 5264 C CA . LYS B 1 124 ? 10.164 -12.461 -9.156 1 97.5 124 LYS B CA 1
ATOM 5265 C C . LYS B 1 124 ? 10.789 -11.562 -8.102 1 97.5 124 LYS B C 1
ATOM 5267 O O . LYS B 1 124 ? 11.289 -12.047 -7.082 1 97.5 124 LYS B O 1
ATOM 5272 N N . ALA B 1 125 ? 10.695 -10.258 -8.32 1 98.06 125 ALA B N 1
ATOM 5273 C CA . ALA B 1 125 ? 11.336 -9.281 -7.438 1 98.06 125 ALA B CA 1
ATOM 5274 C C . ALA B 1 125 ? 10.711 -9.312 -6.043 1 98.06 125 ALA B C 1
ATOM 5276 O O . ALA B 1 125 ? 11.406 -9.086 -5.047 1 98.06 125 ALA B O 1
ATOM 5277 N N . SER B 1 126 ? 9.469 -9.586 -5.941 1 98.31 126 SER B N 1
ATOM 5278 C CA . SER B 1 126 ? 8.75 -9.625 -4.668 1 98.31 126 SER B CA 1
ATOM 5279 C C . SER B 1 126 ? 9.016 -10.93 -3.922 1 98.31 126 SER B C 1
ATOM 5281 O O . SER B 1 126 ? 8.516 -11.125 -2.811 1 98.31 126 SER B O 1
ATOM 5283 N N . ASN B 1 127 ? 9.758 -11.789 -4.543 1 97.62 127 ASN B N 1
ATOM 5284 C CA . ASN B 1 127 ? 10.094 -13.109 -4.004 1 97.62 127 ASN B CA 1
ATOM 5285 C C . ASN B 1 127 ? 8.859 -14 -3.904 1 97.62 127 ASN B C 1
ATOM 5287 O O . ASN B 1 127 ? 8.867 -15 -3.18 1 97.62 127 ASN B O 1
ATOM 5291 N N . TYR B 1 128 ? 7.773 -13.562 -4.582 1 97.62 128 TYR B N 1
ATOM 5292 C CA . TYR B 1 128 ? 6.652 -14.484 -4.723 1 97.62 128 TYR B CA 1
ATOM 5293 C C . TYR B 1 128 ? 7.059 -15.727 -5.508 1 97.62 128 TYR B C 1
ATOM 5295 O O . TYR B 1 128 ? 6.766 -16.859 -5.098 1 97.62 128 TYR B O 1
ATOM 5303 N N . ILE B 1 129 ? 7.609 -15.461 -6.688 1 96.69 129 ILE B N 1
ATOM 5304 C CA . ILE B 1 129 ? 8.312 -16.547 -7.359 1 96.69 129 ILE B CA 1
ATOM 5305 C C . ILE B 1 129 ? 9.695 -16.734 -6.73 1 96.69 129 ILE B C 1
ATOM 5307 O O . ILE B 1 129 ? 10.562 -15.867 -6.859 1 96.69 129 ILE B O 1
ATOM 5311 N N . ARG B 1 130 ? 9.914 -17.812 -6.133 1 92.88 130 ARG B N 1
ATOM 5312 C CA . ARG B 1 130 ? 11.141 -18.078 -5.383 1 92.88 130 ARG B CA 1
ATOM 5313 C C . ARG B 1 130 ? 12.266 -18.531 -6.309 1 92.88 130 ARG B C 1
ATOM 5315 O O . ARG B 1 130 ? 12.625 -19.703 -6.332 1 92.88 130 ARG B O 1
ATOM 5322 N N . MET B 1 131 ? 12.875 -17.594 -6.867 1 91.94 131 MET B N 1
ATOM 5323 C CA . MET B 1 131 ? 13.914 -17.875 -7.848 1 91.94 131 MET B CA 1
ATOM 5324 C C . MET B 1 131 ? 15.125 -18.531 -7.18 1 91.94 131 MET B C 1
ATOM 5326 O O . MET B 1 131 ? 15.812 -19.344 -7.801 1 91.94 131 MET B O 1
ATOM 5330 N N . ASP B 1 132 ? 15.336 -18.203 -5.922 1 89.56 132 ASP B N 1
ATOM 5331 C CA . ASP B 1 132 ? 16.453 -18.797 -5.188 1 89.56 132 ASP B CA 1
ATOM 5332 C C . ASP B 1 132 ? 16.25 -20.312 -5.039 1 89.56 132 ASP B C 1
ATOM 5334 O O . ASP B 1 132 ? 17.234 -21.062 -4.992 1 89.56 132 ASP B O 1
ATOM 5338 N N . ARG B 1 133 ? 15.086 -20.719 -4.992 1 88.81 133 ARG B N 1
ATOM 5339 C CA . ARG B 1 133 ? 14.781 -22.141 -4.879 1 88.81 133 ARG B CA 1
ATOM 5340 C C . ARG B 1 133 ? 14.609 -22.781 -6.254 1 88.81 133 ARG B C 1
ATOM 5342 O O . ARG B 1 133 ? 15.148 -23.859 -6.516 1 88.81 133 ARG B O 1
ATOM 5349 N N . THR B 1 134 ? 13.906 -22.156 -7.125 1 88.56 134 THR B N 1
ATOM 5350 C CA . THR B 1 134 ? 13.609 -22.672 -8.453 1 88.56 134 THR B CA 1
ATOM 5351 C C . THR B 1 134 ? 14.898 -22.938 -9.234 1 88.56 134 THR B C 1
ATOM 5353 O O . THR B 1 134 ? 14.969 -23.875 -10.031 1 88.56 134 THR B O 1
ATOM 5356 N N . SER B 1 135 ? 15.867 -22.141 -8.922 1 88.88 135 SER B N 1
ATOM 5357 C CA . SER B 1 135 ? 17.125 -22.25 -9.664 1 88.88 135 SER B CA 1
ATOM 5358 C C . SER B 1 135 ? 17.875 -23.516 -9.273 1 88.88 135 SER B C 1
ATOM 5360 O O . SER B 1 135 ? 18.812 -23.922 -9.969 1 88.88 135 SER B O 1
ATOM 5362 N N . GLN B 1 136 ? 17.422 -24.125 -8.258 1 89.06 136 GLN B N 1
ATOM 5363 C CA . GLN B 1 136 ? 18.094 -25.328 -7.793 1 89.06 136 GLN B CA 1
ATOM 5364 C C . GLN B 1 136 ? 17.531 -26.562 -8.5 1 89.06 136 GLN B C 1
ATOM 5366 O O . GLN B 1 136 ? 18.125 -27.641 -8.438 1 89.06 136 GLN B O 1
ATOM 5371 N N . ASN B 1 137 ? 16.438 -26.406 -9.164 1 92.38 137 ASN B N 1
ATOM 5372 C CA . ASN B 1 137 ? 15.812 -27.531 -9.859 1 92.38 137 ASN B CA 1
ATOM 5373 C C . ASN B 1 137 ? 16.75 -28.141 -10.898 1 92.38 137 ASN B C 1
ATOM 5375 O O . ASN B 1 137 ? 17.516 -27.422 -11.555 1 92.38 137 ASN B O 1
ATOM 5379 N N . LEU B 1 138 ? 16.797 -29.406 -10.961 1 94.62 138 LEU B N 1
ATOM 5380 C CA . LEU B 1 138 ? 17.484 -30.078 -12.047 1 94.62 138 LEU B CA 1
ATOM 5381 C C . LEU B 1 138 ? 16.625 -30.141 -13.297 1 94.62 138 LEU B C 1
ATOM 5383 O O . LEU B 1 138 ? 15.391 -30.203 -13.203 1 94.62 138 LEU B O 1
ATOM 5387 N N . TYR B 1 139 ? 17.25 -30.062 -14.406 1 96.19 139 TYR B N 1
ATOM 5388 C CA . TYR B 1 139 ? 16.531 -30.078 -15.672 1 96.19 139 TYR B CA 1
ATOM 5389 C C . TYR B 1 139 ? 17.391 -30.734 -16.766 1 96.19 139 TYR B C 1
ATOM 5391 O O . TYR B 1 139 ? 18.594 -30.5 -16.844 1 96.19 139 TYR B O 1
ATOM 5399 N N . TRP B 1 140 ? 16.859 -31.641 -17.516 1 97.38 140 TRP B N 1
ATOM 5400 C CA . TRP B 1 140 ? 17.516 -32.156 -18.703 1 97.38 140 TRP B CA 1
ATOM 5401 C C . TRP B 1 140 ? 16.5 -32.656 -19.719 1 97.38 140 TRP B C 1
ATOM 5403 O O . TRP B 1 140 ? 15.312 -32.781 -19.406 1 97.38 140 TRP B O 1
ATOM 5413 N N . ARG B 1 141 ? 16.906 -32.875 -20.891 1 97.88 141 ARG B N 1
ATOM 5414 C CA . ARG B 1 141 ? 16.078 -33.438 -21.953 1 97.88 141 ARG B CA 1
ATOM 5415 C C . ARG B 1 141 ? 16.531 -34.844 -22.312 1 97.88 141 ARG B C 1
ATOM 5417 O O . ARG B 1 141 ? 17.719 -35.125 -22.297 1 97.88 141 ARG B O 1
ATOM 5424 N N . THR B 1 142 ? 15.617 -35.688 -22.625 1 98.06 142 THR B N 1
ATOM 5425 C CA . THR B 1 142 ? 15.875 -37.094 -23.016 1 98.06 142 THR B CA 1
ATOM 5426 C C . THR B 1 142 ? 15.305 -37.375 -24.391 1 98.06 142 THR B C 1
ATOM 5428 O O . THR B 1 142 ? 14.086 -37.344 -24.578 1 98.06 142 THR B O 1
ATOM 5431 N N . PRO B 1 143 ? 16.172 -37.656 -25.312 1 97.88 143 PRO B N 1
ATOM 5432 C CA . PRO B 1 143 ? 15.664 -38.031 -26.641 1 97.88 143 PRO B CA 1
ATOM 5433 C C . PRO B 1 143 ? 14.891 -39.344 -26.625 1 97.88 143 PRO B C 1
ATOM 5435 O O . PRO B 1 143 ? 15.312 -40.312 -25.984 1 97.88 143 PRO B O 1
ATOM 5438 N N . THR B 1 144 ? 13.789 -39.438 -27.312 1 97.94 144 THR B N 1
ATOM 5439 C CA . THR B 1 144 ? 12.977 -40.625 -27.516 1 97.94 144 THR B CA 1
ATOM 5440 C C . THR B 1 144 ? 12.453 -40.688 -28.938 1 97.94 144 THR B C 1
ATOM 5442 O O . THR B 1 144 ? 12.688 -39.781 -29.734 1 97.94 144 THR B O 1
ATOM 5445 N N . GLU B 1 145 ? 11.734 -41.719 -29.25 1 96.75 145 GLU B N 1
ATOM 5446 C CA . GLU B 1 145 ? 11.141 -41.875 -30.578 1 96.75 145 GLU B CA 1
ATOM 5447 C C . GLU B 1 145 ? 9.977 -40.906 -30.766 1 96.75 145 GLU B C 1
ATOM 5449 O O . GLU B 1 145 ? 9.539 -40.656 -31.891 1 96.75 145 GLU B O 1
ATOM 5454 N N . TYR B 1 146 ? 9.547 -40.25 -29.734 1 97.81 146 TYR B N 1
ATOM 5455 C CA . TYR B 1 146 ? 8.438 -39.281 -29.797 1 97.81 146 TYR B CA 1
ATOM 5456 C C . TYR B 1 146 ? 8.945 -37.844 -29.641 1 97.81 146 TYR B C 1
ATOM 5458 O O . TYR B 1 146 ? 8.156 -36.938 -29.438 1 97.81 146 TYR B O 1
ATOM 5466 N N . GLY B 1 147 ? 10.234 -37.656 -29.781 1 96.62 147 GLY B N 1
ATOM 5467 C CA . GLY B 1 147 ? 10.859 -36.375 -29.516 1 96.62 147 GLY B CA 1
ATOM 5468 C C . GLY B 1 147 ? 11.562 -36.312 -28.172 1 96.62 147 GLY B C 1
ATOM 5469 O O . GLY B 1 147 ? 11.523 -37.281 -27.406 1 96.62 147 GLY B O 1
ATOM 5470 N N . ALA B 1 148 ? 12.18 -35.188 -27.844 1 97.94 148 ALA B N 1
ATOM 5471 C CA . ALA B 1 148 ? 12.922 -35.062 -26.594 1 97.94 148 ALA B CA 1
ATOM 5472 C C . ALA B 1 148 ? 12 -34.688 -25.438 1 97.94 148 ALA B C 1
ATOM 5474 O O . ALA B 1 148 ? 11.453 -33.562 -25.422 1 97.94 148 ALA B O 1
ATOM 5475 N N . LEU B 1 149 ? 11.836 -35.562 -24.484 1 98.62 149 LEU B N 1
ATOM 5476 C CA . LEU B 1 149 ? 11.055 -35.281 -23.297 1 98.62 149 LEU B CA 1
ATOM 5477 C C . LEU B 1 149 ? 11.844 -34.406 -22.312 1 98.62 149 LEU B C 1
ATOM 5479 O O . LEU B 1 149 ? 13.078 -34.438 -22.312 1 98.62 149 LEU B O 1
ATOM 5483 N N . GLU B 1 150 ? 11.156 -33.594 -21.562 1 98.5 150 GLU B N 1
ATOM 5484 C CA . GLU B 1 150 ? 11.773 -32.75 -20.547 1 98.5 150 GLU B CA 1
ATOM 5485 C C . GLU B 1 150 ? 11.609 -33.344 -19.156 1 98.5 150 GLU B C 1
ATOM 5487 O O . GLU B 1 150 ? 10.555 -33.906 -18.828 1 98.5 150 GLU B O 1
ATOM 5492 N N . ILE B 1 151 ? 12.656 -33.312 -18.375 1 98.19 151 ILE B N 1
ATOM 5493 C CA . ILE B 1 151 ? 12.633 -33.844 -17.016 1 98.19 151 ILE B CA 1
ATOM 5494 C C . ILE B 1 151 ? 13.117 -32.781 -16.031 1 98.19 151 ILE B C 1
ATOM 5496 O O . ILE B 1 151 ? 14.141 -32.125 -16.266 1 98.19 151 ILE B O 1
ATOM 5500 N N . THR B 1 152 ? 12.367 -32.562 -15.047 1 96.38 152 THR B N 1
ATOM 5501 C CA . THR B 1 152 ? 12.812 -31.672 -13.977 1 96.38 152 THR B CA 1
ATOM 5502 C C . THR B 1 152 ? 12.609 -32.312 -12.609 1 96.38 152 THR B C 1
ATOM 5504 O O . THR B 1 152 ? 11.641 -33.062 -12.414 1 96.38 152 THR B O 1
ATOM 5507 N N . ILE B 1 153 ? 13.57 -32.25 -11.742 1 94.69 153 ILE B N 1
ATOM 5508 C CA . ILE B 1 153 ? 13.43 -32.594 -10.336 1 94.69 153 ILE B CA 1
ATOM 5509 C C . ILE B 1 153 ? 13.227 -31.328 -9.5 1 94.69 153 ILE B C 1
ATOM 5511 O O . ILE B 1 153 ? 14.117 -30.484 -9.43 1 94.69 153 ILE B O 1
ATOM 5515 N N . ASN B 1 154 ? 12.086 -31.25 -8.938 1 89.75 154 ASN B N 1
ATOM 5516 C CA . ASN B 1 154 ? 11.711 -30.062 -8.188 1 89.75 154 ASN B CA 1
ATOM 5517 C C . ASN B 1 154 ? 12.352 -30.047 -6.805 1 89.75 154 ASN B C 1
ATOM 5519 O O . ASN B 1 154 ? 12 -30.859 -5.945 1 89.75 154 ASN B O 1
ATOM 5523 N N . LEU B 1 155 ? 13.211 -29.125 -6.582 1 87.56 155 LEU B N 1
ATOM 5524 C CA . LEU B 1 155 ? 13.898 -28.984 -5.301 1 87.56 155 LEU B CA 1
ATOM 5525 C C . LEU B 1 155 ? 13.438 -27.734 -4.562 1 87.56 155 LEU B C 1
ATOM 5527 O O . LEU B 1 155 ? 13.883 -27.469 -3.447 1 87.56 155 LEU B O 1
ATOM 5531 N N . SER B 1 156 ? 12.523 -27.062 -5.211 1 80.81 156 SER B N 1
ATOM 5532 C CA . SER B 1 156 ? 12.102 -25.781 -4.676 1 80.81 156 SER B CA 1
ATOM 5533 C C . SER B 1 156 ? 11.125 -25.953 -3.518 1 80.81 156 SER B C 1
ATOM 5535 O O . SER B 1 156 ? 10.984 -25.062 -2.678 1 80.81 156 SER B O 1
ATOM 5537 N N . LYS B 1 157 ? 10.375 -26.984 -3.482 1 74.62 157 LYS B N 1
ATOM 5538 C CA . LYS B 1 157 ? 9.414 -27.203 -2.406 1 74.62 157 LYS B CA 1
ATOM 5539 C C . LYS B 1 157 ? 10.109 -27.703 -1.141 1 74.62 157 LYS B C 1
ATOM 5541 O O . LYS B 1 157 ? 10.766 -28.75 -1.154 1 74.62 157 LYS B O 1
ATOM 5546 N N . PRO B 1 158 ? 9.938 -26.922 -0.106 1 70.69 158 PRO B N 1
ATOM 5547 C CA . PRO B 1 158 ? 10.664 -27.297 1.108 1 70.69 158 PRO B CA 1
ATOM 5548 C C . PRO B 1 158 ? 9.984 -28.438 1.878 1 70.69 158 PRO B C 1
ATOM 5550 O O . PRO B 1 158 ? 8.766 -28.594 1.799 1 70.69 158 PRO B O 1
ATOM 5553 N N . GLU B 1 159 ? 10.766 -29.297 2.365 1 67.38 159 GLU B N 1
ATOM 5554 C CA . GLU B 1 159 ? 10.25 -30.312 3.275 1 67.38 159 GLU B CA 1
ATOM 5555 C C . GLU B 1 159 ? 9.992 -29.734 4.664 1 67.38 159 GLU B C 1
ATOM 5557 O O . GLU B 1 159 ? 10.805 -28.953 5.176 1 67.38 159 GLU B O 1
ATOM 5562 N N . LYS B 1 160 ? 8.844 -30.016 5.23 1 68.69 160 LYS B N 1
ATOM 5563 C CA . LYS B 1 160 ? 8.477 -29.484 6.539 1 68.69 160 LYS B CA 1
ATOM 5564 C C . LYS B 1 160 ? 9.195 -30.219 7.66 1 68.69 160 LYS B C 1
ATOM 5566 O O . LYS B 1 160 ? 9.422 -31.438 7.57 1 68.69 160 LYS B O 1
ATOM 5571 N N . ASP B 1 161 ? 9.477 -29.359 8.523 1 75.5 161 ASP B N 1
ATOM 5572 C CA . ASP B 1 161 ? 10.031 -29.891 9.766 1 75.5 161 ASP B CA 1
ATOM 5573 C C . ASP B 1 161 ? 8.992 -30.719 10.516 1 75.5 161 ASP B C 1
ATOM 5575 O O . ASP B 1 161 ? 7.824 -30.344 10.602 1 75.5 161 ASP B O 1
ATOM 5579 N N . PRO B 1 162 ? 9.406 -31.906 11.031 1 72.88 162 PRO B N 1
ATOM 5580 C CA . PRO B 1 162 ? 8.445 -32.719 11.766 1 72.88 162 PRO B CA 1
ATOM 5581 C C . PRO B 1 162 ? 7.742 -31.969 12.883 1 72.88 162 PRO B C 1
ATOM 5583 O O . PRO B 1 162 ? 6.547 -32.188 13.117 1 72.88 162 PRO B O 1
ATOM 5586 N N . LYS B 1 163 ? 8.484 -31.156 13.547 1 73.25 163 LYS B N 1
ATOM 5587 C CA . LYS B 1 163 ? 7.895 -30.391 14.633 1 73.25 163 LYS B CA 1
ATOM 5588 C C . LYS B 1 163 ? 6.801 -29.453 14.117 1 73.25 163 LYS B C 1
ATOM 5590 O O . LYS B 1 163 ? 5.785 -29.25 14.789 1 73.25 163 LYS B O 1
ATOM 5595 N N . GLU B 1 164 ? 6.879 -28.938 12.984 1 78.62 164 GLU B N 1
ATOM 5596 C CA . GLU B 1 164 ? 5.895 -28.031 12.383 1 78.62 164 GLU B CA 1
ATOM 5597 C C . GLU B 1 164 ? 4.645 -28.797 11.953 1 78.62 164 GLU B C 1
ATOM 5599 O O . GLU B 1 164 ? 3.533 -28.266 12.031 1 78.62 164 GLU B O 1
ATOM 5604 N N . ILE B 1 165 ? 4.914 -29.953 11.586 1 77.38 165 ILE B N 1
ATOM 5605 C CA . ILE B 1 165 ? 3.791 -30.781 11.164 1 77.38 165 ILE B CA 1
ATOM 5606 C C . ILE B 1 165 ? 2.863 -31.047 12.352 1 77.38 165 ILE B C 1
ATOM 5608 O O . ILE B 1 165 ? 1.64 -30.984 12.219 1 77.38 165 ILE B O 1
ATOM 5612 N N . GLU B 1 166 ? 3.545 -31.281 13.461 1 77.94 166 GLU B N 1
ATOM 5613 C CA . GLU B 1 166 ? 2.77 -31.516 14.68 1 77.94 166 GLU B CA 1
ATOM 5614 C C . GLU B 1 166 ? 2.012 -30.266 15.102 1 77.94 166 GLU B C 1
ATOM 5616 O O . GLU B 1 166 ? 0.841 -30.344 15.477 1 77.94 166 GLU B O 1
ATOM 5621 N N . LYS B 1 167 ? 2.678 -29.156 15.008 1 82.06 167 LYS B N 1
ATOM 5622 C CA . LYS B 1 167 ? 2.051 -27.875 15.375 1 82.06 167 LYS B CA 1
ATOM 5623 C C . LYS B 1 167 ? 0.905 -27.547 14.422 1 82.06 167 LYS B C 1
ATOM 5625 O O . LYS B 1 167 ? -0.135 -27.047 14.852 1 82.06 167 LYS B O 1
ATOM 5630 N N . ALA B 1 168 ? 1.04 -27.812 13.203 1 82.19 168 ALA B N 1
ATOM 5631 C CA . ALA B 1 168 ? 0.056 -27.516 12.164 1 82.19 168 ALA B CA 1
ATOM 5632 C C . ALA B 1 168 ? -1.226 -28.312 12.383 1 82.19 168 ALA B C 1
ATOM 5634 O O . ALA B 1 168 ? -2.322 -27.828 12.094 1 82.19 168 ALA B O 1
ATOM 5635 N N . LYS B 1 169 ? -1.054 -29.516 12.836 1 80 169 LYS B N 1
ATOM 5636 C CA . LYS B 1 169 ? -2.215 -30.359 13.078 1 80 169 LYS B CA 1
ATOM 5637 C C . LYS B 1 169 ? -3.119 -29.781 14.148 1 80 169 LYS B C 1
ATOM 5639 O O . LYS B 1 169 ? -4.328 -30.031 14.156 1 80 169 LYS B O 1
ATOM 5644 N N . LYS B 1 170 ? -2.523 -29.016 15.055 1 76.81 170 LYS B N 1
ATOM 5645 C CA . LYS B 1 170 ? -3.27 -28.484 16.188 1 76.81 170 LYS B CA 1
ATOM 5646 C C . LYS B 1 170 ? -3.971 -27.188 15.828 1 76.81 170 LYS B C 1
ATOM 5648 O O . LYS B 1 170 ? -4.797 -26.688 16.594 1 76.81 170 LYS B O 1
ATOM 5653 N N . ILE B 1 171 ? -3.658 -26.609 14.625 1 79.62 171 ILE B N 1
ATOM 5654 C CA . ILE B 1 171 ? -4.25 -25.344 14.219 1 79.62 171 ILE B CA 1
ATOM 5655 C C . ILE B 1 171 ? -5.602 -25.578 13.562 1 79.62 171 ILE B C 1
ATOM 5657 O O . ILE B 1 171 ? -5.699 -26.328 12.586 1 79.62 171 ILE B O 1
ATOM 5661 N N . PRO B 1 172 ? -6.562 -25.094 14.234 1 78 172 PRO B N 1
ATOM 5662 C CA . PRO B 1 172 ? -7.879 -25.25 13.602 1 78 172 PRO B CA 1
ATOM 5663 C C . PRO B 1 172 ? -7.941 -24.641 12.203 1 78 172 PRO B C 1
ATOM 5665 O O . PRO B 1 172 ? -7.34 -23.594 11.953 1 78 172 PRO B O 1
ATOM 5668 N N . GLN B 1 173 ? -8.609 -25.344 11.297 1 80.31 173 GLN B N 1
ATOM 5669 C CA . GLN B 1 173 ? -8.789 -24.844 9.938 1 80.31 173 GLN B CA 1
ATOM 5670 C C . GLN B 1 173 ? -9.961 -23.859 9.867 1 80.31 173 GLN B C 1
ATOM 5672 O O . GLN B 1 173 ? -11.094 -24.219 10.203 1 80.31 173 GLN B O 1
ATOM 5677 N N . SER B 1 174 ? -9.672 -22.625 9.562 1 83.38 174 SER B N 1
ATOM 5678 C CA . SER B 1 174 ? -10.695 -21.594 9.516 1 83.38 174 SER B CA 1
ATOM 5679 C C . SER B 1 174 ? -11.523 -21.688 8.234 1 83.38 174 SER B C 1
ATOM 5681 O O . SER B 1 174 ? -12.617 -21.125 8.156 1 83.38 174 SER B O 1
ATOM 5683 N N . GLY B 1 175 ? -10.953 -22.328 7.262 1 90.38 175 GLY B N 1
ATOM 5684 C CA . GLY B 1 175 ? -11.625 -22.391 5.973 1 90.38 175 GLY B CA 1
ATOM 5685 C C . GLY B 1 175 ? -11.398 -21.156 5.117 1 90.38 175 GLY B C 1
ATOM 5686 O O . GLY B 1 175 ? -12.078 -20.969 4.102 1 90.38 175 GLY B O 1
ATOM 5687 N N . TYR B 1 176 ? -10.547 -20.281 5.535 1 95.19 176 TYR B N 1
ATOM 5688 C CA . TYR B 1 176 ? -10.203 -19.094 4.77 1 95.19 176 TYR B CA 1
ATOM 5689 C C . TYR B 1 176 ? -8.695 -18.953 4.625 1 95.19 176 TYR B C 1
ATOM 5691 O O . TYR B 1 176 ? -7.961 -18.969 5.621 1 95.19 176 TYR B O 1
ATOM 5699 N N . PRO B 1 177 ? -8.266 -18.719 3.463 1 96.38 177 PRO B N 1
ATOM 5700 C CA . PRO B 1 177 ? -8.977 -18.906 2.193 1 96.38 177 PRO B CA 1
ATOM 5701 C C . PRO B 1 177 ? -9.43 -20.344 1.979 1 96.38 177 PRO B C 1
ATOM 5703 O O . PRO B 1 177 ? -8.867 -21.266 2.57 1 96.38 177 PRO B O 1
ATOM 5706 N N . LYS B 1 178 ? -10.391 -20.562 1.127 1 95.25 178 LYS B N 1
ATOM 5707 C CA . LYS B 1 178 ? -10.961 -21.891 0.92 1 95.25 178 LYS B CA 1
ATOM 5708 C C . LYS B 1 178 ? -9.938 -22.828 0.293 1 95.25 178 LYS B C 1
ATOM 5710 O O . LYS B 1 178 ? -9.961 -24.031 0.546 1 95.25 178 LYS B O 1
ATOM 5715 N N . CYS B 1 179 ? -9.117 -22.312 -0.531 1 95.81 179 CYS B N 1
ATOM 5716 C CA . CYS B 1 179 ? -8.07 -23.125 -1.146 1 95.81 179 CYS B CA 1
ATOM 5717 C C . CYS B 1 179 ? -6.906 -22.25 -1.607 1 95.81 179 CYS B C 1
ATOM 5719 O O . CYS B 1 179 ? -6.918 -21.031 -1.409 1 95.81 179 CYS B O 1
ATOM 5721 N N . LEU B 1 180 ? -5.926 -22.781 -2.242 1 95.88 180 LEU B N 1
ATOM 5722 C CA . LEU B 1 180 ? -4.691 -22.094 -2.609 1 95.88 180 LEU B CA 1
ATOM 5723 C C . LEU B 1 180 ? -4.898 -21.219 -3.84 1 95.88 180 LEU B C 1
ATOM 5725 O O . LEU B 1 180 ? -4.066 -20.359 -4.145 1 95.88 180 LEU B O 1
ATOM 5729 N N . LEU B 1 181 ? -6.059 -21.375 -4.555 1 96.94 181 LEU B N 1
ATOM 5730 C CA . LEU B 1 181 ? -6.273 -20.688 -5.82 1 96.94 181 LEU B CA 1
ATOM 5731 C C . LEU B 1 181 ? -7.285 -19.562 -5.656 1 96.94 181 LEU B C 1
ATOM 5733 O O . LEU B 1 181 ? -7.449 -18.734 -6.559 1 96.94 181 LEU B O 1
ATOM 5737 N N . CYS B 1 182 ? -7.938 -19.516 -4.5 1 97.94 182 CYS B N 1
ATOM 5738 C CA . CYS B 1 182 ? -8.961 -18.5 -4.301 1 97.94 182 CYS B CA 1
ATOM 5739 C C . CYS B 1 182 ? -8.352 -17.094 -4.32 1 97.94 182 CYS B C 1
ATOM 5741 O O . CYS B 1 182 ? -7.246 -16.891 -3.814 1 97.94 182 CYS B O 1
ATOM 5743 N N . ILE B 1 183 ? -9.086 -16.125 -4.809 1 98.38 183 ILE B N 1
ATOM 5744 C CA . ILE B 1 183 ? -8.602 -14.75 -4.918 1 98.38 183 ILE B CA 1
ATOM 5745 C C . ILE B 1 183 ? -8.375 -14.172 -3.521 1 98.38 183 ILE B C 1
ATOM 5747 O O . ILE B 1 183 ? -7.602 -13.227 -3.354 1 98.38 183 ILE B O 1
ATOM 5751 N N . GLU B 1 184 ? -8.961 -14.797 -2.492 1 98.25 184 GLU B N 1
ATOM 5752 C CA . GLU B 1 184 ? -8.82 -14.383 -1.1 1 98.25 184 GLU B CA 1
ATOM 5753 C C . GLU B 1 184 ? -7.379 -14.531 -0.619 1 98.25 184 GLU B C 1
ATOM 5755 O O . GLU B 1 184 ? -7.012 -14 0.431 1 98.25 184 GLU B O 1
ATOM 5760 N N . ASN B 1 185 ? -6.555 -15.25 -1.386 1 98.5 185 ASN B N 1
ATOM 5761 C CA . ASN B 1 185 ? -5.156 -15.414 -1.012 1 98.5 185 ASN B CA 1
ATOM 5762 C C . ASN B 1 185 ? -4.379 -14.109 -1.134 1 98.5 185 ASN B C 1
ATOM 5764 O O . ASN B 1 185 ? -3.326 -13.945 -0.514 1 98.5 185 ASN B O 1
ATOM 5768 N N . VAL B 1 186 ? -4.891 -13.141 -1.958 1 98.75 186 VAL B N 1
ATOM 5769 C CA . VAL B 1 186 ? -4.164 -11.898 -2.184 1 98.75 186 VAL B CA 1
ATOM 5770 C C . VAL B 1 186 ? -3.996 -11.148 -0.862 1 98.75 186 VAL B C 1
ATOM 5772 O O . VAL B 1 186 ? -4.984 -10.773 -0.226 1 98.75 186 VAL B O 1
ATOM 5775 N N . GLY B 1 187 ? -2.775 -11.023 -0.43 1 98.5 187 GLY B N 1
ATOM 5776 C CA . GLY B 1 187 ? -2.488 -10.273 0.782 1 98.5 187 GLY B CA 1
ATOM 5777 C C . GLY B 1 187 ? -2.635 -11.102 2.045 1 98.5 187 GLY B C 1
ATOM 5778 O O . GLY B 1 187 ? -2.469 -10.586 3.152 1 98.5 187 GLY B O 1
ATOM 5779 N N . PHE B 1 188 ? -2.9 -12.406 1.955 1 98.5 188 PHE B N 1
ATOM 5780 C CA . PHE B 1 188 ? -3.143 -13.266 3.105 1 98.5 188 PHE B CA 1
ATOM 5781 C C . PHE B 1 188 ? -1.85 -13.523 3.873 1 98.5 188 PHE B C 1
ATOM 5783 O O . PHE B 1 188 ? -0.82 -13.844 3.275 1 98.5 188 PHE B O 1
ATOM 5790 N N . ALA B 1 189 ? -1.892 -13.453 5.148 1 97.81 189 ALA B N 1
ATOM 5791 C CA . ALA B 1 189 ? -0.705 -13.531 5.996 1 97.81 189 ALA B CA 1
ATOM 5792 C C . ALA B 1 189 ? -0.194 -14.961 6.098 1 97.81 189 ALA B C 1
ATOM 5794 O O . ALA B 1 189 ? 0.975 -15.195 6.418 1 97.81 189 ALA B O 1
ATOM 5795 N N . GLY B 1 190 ? -1.076 -15.922 5.785 1 96.44 190 GLY B N 1
ATOM 5796 C CA . GLY B 1 190 ? -0.686 -17.312 5.887 1 96.44 190 GLY B CA 1
ATOM 5797 C C . GLY B 1 190 ? -0.649 -17.828 7.316 1 96.44 190 GLY B C 1
ATOM 5798 O O . GLY B 1 190 ? -0.885 -17.062 8.258 1 96.44 190 GLY B O 1
ATOM 5799 N N . ASN B 1 191 ? -0.509 -19.047 7.527 1 93.94 191 ASN B N 1
ATOM 5800 C CA . ASN B 1 191 ? -0.289 -19.766 8.773 1 93.94 191 ASN B CA 1
ATOM 5801 C C . ASN B 1 191 ? 0.472 -21.078 8.531 1 93.94 191 ASN B C 1
ATOM 5803 O O . ASN B 1 191 ? 1.097 -21.25 7.484 1 93.94 191 ASN B O 1
ATOM 5807 N N . LEU B 1 192 ? 0.54 -21.953 9.43 1 91.31 192 LEU B N 1
ATOM 5808 C CA . LEU B 1 192 ? 1.347 -23.156 9.32 1 91.31 192 LEU B CA 1
ATOM 5809 C C . LEU B 1 192 ? 0.762 -24.109 8.281 1 91.31 192 LEU B C 1
ATOM 5811 O O . LEU B 1 192 ? 1.461 -25 7.781 1 91.31 192 LEU B O 1
ATOM 5815 N N . ASN B 1 193 ? -0.518 -23.922 7.922 1 91.38 193 ASN B N 1
ATOM 5816 C CA . ASN B 1 193 ? -1.186 -24.844 7.008 1 91.38 193 ASN B CA 1
ATOM 5817 C C . ASN B 1 193 ? -1.5 -24.172 5.672 1 91.38 193 ASN B C 1
ATOM 5819 O O . ASN B 1 193 ? -2.057 -24.812 4.773 1 91.38 193 ASN B O 1
ATOM 5823 N N . HIS B 1 194 ? -1.209 -22.891 5.559 1 94.5 194 HIS B N 1
ATOM 5824 C CA . HIS B 1 194 ? -1.525 -22.109 4.367 1 94.5 194 HIS B CA 1
ATOM 5825 C C . HIS B 1 194 ? -0.459 -21.062 4.098 1 94.5 194 HIS B C 1
ATOM 5827 O O . HIS B 1 194 ? -0.157 -20.234 4.965 1 94.5 194 HIS B O 1
ATOM 5833 N N . PRO B 1 195 ? 0.087 -21.109 2.967 1 95.5 195 PRO B N 1
ATOM 5834 C CA . PRO B 1 195 ? 1.205 -20.203 2.689 1 95.5 195 PRO B CA 1
ATOM 5835 C C . PRO B 1 195 ? 0.798 -18.719 2.736 1 95.5 195 PRO B C 1
ATOM 5837 O O . PRO B 1 195 ? -0.346 -18.391 2.422 1 95.5 195 PRO B O 1
ATOM 5840 N N . ALA B 1 196 ? 1.745 -17.875 3.092 1 97.81 196 ALA B N 1
ATOM 5841 C CA . ALA B 1 196 ? 1.556 -16.438 3.047 1 97.81 196 ALA B CA 1
ATOM 5842 C C . ALA B 1 196 ? 1.536 -15.93 1.606 1 97.81 196 ALA B C 1
ATOM 5844 O O . ALA B 1 196 ? 2.217 -16.484 0.739 1 97.81 196 ALA B O 1
ATOM 5845 N N . ARG B 1 197 ? 0.728 -14.93 1.395 1 98.69 197 ARG B N 1
ATOM 5846 C CA . ARG B 1 197 ? 0.569 -14.352 0.065 1 98.69 197 ARG B CA 1
ATOM 5847 C C . ARG B 1 197 ? 0.486 -12.828 0.139 1 98.69 197 ARG B C 1
ATOM 5849 O O . ARG B 1 197 ? -0.215 -12.203 -0.657 1 98.69 197 ARG B O 1
ATOM 5856 N N . GLN B 1 198 ? 1.13 -12.227 1.119 1 98.69 198 GLN B N 1
ATOM 5857 C CA . GLN B 1 198 ? 1.14 -10.773 1.232 1 98.69 198 GLN B CA 1
ATOM 5858 C C . GLN B 1 198 ? 1.828 -10.133 0.031 1 98.69 198 GLN B C 1
ATOM 5860 O O . GLN B 1 198 ? 1.597 -8.961 -0.27 1 98.69 198 GLN B O 1
ATOM 5865 N N . ASN B 1 199 ? 2.67 -10.891 -0.676 1 98.56 199 ASN B N 1
ATOM 5866 C CA . ASN B 1 199 ? 3.408 -10.406 -1.836 1 98.56 199 ASN B CA 1
ATOM 5867 C C . ASN B 1 199 ? 2.775 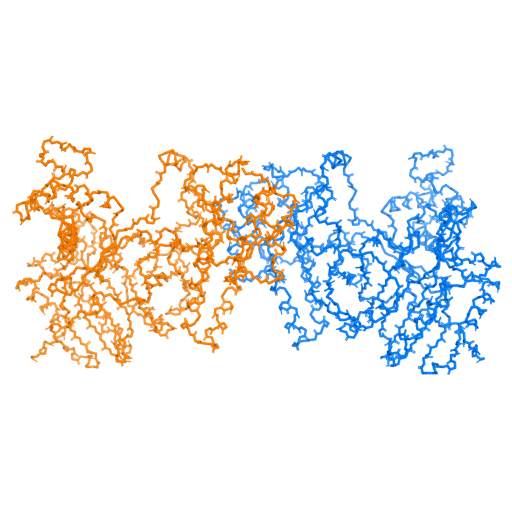-10.875 -3.143 1 98.56 199 ASN B C 1
ATOM 5869 O O . ASN B 1 199 ? 3.375 -10.75 -4.211 1 98.56 199 ASN B O 1
ATOM 5873 N N . LEU B 1 200 ? 1.552 -11.438 -3.088 1 98.75 200 LEU B N 1
ATOM 5874 C CA . LEU B 1 200 ? 0.843 -11.891 -4.277 1 98.75 200 LEU B CA 1
ATOM 5875 C C . LEU B 1 200 ? -0.03 -10.781 -4.852 1 98.75 200 LEU B C 1
ATOM 5877 O O . LEU B 1 200 ? -0.705 -10.07 -4.105 1 98.75 200 LEU B O 1
ATOM 5881 N N . ARG B 1 201 ? 0.018 -10.578 -6.117 1 98.81 201 ARG B N 1
ATOM 5882 C CA . ARG B 1 201 ? -0.92 -9.781 -6.898 1 98.81 201 ARG B CA 1
ATOM 5883 C C . ARG B 1 201 ? -1.475 -10.578 -8.07 1 98.81 201 ARG B C 1
ATOM 5885 O O . ARG B 1 201 ? -0.832 -11.516 -8.555 1 98.81 201 ARG B O 1
ATOM 5892 N N . ILE B 1 202 ? -2.662 -10.242 -8.477 1 98.81 202 ILE B N 1
ATOM 5893 C CA . ILE B 1 202 ? -3.305 -10.969 -9.562 1 98.81 202 ILE B CA 1
ATOM 5894 C C . ILE B 1 202 ? -3.912 -9.984 -10.562 1 98.81 202 ILE B C 1
ATOM 5896 O O . ILE B 1 202 ? -4.172 -8.828 -10.219 1 98.81 202 ILE B O 1
ATOM 5900 N N . ILE B 1 203 ? -4.145 -10.359 -11.852 1 98.94 203 ILE B N 1
ATOM 5901 C CA . ILE B 1 203 ? -4.68 -9.523 -12.922 1 98.94 203 ILE B CA 1
ATOM 5902 C C . ILE B 1 203 ? -6.062 -10.023 -13.328 1 98.94 203 ILE B C 1
ATOM 5904 O O . ILE B 1 203 ? -6.211 -11.188 -13.727 1 98.94 203 ILE B O 1
ATOM 5908 N N . PRO B 1 204 ? -7.102 -9.195 -13.273 1 98.81 204 PRO B N 1
ATOM 5909 C CA . PRO B 1 204 ? -8.414 -9.617 -13.766 1 98.81 204 PRO B CA 1
ATOM 5910 C C . PRO B 1 204 ? -8.438 -9.844 -15.273 1 98.81 204 PRO B C 1
ATOM 5912 O O . PRO B 1 204 ? -7.914 -9.016 -16.031 1 98.81 204 PRO B O 1
ATOM 5915 N N . VAL B 1 205 ? -8.984 -10.945 -15.695 1 98.75 205 VAL B N 1
ATOM 5916 C CA . VAL B 1 205 ? -9.133 -11.297 -17.094 1 98.75 205 VAL B CA 1
ATOM 5917 C C . VAL B 1 205 ? -10.539 -11.828 -17.359 1 98.75 205 VAL B C 1
ATOM 5919 O O . VAL B 1 205 ? -11.023 -12.703 -16.641 1 98.75 205 VAL B O 1
ATOM 5922 N N . LYS B 1 206 ? -11.227 -11.344 -18.375 1 98.56 206 LYS B N 1
ATOM 5923 C CA . LYS B 1 206 ? -12.562 -11.812 -18.719 1 98.56 206 LYS B CA 1
ATOM 5924 C C . LYS B 1 206 ? -12.5 -12.852 -19.844 1 98.56 206 LYS B C 1
ATOM 5926 O O . LYS B 1 206 ? -11.969 -12.57 -20.922 1 98.56 206 LYS B O 1
ATOM 5931 N N . VAL B 1 207 ? -13.008 -13.992 -19.562 1 98.56 207 VAL B N 1
ATOM 5932 C CA . VAL B 1 207 ? -13.109 -15.031 -20.578 1 98.56 207 VAL B CA 1
ATOM 5933 C C . VAL B 1 207 ? -14.508 -15.648 -20.562 1 98.56 207 VAL B C 1
ATOM 5935 O O . VAL B 1 207 ? -15.102 -15.828 -19.484 1 98.56 207 VAL B O 1
ATOM 5938 N N . ALA B 1 208 ? -15.07 -15.836 -21.75 1 98.25 208 ALA B N 1
ATOM 5939 C CA . ALA B 1 208 ? -16.422 -16.391 -21.922 1 98.25 208 ALA B CA 1
ATOM 5940 C C . ALA B 1 208 ? -17.438 -15.578 -21.125 1 98.25 208 ALA B C 1
ATOM 5942 O O . ALA B 1 208 ? -18.359 -16.141 -20.531 1 98.25 208 ALA B O 1
ATOM 5943 N N . GLY B 1 209 ? -17.219 -14.289 -21.016 1 97.75 209 GLY B N 1
ATOM 5944 C CA . GLY B 1 209 ? -18.125 -13.391 -20.328 1 97.75 209 GLY B CA 1
ATOM 5945 C C . GLY B 1 209 ? -18.047 -13.5 -18.812 1 97.75 209 GLY B C 1
ATOM 5946 O O . GLY B 1 209 ? -18.875 -12.922 -18.094 1 97.75 209 GLY B O 1
ATOM 5947 N N . GLU B 1 210 ? -17.047 -14.234 -18.328 1 98.44 210 GLU B N 1
ATOM 5948 C CA . GLU B 1 210 ? -16.875 -14.453 -16.891 1 98.44 210 GLU B CA 1
ATOM 5949 C C . GLU B 1 210 ? -15.609 -13.773 -16.375 1 98.44 210 GLU B C 1
ATOM 5951 O O . GLU B 1 210 ? -14.633 -13.617 -17.109 1 98.44 210 GLU B O 1
ATOM 5956 N N . GLN B 1 211 ? -15.656 -13.422 -15.109 1 98.62 211 GLN B N 1
ATOM 5957 C CA . GLN B 1 211 ? -14.469 -12.836 -14.492 1 98.62 211 GLN B CA 1
ATOM 5958 C C . GLN B 1 211 ? -13.523 -13.914 -13.977 1 98.62 211 GLN B C 1
ATOM 5960 O O . GLN B 1 211 ? -13.93 -14.781 -13.203 1 98.62 211 GLN B O 1
ATOM 5965 N N . TRP B 1 212 ? -12.352 -13.906 -14.43 1 98.81 212 TRP B N 1
ATOM 5966 C CA . TRP B 1 212 ? -11.242 -14.758 -14 1 98.81 212 TRP B CA 1
ATOM 5967 C C . TRP B 1 212 ? -10.055 -13.906 -13.547 1 98.81 212 TRP B C 1
ATOM 5969 O O . TRP B 1 212 ? -10.094 -12.68 -13.633 1 98.81 212 TRP B O 1
ATOM 5979 N N . TYR B 1 213 ? -9.031 -14.57 -13 1 98.88 213 TYR B N 1
ATOM 5980 C CA . TYR B 1 213 ? -7.828 -13.859 -12.578 1 98.88 213 TYR B CA 1
ATOM 5981 C C . TYR B 1 213 ? -6.574 -14.609 -13.008 1 98.88 213 TYR B C 1
ATOM 5983 O O . TYR B 1 213 ? -6.543 -15.844 -13 1 98.88 213 TYR B O 1
ATOM 5991 N N . PHE B 1 214 ? -5.629 -13.828 -13.398 1 98.81 214 PHE B N 1
ATOM 5992 C CA . PHE B 1 214 ? -4.355 -14.305 -13.93 1 98.81 214 PHE B CA 1
ATOM 5993 C C . PHE B 1 214 ? -3.232 -14.086 -12.93 1 98.81 214 PHE B C 1
ATOM 5995 O O . PHE B 1 214 ? -3.107 -13 -12.352 1 98.81 214 PHE B O 1
ATOM 6002 N N . GLN B 1 215 ? -2.443 -15.109 -12.617 1 98.62 215 GLN B N 1
ATOM 6003 C CA . GLN B 1 215 ? -1.258 -15.008 -11.773 1 98.62 215 GLN B CA 1
ATOM 6004 C C . GLN B 1 215 ? -0.173 -15.984 -12.227 1 98.62 215 GLN B C 1
ATOM 6006 O O . GLN B 1 215 ? -0.446 -16.906 -12.984 1 98.62 215 GLN B O 1
ATOM 6011 N N . TYR B 1 216 ? 1.037 -15.703 -11.789 1 98.31 216 TYR B N 1
ATOM 6012 C CA . TYR B 1 216 ? 2.104 -16.672 -12.016 1 98.31 216 TYR B CA 1
ATOM 6013 C C . TYR B 1 216 ? 2.18 -17.672 -10.883 1 98.31 216 TYR B C 1
ATOM 6015 O O . TYR B 1 216 ? 1.754 -17.391 -9.758 1 98.31 216 TYR B O 1
ATOM 6023 N N . SER B 1 217 ? 2.617 -18.844 -11.195 1 95.5 217 SER B N 1
ATOM 6024 C CA . SER B 1 217 ? 2.854 -19.844 -10.156 1 95.5 217 SER B CA 1
ATOM 6025 C C . SER B 1 217 ? 4.055 -19.469 -9.297 1 95.5 217 SER B C 1
ATOM 6027 O O . SER B 1 217 ? 5.074 -19.016 -9.812 1 95.5 217 SER B O 1
ATOM 6029 N N . PRO B 1 218 ? 3.959 -19.641 -7.98 1 93.19 218 PRO B N 1
ATOM 6030 C CA . PRO B 1 218 ? 5.109 -19.344 -7.125 1 93.19 218 PRO B CA 1
ATOM 6031 C C . PRO B 1 218 ? 6.273 -20.312 -7.336 1 93.19 218 PRO B C 1
ATOM 6033 O O . PRO B 1 218 ? 7.414 -20 -6.988 1 93.19 218 PRO B O 1
ATOM 6036 N N . TYR B 1 219 ? 5.938 -21.531 -7.84 1 88.19 219 TYR B N 1
ATOM 6037 C CA . TYR B 1 219 ? 6.914 -22.547 -8.203 1 88.19 219 TYR B CA 1
ATOM 6038 C C . TYR B 1 219 ? 6.926 -22.797 -9.703 1 88.19 219 TYR B C 1
ATOM 6040 O O . TYR B 1 219 ? 6.223 -23.672 -10.203 1 88.19 219 TYR B O 1
ATOM 6048 N N . VAL B 1 220 ? 7.801 -22.203 -10.352 1 91.81 220 VAL B N 1
ATOM 6049 C CA . VAL B 1 220 ? 7.77 -22.234 -11.812 1 91.81 220 VAL B CA 1
ATOM 6050 C C . VAL B 1 220 ? 8.5 -23.484 -12.312 1 91.81 220 VAL B C 1
ATOM 6052 O O . VAL B 1 220 ? 9.586 -23.812 -11.828 1 91.81 220 VAL B O 1
ATOM 6055 N N . TYR B 1 221 ? 7.875 -24.109 -13.25 1 92.69 221 TYR B N 1
ATOM 6056 C CA . TYR B 1 221 ? 8.461 -25.281 -13.867 1 92.69 221 TYR B CA 1
ATOM 6057 C C . TYR B 1 221 ? 8.969 -24.984 -15.266 1 92.69 221 TYR B C 1
ATOM 6059 O O . TYR B 1 221 ? 9.781 -25.719 -15.82 1 92.69 221 TYR B O 1
ATOM 6067 N N . TYR B 1 222 ? 8.5 -23.984 -15.82 1 95.12 222 TYR B N 1
ATOM 6068 C CA . TYR B 1 222 ? 8.883 -23.5 -17.141 1 95.12 222 TYR B CA 1
ATOM 6069 C C . TYR B 1 222 ? 8.703 -21.984 -17.234 1 95.12 222 TYR B C 1
ATOM 6071 O O . TYR B 1 222 ? 8.195 -21.359 -16.297 1 95.12 222 TYR B O 1
ATOM 6079 N N . ASN B 1 223 ? 9.148 -21.453 -18.312 1 95.75 223 ASN B N 1
ATOM 6080 C CA . ASN B 1 223 ? 9.156 -20 -18.484 1 95.75 223 ASN B CA 1
ATOM 6081 C C . ASN B 1 223 ? 7.742 -19.422 -18.406 1 95.75 223 ASN B C 1
ATOM 6083 O O . ASN B 1 223 ? 6.871 -19.781 -19.188 1 95.75 223 ASN B O 1
ATOM 6087 N N . GLU B 1 224 ? 7.496 -18.469 -17.422 1 98 224 GLU B N 1
ATOM 6088 C CA . GLU B 1 224 ? 6.254 -17.734 -17.203 1 98 224 GLU B CA 1
ATOM 6089 C C . GLU B 1 224 ? 5.086 -18.688 -16.938 1 98 224 GLU B C 1
ATOM 6091 O O . GLU B 1 224 ? 3.984 -18.469 -17.453 1 98 224 GLU B O 1
ATOM 6096 N N . HIS B 1 225 ? 5.43 -19.812 -16.234 1 97.56 225 HIS B N 1
ATOM 6097 C CA . HIS B 1 225 ? 4.375 -20.703 -15.75 1 97.56 225 HIS B CA 1
ATOM 6098 C C . HIS B 1 225 ? 3.295 -19.922 -15.008 1 97.56 225 HIS B C 1
ATOM 6100 O O . HIS B 1 225 ? 3.562 -19.328 -13.961 1 97.56 225 HIS B O 1
ATOM 6106 N N . CYS B 1 226 ? 2.076 -19.938 -15.586 1 98.25 226 CYS B N 1
ATOM 6107 C CA . CYS B 1 226 ? 1.017 -19.094 -15.031 1 98.25 226 CYS B CA 1
ATOM 6108 C C . CYS B 1 226 ? -0.265 -19.906 -14.836 1 98.25 226 CYS B C 1
ATOM 6110 O O . CYS B 1 226 ? -0.356 -21.047 -15.266 1 98.25 226 CYS B O 1
ATOM 6112 N N . ILE B 1 227 ? -1.158 -19.281 -14.109 1 98.12 227 ILE B N 1
ATOM 6113 C CA . ILE B 1 227 ? -2.449 -19.859 -13.75 1 98.12 227 ILE B CA 1
ATOM 6114 C C . ILE B 1 227 ? -3.564 -18.859 -14.055 1 98.12 227 ILE B C 1
ATOM 6116 O O . ILE B 1 227 ? -3.408 -17.656 -13.836 1 98.12 227 ILE B O 1
ATOM 6120 N N . LEU B 1 228 ? -4.609 -19.297 -14.641 1 98.62 228 LEU B N 1
ATOM 6121 C CA . LEU B 1 228 ? -5.867 -18.578 -14.773 1 98.62 228 LEU B CA 1
ATOM 6122 C C . LEU B 1 228 ? -6.945 -19.203 -13.891 1 98.62 228 LEU B C 1
ATOM 6124 O O . LEU B 1 228 ? -7.336 -20.359 -14.094 1 98.62 228 LEU B O 1
ATOM 6128 N N . LEU B 1 229 ? -7.402 -18.5 -12.883 1 98.44 229 LEU B N 1
ATOM 6129 C CA . LEU B 1 229 ? -8.305 -19.078 -11.891 1 98.44 229 LEU B CA 1
ATOM 6130 C C . LEU B 1 229 ? -9.664 -18.391 -11.938 1 98.44 229 LEU B C 1
ATOM 6132 O O . LEU B 1 229 ? -9.758 -17.188 -12.148 1 98.44 229 LEU B O 1
ATOM 6136 N N . HIS B 1 230 ? -10.688 -19.188 -11.758 1 98.25 230 HIS B N 1
ATOM 6137 C CA . HIS B 1 230 ? -12.047 -18.672 -11.719 1 98.25 230 HIS B CA 1
ATOM 6138 C C . HIS B 1 230 ? -12.273 -17.828 -10.461 1 98.25 230 HIS B C 1
ATOM 6140 O O . HIS B 1 230 ? -11.742 -18.141 -9.398 1 98.25 230 HIS B O 1
ATOM 6146 N N . GLU B 1 231 ? -13.055 -16.828 -10.617 1 98.19 231 GLU B N 1
ATOM 6147 C CA . GLU B 1 231 ? -13.328 -15.938 -9.484 1 98.19 231 GLU B CA 1
ATOM 6148 C C . GLU B 1 231 ? -13.953 -16.703 -8.328 1 98.19 231 GLU B C 1
ATOM 6150 O O . GLU B 1 231 ? -13.586 -16.5 -7.168 1 98.19 231 GLU B O 1
ATOM 6155 N N . GLU B 1 232 ? -14.891 -17.547 -8.664 1 97.62 232 GLU B N 1
ATOM 6156 C CA . GLU B 1 232 ? -15.602 -18.312 -7.648 1 97.62 232 GLU B CA 1
ATOM 6157 C C . GLU B 1 232 ? -14.93 -19.672 -7.41 1 97.62 232 GLU B C 1
ATOM 6159 O O . GLU B 1 232 ? -14.336 -20.25 -8.328 1 97.62 232 GLU B O 1
ATOM 6164 N N . HIS B 1 233 ? -15.047 -20.078 -6.18 1 96.88 233 HIS B N 1
ATOM 6165 C CA . HIS B 1 233 ? -14.562 -21.406 -5.809 1 96.88 233 HIS B CA 1
ATOM 6166 C C . HIS B 1 233 ? -15.539 -22.484 -6.242 1 96.88 233 HIS B C 1
ATOM 6168 O O . HIS B 1 233 ? -16.328 -22.969 -5.434 1 96.88 233 HIS B O 1
ATOM 6174 N N . ILE B 1 234 ? -15.414 -22.938 -7.492 1 97.06 234 ILE B N 1
ATOM 6175 C CA . ILE B 1 234 ? -16.281 -23.984 -8.047 1 97.06 234 ILE B CA 1
ATOM 6176 C C . ILE B 1 234 ? -15.422 -25.109 -8.633 1 97.06 234 ILE B C 1
ATOM 6178 O O . ILE B 1 234 ? -14.281 -24.875 -9.047 1 97.06 234 ILE B O 1
ATOM 6182 N N . PRO B 1 235 ? -15.922 -26.281 -8.664 1 95.88 235 PRO B N 1
ATOM 6183 C CA . PRO B 1 235 ? -15.125 -27.406 -9.148 1 95.88 235 PRO B CA 1
ATOM 6184 C C . PRO B 1 235 ? -14.781 -27.297 -10.633 1 95.88 235 PRO B C 1
ATOM 6186 O O . PRO B 1 235 ? -15.539 -26.703 -11.406 1 95.88 235 PRO B O 1
ATOM 6189 N N . MET B 1 236 ? -13.75 -27.875 -11 1 95.88 236 MET B N 1
ATOM 6190 C CA . MET B 1 236 ? -13.328 -27.938 -12.398 1 95.88 236 MET B CA 1
ATOM 6191 C C . MET B 1 236 ? -14.328 -28.734 -13.227 1 95.88 236 MET B C 1
ATOM 6193 O O . MET B 1 236 ? -14.867 -29.75 -12.766 1 95.88 236 MET B O 1
ATOM 6197 N N . LYS B 1 237 ? -14.562 -28.266 -14.414 1 95.5 237 LYS B N 1
ATOM 6198 C CA . LYS B 1 237 ? -15.445 -28.953 -15.352 1 95.5 237 LYS B CA 1
ATOM 6199 C C . LYS B 1 237 ? -14.969 -28.766 -16.797 1 95.5 237 LYS B C 1
ATOM 6201 O O . LYS B 1 237 ? -14.664 -27.641 -17.203 1 95.5 237 LYS B O 1
ATOM 6206 N N . ILE B 1 238 ? -14.875 -29.859 -17.484 1 97.12 238 ILE B N 1
ATOM 6207 C CA . ILE B 1 238 ? -14.555 -29.781 -18.906 1 97.12 238 ILE B CA 1
ATOM 6208 C C . ILE B 1 238 ? -15.844 -29.797 -19.719 1 97.12 238 ILE B C 1
ATOM 6210 O O . ILE B 1 238 ? -16.625 -30.75 -19.656 1 97.12 238 ILE B O 1
ATOM 6214 N N . SER B 1 239 ? -16.109 -28.766 -20.422 1 97.06 239 SER B N 1
ATOM 6215 C CA . SER B 1 239 ? -17.312 -28.562 -21.234 1 97.06 239 SER B CA 1
ATOM 6216 C C . SER B 1 239 ? -17 -27.672 -22.438 1 97.06 239 SER B C 1
ATOM 6218 O O . SER B 1 239 ? -15.859 -27.266 -22.641 1 97.06 239 SER B O 1
ATOM 6220 N N . GLU B 1 240 ? -18.016 -27.484 -23.234 1 97.38 240 GLU B N 1
ATOM 6221 C CA . GLU B 1 240 ? -17.859 -26.578 -24.359 1 97.38 240 GLU B CA 1
ATOM 6222 C C . GLU B 1 240 ? -17.344 -25.219 -23.906 1 97.38 240 GLU B C 1
ATOM 6224 O O . GLU B 1 240 ? -16.547 -24.578 -24.594 1 97.38 240 GLU B O 1
ATOM 6229 N N . LYS B 1 241 ? -17.797 -24.781 -22.766 1 96.69 241 LYS B N 1
ATOM 6230 C CA . LYS B 1 241 ? -17.406 -23.484 -22.234 1 96.69 241 LYS B CA 1
ATOM 6231 C C . LYS B 1 241 ? -15.898 -23.438 -21.984 1 96.69 241 LYS B C 1
ATOM 6233 O O . LYS B 1 241 ? -15.289 -22.359 -22.094 1 96.69 241 LYS B O 1
ATOM 6238 N N . THR B 1 242 ? -15.344 -24.562 -21.672 1 98.38 242 THR B N 1
ATOM 6239 C CA . THR B 1 242 ? -13.906 -24.656 -21.469 1 98.38 242 THR B CA 1
ATOM 6240 C C . THR B 1 242 ? -13.148 -24.203 -22.703 1 98.38 242 THR B C 1
ATOM 6242 O O . THR B 1 242 ? -12.18 -23.453 -22.609 1 98.38 242 THR B O 1
ATOM 6245 N N . PHE B 1 243 ? -13.602 -24.641 -23.875 1 98.69 243 PHE B N 1
ATOM 6246 C CA . PHE B 1 243 ? -12.93 -24.312 -25.125 1 98.69 243 PHE B CA 1
ATOM 6247 C C . PHE B 1 243 ? -13.047 -22.812 -25.406 1 98.69 243 PHE B C 1
ATOM 6249 O O . PHE B 1 243 ? -12.078 -22.188 -25.844 1 98.69 243 PHE B O 1
ATOM 6256 N N . VAL B 1 244 ? -14.211 -22.281 -25.141 1 98.75 244 VAL B N 1
ATOM 6257 C CA . VAL B 1 244 ? -14.422 -20.844 -25.328 1 98.75 244 VAL B CA 1
ATOM 6258 C C . VAL B 1 244 ? -13.477 -20.062 -24.422 1 98.75 244 VAL B C 1
ATOM 6260 O O . VAL B 1 244 ? -12.859 -19.094 -24.859 1 98.75 244 VAL B O 1
ATOM 6263 N N . ARG B 1 245 ? -13.367 -20.469 -23.172 1 98.81 245 ARG B N 1
ATOM 6264 C CA . ARG B 1 245 ? -12.5 -19.812 -22.203 1 98.81 245 ARG B CA 1
ATOM 6265 C C . ARG B 1 245 ? -11.047 -19.828 -22.672 1 98.81 245 ARG B C 1
ATOM 6267 O O . ARG B 1 245 ? -10.359 -18.797 -22.625 1 98.81 245 ARG B O 1
ATOM 6274 N N . LEU B 1 246 ? -10.586 -20.984 -23.125 1 98.88 246 LEU B N 1
ATOM 6275 C CA . LEU B 1 246 ? -9.203 -21.141 -23.562 1 98.88 246 LEU B CA 1
ATOM 6276 C C . LEU B 1 246 ? -8.914 -20.234 -24.766 1 98.88 246 LEU B C 1
ATOM 6278 O O . LEU B 1 246 ? -7.891 -19.562 -24.797 1 98.88 246 LEU B O 1
ATOM 6282 N N . PHE B 1 247 ? -9.797 -20.188 -25.734 1 98.81 247 PHE B N 1
ATOM 6283 C CA . PHE B 1 247 ? -9.586 -19.391 -26.938 1 98.81 247 PHE B CA 1
ATOM 6284 C C . PHE B 1 247 ? -9.664 -17.906 -26.625 1 98.81 247 PHE B C 1
ATOM 6286 O O . PHE B 1 247 ? -8.906 -17.109 -27.172 1 98.81 247 PHE B O 1
ATOM 6293 N N . ASP B 1 248 ? -10.625 -17.531 -25.719 1 98.75 248 ASP B N 1
ATOM 6294 C CA . ASP B 1 248 ? -10.688 -16.141 -25.281 1 98.75 248 ASP B CA 1
ATOM 6295 C C . ASP B 1 248 ? -9.367 -15.695 -24.656 1 98.75 248 ASP B C 1
ATOM 6297 O O . ASP B 1 248 ? -8.922 -14.57 -24.875 1 98.75 248 ASP B O 1
ATOM 6301 N N . PHE B 1 249 ? -8.789 -16.547 -23.891 1 98.81 249 PHE B N 1
ATOM 6302 C CA . PHE B 1 249 ? -7.535 -16.203 -23.219 1 98.81 249 PHE B CA 1
ATOM 6303 C C . PHE B 1 249 ? -6.426 -15.992 -24.25 1 98.81 249 PHE B C 1
ATOM 6305 O O . PHE B 1 249 ? -5.699 -15 -24.188 1 98.81 249 PHE B O 1
ATOM 6312 N N . ILE B 1 250 ? -6.25 -16.875 -25.203 1 98.62 250 ILE B N 1
ATOM 6313 C CA . ILE B 1 250 ? -5.117 -16.766 -26.125 1 98.62 250 ILE B CA 1
ATOM 6314 C C . ILE B 1 250 ? -5.336 -15.609 -27.094 1 98.62 250 ILE B C 1
ATOM 6316 O O . ILE B 1 250 ? -4.383 -15.086 -27.672 1 98.62 250 ILE B O 1
ATOM 6320 N N . ASP B 1 251 ? -6.598 -15.188 -27.312 1 98.62 251 ASP B N 1
ATOM 6321 C CA . ASP B 1 251 ? -6.855 -13.969 -28.062 1 98.62 251 ASP B CA 1
ATOM 6322 C C . ASP B 1 251 ? -6.242 -12.758 -27.359 1 98.62 251 ASP B C 1
ATOM 6324 O O . ASP B 1 251 ? -5.75 -11.836 -28.016 1 98.62 251 ASP B O 1
ATOM 6328 N N . GLN B 1 252 ? -6.297 -12.812 -26.047 1 98.62 252 GLN B N 1
ATOM 6329 C CA . GLN B 1 252 ? -5.809 -11.695 -25.25 1 98.62 252 GLN B CA 1
ATOM 6330 C C . GLN B 1 252 ? -4.309 -11.812 -25 1 98.62 252 GLN B C 1
ATOM 6332 O O . GLN B 1 252 ? -3.611 -10.797 -24.891 1 98.62 252 GLN B O 1
ATOM 6337 N N . PHE B 1 253 ? -3.82 -13.031 -24.906 1 98.75 253 PHE B N 1
ATOM 6338 C CA . PHE B 1 253 ? -2.418 -13.336 -24.656 1 98.75 253 PHE B CA 1
ATOM 6339 C C . PHE B 1 253 ? -1.869 -14.273 -25.719 1 98.75 253 PHE B C 1
ATOM 6341 O O . PHE B 1 253 ? -1.523 -15.422 -25.438 1 98.75 253 PHE B O 1
ATOM 6348 N N . PRO B 1 254 ? -1.647 -13.789 -26.891 1 98.62 254 PRO B N 1
ATOM 6349 C CA . PRO B 1 254 ? -1.334 -14.648 -28.031 1 98.62 254 PRO B CA 1
ATOM 6350 C C . PRO B 1 254 ? 0.037 -15.312 -27.906 1 98.62 254 PRO B C 1
ATOM 6352 O O . PRO B 1 254 ? 0.319 -16.281 -28.609 1 98.62 254 PRO B O 1
ATOM 6355 N N . HIS B 1 255 ? 0.878 -14.82 -27.062 1 98.38 255 HIS B N 1
ATOM 6356 C CA . HIS B 1 255 ? 2.217 -15.383 -26.922 1 98.38 255 HIS B CA 1
ATOM 6357 C C . HIS B 1 255 ? 2.223 -16.547 -25.938 1 98.38 255 HIS B C 1
ATOM 6359 O O . HIS B 1 255 ? 3.26 -17.172 -25.719 1 98.38 255 HIS B O 1
ATOM 6365 N N . TYR B 1 256 ? 1.062 -16.844 -25.344 1 98.81 256 TYR B N 1
ATOM 6366 C CA . TYR B 1 256 ? 0.952 -17.906 -24.359 1 98.81 256 TYR B CA 1
ATOM 6367 C C . TYR B 1 256 ? 0.148 -19.078 -24.906 1 98.81 256 TYR B C 1
ATOM 6369 O O . TYR B 1 256 ? -0.624 -18.922 -25.859 1 98.81 256 TYR B O 1
ATOM 6377 N N . PHE B 1 257 ? 0.373 -20.297 -24.359 1 98.81 257 PHE B N 1
ATOM 6378 C CA . PHE B 1 257 ? -0.61 -21.359 -24.422 1 98.81 257 PHE B CA 1
ATOM 6379 C C . PHE B 1 257 ? -1.436 -21.406 -23.141 1 98.81 257 PHE B C 1
ATOM 6381 O O . PHE B 1 257 ? -1.055 -20.812 -22.125 1 98.81 257 PHE B O 1
ATOM 6388 N N . MET B 1 258 ? -2.564 -22.062 -23.188 1 98.75 258 MET B N 1
ATOM 6389 C CA . MET B 1 258 ? -3.396 -22.297 -22.016 1 98.75 258 MET B CA 1
ATOM 6390 C C . MET B 1 258 ? -4.09 -23.656 -22.094 1 98.75 258 MET B C 1
ATOM 6392 O O . MET B 1 258 ? -4.551 -24.047 -23.172 1 98.75 258 MET B O 1
ATOM 6396 N N . GLY B 1 259 ? -4.039 -24.375 -21 1 98.44 259 GLY B N 1
ATOM 6397 C CA . GLY B 1 259 ? -4.68 -25.688 -20.984 1 98.44 259 GLY B CA 1
ATOM 6398 C C . GLY B 1 259 ? -5.309 -26.016 -19.641 1 98.44 259 GLY B C 1
ATOM 6399 O O . GLY B 1 259 ? -5.098 -25.297 -18.656 1 98.44 259 GLY B O 1
ATOM 6400 N N . SER B 1 260 ? -6.098 -27 -19.641 1 97.56 260 SER B N 1
ATOM 6401 C CA . SER B 1 260 ? -6.766 -27.484 -18.438 1 97.56 260 SER B CA 1
ATOM 6402 C C . SER B 1 260 ? -6.348 -28.906 -18.109 1 97.56 260 SER B C 1
ATOM 6404 O O . SER B 1 260 ? -6.16 -29.734 -19 1 97.56 260 SER B O 1
ATOM 6406 N N . ASN B 1 261 ? -6.246 -29.156 -16.828 1 95.31 261 ASN B N 1
ATOM 6407 C CA . ASN B 1 261 ? -6.215 -30.562 -16.406 1 95.31 261 ASN B CA 1
ATOM 6408 C C . ASN B 1 261 ? -7.555 -31.25 -16.641 1 95.31 261 ASN B C 1
ATOM 6410 O O . ASN B 1 261 ? -8.562 -30.578 -16.875 1 95.31 261 ASN B O 1
ATOM 6414 N N . ALA B 1 262 ? -7.508 -32.594 -16.562 1 93.75 262 ALA B N 1
ATOM 6415 C CA . ALA B 1 262 ? -8.758 -33.344 -16.562 1 93.75 262 ALA B CA 1
ATOM 6416 C C . ALA B 1 262 ? -9.562 -33.062 -15.289 1 93.75 262 ALA B C 1
ATOM 6418 O O . ALA B 1 262 ? -8.992 -32.844 -14.227 1 93.75 262 ALA B O 1
ATOM 6419 N N . ASP B 1 263 ? -10.922 -33.125 -15.406 1 94.19 263 ASP B N 1
ATOM 6420 C CA . ASP B 1 263 ? -11.789 -32.75 -14.297 1 94.19 263 ASP B CA 1
ATOM 6421 C C . ASP B 1 263 ? -12.25 -33.969 -13.516 1 94.19 263 ASP B C 1
ATOM 6423 O O . ASP B 1 263 ? -13.242 -33.938 -12.789 1 94.19 263 ASP B O 1
ATOM 6427 N N . LEU B 1 264 ? -11.57 -35.125 -13.742 1 93.94 264 LEU B N 1
ATOM 6428 C CA . LEU B 1 264 ? -11.898 -36.344 -13.016 1 93.94 264 LEU B CA 1
ATOM 6429 C C . LEU B 1 264 ? -10.742 -36.781 -12.125 1 93.94 264 LEU B C 1
ATOM 6431 O O . LEU B 1 264 ? -9.586 -36.5 -12.43 1 93.94 264 LEU B O 1
ATOM 6435 N N . PRO B 1 265 ? -11.039 -37.469 -11.055 1 90.75 265 PRO B N 1
ATOM 6436 C CA . PRO B 1 265 ? -9.969 -37.969 -10.195 1 90.75 265 PRO B CA 1
ATOM 6437 C C . PRO B 1 265 ? -9.023 -38.938 -10.922 1 90.75 265 PRO B C 1
ATOM 6439 O O . PRO B 1 265 ? -9.391 -39.5 -11.953 1 90.75 265 PRO B O 1
ATOM 6442 N N . ILE B 1 266 ? -7.738 -39.031 -10.422 1 89.44 266 ILE B N 1
ATOM 6443 C CA . ILE B 1 266 ? -6.723 -39.969 -10.883 1 89.44 266 ILE B CA 1
ATOM 6444 C C . ILE B 1 266 ? -6.012 -39.438 -12.109 1 89.44 266 ILE B C 1
ATOM 6446 O O . ILE B 1 266 ? -4.785 -39.469 -12.203 1 89.44 266 ILE B O 1
ATOM 6450 N N . VAL B 1 267 ? -6.801 -38.906 -13.086 1 87.5 267 VAL B N 1
ATOM 6451 C CA . VAL B 1 267 ? -6.172 -38.469 -14.328 1 87.5 267 VAL B CA 1
ATOM 6452 C C . VAL B 1 267 ? -6.109 -36.938 -14.367 1 87.5 267 VAL B C 1
ATOM 6454 O O . VAL B 1 267 ? -5.801 -36.344 -15.398 1 87.5 267 VAL B O 1
ATOM 6457 N N . GLY B 1 268 ? -6.477 -36.312 -13.297 1 72.75 268 GLY B N 1
ATOM 6458 C CA . GLY B 1 268 ? -6.438 -34.844 -13.219 1 72.75 268 GLY B CA 1
ATOM 6459 C C . GLY B 1 268 ? -5.371 -34.344 -12.273 1 72.75 268 GLY B C 1
ATOM 6460 O O . GLY B 1 268 ? -4.566 -35.125 -11.758 1 72.75 268 GLY B O 1
ATOM 6461 N N . GLY B 1 269 ? -5.402 -32.906 -12.172 1 68.5 269 GLY B N 1
ATOM 6462 C CA . GLY B 1 269 ? -4.457 -32.281 -11.281 1 68.5 269 GLY B CA 1
ATOM 6463 C C . GLY B 1 269 ? -4.855 -32.375 -9.82 1 68.5 269 GLY B C 1
ATOM 6464 O O . GLY B 1 269 ? -5.738 -33.156 -9.461 1 68.5 269 GLY B O 1
ATOM 6465 N N . SER B 1 270 ? -4.152 -31.641 -9.109 1 69.62 270 SER B N 1
ATOM 6466 C CA . SER B 1 270 ? -4.203 -31.734 -7.652 1 69.62 270 SER B CA 1
ATOM 6467 C C . SER B 1 270 ? -5.375 -30.953 -7.082 1 69.62 270 SER B C 1
ATOM 6469 O O . SER B 1 270 ? -5.887 -31.281 -6.012 1 69.62 270 SER B O 1
ATOM 6471 N N . ILE B 1 271 ? -5.812 -29.969 -7.797 1 83.31 271 ILE B N 1
ATOM 6472 C CA . ILE B 1 271 ? -6.883 -29.156 -7.234 1 83.31 271 ILE B CA 1
ATOM 6473 C C . ILE B 1 271 ? -8.102 -29.188 -8.148 1 83.31 271 ILE B C 1
ATOM 6475 O O . ILE B 1 271 ? -8.266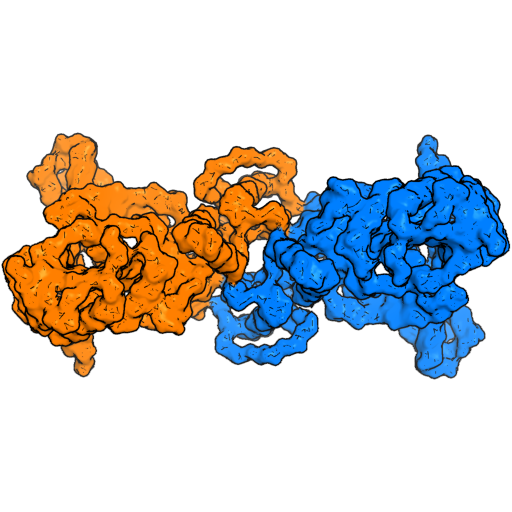 -28.312 -9.008 1 83.31 271 ILE B O 1
ATOM 6479 N N . LEU B 1 272 ? -9.023 -30.078 -7.852 1 89.56 272 LEU B N 1
ATOM 6480 C CA . LEU B 1 272 ? -10.203 -30.266 -8.68 1 89.56 272 LEU B CA 1
ATOM 6481 C C . LEU B 1 272 ? -11.359 -29.406 -8.188 1 89.56 272 LEU B C 1
ATOM 6483 O O . LEU B 1 272 ? -12.344 -29.219 -8.906 1 89.56 272 LEU B O 1
ATOM 6487 N N . VAL B 1 273 ? -11.141 -28.812 -7.016 1 92.75 273 VAL B N 1
ATOM 6488 C CA . VAL B 1 273 ? -12.266 -28.172 -6.34 1 92.75 273 VAL B CA 1
ATOM 6489 C C . VAL B 1 273 ? -12.383 -26.719 -6.789 1 92.75 273 VAL B C 1
ATOM 6491 O O . VAL B 1 273 ? -13.336 -26.016 -6.426 1 92.75 273 VAL B O 1
ATOM 6494 N N . HIS B 1 274 ? -11.445 -26.25 -7.562 1 96.25 274 HIS B N 1
ATOM 6495 C CA . HIS B 1 274 ? -11.469 -24.875 -8.055 1 96.25 274 HIS B CA 1
ATOM 6496 C C . HIS B 1 274 ? -11.148 -24.828 -9.547 1 96.25 274 HIS B C 1
ATOM 6498 O O . HIS B 1 274 ? -10.07 -25.25 -9.969 1 96.25 274 HIS B O 1
ATOM 6504 N N . GLU B 1 275 ? -12.047 -24.312 -10.328 1 97.19 275 GLU B N 1
ATOM 6505 C CA . GLU B 1 275 ? -11.867 -24.188 -11.773 1 97.19 275 GLU B CA 1
ATOM 6506 C C . GLU B 1 275 ? -10.688 -23.281 -12.102 1 97.19 275 GLU B C 1
ATOM 6508 O O . GLU B 1 275 ? -10.625 -22.141 -11.641 1 97.19 275 GLU B O 1
ATOM 6513 N N . HIS B 1 276 ? -9.695 -23.844 -12.742 1 97.88 276 HIS B N 1
ATOM 6514 C CA . HIS B 1 276 ? -8.5 -23.094 -13.102 1 97.88 276 HIS B CA 1
ATOM 6515 C C . HIS B 1 276 ? -7.809 -23.719 -14.312 1 97.88 276 HIS B C 1
ATOM 6517 O O . HIS B 1 276 ? -8.102 -24.844 -14.695 1 97.88 276 HIS B O 1
ATOM 6523 N N . PHE B 1 277 ? -6.988 -22.969 -14.977 1 98.19 277 PHE B N 1
ATOM 6524 C CA . PHE B 1 277 ? -6.156 -23.375 -16.109 1 98.19 277 PHE B CA 1
ATOM 6525 C C . PHE B 1 277 ? -4.691 -23.078 -15.836 1 98.19 277 PHE B C 1
ATOM 6527 O O . PHE B 1 277 ? -4.363 -22.359 -14.891 1 98.19 277 PHE B O 1
ATOM 6534 N N . GLN B 1 278 ? -3.793 -23.703 -16.578 1 97.81 278 GLN B N 1
ATOM 6535 C CA . GLN B 1 278 ? -2.365 -23.406 -16.531 1 97.81 278 GLN B CA 1
ATOM 6536 C C . GLN B 1 278 ? -1.827 -23.062 -17.906 1 97.81 278 GLN B C 1
ATOM 6538 O O . GLN B 1 278 ? -2.332 -23.562 -18.922 1 97.81 278 GLN B O 1
ATOM 6543 N N . GLY B 1 279 ? -0.911 -22.188 -17.922 1 98.25 279 GLY B N 1
ATOM 6544 C CA . GLY B 1 279 ? -0.312 -21.75 -19.172 1 98.25 279 GLY B CA 1
ATOM 6545 C C . GLY B 1 279 ? 1.034 -21.078 -19 1 98.25 279 GLY B C 1
ATOM 6546 O O . GLY B 1 279 ? 1.707 -21.281 -17.984 1 98.25 279 GLY B O 1
ATOM 6547 N N . GLY B 1 280 ? 1.398 -20.391 -20.078 1 98.38 280 GLY B N 1
ATOM 6548 C CA . GLY B 1 280 ? 2.668 -19.688 -20.047 1 98.38 280 GLY B CA 1
ATOM 6549 C C . GLY B 1 280 ? 3.369 -19.656 -21.391 1 98.38 280 GLY B C 1
ATOM 6550 O O . GLY B 1 280 ? 2.75 -19.922 -22.422 1 98.38 280 GLY B O 1
ATOM 6551 N N . ARG B 1 281 ? 4.617 -19.25 -21.359 1 98.25 281 ARG B N 1
ATOM 6552 C CA . ARG B 1 281 ? 5.434 -19.062 -22.562 1 98.25 281 ARG B CA 1
ATOM 6553 C C . ARG B 1 281 ? 6.504 -20.156 -22.656 1 98.25 281 ARG B C 1
ATOM 6555 O O . ARG B 1 281 ? 7.66 -19.922 -22.297 1 98.25 281 ARG B O 1
ATOM 6562 N N . HIS B 1 282 ? 6.168 -21.234 -23.188 1 97.75 282 HIS B N 1
ATOM 6563 C CA . HIS B 1 282 ? 7.047 -22.391 -23.312 1 97.75 282 HIS B CA 1
ATOM 6564 C C . HIS B 1 282 ? 6.559 -23.328 -24.406 1 97.75 282 HIS B C 1
ATOM 6566 O O . HIS B 1 282 ? 5.352 -23.516 -24.578 1 97.75 282 HIS B O 1
ATOM 6572 N N . THR B 1 283 ? 7.445 -23.828 -25.188 1 97.94 283 THR B N 1
ATOM 6573 C CA . THR B 1 283 ? 7.117 -24.844 -26.172 1 97.94 283 THR B CA 1
ATOM 6574 C C . THR B 1 283 ? 7.402 -26.234 -25.641 1 97.94 283 THR B C 1
ATOM 6576 O O . THR B 1 283 ? 8.562 -26.625 -25.5 1 97.94 283 THR B O 1
ATOM 6579 N N . PHE B 1 284 ? 6.398 -27.016 -25.438 1 98.44 284 PHE B N 1
ATOM 6580 C CA . PHE B 1 284 ? 6.543 -28.344 -24.875 1 98.44 284 PHE B CA 1
ATOM 6581 C C . PHE B 1 284 ? 6.801 -29.375 -25.969 1 98.44 284 PHE B C 1
ATOM 6583 O O . PHE B 1 284 ? 6.465 -29.156 -27.125 1 98.44 284 PHE B O 1
ATOM 6590 N N . PRO B 1 285 ? 7.352 -30.562 -25.547 1 98.5 285 PRO B N 1
ATOM 6591 C CA . PRO B 1 285 ? 7.617 -31.625 -26.516 1 98.5 285 PRO B CA 1
ATOM 6592 C C . PRO B 1 285 ? 6.375 -32.031 -27.312 1 98.5 285 PRO B C 1
ATOM 6594 O O . PRO B 1 285 ? 6.465 -32.281 -28.516 1 98.5 285 PRO B O 1
ATOM 6597 N N . MET B 1 286 ? 5.223 -32.062 -26.703 1 98.69 286 MET B N 1
ATOM 6598 C CA . MET B 1 286 ? 3.998 -32.438 -27.391 1 98.69 286 MET B CA 1
ATOM 6599 C C . MET B 1 286 ? 3.674 -31.469 -28.516 1 98.69 286 MET B C 1
ATOM 6601 O O . MET B 1 286 ? 3.18 -31.875 -29.562 1 98.69 286 MET B O 1
ATOM 6605 N N . GLU B 1 287 ? 3.869 -30.188 -28.234 1 98 287 GLU B N 1
ATOM 6606 C CA . GLU B 1 287 ? 3.637 -29.172 -29.266 1 98 287 GLU B CA 1
ATOM 6607 C C . GLU B 1 287 ? 4.512 -29.422 -30.5 1 98 287 GLU B C 1
ATOM 6609 O O . GLU B 1 287 ? 4.074 -29.203 -31.625 1 98 287 GLU B O 1
ATOM 6614 N N . GLU B 1 288 ? 5.715 -29.891 -30.297 1 97 288 GLU B N 1
ATOM 6615 C CA . GLU B 1 288 ? 6.672 -30.125 -31.375 1 97 288 GLU B CA 1
ATOM 6616 C C . GLU B 1 288 ? 6.379 -31.453 -32.094 1 97 288 GLU B C 1
ATOM 6618 O O . GLU B 1 288 ? 6.879 -31.688 -33.188 1 97 288 GLU B O 1
ATOM 6623 N N . ALA B 1 289 ? 5.605 -32.344 -31.547 1 97.94 289 ALA B N 1
ATOM 6624 C CA . ALA B 1 289 ? 5.332 -33.656 -32.094 1 97.94 289 ALA B CA 1
ATOM 6625 C C . ALA B 1 289 ? 4.586 -33.562 -33.406 1 97.94 289 ALA B C 1
ATOM 6627 O O . ALA B 1 289 ? 3.658 -32.75 -33.562 1 97.94 289 ALA B O 1
ATOM 6628 N N . PRO B 1 290 ? 4.953 -34.312 -34.406 1 97.31 290 PRO B N 1
ATOM 6629 C CA . PRO B 1 290 ? 4.273 -34.25 -35.688 1 97.31 290 PRO B CA 1
ATOM 6630 C C . PRO B 1 290 ? 2.939 -34.969 -35.688 1 97.31 290 PRO B C 1
ATOM 6632 O O . PRO B 1 290 ? 2.725 -35.875 -34.875 1 97.31 290 PRO B O 1
ATOM 6635 N N . ILE B 1 291 ? 2.074 -34.594 -36.594 1 97.31 291 ILE B N 1
ATOM 6636 C CA . ILE B 1 291 ? 0.865 -35.375 -36.875 1 97.31 291 ILE B CA 1
ATOM 6637 C C . ILE B 1 291 ? 1.224 -36.625 -37.625 1 97.31 291 ILE B C 1
ATOM 6639 O O . ILE B 1 291 ? 1.938 -36.594 -38.625 1 97.31 291 ILE B O 1
ATOM 6643 N N . GLU B 1 292 ? 0.779 -37.719 -37.156 1 96.31 292 GLU B N 1
ATOM 6644 C CA . GLU B 1 292 ? 1.101 -39 -37.781 1 96.31 292 GLU B CA 1
ATOM 6645 C C . GLU B 1 292 ? 0.012 -39.438 -38.75 1 96.31 292 GLU B C 1
ATOM 6647 O O . GLU B 1 292 ? 0.29 -40.125 -39.719 1 96.31 292 GLU B O 1
ATOM 6652 N N . GLU B 1 293 ? -1.207 -39.094 -38.469 1 97.31 293 GLU B N 1
ATOM 6653 C CA . GLU B 1 293 ? -2.354 -39.406 -39.312 1 97.31 293 GLU B CA 1
ATOM 6654 C C . GLU B 1 293 ? -3.273 -38.188 -39.469 1 97.31 293 GLU B C 1
ATOM 6656 O O . GLU B 1 293 ? -3.605 -37.562 -38.469 1 97.31 293 GLU B O 1
ATOM 6661 N N . TYR B 1 294 ? -3.672 -37.938 -40.656 1 97.88 294 TYR B N 1
ATOM 6662 C CA . TYR B 1 294 ? -4.551 -36.812 -40.938 1 97.88 294 TYR B CA 1
ATOM 6663 C C . TYR B 1 294 ? -5.98 -37.25 -41.188 1 97.88 294 TYR B C 1
ATOM 6665 O O . TYR B 1 294 ? -6.207 -38.344 -41.75 1 97.88 294 TYR B O 1
ATOM 6673 N N . PHE B 1 295 ? -6.898 -36.469 -40.719 1 98.25 295 PHE B N 1
ATOM 6674 C CA . PHE B 1 295 ? -8.32 -36.75 -40.875 1 98.25 295 PHE B CA 1
ATOM 6675 C C . PHE B 1 295 ? -9.078 -35.531 -41.344 1 98.25 295 PHE B C 1
ATOM 6677 O O . PHE B 1 295 ? -8.586 -34.406 -41.219 1 98.25 295 PHE B O 1
ATOM 6684 N N . ILE B 1 296 ? -10.234 -35.75 -41.875 1 97.44 296 ILE B N 1
ATOM 6685 C CA . ILE B 1 296 ? -11.141 -34.656 -42.25 1 97.44 296 ILE B CA 1
ATOM 6686 C C . ILE B 1 296 ? -12.539 -34.969 -41.719 1 97.44 296 ILE B C 1
ATOM 6688 O O . ILE B 1 296 ? -12.977 -36.125 -41.719 1 97.44 296 ILE B O 1
ATOM 6692 N N . HIS B 1 297 ? -13.141 -34 -41.156 1 97.75 297 HIS B N 1
ATOM 6693 C CA . HIS B 1 297 ? -14.555 -34.094 -40.812 1 97.75 297 HIS B CA 1
ATOM 6694 C C . HIS B 1 297 ? -15.438 -33.406 -41.844 1 97.75 297 HIS B C 1
ATOM 6696 O O . HIS B 1 297 ? -15.289 -32.219 -42.125 1 97.75 297 HIS B O 1
ATOM 6702 N N . PRO B 1 298 ? -16.359 -34.094 -42.375 1 96.88 298 PRO B N 1
ATOM 6703 C CA . PRO B 1 298 ? -17.141 -33.562 -43.5 1 96.88 298 PRO B CA 1
ATOM 6704 C C . PRO B 1 298 ? -17.906 -32.281 -43.125 1 96.88 298 PRO B C 1
ATOM 6706 O O . PRO B 1 298 ? -18.125 -31.422 -43.969 1 96.88 298 PRO B O 1
ATOM 6709 N N . LYS B 1 299 ? -18.312 -32.125 -41.938 1 97.06 299 LYS B N 1
ATOM 6710 C CA . LYS B 1 299 ? -19.094 -30.969 -41.5 1 97.06 299 LYS B CA 1
ATOM 6711 C C . LYS B 1 299 ? -18.172 -29.828 -41.094 1 97.06 299 LYS B C 1
ATOM 6713 O O . LYS B 1 299 ? -18.641 -28.703 -40.875 1 97.06 299 LYS B O 1
ATOM 6718 N N . TYR B 1 300 ? -16.906 -30.031 -40.938 1 97.5 300 TYR B N 1
ATOM 6719 C CA . TYR B 1 300 ? -15.938 -29.031 -40.5 1 97.5 300 TYR B CA 1
ATOM 6720 C C . TYR B 1 300 ? -14.703 -29.047 -41.375 1 97.5 300 TYR B C 1
ATOM 6722 O O . TYR B 1 300 ? -13.578 -29.203 -40.906 1 97.5 300 TYR B O 1
ATOM 6730 N N . LYS B 1 301 ? -14.859 -28.766 -42.594 1 94.88 301 LYS B N 1
ATOM 6731 C CA . LYS B 1 301 ? -13.812 -28.906 -43.594 1 94.88 301 LYS B CA 1
ATOM 6732 C C . LYS B 1 301 ? -12.711 -27.875 -43.406 1 94.88 301 LYS B C 1
ATOM 6734 O O . LYS B 1 301 ? -11.57 -28.094 -43.844 1 94.88 301 LYS B O 1
ATOM 6739 N N . GLU B 1 302 ? -13.031 -26.828 -42.781 1 95.19 302 GLU B N 1
ATOM 6740 C CA . GLU B 1 302 ? -12.07 -25.75 -42.562 1 95.19 302 GLU B CA 1
ATOM 6741 C C . GLU B 1 302 ? -11.125 -26.078 -41.406 1 95.19 302 GLU B C 1
ATOM 6743 O O . GLU B 1 302 ? -10.133 -25.375 -41.188 1 95.19 302 GLU B O 1
ATOM 6748 N N . VAL B 1 303 ? -11.414 -27.141 -40.688 1 98.06 303 VAL B N 1
ATOM 6749 C CA . VAL B 1 303 ? -10.602 -27.516 -39.531 1 98.06 303 VAL B CA 1
ATOM 6750 C C . VAL B 1 303 ? -9.641 -28.641 -39.906 1 98.06 303 VAL B C 1
ATOM 6752 O O . VAL B 1 303 ? -10.07 -29.688 -40.406 1 98.06 303 VAL B O 1
ATOM 6755 N N . LYS B 1 304 ? -8.367 -28.359 -39.781 1 98 304 LYS B N 1
ATOM 6756 C CA . LYS B 1 304 ? -7.371 -29.406 -39.906 1 98 304 LYS B CA 1
ATOM 6757 C C . LYS B 1 304 ? -7.379 -30.312 -38.688 1 98 304 LYS B C 1
ATOM 6759 O O . LYS B 1 304 ? -7.52 -29.844 -37.531 1 98 304 LYS B O 1
ATOM 6764 N N . ALA B 1 305 ? -7.316 -31.625 -38.938 1 98.5 305 ALA B N 1
ATOM 6765 C CA . ALA B 1 305 ? -7.367 -32.562 -37.844 1 98.5 305 ALA B CA 1
ATOM 6766 C C . ALA B 1 305 ? -6.395 -33.719 -38.062 1 98.5 305 ALA B C 1
ATOM 6768 O O . ALA B 1 305 ? -6.219 -34.188 -39.188 1 98.5 305 ALA B O 1
ATOM 6769 N N . GLY B 1 306 ? -5.797 -34.156 -36.969 1 98.38 306 GLY B N 1
ATOM 6770 C CA . GLY B 1 306 ? -4.926 -35.312 -37.031 1 98.38 306 GLY B CA 1
ATOM 6771 C C . GLY B 1 306 ? -4.598 -35.906 -35.656 1 98.38 306 GLY B C 1
ATOM 6772 O O . GLY B 1 306 ? -4.875 -35.281 -34.625 1 98.38 306 GLY B O 1
ATOM 6773 N N . ILE B 1 307 ? -4.09 -37.188 -35.688 1 98.5 307 ILE B N 1
ATOM 6774 C CA . ILE B 1 307 ? -3.551 -37.844 -34.5 1 98.5 307 ILE B CA 1
ATOM 6775 C C . ILE B 1 307 ? -2.051 -37.594 -34.406 1 98.5 307 ILE B C 1
ATOM 6777 O O . ILE B 1 307 ? -1.318 -37.719 -35.375 1 98.5 307 ILE B O 1
ATOM 6781 N N . LEU B 1 308 ? -1.599 -37.156 -33.25 1 98.44 308 LEU B N 1
ATOM 6782 C CA . LEU B 1 308 ? -0.193 -36.844 -33.031 1 98.44 308 LEU B CA 1
ATOM 6783 C C . LEU B 1 308 ? 0.635 -38.094 -32.844 1 98.44 308 LEU B C 1
ATOM 6785 O O . LEU B 1 308 ? 0.15 -39.062 -32.25 1 98.44 308 LEU B O 1
ATOM 6789 N N . LYS B 1 309 ? 1.913 -38.062 -33.312 1 98.44 309 LYS B N 1
ATOM 6790 C CA . LYS B 1 309 ? 2.896 -39.031 -32.844 1 98.44 309 LYS B CA 1
ATOM 6791 C C . LYS B 1 309 ? 3.326 -38.75 -31.406 1 98.44 309 LYS B C 1
ATOM 6793 O O . LYS B 1 309 ? 4.355 -38.094 -31.172 1 98.44 309 LYS B O 1
ATOM 6798 N N . TRP B 1 310 ? 2.613 -39.25 -30.5 1 98.69 310 TRP B N 1
ATOM 6799 C CA . TRP B 1 310 ? 2.77 -38.969 -29.062 1 98.69 310 TRP B CA 1
ATOM 6800 C C . TRP B 1 310 ? 2.369 -40.188 -28.234 1 98.69 310 TRP B C 1
ATOM 6802 O O . TRP B 1 310 ? 1.494 -40.969 -28.625 1 98.69 310 TRP B O 1
ATOM 6812 N N . PRO B 1 311 ? 3.062 -40.438 -27.109 1 98.44 311 PRO B N 1
ATOM 6813 C CA . PRO B 1 311 ? 2.736 -41.625 -26.328 1 98.44 311 PRO B CA 1
ATOM 6814 C C . PRO B 1 311 ? 1.284 -41.625 -25.859 1 98.44 311 PRO B C 1
ATOM 6816 O O . PRO B 1 311 ? 0.665 -42.688 -25.781 1 98.44 311 PRO B O 1
ATOM 6819 N N . MET B 1 312 ? 0.727 -40.5 -25.516 1 98.25 312 MET B N 1
ATOM 6820 C CA . MET B 1 312 ? -0.681 -40.438 -25.141 1 98.25 312 MET B CA 1
ATOM 6821 C C . MET B 1 312 ? -1.563 -40.219 -26.375 1 98.25 312 MET B C 1
ATOM 6823 O O . MET B 1 312 ? -1.059 -40 -27.469 1 98.25 312 MET B O 1
ATOM 6827 N N . SER B 1 313 ? -2.885 -40.375 -26.234 1 98.69 313 SER B N 1
ATOM 6828 C CA . SER B 1 313 ? -3.844 -40.281 -27.328 1 98.69 313 SER B CA 1
ATOM 6829 C C . SER B 1 313 ? -4.293 -38.844 -27.547 1 98.69 313 SER B C 1
ATOM 6831 O O . SER B 1 313 ? -5.227 -38.375 -26.891 1 98.69 313 SER B O 1
ATOM 6833 N N . VAL B 1 314 ? -3.709 -38.188 -28.562 1 98.81 314 VAL B N 1
ATOM 6834 C CA . VAL B 1 314 ? -3.908 -36.75 -28.75 1 98.81 314 VAL B CA 1
ATOM 6835 C C . VAL B 1 314 ? -4.477 -36.5 -30.141 1 98.81 314 VAL B C 1
ATOM 6837 O O . VAL B 1 314 ? -3.945 -37 -31.141 1 98.81 314 VAL B O 1
ATOM 6840 N N . ILE B 1 315 ? -5.52 -35.75 -30.172 1 98.88 315 ILE B N 1
ATOM 6841 C CA . ILE B 1 315 ? -6.074 -35.219 -31.406 1 98.88 315 ILE B CA 1
ATOM 6842 C C . ILE B 1 315 ? -5.719 -33.75 -31.531 1 98.88 315 ILE B C 1
ATOM 6844 O O . ILE B 1 315 ? -6.02 -32.938 -30.625 1 98.88 315 ILE B O 1
ATOM 6848 N N . ARG B 1 316 ? -5.027 -33.312 -32.562 1 98.81 316 ARG B N 1
ATOM 6849 C CA . ARG B 1 316 ? -4.695 -31.906 -32.812 1 98.81 316 ARG B CA 1
ATOM 6850 C C . ARG B 1 316 ? -5.613 -31.312 -33.875 1 98.81 316 ARG B C 1
ATOM 6852 O O . ARG B 1 316 ? -5.762 -31.859 -34.938 1 98.81 316 ARG B O 1
ATOM 6859 N N . LEU B 1 317 ? -6.242 -30.219 -33.531 1 98.81 317 LEU B N 1
ATOM 6860 C CA . LEU B 1 317 ? -7.086 -29.453 -34.469 1 98.81 317 LEU B CA 1
ATOM 6861 C C . LEU B 1 317 ? -6.523 -28.062 -34.688 1 98.81 317 LEU B C 1
ATOM 6863 O O . LEU B 1 317 ? -5.977 -27.453 -33.75 1 98.81 317 LEU B O 1
ATOM 6867 N N . SER B 1 318 ? -6.617 -27.469 -35.812 1 98.62 318 SER B N 1
ATOM 6868 C CA . SER B 1 318 ? -6.219 -26.094 -36.062 1 98.62 318 SER B CA 1
ATOM 6869 C C . SER B 1 318 ? -7.09 -25.453 -37.156 1 98.62 318 SER B C 1
ATOM 6871 O O . SER B 1 318 ? -7.594 -26.141 -38.031 1 98.62 318 SER B O 1
ATOM 6873 N N . SER B 1 319 ? -7.352 -24.266 -37 1 98.56 319 SER B N 1
ATOM 6874 C CA . SER B 1 319 ? -8.18 -23.516 -37.938 1 98.56 319 SER B CA 1
ATOM 6875 C C . SER B 1 319 ? -8.07 -22.016 -37.688 1 98.56 319 SER B C 1
ATOM 6877 O O . SER B 1 319 ? -7.711 -21.594 -36.594 1 98.56 319 SER B O 1
ATOM 6879 N N . LYS B 1 320 ? -8.359 -21.234 -38.688 1 97.88 320 LYS B N 1
ATOM 6880 C CA . LYS B 1 320 ? -8.523 -19.797 -38.5 1 97.88 320 LYS B CA 1
ATOM 6881 C C . LYS B 1 320 ? -9.906 -19.453 -37.938 1 97.88 320 LYS B C 1
ATOM 6883 O O . LYS B 1 320 ? -10.117 -18.359 -37.438 1 97.88 320 LYS B O 1
ATOM 6888 N N . ASP B 1 321 ? -10.766 -20.438 -38.094 1 97.69 321 ASP B N 1
ATOM 6889 C CA . ASP B 1 321 ? -12.141 -20.25 -37.656 1 97.69 321 ASP B CA 1
ATOM 6890 C C . ASP B 1 321 ? -12.328 -20.781 -36.219 1 97.69 321 ASP B C 1
ATOM 6892 O O . ASP B 1 321 ? -12.586 -21.969 -36.031 1 97.69 321 ASP B O 1
ATOM 6896 N N . ARG B 1 322 ? -12.359 -19.969 -35.312 1 96.62 322 ARG B N 1
ATOM 6897 C CA . ARG B 1 322 ? -12.422 -20.297 -33.875 1 96.62 322 ARG B CA 1
ATOM 6898 C C . ARG B 1 322 ? -13.742 -20.969 -33.531 1 96.62 322 ARG B C 1
ATOM 6900 O O . ARG B 1 322 ? -13.781 -21.891 -32.719 1 96.62 322 ARG B O 1
ATOM 6907 N N . GLU B 1 323 ? -14.797 -20.5 -34.094 1 97.62 323 GLU B N 1
ATOM 6908 C CA . GLU B 1 323 ? -16.125 -21.031 -33.781 1 97.62 323 GLU B CA 1
ATOM 6909 C C . GLU B 1 323 ? -16.234 -22.484 -34.219 1 97.62 323 GLU B C 1
ATOM 6911 O O . GLU B 1 323 ? -16.766 -23.312 -33.469 1 97.62 323 GLU B O 1
ATOM 6916 N N . LYS B 1 324 ? -15.773 -22.75 -35.438 1 97.88 324 LYS B N 1
ATOM 6917 C CA . LYS B 1 324 ? -15.805 -24.125 -35.938 1 97.88 324 LYS B CA 1
ATOM 6918 C C . LYS B 1 324 ? -14.922 -25.031 -35.094 1 97.88 324 LYS B C 1
ATOM 6920 O O . LYS B 1 324 ? -15.266 -26.188 -34.844 1 97.88 324 LYS B O 1
ATOM 6925 N N . LEU B 1 325 ? -13.836 -24.516 -34.75 1 98.06 325 LEU B N 1
ATOM 6926 C CA . LEU B 1 325 ? -12.938 -25.266 -33.875 1 98.06 325 LEU B CA 1
ATOM 6927 C C . LEU B 1 325 ? -13.609 -25.578 -32.531 1 98.06 325 LEU B C 1
ATOM 6929 O O . LEU B 1 325 ? -13.461 -26.688 -32 1 98.06 325 LEU B O 1
ATOM 6933 N N . THR B 1 326 ? -14.289 -24.609 -31.906 1 98.44 326 THR B N 1
ATOM 6934 C CA . THR B 1 326 ? -14.992 -24.812 -30.656 1 98.44 326 THR B CA 1
ATOM 6935 C C . THR B 1 326 ? -16.062 -25.891 -30.781 1 98.44 326 THR B C 1
ATOM 6937 O O . THR B 1 326 ? -16.156 -26.781 -29.938 1 98.44 326 THR B O 1
ATOM 6940 N N . LYS B 1 327 ? -16.797 -25.812 -31.844 1 98.38 327 LYS B N 1
ATOM 6941 C CA . LYS B 1 327 ? -17.875 -26.766 -32.062 1 98.38 327 LYS B CA 1
ATOM 6942 C C . LYS B 1 327 ? -17.328 -28.172 -32.25 1 98.38 327 LYS B C 1
ATOM 6944 O O . LYS B 1 327 ? -17.875 -29.141 -31.719 1 98.38 327 LYS B O 1
ATOM 6949 N N . LEU B 1 328 ? -16.328 -28.266 -33.094 1 98.75 328 LEU B N 1
ATOM 6950 C CA . LEU B 1 328 ? -15.766 -29.578 -33.375 1 98.75 328 LEU B CA 1
ATOM 6951 C C . LEU B 1 328 ? -15.133 -30.156 -32.094 1 98.75 328 LEU B C 1
ATOM 6953 O O . LEU B 1 328 ? -15.234 -31.359 -31.844 1 98.75 328 LEU B O 1
ATOM 6957 N N . SER B 1 329 ? -14.414 -29.344 -31.328 1 98.75 329 SER B N 1
ATOM 6958 C CA . SER B 1 329 ? -13.859 -29.781 -30.047 1 98.75 329 SER B CA 1
ATOM 6959 C C . SER B 1 329 ? -14.945 -30.297 -29.109 1 98.75 329 SER B C 1
ATOM 6961 O O . SER B 1 329 ? -14.773 -31.312 -28.453 1 98.75 329 SER B O 1
ATOM 6963 N N . SER B 1 330 ? -16.031 -29.562 -29.062 1 98.62 330 SER B N 1
ATOM 6964 C CA . SER B 1 330 ? -17.172 -29.953 -28.234 1 98.62 330 SER B CA 1
ATOM 6965 C C . SER B 1 330 ? -17.75 -31.281 -28.719 1 98.62 330 SER B C 1
ATOM 6967 O O . SER B 1 330 ? -18.125 -32.125 -27.906 1 98.62 330 SER B O 1
ATOM 6969 N N . HIS B 1 331 ? -17.859 -31.359 -30 1 98.69 331 HIS B N 1
ATOM 6970 C CA . HIS B 1 331 ? -18.375 -32.594 -30.578 1 98.69 331 HIS B CA 1
ATOM 6971 C C . HIS B 1 331 ? -17.516 -33.781 -30.188 1 98.69 331 HIS B C 1
ATOM 6973 O O . HIS B 1 331 ? -18.031 -34.812 -29.75 1 98.69 331 HIS B O 1
ATOM 6979 N N . ILE B 1 332 ? -16.234 -33.656 -30.328 1 98.81 332 ILE B N 1
ATOM 6980 C CA . ILE B 1 332 ? -15.305 -34.75 -30 1 98.81 332 ILE B CA 1
ATOM 6981 C C . ILE B 1 332 ? -15.422 -35.094 -28.516 1 98.81 332 ILE B C 1
ATOM 6983 O O . ILE B 1 332 ? -15.453 -36.25 -28.156 1 98.81 332 ILE B O 1
ATOM 6987 N N . LEU B 1 333 ? -15.484 -34.094 -27.625 1 98.75 333 LEU B N 1
ATOM 6988 C CA . LEU B 1 333 ? -15.648 -34.312 -26.188 1 98.75 333 LEU B CA 1
ATOM 6989 C C . LEU B 1 333 ? -16.906 -35.094 -25.906 1 98.75 333 LEU B C 1
ATOM 6991 O O . LEU B 1 333 ? -16.875 -36.062 -25.125 1 98.75 333 LEU B O 1
ATOM 6995 N N . ASN B 1 334 ? -17.984 -34.719 -26.531 1 98.5 334 ASN B N 1
ATOM 6996 C CA . ASN B 1 334 ? -19.266 -35.344 -26.281 1 98.5 334 ASN B CA 1
ATOM 6997 C C . ASN B 1 334 ? -19.266 -36.812 -26.75 1 98.5 334 ASN B C 1
ATOM 6999 O O . ASN B 1 334 ? -19.797 -37.688 -26.078 1 98.5 334 ASN B O 1
ATOM 7003 N N . VAL B 1 335 ? -18.719 -37 -27.922 1 98.75 335 VAL B N 1
ATOM 7004 C CA . VAL B 1 335 ? -18.609 -38.375 -28.422 1 98.75 335 VAL B CA 1
ATOM 7005 C C . VAL B 1 335 ? -17.734 -39.188 -27.484 1 98.75 335 VAL B C 1
ATOM 7007 O O . VAL B 1 335 ? -18.062 -40.312 -27.141 1 98.75 335 VAL B O 1
ATOM 7010 N N . TRP B 1 336 ? -16.672 -38.656 -27.047 1 98.75 336 TRP B N 1
ATOM 7011 C CA . TRP B 1 336 ? -15.727 -39.344 -26.172 1 98.75 336 TRP B CA 1
ATOM 7012 C C . TRP B 1 336 ? -16.391 -39.688 -24.844 1 98.75 336 TRP B C 1
ATOM 7014 O O . TRP B 1 336 ? -16.203 -40.781 -24.328 1 98.75 336 TRP B O 1
ATOM 7024 N N . LYS B 1 337 ? -17.094 -38.812 -24.266 1 98 337 LYS B N 1
ATOM 7025 C CA . LYS B 1 337 ? -17.734 -39 -22.969 1 98 337 LYS B CA 1
ATOM 7026 C C . LYS B 1 337 ? -18.641 -40.25 -22.969 1 98 337 LYS B C 1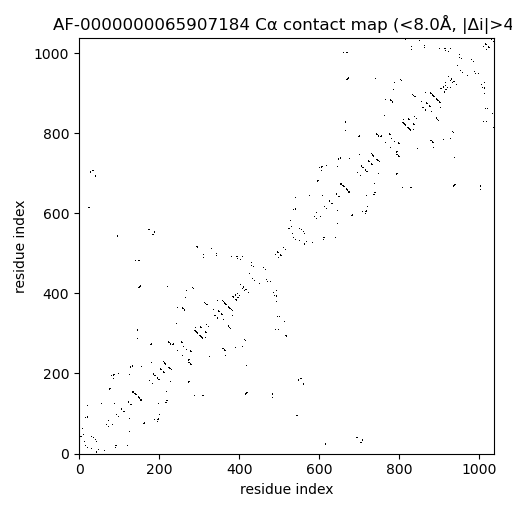
ATOM 7028 O O . LYS B 1 337 ? -18.812 -40.906 -21.953 1 98 337 LYS B O 1
ATOM 7033 N N . GLY B 1 338 ? -19.141 -40.531 -24.141 1 97.88 338 GLY B N 1
ATOM 7034 C CA . GLY B 1 338 ? -20.062 -41.656 -24.234 1 97.88 338 GLY B CA 1
ATOM 7035 C C . GLY B 1 338 ? -19.438 -42.875 -24.922 1 97.88 338 GLY B C 1
ATOM 7036 O O . GLY B 1 338 ? -20.125 -43.875 -25.156 1 97.88 338 GLY B O 1
ATOM 7037 N N . TYR B 1 339 ? -18.219 -42.875 -25.25 1 98.62 339 TYR B N 1
ATOM 7038 C CA . TYR B 1 339 ? -17.578 -43.875 -26.062 1 98.62 339 TYR B CA 1
ATOM 7039 C C . TYR B 1 339 ? -17.016 -45 -25.203 1 98.62 339 TYR B C 1
ATOM 7041 O O . TYR B 1 339 ? -16.359 -44.75 -24.203 1 98.62 339 TYR B O 1
ATOM 7049 N N . SER B 1 340 ? -17.312 -46.188 -25.547 1 98.38 340 SER B N 1
ATOM 7050 C CA . SER B 1 340 ? -16.719 -47.375 -24.922 1 98.38 340 SER B CA 1
ATOM 7051 C C . SER B 1 340 ? -16.141 -48.312 -25.969 1 98.38 340 SER B C 1
ATOM 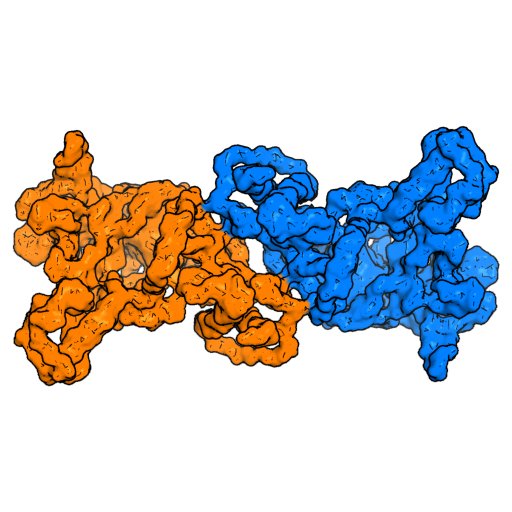7053 O O . SER B 1 340 ? -16.703 -48.469 -27.062 1 98.38 340 SER B O 1
ATOM 7055 N N . ASP B 1 341 ? -15.023 -48.844 -25.703 1 98.25 341 ASP B N 1
ATOM 7056 C CA . ASP B 1 341 ? -14.367 -49.875 -26.484 1 98.25 341 ASP B CA 1
ATOM 7057 C C . ASP B 1 341 ? -13.656 -50.875 -25.594 1 98.25 341 ASP B C 1
ATOM 7059 O O . ASP B 1 341 ? -12.484 -50.688 -25.25 1 98.25 341 ASP B O 1
ATOM 7063 N N . GLU B 1 342 ? -14.273 -51.938 -25.25 1 96.31 342 GLU B N 1
ATOM 7064 C CA . GLU B 1 342 ? -13.781 -52.938 -24.297 1 96.31 342 GLU B CA 1
ATOM 7065 C C . GLU B 1 342 ? -12.492 -53.562 -24.797 1 96.31 342 GLU B C 1
ATOM 7067 O O . GLU B 1 342 ? -11.68 -54.031 -23.984 1 96.31 342 GLU B O 1
ATOM 7072 N N . SER B 1 343 ? -12.359 -53.562 -26.094 1 96.44 343 SER B N 1
ATOM 7073 C CA . SER B 1 343 ? -11.172 -54.188 -26.656 1 96.44 343 SER B CA 1
ATOM 7074 C C . SER B 1 343 ? -9.898 -53.5 -26.219 1 96.44 343 SER B C 1
ATOM 7076 O O . SER B 1 343 ? -8.812 -54.094 -26.25 1 96.44 343 SER B O 1
ATOM 7078 N N . VAL B 1 344 ? -10.016 -52.281 -25.828 1 97.69 344 VAL B N 1
ATOM 7079 C CA . VAL B 1 344 ? -8.844 -51.562 -25.375 1 97.69 344 VAL B CA 1
ATOM 7080 C C . VAL B 1 344 ? -9.086 -51 -23.969 1 97.69 344 VAL B C 1
ATOM 7082 O O . VAL B 1 344 ? -8.508 -49.969 -23.594 1 97.69 344 VAL B O 1
ATOM 7085 N N . ASP B 1 345 ? -10.047 -51.5 -23.234 1 96.44 345 ASP B N 1
ATOM 7086 C CA . ASP B 1 345 ? -10.305 -51.312 -21.812 1 96.44 345 ASP B CA 1
ATOM 7087 C C . ASP B 1 345 ? -10.898 -49.938 -21.562 1 96.44 345 ASP B C 1
ATOM 7089 O O . ASP B 1 345 ? -10.789 -49.375 -20.453 1 96.44 345 ASP B O 1
ATOM 7093 N N . VAL B 1 346 ? -11.484 -49.281 -22.594 1 97.75 346 VAL B N 1
ATOM 7094 C CA . VAL B 1 346 ? -12.133 -48 -22.438 1 97.75 346 VAL B CA 1
ATOM 7095 C C . VAL B 1 346 ? -13.625 -48.188 -22.203 1 97.75 346 VAL B C 1
ATOM 7097 O O . VAL B 1 346 ? -14.328 -48.781 -23.031 1 97.75 346 VAL B O 1
ATOM 7100 N N . LEU B 1 347 ? -14.008 -47.812 -21.047 1 97.75 347 LEU B N 1
ATOM 7101 C CA . LEU B 1 347 ? -15.438 -47.719 -20.734 1 97.75 347 LEU B CA 1
ATOM 7102 C C . LEU B 1 347 ? -15.828 -46.281 -20.359 1 97.75 347 LEU B C 1
ATOM 7104 O O . LEU B 1 347 ? -15.148 -45.656 -19.547 1 97.75 347 LEU B O 1
ATOM 7108 N N . ALA B 1 348 ? -16.922 -45.875 -20.891 1 97.56 348 ALA B N 1
ATOM 7109 C CA . ALA B 1 348 ? -17.391 -44.531 -20.609 1 97.56 348 ALA B CA 1
ATOM 7110 C C . ALA B 1 348 ? -17.922 -44.406 -19.188 1 97.56 348 ALA B C 1
ATOM 7112 O O . ALA B 1 348 ? -17.812 -43.344 -18.562 1 97.56 348 ALA B O 1
ATOM 7113 N N . TYR B 1 349 ? -18.5 -45.469 -18.75 1 96.75 349 TYR B N 1
ATOM 7114 C CA . TYR B 1 349 ? -19.156 -45.469 -17.453 1 96.75 349 TYR B CA 1
ATOM 7115 C C . TYR B 1 349 ? -18.984 -46.812 -16.75 1 96.75 349 TYR B C 1
ATOM 7117 O O . TYR B 1 349 ? -18.703 -47.812 -17.391 1 96.75 349 TYR B O 1
ATOM 7125 N N . SER B 1 350 ? -18.969 -46.656 -15.508 1 94.69 350 SER B N 1
ATOM 7126 C CA . SER B 1 350 ? -19.156 -47.844 -14.664 1 94.69 350 SER B CA 1
ATOM 7127 C C . SER B 1 350 ? -20.234 -47.594 -13.609 1 94.69 350 SER B C 1
ATOM 7129 O O . SER B 1 350 ? -20.781 -46.5 -13.516 1 94.69 350 SER B O 1
ATOM 7131 N N . GLU B 1 351 ? -20.719 -48.688 -13.062 1 91.69 351 GLU B N 1
ATOM 7132 C CA . GLU B 1 351 ? -21.703 -48.562 -11.984 1 91.69 351 GLU B CA 1
ATOM 7133 C C . GLU B 1 351 ? -21.062 -48.875 -10.625 1 91.69 351 GLU B C 1
ATOM 7135 O O . GLU B 1 351 ? -20.359 -49.875 -10.469 1 91.69 351 GLU B O 1
ATOM 7140 N N . LYS B 1 352 ? -21.078 -47.969 -9.805 1 88 352 LYS B N 1
ATOM 7141 C CA . LYS B 1 352 ? -20.625 -48.156 -8.422 1 88 352 LYS B CA 1
ATOM 7142 C C . LYS B 1 352 ? -21.719 -47.75 -7.434 1 88 352 LYS B C 1
ATOM 7144 O O . LYS B 1 352 ? -22.172 -46.594 -7.445 1 88 352 LYS B O 1
ATOM 7149 N N . ASP B 1 353 ? -22.125 -48.688 -6.582 1 89.44 353 ASP B N 1
ATOM 7150 C CA . ASP B 1 353 ? -23.141 -48.438 -5.551 1 89.44 353 ASP B CA 1
ATOM 7151 C C . ASP B 1 353 ? -24.422 -47.875 -6.148 1 89.44 353 ASP B C 1
ATOM 7153 O O . ASP B 1 353 ? -24.969 -46.906 -5.621 1 89.44 353 ASP B O 1
ATOM 7157 N N . GLY B 1 354 ? -24.844 -48.312 -7.305 1 89.5 354 GLY B N 1
ATOM 7158 C CA . GLY B 1 354 ? -26.078 -47.906 -7.961 1 89.5 354 GLY B CA 1
ATOM 7159 C C . GLY B 1 354 ? -25.953 -46.562 -8.68 1 89.5 354 GLY B C 1
ATOM 7160 O O . GLY B 1 354 ? -26.938 -46.094 -9.266 1 89.5 354 GLY B O 1
ATOM 7161 N N . LYS B 1 355 ? -24.828 -45.969 -8.656 1 88.12 355 LYS B N 1
ATOM 7162 C CA . LYS B 1 355 ? -24.625 -44.688 -9.328 1 88.12 355 LYS B CA 1
ATOM 7163 C C . LYS B 1 355 ? -23.703 -44.844 -10.539 1 88.12 355 LYS B C 1
ATOM 7165 O O . LYS B 1 355 ? -22.75 -45.625 -10.508 1 88.12 355 LYS B O 1
ATOM 7170 N N . ILE B 1 356 ? -24 -44.156 -11.586 1 94.69 356 ILE B N 1
ATOM 7171 C CA . ILE B 1 356 ? -23.203 -44.125 -12.805 1 94.69 356 ILE B CA 1
ATOM 7172 C C . ILE B 1 356 ? -21.984 -43.219 -12.617 1 94.69 356 ILE B C 1
ATOM 7174 O O . ILE B 1 356 ? -22.141 -42.062 -12.242 1 94.69 356 ILE B O 1
ATOM 7178 N N . VAL B 1 357 ? -20.828 -43.781 -12.805 1 94.94 357 VAL B N 1
ATOM 7179 C CA . VAL B 1 357 ? -19.578 -43.031 -12.656 1 94.94 357 VAL B CA 1
ATOM 7180 C C . VAL B 1 357 ? -18.953 -42.812 -14.031 1 94.94 357 VAL B C 1
ATOM 7182 O O . VAL B 1 357 ? -18.562 -43.781 -14.703 1 94.94 357 VAL B O 1
ATOM 7185 N N . PRO B 1 358 ? -18.922 -41.594 -14.43 1 96.31 358 PRO B N 1
ATOM 7186 C CA . PRO B 1 358 ? -18.266 -41.312 -15.711 1 96.31 358 PRO B CA 1
ATOM 7187 C C . PRO B 1 358 ? -16.734 -41.5 -15.641 1 96.31 358 PRO B C 1
ATOM 7189 O O . PRO B 1 358 ? -16.141 -41.188 -14.609 1 96.31 358 PRO B O 1
ATOM 7192 N N . HIS B 1 359 ? -16.094 -41.875 -16.766 1 97.44 359 HIS B N 1
ATOM 7193 C CA . HIS B 1 359 ? -14.656 -42.125 -16.719 1 97.44 359 HIS B CA 1
ATOM 7194 C C . HIS B 1 359 ? -13.914 -41.375 -17.812 1 97.44 359 HIS B C 1
ATOM 7196 O O . HIS B 1 359 ? -12.688 -41.25 -17.75 1 97.44 359 HIS B O 1
ATOM 7202 N N . ASN B 1 360 ? -14.578 -41 -18.891 1 97.88 360 ASN B N 1
ATOM 7203 C CA . ASN B 1 360 ? -13.93 -40.344 -20.016 1 97.88 360 ASN B CA 1
ATOM 7204 C C . ASN B 1 360 ? -13.93 -38.812 -19.859 1 97.88 360 ASN B C 1
ATOM 7206 O O . ASN B 1 360 ? -14.945 -38.219 -19.469 1 97.88 360 ASN B O 1
ATOM 7210 N N . THR B 1 361 ? -12.852 -38.188 -20.094 1 97.25 361 THR B N 1
ATOM 7211 C CA . THR B 1 361 ? -12.703 -36.719 -20.156 1 97.25 361 THR B CA 1
ATOM 7212 C C . THR B 1 361 ? -11.523 -36.344 -21.031 1 97.25 361 THR B C 1
ATOM 7214 O O . THR B 1 361 ? -10.992 -37.156 -21.781 1 97.25 361 THR B O 1
ATOM 7217 N N . ILE B 1 362 ? -11.203 -35.094 -21.141 1 97.62 362 ILE B N 1
ATOM 7218 C CA . ILE B 1 362 ? -10.117 -34.625 -22.016 1 97.62 362 ILE B CA 1
ATOM 7219 C C . ILE B 1 362 ? -9.25 -33.625 -21.281 1 97.62 362 ILE B C 1
ATOM 7221 O O . ILE B 1 362 ? -9.688 -33 -20.312 1 97.62 362 ILE B O 1
ATOM 7225 N N . THR B 1 363 ? -8.031 -33.5 -21.547 1 98.12 363 THR B N 1
ATOM 7226 C CA . THR B 1 363 ? -7.121 -32.406 -21.25 1 98.12 363 THR B CA 1
ATOM 7227 C C . THR B 1 363 ? -6.891 -31.562 -22.5 1 98.12 363 THR B C 1
ATOM 7229 O O . THR B 1 363 ? -6.188 -31.969 -23.422 1 98.12 363 THR B O 1
ATOM 7232 N N . PRO B 1 364 ? -7.465 -30.391 -22.531 1 98.56 364 PRO B N 1
ATOM 7233 C CA . PRO B 1 364 ? -7.305 -29.531 -23.703 1 98.56 364 PRO B CA 1
ATOM 7234 C C . PRO B 1 364 ? -6.184 -28.5 -23.531 1 98.56 364 PRO B C 1
ATOM 7236 O O . PRO B 1 364 ? -5.988 -27.984 -22.422 1 98.56 364 PRO B O 1
ATOM 7239 N N . ILE B 1 365 ? -5.402 -28.203 -24.578 1 98.81 365 ILE B N 1
ATOM 7240 C CA . ILE B 1 365 ? -4.367 -27.188 -24.625 1 98.81 365 ILE B CA 1
ATOM 7241 C C . ILE B 1 365 ? -4.551 -26.312 -25.859 1 98.81 365 ILE B C 1
ATOM 7243 O O . ILE B 1 365 ? -4.609 -26.812 -26.984 1 98.81 365 ILE B O 1
ATOM 7247 N N . ALA B 1 366 ? -4.68 -25.047 -25.688 1 98.88 366 ALA B N 1
ATOM 7248 C CA . ALA B 1 366 ? -4.898 -24.109 -26.797 1 98.88 366 ALA B CA 1
ATOM 7249 C C . ALA B 1 366 ? -3.707 -23.172 -26.969 1 98.88 366 ALA B C 1
ATOM 7251 O O . ALA B 1 366 ? -3.098 -22.75 -25.984 1 98.88 366 ALA B O 1
ATOM 7252 N N . ARG B 1 367 ? -3.393 -22.844 -28.172 1 98.88 367 ARG B N 1
ATOM 7253 C CA . ARG B 1 367 ? -2.348 -21.891 -28.531 1 98.88 367 ARG B CA 1
ATOM 7254 C C . ARG B 1 367 ? -2.545 -21.375 -29.953 1 98.88 367 ARG B C 1
ATOM 7256 O O . ARG B 1 367 ? -3.406 -21.875 -30.688 1 98.88 367 ARG B O 1
ATOM 7263 N N . PHE B 1 368 ? -1.806 -20.328 -30.328 1 98.75 368 PHE B N 1
ATOM 7264 C CA . PHE B 1 368 ? -1.617 -19.984 -31.734 1 98.75 368 PHE B CA 1
ATOM 7265 C C . PHE B 1 368 ? -0.405 -20.719 -32.312 1 98.75 368 PHE B C 1
ATOM 7267 O O . PHE B 1 368 ? 0.663 -20.734 -31.703 1 98.75 368 PHE B O 1
ATOM 7274 N N . ASN B 1 369 ? -0.584 -21.359 -33.438 1 98 369 ASN B N 1
ATOM 7275 C CA . ASN B 1 369 ? 0.56 -22.031 -34.031 1 98 369 ASN B CA 1
ATOM 7276 C C . ASN B 1 369 ? 1.383 -21.078 -34.906 1 98 369 ASN B C 1
ATOM 7278 O O . ASN B 1 369 ? 1.11 -19.875 -34.938 1 98 369 ASN B O 1
ATOM 7282 N N . LYS B 1 370 ? 2.426 -21.578 -35.5 1 95.69 370 LYS B N 1
ATOM 7283 C CA . LYS B 1 370 ? 3.377 -20.766 -36.281 1 95.69 370 LYS B CA 1
ATOM 7284 C C . LYS B 1 370 ? 2.701 -20.094 -37.469 1 95.69 370 LYS B C 1
ATOM 7286 O O . LYS B 1 370 ? 3.164 -19.047 -37.938 1 95.69 370 LYS B O 1
ATOM 7291 N N . GLU B 1 371 ? 1.588 -20.641 -37.906 1 95.69 371 GLU B N 1
ATOM 7292 C CA . GLU B 1 371 ? 0.869 -20.109 -39.062 1 95.69 371 GLU B CA 1
ATOM 7293 C C . GLU B 1 371 ? -0.168 -19.062 -38.625 1 95.69 371 GLU B C 1
ATOM 7295 O O . GLU B 1 371 ? -0.904 -18.531 -39.469 1 95.69 371 GLU B O 1
ATOM 7300 N N . GLY B 1 372 ? -0.274 -18.828 -37.406 1 96.94 372 GLY B N 1
ATOM 7301 C CA . GLY B 1 372 ? -1.226 -17.859 -36.875 1 96.94 372 GLY B CA 1
ATOM 7302 C C . GLY B 1 372 ? -2.631 -18.406 -36.75 1 96.94 372 GLY B C 1
ATOM 7303 O O . GLY B 1 372 ? -3.596 -17.656 -36.625 1 96.94 372 GLY B O 1
ATOM 7304 N N . GLU B 1 373 ? -2.754 -19.734 -36.781 1 98.38 373 GLU B N 1
ATOM 7305 C CA . GLU B 1 373 ? -4.047 -20.375 -36.594 1 98.38 373 GLU B CA 1
ATOM 7306 C C . GLU B 1 373 ? -4.281 -20.719 -35.125 1 98.38 373 GLU B C 1
ATOM 7308 O O . GLU B 1 373 ? -3.326 -20.953 -34.375 1 98.38 373 GLU B O 1
ATOM 7313 N N . TYR B 1 374 ? -5.605 -20.719 -34.812 1 98.69 374 TYR B N 1
ATOM 7314 C CA . TYR B 1 374 ? -5.953 -21.375 -33.562 1 98.69 374 TYR B CA 1
ATOM 7315 C C . TYR B 1 374 ? -5.613 -22.859 -33.594 1 98.69 374 TYR B C 1
ATOM 7317 O O . TYR B 1 374 ? -5.855 -23.531 -34.594 1 98.69 374 TYR B O 1
ATOM 7325 N N . GLU B 1 375 ? -4.984 -23.312 -32.625 1 98.88 375 GLU B N 1
ATOM 7326 C CA . GLU B 1 375 ? -4.676 -24.734 -32.5 1 98.88 375 GLU B CA 1
ATOM 7327 C C . GLU B 1 375 ? -5.051 -25.266 -31.125 1 98.88 375 GLU B C 1
ATOM 7329 O O . GLU B 1 375 ? -4.867 -24.578 -30.125 1 98.88 375 GLU B O 1
ATOM 7334 N N . ILE B 1 376 ? -5.629 -26.453 -31.094 1 98.88 376 ILE B N 1
ATOM 7335 C CA . ILE B 1 376 ? -5.977 -27.078 -29.812 1 98.88 376 ILE B CA 1
ATOM 7336 C C . ILE B 1 376 ? -5.605 -28.562 -29.844 1 98.88 376 ILE B C 1
ATOM 7338 O O . ILE B 1 376 ? -5.824 -29.234 -30.859 1 98.88 376 ILE B O 1
ATOM 7342 N N . ASP B 1 377 ? -4.922 -29 -28.859 1 98.88 377 ASP B N 1
ATOM 7343 C CA . ASP B 1 377 ? -4.684 -30.422 -28.609 1 98.88 377 ASP B CA 1
ATOM 7344 C C . ASP B 1 377 ? -5.703 -30.984 -27.625 1 98.88 377 ASP B C 1
ATOM 7346 O O . ASP B 1 377 ? -5.922 -30.422 -26.562 1 98.88 377 ASP B O 1
ATOM 7350 N N . LEU B 1 378 ? -6.359 -32 -27.984 1 98.88 378 LEU B N 1
ATOM 7351 C CA . LEU B 1 378 ? -7.305 -32.719 -27.141 1 98.88 378 LEU B CA 1
ATOM 7352 C C . LEU B 1 378 ? -6.734 -34.094 -26.719 1 98.88 378 LEU B C 1
ATOM 7354 O O . LEU B 1 378 ? -6.703 -35.031 -27.516 1 98.88 378 LEU B O 1
ATOM 7358 N N . VAL B 1 379 ? -6.324 -34.188 -25.469 1 98.75 379 VAL B N 1
ATOM 7359 C CA . VAL B 1 379 ? -5.773 -35.438 -24.969 1 98.75 379 VAL B CA 1
ATOM 7360 C C . VAL B 1 379 ? -6.879 -36.281 -24.312 1 98.75 379 VAL B C 1
ATOM 7362 O O . VAL B 1 379 ? -7.453 -35.844 -23.297 1 98.75 379 VAL B O 1
ATOM 7365 N N . LEU B 1 380 ? -7.137 -37.375 -24.875 1 98.69 380 LEU B N 1
ATOM 7366 C CA . LEU B 1 380 ? -8.188 -38.25 -24.344 1 98.69 380 LEU B CA 1
ATOM 7367 C C . LEU B 1 380 ? -7.746 -38.906 -23.031 1 98.69 380 LEU B C 1
ATOM 7369 O O . LEU B 1 380 ? -6.645 -39.469 -22.953 1 98.69 380 LEU B O 1
ATOM 7373 N N . ARG B 1 381 ? -8.602 -38.781 -22.016 1 97.94 381 ARG B N 1
ATOM 7374 C CA . ARG B 1 381 ? -8.312 -39.312 -20.688 1 97.94 381 ARG B CA 1
ATOM 7375 C C . ARG B 1 381 ? -9.414 -40.25 -20.219 1 97.94 381 ARG B C 1
ATOM 7377 O O . ARG B 1 381 ? -10.578 -40.094 -20.594 1 97.94 381 ARG B O 1
ATOM 7384 N N . ASN B 1 382 ? -9.086 -41.219 -19.422 1 97.88 382 ASN B N 1
ATOM 7385 C CA . ASN B 1 382 ? -9.992 -42.156 -18.797 1 97.88 382 ASN B CA 1
ATOM 7386 C C . ASN B 1 382 ? -9.508 -42.594 -17.422 1 97.88 382 ASN B C 1
ATOM 7388 O O . ASN B 1 382 ? -8.344 -42.969 -17.25 1 97.88 382 ASN B O 1
ATOM 7392 N N . ASN B 1 383 ? -10.367 -42.5 -16.344 1 96.19 383 ASN B N 1
ATOM 7393 C CA . ASN B 1 383 ? -9.891 -42.688 -14.984 1 96.19 383 ASN B CA 1
ATOM 7394 C C . ASN B 1 383 ? -10.305 -44.062 -14.43 1 96.19 383 ASN B C 1
ATOM 7396 O O . ASN B 1 383 ? -10.398 -44.25 -13.211 1 96.19 383 ASN B O 1
ATOM 7400 N N . ARG B 1 384 ? -10.539 -45 -15.273 1 95.75 384 ARG B N 1
ATOM 7401 C CA . ARG B 1 384 ? -10.977 -46.312 -14.836 1 95.75 384 ARG B CA 1
ATOM 7402 C C . ARG B 1 384 ? -9.859 -47.031 -14.086 1 95.75 384 ARG B C 1
ATOM 7404 O O . ARG B 1 384 ? -8.688 -46.875 -14.414 1 95.75 384 ARG B O 1
ATOM 7411 N N . THR B 1 385 ? -10.289 -47.812 -13.109 1 94.75 385 THR B N 1
ATOM 7412 C CA . THR B 1 385 ? -9.391 -48.719 -12.375 1 94.75 385 THR B CA 1
ATOM 7413 C C . THR B 1 385 ? -9.867 -50.156 -12.461 1 94.75 385 THR B C 1
ATOM 7415 O O . THR B 1 385 ? -11.016 -50.406 -12.805 1 94.75 385 THR B O 1
ATOM 7418 N N . THR B 1 386 ? -9.016 -51.031 -12.289 1 94.69 386 THR B N 1
ATOM 7419 C CA . THR B 1 386 ? -9.305 -52.469 -12.156 1 94.69 386 THR B CA 1
ATOM 7420 C C . THR B 1 386 ? -8.508 -53.062 -11 1 94.69 386 THR B C 1
ATOM 7422 O O . THR B 1 386 ? -7.676 -52.375 -10.391 1 94.69 386 THR B O 1
ATOM 7425 N N . ASP B 1 387 ? -8.758 -54.281 -10.695 1 94.62 387 ASP B N 1
ATOM 7426 C CA . ASP B 1 387 ? -7.992 -54.969 -9.656 1 94.62 387 ASP B CA 1
ATOM 7427 C C . ASP B 1 387 ? -6.52 -55.062 -10.039 1 94.62 387 ASP B C 1
ATOM 7429 O O . ASP B 1 387 ? -5.641 -54.969 -9.18 1 94.62 387 ASP B O 1
ATOM 7433 N N . LYS B 1 388 ? -6.336 -55.281 -11.258 1 95.44 388 LYS B N 1
ATOM 7434 C CA . LYS B 1 388 ? -4.965 -55.375 -11.742 1 95.44 388 LYS B CA 1
ATOM 7435 C C . LYS B 1 388 ? -4.277 -54 -11.695 1 95.44 388 LYS B C 1
ATOM 7437 O O . LYS B 1 388 ? -3.074 -53.906 -11.438 1 95.44 388 LYS B O 1
ATOM 7442 N N . TYR B 1 389 ? -5.027 -53 -11.969 1 95.5 389 TYR B N 1
ATOM 7443 C CA . TYR B 1 389 ? -4.531 -51.625 -11.961 1 95.5 389 TYR B CA 1
ATOM 7444 C C . TYR B 1 389 ? -5.352 -50.75 -11.016 1 95.5 389 TYR B C 1
ATOM 7446 O O . TYR B 1 389 ? -6.062 -49.844 -11.453 1 95.5 389 TYR B O 1
ATOM 7454 N N . PRO B 1 390 ? -5.121 -50.969 -9.742 1 94.44 390 PRO B N 1
ATOM 7455 C CA . PRO B 1 390 ? -5.965 -50.281 -8.758 1 94.44 390 PRO B CA 1
ATOM 7456 C C . PRO B 1 390 ? -5.758 -48.781 -8.742 1 94.44 390 PRO B C 1
ATOM 7458 O O . PRO B 1 390 ? -6.625 -48.031 -8.273 1 94.44 390 PRO B O 1
ATOM 7461 N N . TYR B 1 391 ? -4.641 -48.281 -9.352 1 94.19 391 TYR B N 1
ATOM 7462 C CA . TYR B 1 391 ? -4.355 -46.844 -9.344 1 94.19 391 TYR B CA 1
ATOM 7463 C C . TYR B 1 391 ? -4.73 -46.219 -10.672 1 94.19 391 TYR B C 1
ATOM 7465 O O . TYR B 1 391 ? -4.543 -45 -10.867 1 94.19 391 TYR B O 1
ATOM 7473 N N . GLY B 1 392 ? -5.273 -47.062 -11.602 1 94.81 392 GLY B N 1
ATOM 7474 C CA . GLY B 1 392 ? -5.715 -46.594 -12.906 1 94.81 392 GLY B CA 1
ATOM 7475 C C . GLY B 1 392 ? -5.156 -47.438 -14.055 1 94.81 392 GLY B C 1
ATOM 7476 O O . GLY B 1 392 ? -3.975 -47.781 -14.047 1 94.81 392 GLY B O 1
ATOM 7477 N N . ILE B 1 393 ? -6.012 -47.781 -14.945 1 96.81 393 ILE B N 1
ATOM 7478 C CA . ILE B 1 393 ? -5.578 -48.5 -16.141 1 96.81 393 ILE B CA 1
ATOM 7479 C C . ILE B 1 393 ? -4.676 -47.594 -16.984 1 96.81 393 ILE B C 1
ATOM 7481 O O . ILE B 1 393 ? -3.641 -48.031 -17.484 1 96.81 393 ILE B O 1
ATOM 7485 N N . PHE B 1 394 ? -5.086 -46.344 -17.047 1 96.81 394 PHE B N 1
ATOM 7486 C CA . PHE B 1 394 ? -4.398 -45.344 -17.891 1 96.81 394 PHE B CA 1
ATOM 7487 C C . PHE B 1 394 ? -3.668 -44.344 -17.031 1 96.81 394 PHE B C 1
ATOM 7489 O O . PHE B 1 394 ? -3.832 -43.125 -17.219 1 96.81 394 PHE B O 1
ATOM 7496 N N . HIS B 1 395 ? -2.883 -44.812 -16.125 1 95.06 395 HIS B N 1
ATOM 7497 C CA . HIS B 1 395 ? -2.057 -44.094 -15.148 1 95.06 395 HIS B CA 1
ATOM 7498 C C . HIS B 1 395 ? -0.736 -44.844 -14.93 1 95.06 395 HIS B C 1
ATOM 7500 O O . HIS B 1 395 ? -0.603 -46 -15.289 1 95.06 395 HIS B O 1
ATOM 7506 N N . PRO B 1 396 ? 0.235 -44.094 -14.383 1 94.88 396 PRO B N 1
ATOM 7507 C CA . PRO B 1 396 ? 1.474 -44.812 -14.094 1 94.88 396 PRO B CA 1
ATOM 7508 C C . PRO B 1 396 ? 1.232 -46.125 -13.312 1 94.88 396 PRO B C 1
ATOM 7510 O O . PRO B 1 396 ? 0.634 -46.094 -12.234 1 94.88 396 PRO B O 1
ATOM 7513 N N . HIS B 1 397 ? 1.723 -47.156 -13.805 1 95.31 397 HIS B N 1
ATOM 7514 C CA . HIS B 1 397 ? 1.56 -48.438 -13.117 1 95.31 397 HIS B CA 1
ATOM 7515 C C . HIS B 1 397 ? 2.566 -48.594 -11.977 1 95.31 397 HIS B C 1
ATOM 7517 O O . HIS B 1 397 ? 3.52 -47.812 -11.883 1 95.31 397 HIS B O 1
ATOM 7523 N N . GLU B 1 398 ? 2.4 -49.531 -11.172 1 94.81 398 GLU B N 1
ATOM 7524 C CA . GLU B 1 398 ? 3.104 -49.656 -9.898 1 94.81 398 GLU B CA 1
ATOM 7525 C C . GLU B 1 398 ? 4.609 -49.75 -10.109 1 94.81 398 GLU B C 1
ATOM 7527 O O . GLU B 1 398 ? 5.391 -49.25 -9.289 1 94.81 398 GLU B O 1
ATOM 7532 N N . GLU B 1 399 ? 5.023 -50.438 -11.164 1 94.5 399 GLU B N 1
ATOM 7533 C CA . GLU B 1 399 ? 6.445 -50.656 -11.414 1 94.5 399 GLU B CA 1
ATOM 7534 C C . GLU B 1 399 ? 7.164 -49.344 -11.711 1 94.5 399 GLU B C 1
ATOM 7536 O O . GLU B 1 399 ? 8.398 -49.281 -11.68 1 94.5 399 GLU B O 1
ATOM 7541 N N . LEU B 1 400 ? 6.383 -48.25 -11.977 1 96.5 400 LEU B N 1
ATOM 7542 C CA . LEU B 1 400 ? 6.977 -46.938 -12.312 1 96.5 400 LEU B CA 1
ATOM 7543 C C . LEU B 1 400 ? 6.91 -46 -11.125 1 96.5 400 LEU B C 1
ATOM 7545 O O . LEU B 1 400 ? 7.477 -44.906 -11.164 1 96.5 400 LEU B O 1
ATOM 7549 N N . HIS B 1 401 ? 6.32 -46.375 -10 1 95.12 401 HIS B N 1
ATOM 7550 C CA . HIS B 1 401 ? 6.027 -45.5 -8.867 1 95.12 401 HIS B CA 1
ATOM 7551 C C . HIS B 1 401 ? 7.312 -45.062 -8.188 1 95.12 401 HIS B C 1
ATOM 7553 O O . HIS B 1 401 ? 7.316 -44.031 -7.488 1 95.12 401 HIS B O 1
ATOM 7559 N N . HIS B 1 402 ? 8.398 -45.812 -8.398 1 95.06 402 HIS B N 1
ATOM 7560 C CA . HIS B 1 402 ? 9.664 -45.438 -7.785 1 95.06 402 HIS B CA 1
ATOM 7561 C C . HIS B 1 402 ? 10.203 -44.156 -8.414 1 95.06 402 HIS B C 1
ATOM 7563 O O . HIS B 1 402 ? 11.023 -43.438 -7.801 1 95.06 402 HIS B O 1
ATOM 7569 N N . ILE B 1 403 ? 9.734 -43.781 -9.633 1 95.38 403 ILE B N 1
ATOM 7570 C CA . ILE B 1 403 ? 10.133 -42.562 -10.297 1 95.38 403 ILE B CA 1
ATOM 7571 C C . ILE B 1 403 ? 9.008 -41.531 -10.188 1 95.38 403 ILE B C 1
ATOM 7573 O O . ILE B 1 403 ? 9.234 -40.375 -9.766 1 95.38 403 ILE B O 1
ATOM 7577 N N . LYS B 1 404 ? 7.805 -41.938 -10.57 1 92.44 404 LYS B N 1
ATOM 7578 C CA . LYS B 1 404 ? 6.645 -41.031 -10.57 1 92.44 404 LYS B CA 1
ATOM 7579 C C . LYS B 1 404 ? 5.383 -41.781 -10.148 1 92.44 404 LYS B C 1
ATOM 7581 O O . LYS B 1 404 ? 4.859 -42.594 -10.898 1 92.44 404 LYS B O 1
ATOM 7586 N N . LYS B 1 405 ? 4.914 -41.438 -8.977 1 87.12 405 LYS B N 1
ATOM 7587 C CA . LYS B 1 405 ? 3.703 -42.062 -8.453 1 87.12 405 LYS B CA 1
ATOM 7588 C C . LYS B 1 405 ? 2.498 -41.125 -8.586 1 87.12 405 LYS B C 1
ATOM 7590 O O . LYS B 1 405 ? 1.372 -41.594 -8.781 1 87.12 405 LYS B O 1
ATOM 7595 N N . GLU B 1 406 ? 2.719 -39.812 -8.562 1 82.81 406 GLU B N 1
ATOM 7596 C CA . GLU B 1 406 ? 1.672 -38.781 -8.508 1 82.81 406 GLU B CA 1
ATOM 7597 C C . GLU B 1 406 ? 0.918 -38.719 -9.836 1 82.81 406 GLU B C 1
ATOM 7599 O O . GLU B 1 406 ? 1.366 -39.25 -10.844 1 82.81 406 GLU B O 1
ATOM 7604 N N . ASN B 1 407 ? -0.17 -38 -9.828 1 85.44 407 ASN B N 1
ATOM 7605 C CA . ASN B 1 407 ? -1.023 -37.875 -11 1 85.44 407 ASN B CA 1
ATOM 7606 C C . ASN B 1 407 ? -0.291 -37.156 -12.133 1 85.44 407 ASN B C 1
ATOM 7608 O O . ASN B 1 407 ? 0.571 -36.312 -11.898 1 85.44 407 ASN B O 1
ATOM 7612 N N . ILE B 1 408 ? -0.617 -37.594 -13.297 1 92.56 408 ILE B N 1
ATOM 7613 C CA . ILE B 1 408 ? -0.081 -37 -14.508 1 92.56 408 ILE B CA 1
ATOM 7614 C C . ILE B 1 408 ? -0.975 -35.812 -14.93 1 92.56 408 ILE B C 1
ATOM 7616 O O . ILE B 1 408 ? -2.045 -36.031 -15.508 1 92.56 408 ILE B O 1
ATOM 7620 N N . GLY B 1 409 ? -0.512 -34.625 -14.648 1 93.19 409 GLY B N 1
ATOM 7621 C CA . GLY B 1 409 ? -1.282 -33.438 -14.953 1 93.19 409 GLY B CA 1
ATOM 7622 C C . GLY B 1 409 ? -0.931 -32.844 -16.297 1 93.19 409 GLY B C 1
ATOM 7623 O O . GLY B 1 409 ? -0.22 -33.438 -17.094 1 93.19 409 GLY B O 1
ATOM 7624 N N . LEU B 1 410 ? -1.421 -31.672 -16.531 1 96.44 410 LEU B N 1
ATOM 7625 C CA . LEU B 1 410 ? -1.301 -30.938 -17.797 1 96.44 410 LEU B CA 1
ATOM 7626 C C . LEU B 1 410 ? 0.156 -30.859 -18.234 1 96.44 410 LEU B C 1
ATOM 7628 O O . LEU B 1 410 ? 0.469 -31.156 -19.391 1 96.44 410 LEU B O 1
ATOM 7632 N N . ILE B 1 411 ? 1.053 -30.516 -17.344 1 96.19 411 ILE B N 1
ATOM 7633 C CA . ILE B 1 411 ? 2.457 -30.281 -17.672 1 96.19 411 ILE B CA 1
ATOM 7634 C C . ILE B 1 411 ? 3.105 -31.594 -18.125 1 96.19 411 ILE B C 1
ATOM 7636 O O . ILE B 1 411 ? 3.801 -31.625 -19.141 1 96.19 411 ILE B O 1
ATOM 7640 N N . GLU B 1 412 ? 2.834 -32.688 -17.422 1 96.62 412 GLU B N 1
ATOM 7641 C CA . GLU B 1 412 ? 3.393 -34 -17.781 1 96.62 412 GLU B CA 1
ATOM 7642 C C . GLU B 1 412 ? 2.82 -34.5 -19.109 1 96.62 412 GLU B C 1
ATOM 7644 O O . GLU B 1 412 ? 3.545 -35.062 -19.922 1 96.62 412 GLU B O 1
ATOM 7649 N N . VAL B 1 413 ? 1.556 -34.25 -19.25 1 97.31 413 VAL B N 1
ATOM 7650 C CA . VAL B 1 413 ? 0.888 -34.625 -20.484 1 97.31 413 VAL B CA 1
ATOM 7651 C C . VAL B 1 413 ? 1.612 -34.031 -21.672 1 97.31 413 VAL B C 1
ATOM 7653 O O . VAL B 1 413 ? 1.742 -34.656 -22.734 1 97.31 413 VAL B O 1
ATOM 7656 N N . MET B 1 414 ? 2.1 -32.844 -21.438 1 98.5 414 MET B N 1
ATOM 7657 C CA . MET B 1 414 ? 2.707 -32.094 -22.531 1 98.5 414 MET B CA 1
ATOM 7658 C C . MET B 1 414 ? 4.18 -32.469 -22.688 1 98.5 414 MET B C 1
ATOM 7660 O O . MET B 1 414 ? 4.852 -31.984 -23.594 1 98.5 414 MET B O 1
ATOM 7664 N N . GLY B 1 415 ? 4.73 -33.281 -21.781 1 98.38 415 GLY B N 1
ATOM 7665 C CA . GLY B 1 415 ? 6.039 -33.875 -22.031 1 98.38 415 GLY B CA 1
ATOM 7666 C C . GLY B 1 415 ? 7.109 -33.375 -21.078 1 98.38 415 GLY B C 1
ATOM 7667 O O . GLY B 1 415 ? 8.305 -33.562 -21.312 1 98.38 415 GLY B O 1
ATOM 7668 N N . LEU B 1 416 ? 6.723 -32.656 -20.016 1 98.19 416 LEU B N 1
ATOM 7669 C CA . LEU B 1 416 ? 7.652 -32.25 -18.969 1 98.19 416 LEU B CA 1
ATOM 7670 C C . LEU B 1 416 ? 7.352 -32.969 -17.656 1 98.19 416 LEU B C 1
ATOM 7672 O O . LEU B 1 416 ? 6.309 -32.75 -17.031 1 98.19 416 LEU B O 1
ATOM 7676 N N . ALA B 1 417 ? 8.25 -33.844 -17.219 1 97.06 417 ALA B N 1
ATOM 7677 C CA . ALA B 1 417 ? 8.094 -34.531 -15.945 1 97.06 417 ALA B CA 1
ATOM 7678 C C . ALA B 1 417 ? 8.508 -33.625 -14.781 1 97.06 417 ALA B C 1
ATOM 7680 O O . ALA B 1 417 ? 9.617 -33.094 -14.758 1 97.06 417 ALA B O 1
ATOM 7681 N N . VAL B 1 418 ? 7.652 -33.438 -13.906 1 94.25 418 VAL B N 1
ATOM 7682 C CA . VAL B 1 418 ? 7.977 -32.812 -12.633 1 94.25 418 VAL B CA 1
ATOM 7683 C C . VAL B 1 418 ? 8.156 -33.875 -11.555 1 94.25 418 VAL B C 1
ATOM 7685 O O . VAL B 1 418 ? 7.18 -34.344 -10.969 1 94.25 418 VAL B O 1
ATOM 7688 N N . LEU B 1 419 ? 9.383 -34.188 -11.25 1 95.56 419 LEU B N 1
ATOM 7689 C CA . LEU B 1 419 ? 9.695 -35.344 -10.383 1 95.56 419 LEU B CA 1
ATOM 7690 C C . LEU B 1 419 ? 10.008 -34.844 -8.969 1 95.56 419 LEU B C 1
ATOM 7692 O O . LEU B 1 419 ? 10.367 -33.688 -8.766 1 95.56 419 LEU B O 1
ATOM 7696 N N . PRO B 1 420 ? 9.82 -35.656 -7.98 1 92.31 420 PRO B N 1
ATOM 7697 C CA . PRO B 1 420 ? 10.016 -35.25 -6.59 1 92.31 420 PRO B CA 1
ATOM 7698 C C . PRO B 1 420 ? 11.484 -35.031 -6.238 1 92.31 420 PRO B C 1
ATOM 7700 O O . PRO B 1 420 ? 12.367 -35.688 -6.82 1 92.31 420 PRO B O 1
ATOM 7703 N N . GLY B 1 421 ? 11.727 -34.312 -5.27 1 92.12 421 GLY B N 1
ATOM 7704 C CA . GLY B 1 421 ? 13.055 -33.906 -4.852 1 92.12 421 GLY B CA 1
ATOM 7705 C C . GLY B 1 421 ? 13.898 -35.062 -4.34 1 92.12 421 GLY B C 1
ATOM 7706 O O . GLY B 1 421 ? 15.117 -35.062 -4.5 1 92.12 421 GLY B O 1
ATOM 7707 N N . ARG B 1 422 ? 13.297 -36.094 -3.77 1 91.31 422 ARG B N 1
ATOM 7708 C CA . ARG B 1 422 ? 14.016 -37.25 -3.227 1 91.31 422 ARG B CA 1
ATOM 7709 C C . ARG B 1 422 ? 14.914 -37.875 -4.281 1 91.31 422 ARG B C 1
ATOM 7711 O O . ARG B 1 422 ? 15.945 -38.469 -3.955 1 91.31 422 ARG B O 1
ATOM 7718 N N . LEU B 1 423 ? 14.578 -37.719 -5.535 1 95.62 423 LEU B N 1
ATOM 7719 C CA . LEU B 1 423 ? 15.297 -38.406 -6.613 1 95.62 423 LEU B CA 1
ATOM 7720 C C . LEU B 1 423 ? 16.703 -37.812 -6.777 1 95.62 423 LEU B C 1
ATOM 7722 O O . LEU B 1 423 ? 17.594 -38.5 -7.289 1 95.62 423 LEU B O 1
ATOM 7726 N N . LYS B 1 424 ? 16.859 -36.594 -6.363 1 94.75 424 LYS B N 1
ATOM 7727 C CA . LYS B 1 424 ? 18.203 -36.031 -6.465 1 94.75 424 LYS B CA 1
ATOM 7728 C C . LYS B 1 424 ? 19.219 -36.906 -5.73 1 94.75 424 LYS B C 1
ATOM 7730 O O . LYS B 1 424 ? 20.219 -37.312 -6.32 1 94.75 424 LYS B O 1
ATOM 7735 N N . PHE B 1 425 ? 18.922 -37.219 -4.492 1 94.88 425 PHE B N 1
ATOM 7736 C CA . PHE B 1 425 ? 19.812 -38.031 -3.67 1 94.88 425 PHE B CA 1
ATOM 7737 C C . PHE B 1 425 ? 19.812 -39.469 -4.164 1 94.88 425 PHE B C 1
ATOM 7739 O O . PHE B 1 425 ? 20.875 -40.094 -4.27 1 94.88 425 PHE B O 1
ATOM 7746 N N . GLU B 1 426 ? 18.688 -39.969 -4.477 1 96.69 426 GLU B N 1
ATOM 7747 C CA . GLU B 1 426 ? 18.547 -41.375 -4.883 1 96.69 426 GLU B CA 1
ATOM 7748 C C . GLU B 1 426 ? 19.344 -41.656 -6.156 1 96.69 426 GLU B C 1
ATOM 7750 O O . GLU B 1 426 ? 20.016 -42.688 -6.258 1 96.69 426 GLU B O 1
ATOM 7755 N N . LEU B 1 427 ? 19.281 -40.781 -7.09 1 97.69 427 LEU B N 1
ATOM 7756 C CA . LEU B 1 427 ? 19.984 -40.969 -8.352 1 97.69 427 LEU B CA 1
ATOM 7757 C C . LEU B 1 427 ? 21.5 -40.875 -8.148 1 97.69 427 LEU B C 1
ATOM 7759 O O . LEU B 1 427 ? 22.266 -41.531 -8.828 1 97.69 427 LEU B O 1
ATOM 7763 N N . GLU B 1 428 ? 21.875 -40.031 -7.238 1 97 428 GLU B N 1
ATOM 7764 C CA . GLU B 1 428 ? 23.297 -39.906 -6.906 1 97 428 GLU B CA 1
ATOM 7765 C C . GLU B 1 428 ? 23.828 -41.219 -6.34 1 97 428 GLU B C 1
ATOM 7767 O O . GLU B 1 428 ? 24.953 -41.625 -6.66 1 97 428 GLU B O 1
ATOM 7772 N N . GLU B 1 429 ? 23.078 -41.812 -5.453 1 96.44 429 GLU B N 1
ATOM 7773 C CA . GLU B 1 429 ? 23.484 -43.094 -4.875 1 96.44 429 GLU B CA 1
ATOM 7774 C C . GLU B 1 429 ? 23.562 -44.188 -5.941 1 96.44 429 GLU B C 1
ATOM 7776 O O . GLU B 1 429 ? 24.469 -45.031 -5.902 1 96.44 429 GLU B O 1
ATOM 7781 N N . ILE B 1 430 ? 22.672 -44.156 -6.848 1 97.69 430 ILE B N 1
ATOM 7782 C CA . ILE B 1 430 ? 22.672 -45.125 -7.938 1 97.69 430 ILE B CA 1
ATOM 7783 C C . ILE B 1 430 ? 23.906 -44.906 -8.82 1 97.69 430 ILE B C 1
ATOM 7785 O O . ILE B 1 430 ? 24.516 -45.875 -9.297 1 97.69 430 ILE B O 1
ATOM 7789 N N . ARG B 1 431 ? 24.266 -43.656 -9.016 1 97.81 431 ARG B N 1
ATOM 7790 C CA . ARG B 1 431 ? 25.453 -43.312 -9.789 1 97.81 431 ARG B CA 1
ATOM 7791 C C . ARG B 1 431 ? 26.703 -43.938 -9.156 1 97.81 431 ARG B C 1
ATOM 7793 O O . ARG B 1 431 ? 27.562 -44.438 -9.867 1 97.81 431 ARG B O 1
ATOM 7800 N N . LYS B 1 432 ? 26.781 -43.938 -7.852 1 97.44 432 LYS B N 1
ATOM 7801 C CA . LYS B 1 432 ? 27.906 -44.531 -7.141 1 97.44 432 LYS B CA 1
ATOM 7802 C C . LYS B 1 432 ? 28 -46.031 -7.395 1 97.44 432 LYS B C 1
ATOM 7804 O O . LYS B 1 432 ? 29.094 -46.562 -7.469 1 97.44 432 LYS B O 1
ATOM 7809 N N . ILE B 1 433 ? 26.891 -46.625 -7.445 1 97.38 433 ILE B N 1
ATOM 7810 C CA . ILE B 1 433 ? 26.844 -48.062 -7.695 1 97.38 433 ILE B CA 1
ATOM 7811 C C . ILE B 1 433 ? 27.359 -48.344 -9.102 1 97.38 433 ILE B C 1
ATOM 7813 O O . ILE B 1 433 ? 28.188 -49.219 -9.289 1 97.38 433 ILE B O 1
ATOM 7817 N N . LEU B 1 434 ? 26.922 -47.562 -10.07 1 97.94 434 LEU B N 1
ATOM 7818 C CA . LEU B 1 434 ? 27.266 -47.812 -11.461 1 97.94 434 LEU B CA 1
ATOM 7819 C C . LEU B 1 434 ? 28.734 -47.5 -11.719 1 97.94 434 LEU B C 1
ATOM 7821 O O . LEU B 1 434 ? 29.344 -48.094 -12.617 1 97.94 434 LEU B O 1
ATOM 7825 N N . THR B 1 435 ? 29.344 -46.656 -10.922 1 97.88 435 THR B N 1
ATOM 7826 C CA . THR B 1 435 ? 30.734 -46.25 -11.094 1 97.88 435 THR B CA 1
ATOM 7827 C C . THR B 1 435 ? 31.656 -47.188 -10.289 1 97.88 435 THR B C 1
ATOM 7829 O O . THR B 1 435 ? 32.875 -47.094 -10.406 1 97.88 435 THR B O 1
ATOM 7832 N N . GLY B 1 436 ? 31.094 -47.969 -9.422 1 96.44 436 GLY B N 1
ATOM 7833 C CA . GLY B 1 436 ? 31.859 -48.938 -8.625 1 96.44 436 GLY B CA 1
ATOM 7834 C C . GLY B 1 436 ? 32.281 -48.375 -7.289 1 96.44 436 GLY B C 1
ATOM 7835 O O . GLY B 1 436 ? 32.969 -49.031 -6.512 1 96.44 436 GLY B O 1
ATOM 7836 N N . LYS B 1 437 ? 31.969 -47.219 -7.016 1 96.25 437 LYS B N 1
ATOM 7837 C CA . LYS B 1 437 ? 32.344 -46.594 -5.746 1 96.25 437 LYS B CA 1
ATOM 7838 C C . LYS B 1 437 ? 31.609 -47.281 -4.582 1 96.25 437 LYS B C 1
ATOM 7840 O O . LYS B 1 437 ? 32.094 -47.25 -3.447 1 96.25 437 LYS B O 1
ATOM 7845 N N . GLU B 1 438 ? 30.438 -47.75 -4.848 1 93.94 438 GLU B N 1
ATOM 7846 C CA . GLU B 1 438 ? 29.672 -48.5 -3.861 1 93.94 438 GLU B CA 1
ATOM 7847 C C . GLU B 1 438 ? 29.281 -49.875 -4.395 1 93.94 438 GLU B C 1
ATOM 7849 O O . GLU B 1 438 ? 28.859 -50 -5.543 1 93.94 438 GLU B O 1
ATOM 7854 N N . LYS B 1 439 ? 29.422 -50.875 -3.596 1 93.25 439 LYS B N 1
ATOM 7855 C CA . LYS B 1 439 ? 29.031 -52.219 -3.988 1 93.25 439 LYS B CA 1
ATOM 7856 C C . LYS B 1 439 ? 27.531 -52.438 -3.807 1 93.25 439 LYS B C 1
ATOM 7858 O O . LYS B 1 439 ? 26.938 -51.938 -2.83 1 93.25 439 LYS B O 1
ATOM 7863 N N . PHE B 1 440 ? 26.953 -53 -4.836 1 92.81 440 PHE B N 1
ATOM 7864 C CA . PHE B 1 440 ? 25.516 -53.25 -4.793 1 92.81 440 PHE B CA 1
ATOM 7865 C C . PHE B 1 440 ? 25.234 -54.688 -4.344 1 92.81 440 PHE B C 1
ATOM 7867 O O . PHE B 1 440 ? 25.766 -55.625 -4.922 1 92.81 440 PHE B O 1
ATOM 7874 N N . ASN B 1 441 ? 24.531 -54.812 -3.234 1 89.88 441 ASN B N 1
ATOM 7875 C CA . ASN B 1 441 ? 23.938 -56.062 -2.732 1 89.88 441 ASN B CA 1
ATOM 7876 C C . ASN B 1 441 ? 22.5 -55.844 -2.27 1 89.88 441 ASN B C 1
ATOM 7878 O O . ASN B 1 441 ? 22.25 -55.062 -1.345 1 89.88 441 ASN B O 1
ATOM 7882 N N . LYS B 1 442 ? 21.594 -56.5 -2.871 1 88.62 442 LYS B N 1
ATOM 7883 C CA . LYS B 1 442 ? 20.172 -56.312 -2.654 1 88.62 442 LYS B CA 1
ATOM 7884 C C . LYS B 1 442 ? 19.812 -56.438 -1.175 1 88.62 442 LYS B C 1
ATOM 7886 O O . LYS B 1 442 ? 18.891 -55.781 -0.691 1 88.62 442 LYS B O 1
ATOM 7891 N N . ASP B 1 443 ? 20.547 -57.25 -0.458 1 86.69 443 ASP B N 1
ATOM 7892 C CA . ASP B 1 443 ? 20.25 -57.562 0.938 1 86.69 443 ASP B CA 1
ATOM 7893 C C . ASP B 1 443 ? 20.625 -56.406 1.848 1 86.69 443 ASP B C 1
ATOM 7895 O O . ASP B 1 443 ? 20.188 -56.344 3.002 1 86.69 443 ASP B O 1
ATOM 7899 N N . MET B 1 444 ? 21.281 -55.438 1.277 1 86.5 444 MET B N 1
ATOM 7900 C CA . MET B 1 444 ? 21.766 -54.312 2.049 1 86.5 444 MET B CA 1
ATOM 7901 C C . MET B 1 444 ? 20.688 -53.25 2.18 1 86.5 444 MET B C 1
ATOM 7903 O O . MET B 1 444 ? 20.797 -52.344 3.016 1 86.5 444 MET B O 1
ATOM 7907 N N . TYR B 1 445 ? 19.641 -53.406 1.455 1 88.81 445 TYR B N 1
ATOM 7908 C CA . TYR B 1 445 ? 18.625 -52.344 1.389 1 88.81 445 TYR B CA 1
ATOM 7909 C C . TYR B 1 445 ? 17.297 -52.844 1.918 1 88.81 445 TYR B C 1
ATOM 7911 O O . TYR B 1 445 ? 16.594 -53.625 1.249 1 88.81 445 TYR B O 1
ATOM 7919 N N . ASP B 1 446 ? 16.969 -52.438 3.057 1 88.75 446 ASP B N 1
ATOM 7920 C CA . ASP B 1 446 ? 15.664 -52.812 3.617 1 88.75 446 ASP B CA 1
ATOM 7921 C C . ASP B 1 446 ? 14.594 -51.781 3.23 1 88.75 446 ASP B C 1
ATOM 7923 O O . ASP B 1 446 ? 14.852 -50.875 2.459 1 88.75 446 ASP B O 1
ATOM 7927 N N . GLU B 1 447 ? 13.383 -51.969 3.729 1 89.06 447 GLU B N 1
ATOM 7928 C CA . GLU B 1 447 ? 12.219 -51.188 3.328 1 89.06 447 GLU B CA 1
ATOM 7929 C C . GLU B 1 447 ? 12.367 -49.719 3.725 1 89.06 447 GLU B C 1
ATOM 7931 O O . GLU B 1 447 ? 11.742 -48.844 3.125 1 89.06 447 GLU B O 1
ATOM 7936 N N . ASN B 1 448 ? 13.258 -49.469 4.57 1 88.56 448 ASN B N 1
ATOM 7937 C CA . ASN B 1 448 ? 13.43 -48.125 5.066 1 88.56 448 ASN B CA 1
ATOM 7938 C C . ASN B 1 448 ? 14.516 -47.375 4.301 1 88.56 448 ASN B C 1
ATOM 7940 O O . ASN B 1 448 ? 14.633 -46.156 4.41 1 88.56 448 ASN B O 1
ATOM 7944 N N . HIS B 1 449 ? 15.227 -48.094 3.574 1 91.38 449 HIS B N 1
ATOM 7945 C CA . HIS B 1 449 ? 16.297 -47.469 2.807 1 91.38 449 HIS B CA 1
ATOM 7946 C C . HIS B 1 449 ? 15.742 -46.719 1.604 1 91.38 449 HIS B C 1
ATOM 7948 O O . HIS B 1 449 ? 14.82 -47.188 0.938 1 91.38 449 HIS B O 1
ATOM 7954 N N . PRO B 1 450 ? 16.297 -45.562 1.233 1 91.94 450 PRO B N 1
ATOM 7955 C CA . PRO B 1 450 ? 15.805 -44.75 0.13 1 91.94 450 PRO B CA 1
ATOM 7956 C C . PRO B 1 450 ? 15.883 -45.438 -1.22 1 91.94 450 PRO B C 1
ATOM 7958 O O . PRO B 1 450 ? 15.086 -45.156 -2.119 1 91.94 450 PRO B O 1
ATOM 7961 N N . LEU B 1 451 ? 16.75 -46.375 -1.354 1 95.06 451 LEU B N 1
ATOM 7962 C CA . LEU B 1 451 ? 16.969 -47.031 -2.643 1 95.06 451 LEU B CA 1
ATOM 7963 C C . LEU B 1 451 ? 16.109 -48.281 -2.764 1 95.06 451 LEU B C 1
ATOM 7965 O O . LEU B 1 451 ? 16.047 -48.906 -3.828 1 95.06 451 LEU B O 1
ATOM 7969 N N . TYR B 1 452 ? 15.367 -48.625 -1.681 1 94.62 452 TYR B N 1
ATOM 7970 C CA . TYR B 1 452 ? 14.602 -49.875 -1.661 1 94.62 452 TYR B CA 1
ATOM 7971 C C . TYR B 1 452 ? 13.648 -49.938 -2.846 1 94.62 452 TYR B C 1
ATOM 7973 O O . TYR B 1 452 ? 13.562 -50.969 -3.521 1 94.62 452 TYR B O 1
ATOM 7981 N N . LYS B 1 453 ? 13.008 -48.875 -3.135 1 94.56 453 LYS B N 1
ATOM 7982 C CA . LYS B 1 453 ? 11.984 -48.844 -4.18 1 94.56 453 LYS B CA 1
ATOM 7983 C C . LYS B 1 453 ? 12.617 -48.906 -5.566 1 94.56 453 LYS B C 1
ATOM 7985 O O . LYS B 1 453 ? 11.93 -49.125 -6.562 1 94.56 453 LYS B O 1
ATOM 7990 N N . HIS B 1 454 ? 13.977 -48.75 -5.668 1 96.5 454 HIS B N 1
ATOM 7991 C CA . HIS B 1 454 ? 14.68 -48.719 -6.945 1 96.5 454 HIS B CA 1
ATOM 7992 C C . HIS B 1 454 ? 15.43 -50.031 -7.191 1 96.5 454 HIS B C 1
ATOM 7994 O O . HIS B 1 454 ? 16.125 -50.156 -8.195 1 96.5 454 HIS B O 1
ATOM 8000 N N . LEU B 1 455 ? 15.336 -51 -6.289 1 95.5 455 LEU B N 1
ATOM 8001 C CA . LEU B 1 455 ? 16.219 -52.156 -6.309 1 95.5 455 LEU B CA 1
ATOM 8002 C C . LEU B 1 455 ? 16.141 -52.875 -7.648 1 95.5 455 LEU B C 1
ATOM 8004 O O . LEU B 1 455 ? 17.172 -53.188 -8.258 1 95.5 455 LEU B O 1
ATOM 8008 N N . HIS B 1 456 ? 14.93 -53.188 -8.039 1 95.44 456 HIS B N 1
ATOM 8009 C CA . HIS B 1 456 ? 14.758 -53.875 -9.312 1 95.44 456 HIS B CA 1
ATOM 8010 C C . HIS B 1 456 ? 15.344 -53.094 -10.469 1 95.44 456 HIS B C 1
ATOM 8012 O O . HIS B 1 456 ? 15.977 -53.656 -11.367 1 95.44 456 HIS B O 1
ATOM 8018 N N . TRP B 1 457 ? 15.172 -51.781 -10.43 1 96.94 457 TRP B N 1
ATOM 8019 C CA . TRP B 1 457 ? 15.672 -50.906 -11.477 1 96.94 457 TRP B CA 1
ATOM 8020 C C . TRP B 1 457 ? 17.203 -50.844 -11.453 1 96.94 457 TRP B C 1
ATOM 8022 O O . TRP B 1 457 ? 17.844 -50.812 -12.508 1 96.94 457 TRP B O 1
ATOM 8032 N N . ILE B 1 458 ? 17.766 -50.812 -10.273 1 97.06 458 ILE B N 1
ATOM 8033 C CA . ILE B 1 458 ? 19.203 -50.812 -10.125 1 97.06 458 ILE B CA 1
ATOM 8034 C C . ILE B 1 458 ? 19.812 -52.062 -10.75 1 97.06 458 ILE B C 1
ATOM 8036 O O . ILE B 1 458 ? 20.812 -52 -11.453 1 97.06 458 ILE B O 1
ATOM 8040 N N . GLU B 1 459 ? 19.188 -53.156 -10.477 1 96.38 459 GLU B N 1
ATOM 8041 C CA . GLU B 1 459 ? 19.641 -54.406 -11.07 1 96.38 459 GLU B CA 1
ATOM 8042 C C . GLU B 1 459 ? 19.609 -54.344 -12.594 1 96.38 459 GLU B C 1
ATOM 8044 O O . GLU B 1 459 ? 20.547 -54.781 -13.258 1 96.38 459 GLU B O 1
ATOM 8049 N N . GLU B 1 460 ? 18.578 -53.812 -13.086 1 96.88 460 GLU B N 1
ATOM 8050 C CA . GLU B 1 460 ? 18.453 -53.656 -14.531 1 96.88 460 GLU B CA 1
ATOM 8051 C C . GLU B 1 460 ? 19.562 -52.75 -15.086 1 96.88 460 GLU B C 1
ATOM 8053 O O . GLU B 1 460 ? 20.125 -53.062 -16.141 1 96.88 460 GLU B O 1
ATOM 8058 N N . LEU B 1 461 ? 19.891 -51.719 -14.406 1 97.88 461 LEU B N 1
ATOM 8059 C CA . LEU B 1 461 ? 20.922 -50.781 -14.836 1 97.88 461 LEU B CA 1
ATOM 8060 C C . LEU B 1 461 ? 22.297 -51.438 -14.828 1 97.88 461 LEU B C 1
ATOM 8062 O O . LEU B 1 461 ? 23.094 -51.219 -15.742 1 97.88 461 LEU B O 1
ATOM 8066 N N . ILE B 1 462 ? 22.5 -52.25 -13.812 1 96.94 462 ILE B N 1
ATOM 8067 C CA . ILE B 1 462 ? 23.781 -52.938 -13.688 1 96.94 462 ILE B CA 1
ATOM 8068 C C . ILE B 1 462 ? 23.953 -53.906 -14.836 1 96.94 462 ILE B C 1
ATOM 8070 O O . ILE B 1 462 ? 25.047 -54.031 -15.406 1 96.94 462 ILE B O 1
ATOM 8074 N N . VAL B 1 463 ? 22.922 -54.656 -15.141 1 97.44 463 VAL B N 1
ATOM 8075 C CA . VAL B 1 463 ? 22.969 -55.625 -16.219 1 97.44 463 VAL B CA 1
ATOM 8076 C C . VAL B 1 463 ? 23.25 -54.938 -17.547 1 97.44 463 VAL B C 1
ATOM 8078 O O . VAL B 1 463 ? 24.016 -55.406 -18.375 1 97.44 463 VAL B O 1
ATOM 8081 N N . LYS B 1 464 ? 22.719 -53.781 -17.719 1 97.75 464 LYS B N 1
ATOM 8082 C CA . LYS B 1 464 ? 22.781 -53.062 -18.984 1 97.75 464 LYS B CA 1
ATOM 8083 C C . LYS B 1 464 ? 24.094 -52.312 -19.125 1 97.75 464 LYS B C 1
ATOM 8085 O O . LYS B 1 464 ? 24.656 -52.25 -20.219 1 97.75 464 LYS B O 1
ATOM 8090 N N . TYR B 1 465 ? 24.609 -51.688 -18 1 97.75 465 TYR B N 1
ATOM 8091 C CA . TYR B 1 465 ? 25.688 -50.75 -18.141 1 97.75 465 TYR B CA 1
ATOM 8092 C C . TYR B 1 465 ? 26.906 -51.156 -17.344 1 97.75 465 TYR B C 1
ATOM 8094 O O . TYR B 1 465 ? 28 -50.625 -17.516 1 97.75 465 TYR B O 1
ATOM 8102 N N . GLY B 1 466 ? 26.734 -52.094 -16.438 1 96.69 466 GLY B N 1
ATOM 8103 C CA . GLY B 1 466 ? 27.812 -52.531 -15.578 1 96.69 466 GLY B CA 1
ATOM 8104 C C . GLY B 1 466 ? 28.031 -51.656 -14.367 1 96.69 466 GLY B C 1
ATOM 8105 O O . GLY B 1 466 ? 27.172 -50.844 -14.023 1 96.69 466 GLY B O 1
ATOM 8106 N N . THR B 1 467 ? 29.125 -51.938 -13.648 1 97.12 467 THR B N 1
ATOM 8107 C CA . THR B 1 467 ? 29.453 -51.188 -12.43 1 97.12 467 THR B CA 1
ATOM 8108 C C . THR B 1 467 ? 30.812 -50.531 -12.547 1 97.12 467 THR B C 1
ATOM 8110 O O . THR B 1 467 ? 31.469 -50.281 -11.539 1 97.12 467 THR B O 1
ATOM 8113 N N . HIS B 1 468 ? 31.312 -50.281 -13.828 1 97.5 468 HIS B N 1
ATOM 8114 C CA . HIS B 1 468 ? 32.625 -49.656 -14.047 1 97.5 468 HIS B CA 1
ATOM 8115 C C . HIS B 1 468 ? 32.5 -48.469 -14.977 1 97.5 468 HIS B C 1
ATOM 8117 O O . HIS B 1 468 ? 33.406 -48.219 -15.781 1 97.5 468 HIS B O 1
ATOM 8123 N N . CYS B 1 469 ? 31.375 -47.812 -14.875 1 97.44 469 CYS B N 1
ATOM 8124 C CA . CYS B 1 469 ? 31.156 -46.625 -15.688 1 97.44 469 CYS B CA 1
ATOM 8125 C C . CYS B 1 469 ? 31.984 -45.469 -15.172 1 97.44 469 CYS B C 1
ATOM 8127 O O . CYS B 1 469 ? 32.344 -45.406 -13.992 1 97.44 469 CYS B O 1
ATOM 8129 N N . THR B 1 470 ? 32.312 -44.5 -16.062 1 97.81 470 THR B N 1
ATOM 8130 C CA . THR B 1 470 ? 32.812 -43.219 -15.609 1 97.81 470 THR B CA 1
ATOM 8131 C C . THR B 1 470 ? 31.688 -42.375 -14.992 1 97.81 470 THR B C 1
ATOM 8133 O O . THR B 1 470 ? 30.516 -42.688 -15.172 1 97.81 470 THR B O 1
ATOM 8136 N N . GLU B 1 471 ? 32.031 -41.375 -14.305 1 96.88 471 GLU B N 1
ATOM 8137 C CA . GLU B 1 471 ? 31.047 -40.5 -13.703 1 96.88 471 GLU B CA 1
ATOM 8138 C C . GLU B 1 471 ? 30.109 -39.906 -14.758 1 96.88 471 GLU B C 1
ATOM 8140 O O . GLU B 1 471 ? 28.906 -39.875 -14.562 1 96.88 471 GLU B O 1
ATOM 8145 N N . GLU B 1 472 ? 30.703 -39.531 -15.844 1 97.44 472 GLU B N 1
ATOM 8146 C CA . GLU B 1 472 ? 29.953 -38.906 -16.938 1 97.44 472 GLU B CA 1
ATOM 8147 C C . GLU B 1 472 ? 29.016 -39.906 -17.594 1 97.44 472 GLU B C 1
ATOM 8149 O O . GLU B 1 472 ? 27.859 -39.594 -17.891 1 97.44 472 GLU B O 1
ATOM 8154 N N . GLU B 1 473 ? 29.516 -41.062 -17.781 1 97.81 473 GLU B N 1
ATOM 8155 C CA . GLU B 1 473 ? 28.688 -42.125 -18.375 1 97.81 473 GLU B CA 1
ATOM 8156 C C . GLU B 1 473 ? 27.5 -42.469 -17.469 1 97.81 473 GLU B C 1
ATOM 8158 O O . GLU B 1 473 ? 26.359 -42.5 -17.938 1 97.81 473 GLU B O 1
ATOM 8163 N N . ALA B 1 474 ? 27.812 -42.656 -16.234 1 97.94 474 ALA B N 1
ATOM 8164 C CA . ALA B 1 474 ? 26.766 -43.031 -15.281 1 97.94 474 ALA B CA 1
ATOM 8165 C C . ALA B 1 474 ? 25.688 -41.969 -15.203 1 97.94 474 ALA B C 1
ATOM 8167 O O . ALA B 1 474 ? 24.484 -42.312 -15.156 1 97.94 474 ALA B O 1
ATOM 8168 N N . GLU B 1 475 ? 26.125 -40.75 -15.172 1 97.5 475 GLU B N 1
ATOM 8169 C CA . GLU B 1 475 ? 25.156 -39.656 -15.117 1 97.5 475 GLU B CA 1
ATOM 8170 C C . GLU B 1 475 ? 24.25 -39.656 -16.344 1 97.5 475 GLU B C 1
ATOM 8172 O O . GLU B 1 475 ? 23.031 -39.5 -16.234 1 97.5 475 GLU B O 1
ATOM 8177 N N . ASN B 1 476 ? 24.844 -39.781 -17.453 1 98 476 ASN B N 1
ATOM 8178 C CA . ASN B 1 476 ? 24.094 -39.75 -18.703 1 98 476 ASN B CA 1
ATOM 8179 C C . ASN B 1 476 ? 23.141 -40.938 -18.797 1 98 476 ASN B C 1
ATOM 8181 O O . ASN B 1 476 ? 22 -40.781 -19.266 1 98 476 ASN B O 1
ATOM 8185 N N . TYR B 1 477 ? 23.641 -42.094 -18.359 1 98.25 477 TYR B N 1
ATOM 8186 C CA . TYR B 1 477 ? 22.781 -43.281 -18.391 1 98.25 477 TYR B CA 1
ATOM 8187 C C . TYR B 1 477 ? 21.578 -43.125 -17.469 1 98.25 477 TYR B C 1
ATOM 8189 O O . TYR B 1 477 ? 20.453 -43.438 -17.844 1 98.25 477 TYR B O 1
ATOM 8197 N N . ILE B 1 478 ? 21.844 -42.625 -16.328 1 98.25 478 ILE B N 1
ATOM 8198 C CA . ILE B 1 478 ? 20.781 -42.438 -15.352 1 98.25 478 ILE B CA 1
ATOM 8199 C C . ILE B 1 478 ? 19.766 -41.438 -15.891 1 98.25 478 ILE B C 1
ATOM 8201 O O . ILE B 1 478 ? 18.547 -41.688 -15.82 1 98.25 478 ILE B O 1
ATOM 8205 N N . LYS B 1 479 ? 20.219 -40.281 -16.422 1 98.19 479 LYS B N 1
ATOM 8206 C CA . LYS B 1 479 ? 19.328 -39.281 -17 1 98.19 479 LYS B CA 1
ATOM 8207 C C . LYS B 1 479 ? 18.484 -39.875 -18.125 1 98.19 479 LYS B C 1
ATOM 8209 O O . LYS B 1 479 ? 17.266 -39.656 -18.172 1 98.19 479 LYS B O 1
ATOM 8214 N N . GLN B 1 480 ? 19.094 -40.656 -18.922 1 98.31 480 GLN B N 1
ATOM 8215 C CA . GLN B 1 480 ? 18.391 -41.312 -20.031 1 98.31 480 GLN B CA 1
ATOM 8216 C C . GLN B 1 480 ? 17.344 -42.281 -19.5 1 98.31 480 GLN B C 1
ATOM 8218 O O . GLN B 1 480 ? 16.203 -42.312 -20 1 98.31 480 GLN B O 1
ATOM 8223 N N . GLU B 1 481 ? 17.75 -43.031 -18.547 1 98.38 481 GLU B N 1
ATOM 8224 C CA . GLU B 1 481 ? 16.859 -44.094 -18.047 1 98.38 481 GLU B CA 1
ATOM 8225 C C . GLU B 1 481 ? 15.695 -43.5 -17.266 1 98.38 481 GLU B C 1
ATOM 8227 O O . GLU B 1 481 ? 14.594 -44.031 -17.266 1 98.38 481 GLU B O 1
ATOM 8232 N N . VAL B 1 482 ? 15.961 -42.406 -16.547 1 98.44 482 VAL B N 1
ATOM 8233 C CA . VAL B 1 482 ? 14.859 -41.688 -15.906 1 98.44 482 VAL B CA 1
ATOM 8234 C C . VAL B 1 482 ? 13.867 -41.188 -16.969 1 98.44 482 VAL B C 1
ATOM 8236 O O . VAL B 1 482 ? 12.656 -41.344 -16.797 1 98.44 482 VAL B O 1
ATOM 8239 N N . GLY B 1 483 ? 14.359 -40.594 -18.016 1 98.38 483 GLY B N 1
ATOM 8240 C CA . GLY B 1 483 ? 13.508 -40.156 -19.125 1 98.38 483 GLY B CA 1
ATOM 8241 C C . GLY B 1 483 ? 12.727 -41.312 -19.734 1 98.38 483 GLY B C 1
ATOM 8242 O O . GLY B 1 483 ? 11.555 -41.125 -20.094 1 98.38 483 GLY B O 1
ATOM 8243 N N . ASN B 1 484 ? 13.391 -42.469 -19.844 1 98.25 484 ASN B N 1
ATOM 8244 C CA . ASN B 1 484 ? 12.711 -43.656 -20.375 1 98.25 484 ASN B CA 1
ATOM 8245 C C . ASN B 1 484 ? 11.555 -44.094 -19.469 1 98.25 484 ASN B C 1
ATOM 8247 O O . ASN B 1 484 ? 10.516 -44.531 -19.953 1 98.25 484 ASN B O 1
ATOM 8251 N N . LYS B 1 485 ? 11.844 -44.094 -18.219 1 98.06 485 LYS B N 1
ATOM 8252 C CA . LYS B 1 485 ? 10.766 -44.406 -17.281 1 98.06 485 LYS B CA 1
ATOM 8253 C C . LYS B 1 485 ? 9.602 -43.438 -17.438 1 98.06 485 LYS B C 1
ATOM 8255 O O . LYS B 1 485 ? 8.438 -43.844 -17.344 1 98.06 485 LYS B O 1
ATOM 8260 N N . PHE B 1 486 ? 9.93 -42.156 -17.625 1 98 486 PHE B N 1
ATOM 8261 C CA . PHE B 1 486 ? 8.883 -41.188 -17.844 1 98 486 PHE B CA 1
ATOM 8262 C C . PHE B 1 486 ? 8.125 -41.469 -19.141 1 98 486 PHE B C 1
ATOM 8264 O O . PHE B 1 486 ? 6.898 -41.312 -19.188 1 98 486 PHE B O 1
ATOM 8271 N N . LEU B 1 487 ? 8.828 -41.781 -20.188 1 98.56 487 LEU B N 1
ATOM 8272 C CA . LEU B 1 487 ? 8.164 -42.188 -21.422 1 98.56 487 LEU B CA 1
ATOM 8273 C C . LEU B 1 487 ? 7.176 -43.312 -21.156 1 98.56 487 LEU B C 1
ATOM 8275 O O . LEU B 1 487 ? 6.059 -43.312 -21.688 1 98.56 487 LEU B O 1
ATOM 8279 N N . GLN B 1 488 ? 7.586 -44.312 -20.344 1 98.06 488 GLN B N 1
ATOM 8280 C CA . GLN B 1 488 ? 6.703 -45.406 -20 1 98.06 488 GLN B CA 1
ATOM 8281 C C . GLN B 1 488 ? 5.469 -44.938 -19.25 1 98.06 488 GLN B C 1
ATOM 8283 O O . GLN B 1 488 ? 4.375 -45.469 -19.422 1 98.06 488 GLN B O 1
ATOM 8288 N N . VAL B 1 489 ? 5.699 -43.969 -18.391 1 97.56 489 VAL B N 1
ATOM 8289 C CA . VAL B 1 489 ? 4.59 -43.344 -17.672 1 97.56 489 VAL B CA 1
ATOM 8290 C C . VAL B 1 489 ? 3.57 -42.781 -18.656 1 97.56 489 VAL B C 1
ATOM 8292 O O . VAL B 1 489 ? 2.365 -43 -18.5 1 97.56 489 VAL B O 1
ATOM 8295 N N . LEU B 1 490 ? 4.027 -42.062 -19.656 1 98.19 490 LEU B N 1
ATOM 8296 C CA . LEU B 1 490 ? 3.146 -41.469 -20.656 1 98.19 490 LEU B CA 1
ATOM 8297 C C . LEU B 1 490 ? 2.447 -42.562 -21.469 1 98.19 490 LEU B C 1
ATOM 8299 O O . LEU B 1 490 ? 1.262 -42.438 -21.781 1 98.19 490 LEU B O 1
ATOM 8303 N N . LEU B 1 491 ? 3.207 -43.594 -21.781 1 98.06 491 LEU B N 1
ATOM 8304 C CA . LEU B 1 491 ? 2.625 -44.719 -22.531 1 98.06 491 LEU B CA 1
ATOM 8305 C C . LEU B 1 491 ? 1.512 -45.375 -21.734 1 98.06 491 LEU B C 1
ATOM 8307 O O . LEU B 1 491 ? 0.469 -45.75 -22.281 1 98.06 491 LEU B O 1
ATOM 8311 N N . ASP B 1 492 ? 1.757 -45.562 -20.422 1 96.81 492 ASP B N 1
ATOM 8312 C CA . ASP B 1 492 ? 0.725 -46.094 -19.547 1 96.81 492 ASP B CA 1
ATOM 8313 C C . ASP B 1 492 ? -0.529 -45.219 -19.578 1 96.81 492 ASP B C 1
ATOM 8315 O O . ASP B 1 492 ? -1.649 -45.719 -19.578 1 96.81 492 ASP B O 1
ATOM 8319 N N . ALA B 1 493 ? -0.338 -43.906 -19.594 1 96.44 493 ALA B N 1
ATOM 8320 C CA . ALA B 1 493 ? -1.433 -42.969 -19.438 1 96.44 493 ALA B CA 1
ATOM 8321 C C . ALA B 1 493 ? -2.221 -42.812 -20.734 1 96.44 493 ALA B C 1
ATOM 8323 O O . ALA B 1 493 ? -3.338 -42.312 -20.734 1 96.44 493 ALA B O 1
ATOM 8324 N N . GLY B 1 494 ? -1.667 -43.25 -21.859 1 97.38 494 GLY B N 1
ATOM 8325 C CA . GLY B 1 494 ? -2.4 -43.25 -23.109 1 97.38 494 GLY B CA 1
ATOM 8326 C C . GLY B 1 494 ? -3.586 -44.188 -23.125 1 97.38 494 GLY B C 1
ATOM 8327 O O . GLY B 1 494 ? -3.465 -45.344 -22.719 1 97.38 494 GLY B O 1
ATOM 8328 N N . VAL B 1 495 ? -4.723 -43.75 -23.594 1 98.12 495 VAL B N 1
ATOM 8329 C CA . VAL B 1 495 ? -5.91 -44.594 -23.578 1 98.12 495 VAL B CA 1
ATOM 8330 C C . VAL B 1 495 ? -5.859 -45.562 -24.75 1 98.12 495 VAL B C 1
ATOM 8332 O O . VAL B 1 495 ? -6.324 -46.719 -24.641 1 98.12 495 VAL B O 1
ATOM 8335 N N . PHE B 1 496 ? -5.496 -45.094 -25.906 1 98.62 496 PHE B N 1
ATOM 8336 C CA . PHE B 1 496 ? -5.18 -45.969 -27.031 1 98.62 496 PHE B CA 1
ATOM 8337 C C . PHE B 1 496 ? -3.682 -46.219 -27.109 1 98.62 496 PHE B C 1
ATOM 8339 O O . PHE B 1 496 ? -2.906 -45.344 -27.484 1 98.62 496 PHE B O 1
ATOM 8346 N N . LYS B 1 497 ? -3.291 -47.438 -26.844 1 97.81 497 LYS B N 1
ATOM 8347 C CA . LYS B 1 497 ? -1.875 -47.781 -26.766 1 97.81 497 LYS B CA 1
ATOM 8348 C C . LYS B 1 497 ? -1.21 -47.656 -28.141 1 97.81 497 LYS B C 1
ATOM 8350 O O . LYS B 1 497 ? -1.89 -47.656 -29.172 1 97.81 497 LYS B O 1
ATOM 8355 N N . ARG B 1 498 ? 0.071 -47.562 -28.219 1 96.62 498 ARG B N 1
ATOM 8356 C CA . ARG B 1 498 ? 0.822 -47.281 -29.438 1 96.62 498 ARG B CA 1
ATOM 8357 C C . ARG B 1 498 ? 1.131 -48.594 -30.188 1 96.62 498 ARG B C 1
ATOM 8359 O O . ARG B 1 498 ? 1.978 -48.594 -31.078 1 96.62 498 ARG B O 1
ATOM 8366 N N . ASP B 1 499 ? 0.448 -49.594 -29.906 1 96.56 499 ASP B N 1
ATOM 8367 C CA . ASP B 1 499 ? 0.541 -50.844 -30.672 1 96.56 499 ASP B CA 1
ATOM 8368 C C . ASP B 1 499 ? -0.544 -50.906 -31.75 1 96.56 499 ASP B C 1
ATOM 8370 O O . ASP B 1 499 ? -1.323 -49.969 -31.906 1 96.56 499 ASP B O 1
ATOM 8374 N N . GLU B 1 500 ? -0.502 -51.969 -32.469 1 96.88 500 GLU B N 1
ATOM 8375 C CA . GLU B 1 500 ? -1.431 -52.094 -33.594 1 96.88 500 GLU B CA 1
ATOM 8376 C C . GLU B 1 500 ? -2.879 -52.062 -33.125 1 96.88 500 GLU B C 1
ATOM 8378 O O . GLU B 1 500 ? -3.732 -51.438 -33.75 1 96.88 500 GLU B O 1
ATOM 8383 N N . LYS B 1 501 ? -3.107 -52.688 -32.031 1 97.5 501 LYS B N 1
ATOM 8384 C CA . LYS B 1 501 ? -4.453 -52.719 -31.453 1 97.5 501 LYS B CA 1
ATOM 8385 C C . LYS B 1 501 ? -4.906 -51.312 -31.047 1 97.5 501 LYS B C 1
ATOM 8387 O O . LYS B 1 501 ? -6.039 -50.906 -31.344 1 97.5 501 LYS B O 1
ATOM 8392 N N . GLY B 1 502 ? -4.062 -50.625 -30.375 1 97.94 502 GLY B N 1
ATOM 8393 C CA . GLY B 1 502 ? -4.379 -49.25 -29.969 1 97.94 502 GLY B CA 1
ATOM 8394 C C . GLY B 1 502 ? -4.57 -48.312 -31.141 1 97.94 502 GLY B C 1
ATOM 8395 O O . GLY B 1 502 ? -5.457 -47.469 -31.125 1 97.94 502 GLY B O 1
ATOM 8396 N N . LYS B 1 503 ? -3.762 -48.469 -32.156 1 97.19 503 LYS B N 1
ATOM 8397 C CA . LYS B 1 503 ? -3.867 -47.625 -33.344 1 97.19 503 LYS B CA 1
ATOM 8398 C C . LYS B 1 503 ? -5.203 -47.844 -34.062 1 97.19 503 LYS B C 1
ATOM 8400 O O . LYS B 1 503 ? -5.863 -46.875 -34.438 1 97.19 503 LYS B O 1
ATOM 8405 N N . LYS B 1 504 ? -5.527 -49.062 -34.188 1 97.56 504 LYS B N 1
ATOM 8406 C CA . LYS B 1 504 ? -6.797 -49.406 -34.844 1 97.56 504 LYS B CA 1
ATOM 8407 C C . LYS B 1 504 ? -7.977 -48.875 -34.031 1 97.56 504 LYS B C 1
ATOM 8409 O O . LYS B 1 504 ? -8.953 -48.375 -34.594 1 97.56 504 LYS B O 1
ATOM 8414 N N . ALA B 1 505 ? -7.859 -49.031 -32.75 1 98.56 505 ALA B N 1
ATOM 8415 C CA . ALA B 1 505 ? -8.922 -48.562 -31.875 1 98.56 505 ALA B CA 1
ATOM 8416 C C . ALA B 1 505 ? -9.055 -47.031 -31.969 1 98.56 505 ALA B C 1
ATOM 8418 O O . ALA B 1 505 ? -10.164 -46.5 -31.906 1 98.56 505 ALA B O 1
ATOM 8419 N N . PHE B 1 506 ? -7.922 -46.344 -32.031 1 98.56 506 PHE B N 1
ATOM 8420 C CA . PHE B 1 506 ? -7.941 -44.875 -32.156 1 98.56 506 PHE B CA 1
ATOM 8421 C C . PHE B 1 506 ? -8.617 -44.469 -33.469 1 98.56 506 PHE B C 1
ATOM 8423 O O . PHE B 1 506 ? -9.43 -43.531 -33.469 1 98.56 506 PHE B O 1
ATOM 8430 N N . GLU B 1 507 ? -8.289 -45.125 -34.5 1 97.75 507 GLU B N 1
ATOM 8431 C CA . GLU B 1 507 ? -8.93 -44.844 -35.812 1 97.75 507 GLU B CA 1
ATOM 8432 C C . GLU B 1 507 ? -10.43 -45.094 -35.75 1 97.75 507 GLU B C 1
ATOM 8434 O O . GLU B 1 507 ? -11.219 -44.344 -36.281 1 97.75 507 GLU B O 1
ATOM 8439 N N . LYS B 1 508 ? -10.742 -46.219 -35.094 1 98.38 508 LYS B N 1
ATOM 8440 C CA . LYS B 1 508 ? -12.156 -46.5 -34.938 1 98.38 508 LYS B CA 1
ATOM 8441 C C . LYS B 1 508 ? -12.875 -45.375 -34.188 1 98.38 508 LYS B C 1
ATOM 8443 O O . LYS B 1 508 ? -14 -45.031 -34.562 1 98.38 508 LYS B O 1
ATOM 8448 N N . PHE B 1 509 ? -12.312 -44.875 -33.156 1 98.62 509 PHE B N 1
ATOM 8449 C CA . PHE B 1 509 ? -12.906 -43.75 -32.438 1 98.62 509 PHE B CA 1
ATOM 8450 C C . PHE B 1 509 ? -13.07 -42.531 -33.375 1 98.62 509 PHE B C 1
ATOM 8452 O O . PHE B 1 509 ? -14.117 -41.875 -33.344 1 98.62 509 PHE B O 1
ATOM 8459 N N . MET B 1 510 ? -12 -42.188 -34.125 1 98.62 510 MET B N 1
ATOM 8460 C CA . MET B 1 510 ? -12.078 -41.062 -35.062 1 98.62 510 MET B CA 1
ATOM 8461 C C . MET B 1 510 ? -13.25 -41.219 -36 1 98.62 510 MET B C 1
ATOM 8463 O O . MET B 1 510 ? -13.977 -40.25 -36.281 1 98.62 510 MET B O 1
ATOM 8467 N N . GLU B 1 511 ? -13.367 -42.438 -36.469 1 98.25 511 GLU B N 1
ATOM 8468 C CA . GLU B 1 511 ? -14.492 -42.719 -37.344 1 98.25 511 GLU B CA 1
ATOM 8469 C C . GLU B 1 511 ? -15.828 -42.531 -36.625 1 98.25 511 GLU B C 1
ATOM 8471 O O . GLU B 1 511 ? -16.766 -41.969 -37.219 1 98.25 511 GLU B O 1
ATOM 8476 N N . THR B 1 512 ? -15.852 -43.031 -35.469 1 98.44 512 THR B N 1
ATOM 8477 C CA . THR B 1 512 ? -17.062 -42.875 -34.656 1 98.44 512 THR B CA 1
ATOM 8478 C C . THR B 1 512 ? -17.391 -41.406 -34.469 1 98.44 512 THR B C 1
ATOM 8480 O O . THR B 1 512 ? -18.562 -41.031 -34.438 1 98.44 512 THR B O 1
ATOM 8483 N N . ALA B 1 513 ? -16.422 -40.562 -34.344 1 98.56 513 ALA B N 1
ATOM 8484 C CA . ALA B 1 513 ? -16.594 -39.125 -34.156 1 98.56 513 ALA B CA 1
ATOM 8485 C C . ALA B 1 513 ? -16.891 -38.438 -35.5 1 98.56 513 ALA B C 1
ATOM 8487 O O . ALA B 1 513 ? -17.047 -37.219 -35.531 1 98.56 513 ALA B O 1
ATOM 8488 N N . GLY B 1 514 ? -16.906 -39.156 -36.594 1 98.19 514 GLY B N 1
ATOM 8489 C CA . GLY B 1 514 ? -17.359 -38.625 -37.844 1 98.19 514 GLY B CA 1
ATOM 8490 C C . GLY B 1 514 ? -16.234 -38.281 -38.781 1 98.19 514 GLY B C 1
ATOM 8491 O O . GLY B 1 514 ? -16.453 -37.688 -39.844 1 98.19 514 GLY B O 1
ATOM 8492 N N . PHE B 1 515 ? -15.031 -38.656 -38.438 1 98.44 515 PHE B N 1
ATOM 8493 C CA . PHE B 1 515 ? -13.875 -38.312 -39.25 1 98.44 515 PHE B CA 1
ATOM 8494 C C . PHE B 1 515 ? -13.633 -39.344 -40.344 1 98.44 515 PHE B C 1
ATOM 8496 O O . PHE B 1 515 ? -14.047 -40.5 -40.188 1 98.44 515 PHE B O 1
ATOM 8503 N N . LYS B 1 516 ? -12.969 -38.906 -41.375 1 97.75 516 LYS B N 1
ATOM 8504 C CA . LYS B 1 516 ? -12.43 -39.781 -42.438 1 97.75 516 LYS B CA 1
ATOM 8505 C C . LYS B 1 516 ? -10.922 -39.625 -42.562 1 97.75 516 LYS B C 1
ATOM 8507 O O . LYS B 1 516 ? -10.414 -38.5 -42.562 1 97.75 516 LYS B O 1
ATOM 8512 N N . LYS B 1 517 ? -10.305 -40.75 -42.562 1 96.5 517 LYS B N 1
ATOM 8513 C CA . LYS B 1 517 ? -8.844 -40.719 -42.688 1 96.5 517 LYS B CA 1
ATOM 8514 C C . LYS B 1 517 ? -8.422 -40.188 -44.062 1 96.5 517 LYS B C 1
ATOM 8516 O O . LYS B 1 517 ? -9.016 -40.562 -45.094 1 96.5 517 LYS B O 1
ATOM 8521 N N . LEU B 1 518 ? -7.48 -39.312 -44.031 1 91.81 518 LEU B N 1
ATOM 8522 C CA . LEU B 1 518 ? -6.941 -38.844 -45.312 1 91.81 518 LEU B CA 1
ATOM 8523 C C . LEU B 1 518 ? -5.773 -39.688 -45.781 1 91.81 518 LEU B C 1
ATOM 8525 O O . LEU B 1 518 ? -4.965 -40.156 -44.969 1 91.81 518 LEU B O 1
ATOM 8529 N N . SER B 1 519 ? -5.848 -40.25 -47 1 76.56 519 SER B N 1
ATOM 8530 C CA . SER B 1 519 ? -4.832 -41.125 -47.562 1 76.56 519 SER B CA 1
ATOM 8531 C C . SER B 1 519 ? -3.527 -40.375 -47.812 1 76.56 519 SER B C 1
ATOM 8533 O O . SER B 1 519 ? -3.537 -39.156 -48.062 1 76.56 519 SER B O 1
#

Sequence (1038 aa):
MTQKDAAFHIERLLKFALKKGLIEELDVIPSRNALMDLFKIEKPYEGEVPEEELDTPSPILNKLLDYGVEIGLIEDTVTYRDLMDARIMGLLMPRESEVVRKFNEIASKDGIEKATEYFYELSKASNYIRMDRTSQNLYWRTPTEYGALEITINLSKPEKDPKEIEKAKKIPQSGYPKCLLCIENVGFAGNLNHPARQNLRIIPVKVAGEQWYFQYSPYVYYNEHCILLHEEHIPMKISEKTFVRLFDFIDQFPHYFMGSNADLPIVGGSILVHEHFQGGRHTFPMEEAPIEEYFIHPKYKEVKAGILKWPMSVIRLSSKDREKLTKLSSHILNVWKGYSDESVDVLAYSEKDGKIVPHNTITPIARFNKEGEYEIDLVLRNNRTTDKYPYGIFHPHEELHHIKKENIGLIEVMGLAVLPGRLKFELEEIRKILTGKEKFNKDMYDENHPLYKHLHWIEELIVKYGTHCTEEEAENYIKQEVGNKFLQVLLDAGVFKRDEKGKKAFEKFMETAGFKKLSMTQKDAAFHIERLLKFALKKGLIEELDVIPSRNALMDLFKIEKPYEGEVPEEELDTPSPILNKLLDYGVEIGLIEDTVTYRDLMDARIMGLLMPRESEVVRKFNEIASKDGIEKATEYFYELSKASNYIRMDRTSQNLYWRTPTEYGALEITINLSKPEKDPKEIEKAKKIPQSGYPKCLLCIENVGFAGNLNHPARQNLRIIPVKVAGEQWYFQYSPYVYYNEHCILLHEEHIPMKISEKTFVRLFDFIDQFPHYFMGSNADLPIVGGSILVHEHFQGGRHTFPMEEAPIEEYFIHPKYKEVKAGILKWPMSVIRLSSKDREKLTKLSSHILNVWKGYSDESVDVLAYSEKDGKIVPHNTITPIARFNKEGEYEIDLVLRNNRTTDKYPYGIFHPHEELHHIKKENIGLIEVMGLAVLPGRLKFELEEIRKILTGKEKFNKDMYDENHPLYKHLHWIEELIVKYGTHCTEEEAENYIKQEVGNKFLQVLLDAGVFKRDEKGKKAFEKFMETAGFKKLS

Radius of gyration: 39.09 Å; Cα contacts (8 Å, |Δi|>4): 1941; chains: 2; bounding box: 62×120×97 Å

Foldseek 3Di:
DDLLVLLLLQVVLLLLLCVLVQDDPVCSVVLSVVLCVLLVRDDHHPDDHDDDDDLESCVSLVVNLVSCCVVPVFPPWPQRSQLVLLVSLLSSHDDQVVLQVVLVVCCVPPNNVVSLVSQVSLCRHSCLQVCVQLVPKDWDWAQDPQGIFIEIARRSDDDGDPVLVVVVVPDDDPCVPVDQQAPSQDCASADSVGGHHSSFHWYWDDFPNFTWIKGAHSRDPDARKIKIFGNDQAFADDALSQLRRQVSVCVRVQQKKKKAFWLDPLQGDDGRRTHMIIMHHDQFSQNVFDFPFWWAFPVLRQKTWGFTSALATKIKIKHQDSVSVSVLVNLLQVLQLCDDDVLLPDDQWDDDPNDTDGFKGWMKMWHQDPVRIIMMMTTIFGADADPLRNSGQQFAGPLLVLWPVDHQTPRLLRRYHHTYNLVVVLLVVLLCQQCQVDPDDLVVADPPRSCVSCNVVSVVCCVVRNNNDDSVRSVVSSVNVSSVSSSVRSNSNHSQHPDPSSVVVSVVSCVSSRIDIDD/DDLLVLLLLQVVLLLLLCVLVQDDPVCSVVLSVVLCVLLVRDDHHPDDHDDDDDLESCVSLVVNLVSCCVVPVFPPWPQRSQLVLLVSLLSSHDDQVVLQVVLVVCCVVPNNVVSLVSQVSLCRHSCLQVCVQLVVKDWDWAQDPQGIFIEIARRSDDDGDPVLVVVVVPDDDPCVPVDQQAPSQDCASADSVGGHHSSDHWYWDDFPNFTWIKGAHSRDPDARKIKIFGNDQAFADDALSQLRRQVSVCVRVQQKKKKAFWLDPLQGDDGRRTHMIIMHHDQFSQNVFDFPFWWAFPVQRQKTWGFTSALATKIKIKHQDSVSVSVLVNLLQVLQLCDDDVLLPDDQWDDDPNDTDGFKGWMKMWHQDPVRIIMMMTTIFGADADPLRNSGQQFQGPLLVLWPDDHQYPRLLRRYDHTYNLVVVLLVVLLCQQCVVDPDDLVVDDPPRSCVSCNVVSVVCCVVRNNNDDSVRSVVSSVNVSSVSSSVRSNSNHSQHPDPSSVVVSVVSCVSSRIDIDD

Secondary structure (DSSP, 8-state):
--HHHHHHHHHHHHHHHHHTTSS-GGGHHHHHHHHHHHTT--S---S-------S-SHHHHHHHHHHHHHTTSS-SSHHHHHHHHHHHHHTTSPPHHHHHHHHHHHHHHH-HHHHHHHHHHHHHHTTSS-HHHHTT-EEEEEEETTEEEEEEE---SPPPPHHHHHHHHTS-----SSSTTSGGGTT---BTTB---TT---EEEEETTEEEEEEE-SS-SSTT-EEEEESS------SHHHHHHHHHHHHH-TT-EEE--BSSSSSB-S-TTS-EEEEES---HHHHPPEEEEEE-TT-TTSEEEEESSSS-EEEEEES-HHHHHHHHHHHHHHHHT--BGGGTB-SEEEETTEEEE-EEEEEEEEE-TTS-EEEEEEEEE----SS-TT-TTS--GGGTTT--S---HHHHTTEEEE-THHHHHHHHHHHHHHTSS---GGG--TTSTTGGGHHHHHHHHHHH-S---HHHHHHHHHHHHHHHHHHHHHHH-SS-SSHHHHHHHHHHHHHTT-EE--/--HHHHHHHHHHHHHHHHHTTSS-GGGHHHHHHHHHHHTT--S---S-------S-SHHHHHHHHHHHHHTTSS-SSHHHHHHHHHHHHHTTSPPHHHHHHHHHHHHHHH-HHHHHHHHHHHHHHTTSS-HHHHTT-EEEEEEETTEEEEEEE---SPPPPHHHHHHHHTS-----SSSTTSGGGTT---BTTB---TT---EEEEETTEEEEEEE-SS-SSTT-EEEEESS------SHHHHHHHHHHHHH-TT-EEE-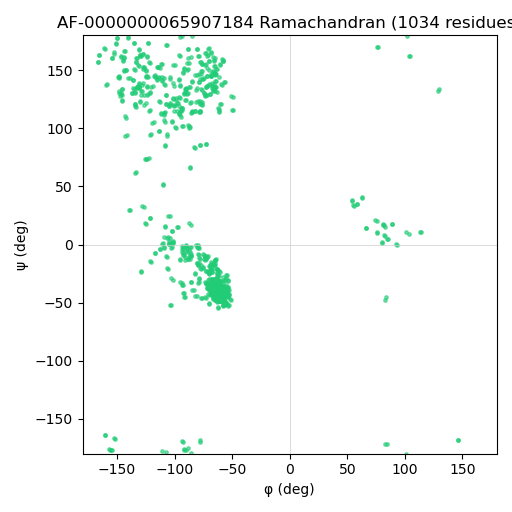-BSSSSSB-S-TTS-EEEEES---HHHHPPEEEEEE-TT-TTSEEEEESSSS-EEEEEES-HHHHHHHHHHHHHHHHT--BGGGTB-SEEEETTEEEE-EEEEEEEEE-TTS-EEEEEEEEE----SS-TT-TTS--GGGTTT--S---HHHHTTEEEE-THHHHHHHHHHHHHHTSS---GGG--TTSTTGGGHHHHHHHHHHH-S---HHHHHHHHHHHHHHHHHHHHHHH-SS-SSHHHHHHHHHHHHHTT-EE--

Solvent-accessible surface area (backbone atoms only — not comparable to full-atom values): 54752 Å² total; per-residue (Å²): 127,51,68,64,54,48,25,42,41,50,52,50,46,49,53,50,31,44,75,67,60,40,38,53,83,66,28,48,50,33,38,50,30,46,52,26,56,74,69,73,45,66,55,77,55,85,70,90,74,82,91,76,91,68,88,54,57,56,77,47,48,53,53,49,48,51,44,33,35,74,76,63,76,38,61,93,45,72,67,48,44,48,30,49,50,23,50,58,31,23,63,44,49,66,52,43,49,54,50,41,50,52,35,50,51,34,27,73,75,67,30,52,69,53,19,51,48,52,53,51,51,45,34,38,57,38,53,43,26,38,57,85,34,45,69,61,35,45,73,52,73,26,82,52,97,54,47,51,33,37,40,31,33,46,53,47,70,79,81,77,52,70,70,54,53,58,56,34,70,71,51,79,82,69,62,54,55,78,49,95,70,39,67,60,37,30,22,19,60,46,58,86,84,39,77,39,21,30,34,46,67,62,37,83,42,73,31,77,91,36,67,27,34,38,36,68,44,50,76,55,86,51,54,66,27,26,34,40,26,40,63,59,87,38,58,34,69,82,50,60,65,46,48,46,29,39,52,42,46,31,72,69,39,58,79,25,38,35,27,30,46,26,60,47,71,68,48,10,54,90,62,52,61,40,30,52,36,42,32,26,49,69,88,44,36,53,75,71,34,51,70,69,44,46,35,42,31,84,92,42,72,75,38,49,34,26,37,43,45,49,55,38,35,35,40,39,38,35,23,82,48,61,67,61,48,43,51,50,51,37,48,48,50,55,47,45,41,68,42,63,42,72,91,61,72,38,52,15,57,46,76,55,96,90,37,81,41,79,25,37,49,47,30,44,37,30,34,57,48,96,85,70,24,46,29,36,39,41,30,49,41,46,45,47,60,42,87,91,27,72,76,18,62,32,24,53,47,77,92,43,37,68,68,50,68,71,61,57,25,52,58,40,72,32,31,38,43,80,31,58,45,69,48,62,60,46,52,52,56,52,36,33,31,25,39,49,79,35,86,86,55,77,88,76,46,48,91,83,38,86,53,38,71,39,46,73,58,50,51,52,47,36,74,73,63,36,45,74,32,50,72,67,52,29,50,52,50,48,52,43,48,52,40,49,52,49,51,48,33,38,38,32,32,11,54,39,37,92,46,72,68,20,48,52,50,46,50,49,49,42,42,72,66,52,36,41,77,56,131,127,51,68,63,54,48,26,42,39,50,52,49,47,50,53,50,31,44,75,64,62,40,37,51,83,64,29,47,49,32,37,50,30,46,53,26,55,75,70,73,44,66,57,78,55,84,70,89,76,80,91,76,92,68,88,54,56,56,77,47,48,53,54,49,48,53,43,33,34,73,74,63,75,38,61,93,45,73,65,47,44,48,30,48,49,23,49,58,32,23,64,44,48,66,52,43,47,55,51,41,51,53,36,52,48,34,27,73,74,67,30,53,68,52,19,51,49,52,52,51,50,45,35,38,56,40,51,43,26,39,57,85,35,47,69,62,35,46,72,53,72,25,82,52,98,55,47,52,35,37,40,31,35,47,53,48,72,77,80,77,52,70,71,53,53,58,55,33,70,70,51,80,83,70,63,53,56,80,49,95,68,37,69,60,37,30,21,20,62,45,59,84,86,38,77,40,20,31,36,48,66,64,37,83,42,74,32,77,92,35,66,27,34,35,36,67,45,50,75,54,87,51,55,65,28,25,36,42,28,38,62,59,87,37,57,35,68,82,50,58,65,45,49,46,29,38,53,42,46,31,71,69,38,57,79,25,38,34,27,30,46,26,61,47,72,69,46,10,52,92,62,53,60,40,29,54,35,43,32,27,51,71,88,43,36,52,76,71,33,51,70,69,43,46,32,42,31,83,90,44,72,74,38,47,35,25,34,42,45,49,55,40,36,35,40,40,38,34,22,81,49,62,67,61,48,41,50,52,52,34,47,48,51,56,48,44,40,67,42,64,43,72,93,62,73,37,50,16,58,47,77,56,97,91,37,81,41,78,24,38,50,47,30,43,38,31,33,58,48,97,84,69,24,44,30,37,39,40,29,49,39,47,45,48,58,42,86,90,27,70,75,17,62,32,24,53,47,79,93,44,38,69,68,50,68,71,62,58,24,52,58,41,72,32,30,36,42,80,32,58,45,67,49,61,61,46,51,51,56,51,35,33,31,26,40,48,79,36,86,85,54,78,88,75,46,49,90,82,39,85,54,39,72,41,47,71,58,51,52,52,47,37,73,73,64,36,44,73,31,50,72,67,53,28,50,52,49,49,53,42,49,52,40,49,51,48,51,49,34,39,37,32,33,11,56,40,37,90,46,72,67,20,48,53,50,47,51,48,48,42,42,72,66,51,36,41,80,57,132